Protein AF-0000000074489137 (afdb_homodimer)

pLDDT: mean 85.24, std 19.57, range [18.55, 98.75]

InterPro domains:
  IPR004045 Glutathione S-transferase, N-terminal [PF13417] (23-96)
  IPR004046 Glutathione S-transferase, C-terminal [PF00043] (186-251)
  IPR036249 Thioredoxin-like superfamily [SSF52833] (22-124)
  IPR036282 Glutathione S-transferase, C-terminal domain superfamily [SSF47616] (106-252)

Organism: Spizellomyces punctatus (strain DAOM BR117) (NCBI:txid645134)

Secondary structure (DSSP, 8-state):
-------S----S--STT--EEEE--TT-HHHHHHHHHHHHHT--EEEE---HHHIIIIIHHHHSS--S-EEE-TTS--EEESHHHHHHHHHHH--SS-SS--TTSHHHHHHHHHHHHIIIIIHHHHHHHHHHS-GGGHHHHHHHHHHTTT--S-HHHHHHHHHHHHHHHHTTTGGGT--TTTHHHHHHHHHHHHHHHHHHHTT-SBTTBSS--HHHHHHHIIIIIIIISSHHHHHHHHHH-HHHHHHHHHHHT-S--TTSSS---EEEP-SSTTSPPEEE------SBPSTT---GGGHHHHHHIIIIIHHHHHHHHHHHHHHHHH-TT-SS--SEEEEEEEEEEETTTEEEEEEEEEEHHHHHHHHHHHHHHHHS-HHHHHHHHHHHHHHHH---SS----HHHHHHHHHHHHHTS--TTTT---S-----S-----/-------S----S--STT--EEEE--TT-HHHHHHHHHHHHHT--EEEE---HHHIIIIIHHHHSS--S-EEE-TTS--EEESHHHHHHHHHHH--SS-SS--TTSHHHHHHHHHHHHIIIIIHHHHHHHHHHS-GGGHHHHHHHHHHTTT--S-HHHHHHHHHHHHHHHHTTTGGGT--TTTHHHHHHHHHHHHHHHHHHHTT-SBTTBSS--HHHHHHHIIIIIIIISSHHHHHHHHHH-HHHHHHHHHHHT-S--TTSSS--EEEEP-SSTTSPPEEEE-----SBPSTT---GGGHHHHHHIIIIIHHHHHHHHHHHHHHHHH-TT-SS--SEEEEEEEEEEETTTEEEEEEEEEEHHHHHHHHHHHHHHHHS-HHHHHHHHHHHHHHHH---SSPPP-HHHHHHHHHHHHHHS--SSS----S-----SS----

Solvent-accessible surface area (backbone atoms only — not comparable to full-atom values): 45784 Å² total; per-residue (Å²): 133,75,72,74,73,68,75,76,82,61,73,47,66,61,81,52,92,86,52,35,32,35,39,31,32,45,72,64,32,36,55,21,29,16,45,50,9,41,35,54,76,55,66,52,62,62,47,61,23,46,60,16,71,63,36,39,66,68,45,38,30,73,35,28,70,42,91,64,71,30,33,41,29,41,57,78,18,68,45,47,41,33,47,65,67,56,44,50,52,51,44,62,74,41,32,79,77,69,73,42,63,57,51,81,92,25,39,41,46,28,49,52,29,45,48,41,30,42,40,28,70,62,51,42,42,44,54,24,50,45,61,57,62,73,40,76,75,40,43,60,29,52,16,34,48,46,15,53,35,50,68,67,83,50,39,58,66,58,33,24,53,50,2,45,65,70,42,50,70,59,63,68,40,40,52,49,57,32,48,40,88,84,40,42,66,43,47,54,52,49,48,52,48,50,53,52,40,47,39,61,28,50,31,76,24,75,30,84,52,22,34,31,77,35,46,32,36,12,29,40,11,6,34,47,29,26,31,25,48,68,33,52,66,51,18,34,52,37,31,41,74,36,37,61,40,44,51,40,36,34,45,36,37,53,62,42,79,37,55,67,49,77,61,22,52,32,39,70,48,89,67,96,49,95,78,52,54,56,41,69,34,56,42,78,72,62,56,39,59,46,69,91,46,46,76,60,72,60,46,43,77,66,50,52,51,40,52,60,32,49,47,55,36,47,33,51,35,20,46,42,46,34,53,50,45,70,74,36,78,82,59,70,57,63,61,70,50,67,51,74,40,72,38,54,42,77,26,97,86,76,40,76,42,79,42,49,23,54,27,44,44,63,54,40,51,45,48,41,51,42,46,49,56,54,65,71,39,55,73,68,40,43,49,49,37,50,49,50,28,51,52,53,35,67,60,59,78,92,58,82,80,46,61,38,49,60,48,50,53,50,36,45,54,32,41,66,65,34,73,59,76,76,33,67,45,80,57,53,57,43,45,65,63,85,75,82,75,84,127,133,75,74,75,76,68,75,78,82,62,73,46,66,62,80,51,93,85,52,35,32,36,38,31,32,45,74,66,32,35,55,23,30,17,46,50,10,42,35,56,77,56,66,52,63,62,45,63,24,48,59,16,71,64,34,39,66,68,44,39,31,72,33,24,70,42,92,65,72,30,32,40,30,40,57,79,18,68,45,46,40,28,47,65,67,56,45,50,51,51,44,62,74,43,30,79,77,67,75,43,62,58,52,78,91,25,39,42,48,27,52,52,29,44,47,42,32,41,40,28,69,63,51,42,43,45,54,23,51,44,62,57,62,72,40,76,75,40,43,58,28,52,16,34,48,47,14,53,34,51,69,68,82,50,41,61,71,58,32,25,52,50,3,45,65,70,42,50,68,59,62,68,41,40,54,49,57,33,48,38,87,83,39,42,64,44,46,54,52,50,48,53,49,50,52,51,41,48,37,60,26,51,30,77,24,72,30,87,51,22,29,29,76,35,46,34,38,12,29,42,12,7,34,47,29,26,32,25,49,68,32,50,65,50,17,35,51,38,31,41,74,36,36,61,40,44,50,40,36,35,34,36,39,50,68,39,80,19,65,57,40,80,69,19,51,30,39,67,48,90,68,95,50,95,77,52,56,55,42,67,35,58,44,78,74,63,58,40,59,45,69,89,46,46,76,60,73,59,46,43,77,66,50,53,51,40,53,61,33,49,46,54,36,47,34,50,36,19,46,43,45,35,51,51,46,69,76,38,77,79,58,70,58,64,59,70,51,66,52,75,40,72,39,56,42,75,26,97,88,76,39,76,43,79,41,49,23,53,28,46,44,65,53,39,51,46,50,41,53,42,46,48,54,55,66,70,39,54,73,68,39,42,49,50,38,50,49,51,29,49,52,53,34,67,62,60,79,94,57,81,82,46,60,38,48,61,49,49,53,49,35,44,53,31,42,65,63,33,72,59,77,74,32,67,45,79,58,48,57,44,43,64,66,85,74,84,77,82,129

Nearest PDB structures (foldseek):
  3lxt-assembly1_A  TM=5.930E-01  e=1.008E-03  Pseudomonas protegens Pf-5
  6mhb-assembly2_F  TM=6.044E-01  e=5.166E-03  Homo sapiens
  3q19-assembly1_A  TM=6.061E-01  e=4.490E-03  Homo sapiens
  3lfl-assembly1_A-2  TM=5.666E-01  e=3.091E-03  Homo sapiens
  3lfl-assembly2_C  TM=5.982E-01  e=3.725E-03  Homo sapiens

Sequence (878 aa):
MQAAPLPPHISPVPSTPGAHYTLVGSHVSLFTAKLRSYLIHKGLPFQEVLPTAKVYAQVILPRTGIAMIPVLVSPDGRHVWGDTKCITDLLEENCGGMWMRPPVDQPKQRFVTDMLELWADEWAVMCAMHYRWSFPEQRKFIEWEFGRTSGLRGTEEEICDVGRKLSGRFSGLLPILGVTPTTIPTIERQFQRLVRNLKAHIGKHDYLLGGRATLADCALAGPLYAHLLRDPIPGTIIKTTAPSVADYIERAAGFLPSRGHPARPLDVIEHSERHEPIQFKNAPAKHIVLPNDAIPTSLFPLLLPIFRDTIPYVITAANALHEWIARHPDAKEVPRSVGTVEFKLWDEELGWVVGRRQSFTHTVWMAKRLVNTFNSLNQEGKNDVREFLRDLEQFTSGGEKVKALDCFEHLREAVERCDITAKGALVIMKGVSGGTPRLMQAAPLPPHISPVPSTPGAHYTLVGSHVSLFTAKLRSYLIHKGLPFQEVLPTAKVYAQVILPRTGIAMIPVLVSPDGRHVWGDTKCITDLLEENCGGMWMRPPVDQPKQRFVTDMLELWADEWAVMCAMHYRWSFPEQRKFIEWEFGRTSGLRGTEEEICDVGRKLSGRFSGLLPILGVTPTTIPTIERQFQRLVRNLKAHIGKHDYLLGGRATLADCALAGPLYAHLLRDPIPGTIIKTTAPSVADYIERAAGFLPSRGHPARPLDVIEHSERHEPIQFKNAPAKHIVLPNDAIPTSLFPLLLPIFRDTIPYVITAANALHEWIARHPDAKEVPRSVGTVEFKLWDEELGWVVGRRQSFTHTVWMAKRLVNTFNSLNQEGKNDVREFLRDLEQFTSGGEKVKALDCFEHLREAVERCDITAKGALVIMKGVSGGTPRL

Foldseek 3Di:
DDDPPPPPQPQQQPPDDPQAKEKEDFLLFLLSLLLLLVCLQQVGHHHYDFCAPVCQVPPVCVQLVDSDDTWIAGSVRPFIFDDSVVVLVVNQVRPDDDAQADDLVLLQSNLVLLLLLLCLVQPLVLLLLCQQQVDPVQLLVQLLRQLVSNVDDDDSVVSSVSSCVRCVVSNVCNQQSFNDPQCPVLSVQVVVLLLVLLLQCCVPALEQQHQAHHSSLSSNLSSCPSRACVGDPNVVVSCVVRVSVVLSSCVSSPNPVDQPPQQHPFDWDDDPDPPDDIDTDRDPCSVDGDPPSDGDPSCLSVVQVCLVFPLVVLLVLLLLLLVVCVVPVPDLEDDQFRAKDKGWGQHPVPGIGITIHTRGVVSLVSLVVSLVSLVVHDPVSVVVNLVVQVVSQVPDDPDDRGNRNVSNVSSNVSSVSNVNVRRPHPPSRPSPPPDDDPD/DDDPPDPPQPQQQPPDPPQAKEKEDFLLFLLSLLLLLVCLQQVGHHHYDFCAPCCQVPPQCVQLVDSDDTWIAGSVRPFIFDDSVVVLVVNQVRPDDDAQADDLVLLQSNLVLLLLLLCLVQPLVLLLLCQQQVDPVQLLVQLLRQLVSNVDDDDSVVSSVSSCVRCVVSNVCNQQSFNDPQCPVLSVVVVVLLLVLLLQCCVPALEQQHQAHHSSLSSNLSSCPSRACVGDPNVVVSCVVRVSVVLSSCVSSPNPVRCLPQQHDFDWDDDPDPPDDIDTDRDPCSHDGDPPSDGDPSCLSVVLVCLVFPLVVLLVLLLLLLVVCVVPVPDLEDDQFRAKDKGWGQHPVPGIGITIHTRGVVSLVSLVVSLVSLVVHDPVSVVVNLVVQVVSQVSDDPDDRRNRNVSNVSSNVSSVSNPNVRRPHPPSRPSPPPDDPPD

Radius of gyration: 29.2 Å; Cα contacts (8 Å, |Δi|>4): 1530; chains: 2; bounding box: 60×89×69 Å

Structure (mmCIF, N/CA/C/O backbone):
data_AF-0000000074489137-model_v1
#
loop_
_entity.id
_entity.type
_entity.pdbx_description
1 polymer 'Glutathione S-transferase'
#
loop_
_atom_site.group_PDB
_atom_site.id
_atom_site.type_symbol
_atom_site.label_atom_id
_atom_site.label_alt_id
_atom_site.label_comp_id
_atom_site.label_asym_id
_atom_site.label_entity_id
_atom_site.label_seq_id
_atom_site.pdbx_PDB_ins_code
_atom_site.Cartn_x
_atom_site.Cartn_y
_atom_site.Cartn_z
_atom_site.occupancy
_atom_site.B_iso_or_equiv
_atom_site.auth_seq_id
_atom_site.auth_comp_id
_atom_site.auth_asym_id
_atom_site.auth_atom_id
_atom_site.pdbx_PDB_model_num
ATOM 1 N N . MET A 1 1 ? 10.562 -46.5 -1.086 1 18.56 1 MET A N 1
ATOM 2 C CA . MET A 1 1 ? 11.656 -45.656 -0.656 1 18.56 1 MET A CA 1
ATOM 3 C C . MET A 1 1 ? 11.125 -44.438 0.125 1 18.56 1 MET A C 1
ATOM 5 O O . MET A 1 1 ? 10.352 -43.656 -0.402 1 18.56 1 MET A O 1
ATOM 9 N N . GLN A 1 2 ? 11.016 -44.562 1.364 1 19.64 2 GLN A N 1
ATOM 10 C CA . GLN A 1 2 ? 10.336 -43.781 2.381 1 19.64 2 GLN A CA 1
ATOM 11 C C . GLN A 1 2 ? 10.852 -42.344 2.387 1 19.64 2 GLN A C 1
ATOM 13 O O . GLN A 1 2 ? 12.055 -42.094 2.32 1 19.64 2 GLN A O 1
ATOM 18 N N . ALA A 1 3 ? 10.055 -41.375 1.885 1 27.53 3 ALA A N 1
ATOM 19 C CA . ALA A 1 3 ? 10.344 -39.969 2.047 1 27.53 3 ALA A CA 1
ATOM 20 C C . ALA A 1 3 ? 11.164 -39.688 3.307 1 27.53 3 ALA A C 1
ATOM 22 O O . ALA A 1 3 ? 10.914 -40.312 4.352 1 27.53 3 ALA A O 1
ATOM 23 N N . ALA A 1 4 ? 12.398 -39.375 3.113 1 31.09 4 ALA A N 1
ATOM 24 C CA . ALA A 1 4 ? 13.203 -39.125 4.305 1 31.09 4 ALA A CA 1
ATOM 25 C C . ALA A 1 4 ? 12.383 -38.406 5.371 1 31.09 4 ALA A C 1
ATOM 27 O O . ALA A 1 4 ? 11.594 -37.5 5.055 1 31.09 4 ALA A O 1
ATOM 28 N N . PRO A 1 5 ? 12.203 -38.969 6.555 1 28.05 5 PRO A N 1
ATOM 29 C CA . PRO A 1 5 ? 11.375 -38.375 7.605 1 28.05 5 PRO A CA 1
ATOM 30 C C . PRO A 1 5 ? 11.695 -36.906 7.84 1 28.05 5 PRO A C 1
ATOM 32 O O . PRO A 1 5 ? 12.852 -36.5 7.742 1 28.05 5 PRO A O 1
ATOM 35 N N . LEU A 1 6 ? 10.82 -35.969 7.43 1 31.7 6 LEU A N 1
ATOM 36 C CA . LEU A 1 6 ? 10.945 -34.562 7.809 1 31.7 6 LEU A CA 1
ATOM 37 C C . LEU A 1 6 ? 11.586 -34.438 9.188 1 31.7 6 LEU A C 1
ATOM 39 O O . LEU A 1 6 ? 11.406 -35.312 10.047 1 31.7 6 LEU A O 1
ATOM 43 N N . PRO A 1 7 ? 12.75 -33.844 9.25 1 31.17 7 PRO A N 1
ATOM 44 C CA . PRO A 1 7 ? 13.227 -33.781 10.641 1 31.17 7 PRO A CA 1
ATOM 45 C C . PRO A 1 7 ? 12.094 -33.656 11.648 1 31.17 7 PRO A C 1
ATOM 47 O O . PRO A 1 7 ? 11.008 -33.156 11.312 1 31.17 7 PRO A O 1
ATOM 50 N N . PRO A 1 8 ? 12.219 -34.312 12.859 1 28.95 8 PRO A N 1
ATOM 51 C CA . PRO A 1 8 ? 11.164 -34.281 13.883 1 28.95 8 PRO A CA 1
ATOM 52 C C . PRO A 1 8 ? 10.406 -32.969 13.922 1 28.95 8 PRO A C 1
ATOM 54 O O . PRO A 1 8 ? 10.805 -32 13.266 1 28.95 8 PRO A O 1
ATOM 57 N N . HIS A 1 9 ? 9.844 -32.562 15.195 1 29.61 9 HIS A N 1
ATOM 58 C CA . HIS A 1 9 ? 8.812 -31.672 15.68 1 29.61 9 HIS A CA 1
ATOM 59 C C . HIS A 1 9 ? 9.18 -30.219 15.391 1 29.61 9 HIS A C 1
ATOM 61 O O . HIS A 1 9 ? 10.039 -29.641 16.062 1 29.61 9 HIS A O 1
ATOM 67 N N . ILE A 1 10 ? 9.375 -29.891 14.227 1 35.38 10 ILE A N 1
ATOM 68 C CA . ILE A 1 10 ? 9.422 -28.438 14.062 1 35.38 10 ILE A CA 1
ATOM 69 C C . ILE A 1 10 ? 8.344 -27.781 14.938 1 35.38 10 ILE A C 1
ATOM 71 O O . ILE A 1 10 ? 7.148 -28.016 14.734 1 35.38 10 ILE A O 1
ATOM 75 N N . SER A 1 11 ? 8.625 -27.688 16.188 1 34.53 11 SER A N 1
ATOM 76 C CA . SER A 1 11 ? 7.637 -26.969 17 1 34.53 11 SER A CA 1
ATOM 77 C C . SER A 1 11 ? 7.109 -25.734 16.25 1 34.53 11 SER A C 1
ATOM 79 O O . SER A 1 11 ? 7.875 -24.844 15.898 1 34.53 11 SER A O 1
ATOM 81 N N . PRO A 1 12 ? 6.082 -25.969 15.5 1 40.94 12 PRO A N 1
ATOM 82 C CA . PRO A 1 12 ? 5.52 -24.891 14.672 1 40.94 12 PRO A CA 1
ATOM 83 C C . PRO A 1 12 ? 5.586 -23.531 15.352 1 40.94 12 PRO A C 1
ATOM 85 O O . PRO A 1 12 ? 6.074 -22.562 14.766 1 40.94 12 PRO A O 1
ATOM 88 N N . VAL A 1 13 ? 4.43 -23.344 16.172 1 41.84 13 VAL A N 1
ATOM 89 C CA . VAL A 1 13 ? 4.043 -22.047 16.734 1 41.84 13 VAL A CA 1
ATOM 90 C C . VAL A 1 13 ? 5.086 -21.609 17.766 1 41.84 13 VAL A C 1
ATOM 92 O O . VAL A 1 13 ? 5.371 -22.328 18.719 1 41.84 13 VAL A O 1
ATOM 95 N N . PRO A 1 14 ? 5.887 -20.766 17.359 1 43.38 14 PRO A N 1
ATOM 96 C CA . PRO A 1 14 ? 6.852 -20.359 18.375 1 43.38 14 PRO A CA 1
ATOM 97 C C . PRO A 1 14 ? 6.207 -20.156 19.75 1 43.38 14 PRO A C 1
ATOM 99 O O . PRO A 1 14 ? 5.18 -19.469 19.859 1 43.38 14 PRO A O 1
ATOM 102 N N . SER A 1 15 ? 6.156 -21.125 20.516 1 41.53 15 SER A N 1
ATOM 103 C CA . SER A 1 15 ? 5.688 -21.047 21.891 1 41.53 15 SER A CA 1
ATOM 104 C C . SER A 1 15 ? 6.316 -19.875 22.625 1 41.53 15 SER A C 1
ATOM 106 O O . SER A 1 15 ? 5.891 -19.516 23.719 1 41.53 15 SER A O 1
ATOM 108 N N . THR A 1 16 ? 7.551 -19.469 22.172 1 44.12 16 THR A N 1
ATOM 109 C CA . THR A 1 16 ? 8.172 -18.484 23.047 1 44.12 16 THR A CA 1
ATOM 110 C C . THR A 1 16 ? 7.777 -17.062 22.625 1 44.12 16 THR A C 1
ATOM 112 O O . THR A 1 16 ? 7.82 -16.719 21.453 1 44.12 16 THR A O 1
ATOM 115 N N . PRO A 1 17 ? 7.242 -16.359 23.469 1 47.28 17 PRO A N 1
ATOM 116 C CA . PRO A 1 17 ? 6.992 -14.922 23.297 1 47.28 17 PRO A CA 1
ATOM 117 C C . PRO A 1 17 ? 8.148 -14.211 22.594 1 47.28 17 PRO A C 1
ATOM 119 O O . PRO A 1 17 ? 9.312 -14.391 22.984 1 47.28 17 PRO A O 1
ATOM 122 N N . GLY A 1 18 ? 8.008 -13.703 21.297 1 55.88 18 GLY A N 1
ATOM 123 C CA . GLY A 1 18 ? 9.031 -12.992 20.562 1 55.88 18 GLY A CA 1
ATOM 124 C C . GLY A 1 18 ? 9.547 -13.766 19.359 1 55.88 18 GLY A C 1
ATOM 125 O O . GLY A 1 18 ? 10.328 -13.242 18.562 1 55.88 18 GLY A O 1
ATOM 126 N N . ALA A 1 19 ? 9.117 -14.922 19.234 1 72.69 19 ALA A N 1
ATOM 127 C CA . ALA A 1 19 ? 9.664 -15.742 18.141 1 72.69 19 ALA A CA 1
ATOM 128 C C . ALA A 1 19 ? 9.016 -15.391 16.812 1 72.69 19 ALA A C 1
ATOM 130 O O . ALA A 1 19 ? 7.789 -15.406 16.688 1 72.69 19 ALA A O 1
ATOM 131 N N . HIS A 1 20 ? 9.75 -14.859 15.859 1 85.69 20 HIS A N 1
ATOM 132 C CA . HIS A 1 20 ? 9.305 -14.445 14.531 1 85.69 20 HIS A CA 1
ATOM 133 C C . HIS A 1 20 ? 10.07 -15.18 13.438 1 85.69 20 HIS A C 1
ATOM 135 O O . HIS A 1 20 ? 11.258 -15.469 13.594 1 85.69 20 HIS A O 1
ATOM 141 N N . TYR A 1 21 ? 9.312 -15.648 12.359 1 89.31 21 TYR A N 1
ATOM 142 C CA . TYR A 1 21 ? 10 -16.047 11.133 1 89.31 21 TYR A CA 1
ATOM 143 C C . TYR A 1 21 ? 10.695 -14.844 10.492 1 89.31 21 TYR A C 1
ATOM 145 O O . TYR A 1 21 ? 10.398 -13.695 10.828 1 89.31 21 TYR A O 1
ATOM 153 N N . THR A 1 22 ? 11.664 -15.133 9.758 1 89.38 22 THR A N 1
ATOM 154 C CA . THR A 1 22 ? 12.281 -14.07 8.961 1 89.38 22 THR A CA 1
ATOM 155 C C . THR A 1 22 ? 12.078 -14.328 7.473 1 89.38 22 THR A C 1
ATOM 157 O O . THR A 1 22 ? 12.547 -15.336 6.938 1 89.38 22 THR A O 1
ATOM 160 N N . LEU A 1 23 ? 11.32 -13.469 6.91 1 92 23 LEU A N 1
ATOM 161 C CA . LEU A 1 23 ? 11.133 -13.492 5.465 1 92 23 LEU A CA 1
ATOM 162 C C . LEU A 1 23 ? 12.219 -12.688 4.762 1 92 23 LEU A C 1
ATOM 164 O O . LEU A 1 23 ? 12.289 -11.461 4.926 1 92 23 LEU A O 1
ATOM 168 N N . VAL A 1 24 ? 13.094 -13.344 4.066 1 91.94 24 VAL A N 1
ATOM 169 C CA . VAL A 1 24 ? 14.094 -12.648 3.256 1 91.94 24 VAL A CA 1
ATOM 170 C C . VAL A 1 24 ? 13.555 -12.438 1.843 1 91.94 24 VAL A C 1
ATOM 172 O O . VAL A 1 24 ? 13.305 -13.398 1.115 1 91.94 24 VAL A O 1
ATOM 175 N N . GLY A 1 25 ? 13.297 -11.227 1.515 1 92.31 25 GLY A N 1
ATOM 176 C CA . GLY A 1 25 ? 12.711 -10.938 0.216 1 92.31 25 GLY A CA 1
ATOM 177 C C . GLY A 1 25 ? 12.602 -9.445 -0.067 1 92.31 25 GLY A C 1
ATOM 178 O O . GLY A 1 25 ? 13.289 -8.641 0.56 1 92.31 25 GLY A O 1
ATOM 179 N N . SER A 1 26 ? 11.898 -9.109 -1.137 1 89.5 26 SER A N 1
ATOM 180 C CA . SER A 1 26 ? 11.727 -7.73 -1.583 1 89.5 26 SER A CA 1
ATOM 181 C C . SER A 1 26 ? 10.336 -7.52 -2.182 1 89.5 26 SER A C 1
ATOM 183 O O . SER A 1 26 ? 9.711 -8.469 -2.654 1 89.5 26 SER A O 1
ATOM 185 N N . HIS A 1 27 ? 9.898 -6.266 -2.215 1 86.75 27 HIS A N 1
ATOM 186 C CA . HIS A 1 27 ? 8.57 -5.934 -2.719 1 86.75 27 HIS A CA 1
ATOM 187 C C . HIS A 1 27 ? 8.5 -6.082 -4.234 1 86.75 27 HIS A C 1
ATOM 189 O O . HIS A 1 27 ? 7.418 -6.242 -4.801 1 86.75 27 HIS A O 1
ATOM 195 N N . VAL A 1 28 ? 9.656 -6.051 -4.848 1 90.19 28 VAL A N 1
ATOM 196 C CA . VAL A 1 28 ? 9.695 -6.141 -6.301 1 90.19 28 VAL A CA 1
ATOM 197 C C . VAL A 1 28 ? 9.539 -7.598 -6.734 1 90.19 28 VAL A C 1
ATOM 199 O O . VAL A 1 28 ? 9.227 -7.875 -7.895 1 90.19 28 VAL A O 1
ATOM 202 N N . SER A 1 29 ? 9.633 -8.477 -5.832 1 93.81 29 SER A N 1
ATOM 203 C CA . SER A 1 29 ? 9.633 -9.914 -6.113 1 93.81 29 SER A CA 1
ATOM 204 C C . SER A 1 29 ? 8.227 -10.484 -6.078 1 93.81 29 SER A C 1
ATOM 206 O O . SER A 1 29 ? 7.539 -10.398 -5.059 1 93.81 29 SER A O 1
ATOM 208 N N . LEU A 1 30 ? 7.859 -11.148 -7.18 1 96.69 30 LEU A N 1
ATOM 209 C CA . LEU A 1 30 ? 6.562 -11.797 -7.324 1 96.69 30 LEU A CA 1
ATOM 210 C C . LEU A 1 30 ? 6.359 -12.844 -6.234 1 96.69 30 LEU A C 1
ATOM 212 O O . LEU A 1 30 ? 5.328 -12.852 -5.559 1 96.69 30 LEU A O 1
ATOM 216 N N . PHE A 1 31 ? 7.324 -13.609 -5.973 1 97.69 31 PHE A N 1
ATOM 217 C CA . PHE A 1 31 ? 7.176 -14.742 -5.074 1 97.69 31 PHE A CA 1
ATOM 218 C C . PHE A 1 31 ? 7.312 -14.305 -3.619 1 97.69 31 PHE A C 1
ATOM 220 O O . PHE A 1 31 ? 6.77 -14.945 -2.719 1 97.69 31 PHE A O 1
ATOM 227 N N . THR A 1 32 ? 8.07 -13.219 -3.361 1 95.56 32 THR A N 1
ATOM 228 C CA . THR A 1 32 ? 8.047 -12.648 -2.02 1 95.56 32 THR A CA 1
ATOM 229 C C . THR A 1 32 ? 6.648 -12.172 -1.655 1 95.56 32 THR A C 1
ATOM 231 O O . THR A 1 32 ? 6.184 -12.383 -0.532 1 95.56 32 THR A O 1
ATOM 234 N N . ALA A 1 33 ? 5.988 -11.531 -2.629 1 95 33 ALA A N 1
ATOM 235 C CA . ALA A 1 33 ? 4.625 -11.062 -2.391 1 95 33 ALA A CA 1
ATOM 236 C C . ALA A 1 33 ? 3.703 -12.227 -2.037 1 95 33 ALA A C 1
ATOM 238 O O . ALA A 1 33 ? 2.871 -12.117 -1.135 1 95 33 ALA A O 1
ATOM 239 N N . LYS A 1 34 ? 3.83 -13.289 -2.762 1 97.38 34 LYS A N 1
ATOM 240 C CA . LYS A 1 34 ? 3.029 -14.477 -2.496 1 97.38 34 LYS A CA 1
ATOM 241 C C . LYS A 1 34 ? 3.254 -14.984 -1.074 1 97.38 34 LYS A C 1
ATOM 243 O O . LYS A 1 34 ? 2.297 -15.211 -0.33 1 97.38 34 LYS A O 1
ATOM 248 N N . LEU A 1 35 ? 4.484 -15.18 -0.694 1 96.62 35 LEU A N 1
ATOM 249 C CA . LEU A 1 35 ? 4.805 -15.742 0.614 1 96.62 35 LEU A CA 1
ATOM 250 C C . LEU A 1 35 ? 4.418 -14.773 1.729 1 96.62 35 LEU A C 1
ATOM 252 O O . LEU A 1 35 ? 3.941 -15.195 2.785 1 96.62 35 LEU A O 1
ATOM 256 N N . ARG A 1 36 ? 4.664 -13.5 1.516 1 92.88 36 ARG A N 1
ATOM 257 C CA . ARG A 1 36 ? 4.246 -12.492 2.48 1 92.88 36 ARG A CA 1
ATOM 258 C C . ARG A 1 36 ? 2.74 -12.555 2.721 1 92.88 36 ARG A C 1
ATOM 260 O O . ARG A 1 36 ? 2.289 -12.555 3.869 1 92.88 36 ARG A O 1
ATOM 267 N N . SER A 1 37 ? 2.023 -12.555 1.636 1 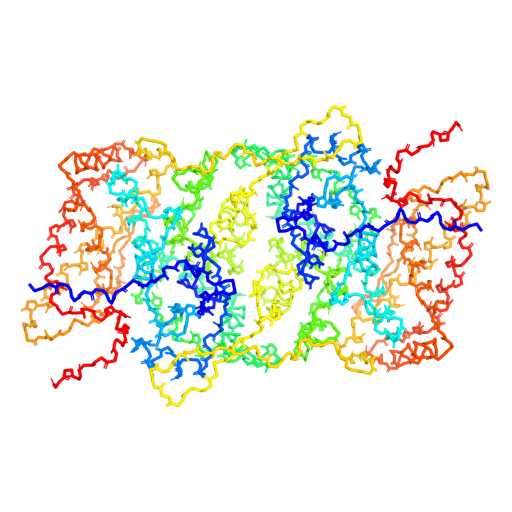93.31 37 SER A N 1
ATOM 268 C CA . SER A 1 37 ? 0.572 -12.68 1.727 1 93.31 37 SER A CA 1
ATOM 269 C C . SER A 1 37 ? 0.174 -13.906 2.545 1 93.31 37 SER A C 1
ATOM 271 O O . SER A 1 37 ? -0.666 -13.812 3.443 1 93.31 37 SER A O 1
ATOM 273 N N . TYR A 1 38 ? 0.786 -15.016 2.275 1 94.81 38 TYR A N 1
ATOM 274 C CA . TYR A 1 38 ? 0.498 -16.25 2.986 1 94.81 38 TYR A CA 1
ATOM 275 C C . TYR A 1 38 ? 0.755 -16.094 4.48 1 94.81 38 TYR A C 1
ATOM 277 O O . TYR A 1 38 ? -0.083 -16.484 5.305 1 94.81 38 TYR A O 1
ATOM 285 N N . LEU A 1 39 ? 1.915 -15.57 4.844 1 91.81 39 LEU A N 1
ATOM 286 C CA . LEU A 1 39 ? 2.279 -15.422 6.25 1 91.81 39 LEU A CA 1
ATOM 287 C C . LEU A 1 39 ? 1.292 -14.516 6.977 1 91.81 39 LEU A C 1
ATOM 289 O O . LEU A 1 39 ? 0.907 -14.797 8.117 1 91.81 39 LEU A O 1
ATOM 293 N N . ILE A 1 40 ? 0.886 -13.453 6.32 1 87.19 40 ILE A N 1
ATOM 294 C CA . ILE A 1 40 ? -0.058 -12.508 6.906 1 87.19 40 ILE A CA 1
ATOM 295 C C . ILE A 1 40 ? -1.401 -13.195 7.137 1 87.19 40 ILE A C 1
ATOM 297 O O . ILE A 1 40 ? -1.936 -13.172 8.25 1 87.19 40 ILE A O 1
ATOM 301 N N . HIS A 1 41 ? -1.953 -13.859 6.133 1 87.75 41 HIS A N 1
ATOM 302 C CA . HIS A 1 41 ? -3.285 -14.445 6.23 1 87.75 41 HIS A CA 1
ATOM 303 C C . HIS A 1 41 ? -3.277 -15.688 7.113 1 87.75 41 HIS A C 1
ATOM 305 O O . HIS A 1 41 ? -4.281 -16 7.758 1 87.75 41 HIS A O 1
ATOM 311 N N . LYS A 1 42 ? -2.125 -16.359 7.152 1 90.12 42 LYS A N 1
ATOM 312 C CA . LYS A 1 42 ? -1.976 -17.516 8.039 1 90.12 42 LYS A CA 1
ATOM 313 C C . LYS A 1 42 ? -1.845 -17.078 9.492 1 90.12 42 LYS A C 1
ATOM 315 O O . LYS A 1 42 ? -2.035 -17.875 10.406 1 90.12 42 LYS A O 1
ATOM 320 N N . GLY A 1 43 ? -1.487 -15.828 9.695 1 83.38 43 GLY A N 1
ATOM 321 C CA . GLY A 1 43 ? -1.362 -15.281 11.031 1 83.38 43 GLY A CA 1
ATOM 322 C C . GLY A 1 43 ? -0.05 -15.641 11.703 1 83.38 43 GLY A C 1
ATOM 323 O O . GLY A 1 43 ? -0.004 -15.852 12.914 1 83.38 43 GLY A O 1
ATOM 324 N N . LEU A 1 44 ? 0.962 -15.797 10.945 1 85.25 44 LEU A N 1
ATOM 325 C CA . LEU A 1 44 ? 2.279 -16.109 11.484 1 85.25 44 LEU A CA 1
ATOM 326 C C . LEU A 1 44 ? 3.121 -14.844 11.617 1 85.25 44 LEU A C 1
ATOM 328 O O . LEU A 1 44 ? 3.303 -14.109 10.641 1 85.25 44 LEU A O 1
ATOM 332 N N . PRO A 1 45 ? 3.59 -14.562 12.797 1 82.94 45 PRO A N 1
ATOM 333 C CA . PRO A 1 45 ? 4.445 -13.391 12.961 1 82.94 45 PRO A CA 1
ATOM 334 C C . PRO A 1 45 ? 5.77 -13.516 12.211 1 82.94 45 PRO A C 1
ATOM 336 O O . PRO A 1 45 ? 6.391 -14.586 12.219 1 82.94 45 PRO A O 1
ATOM 339 N N . PHE A 1 46 ? 6.152 -12.469 11.562 1 85.44 46 PHE A N 1
ATOM 340 C CA . PHE A 1 46 ? 7.414 -12.5 10.828 1 85.44 46 PHE A CA 1
ATOM 341 C C . PHE A 1 46 ? 8.023 -11.109 10.734 1 85.44 46 PHE A C 1
ATOM 343 O O . PHE A 1 46 ? 7.332 -10.109 10.93 1 85.44 46 PHE A O 1
ATOM 350 N N . GLN A 1 47 ? 9.297 -11.102 10.523 1 83.75 47 GLN A N 1
ATOM 351 C CA . GLN A 1 47 ? 10.031 -9.898 10.148 1 83.75 47 GLN A CA 1
ATOM 352 C C . GLN A 1 47 ? 10.617 -10.031 8.75 1 83.75 47 GLN A C 1
ATOM 354 O O . GLN A 1 47 ? 10.719 -11.141 8.211 1 83.75 47 GLN A O 1
ATOM 359 N N . GLU A 1 48 ? 10.922 -8.969 8.156 1 85.31 48 GLU A N 1
ATOM 360 C CA . GLU A 1 48 ? 11.43 -9.008 6.785 1 85.31 48 GLU A CA 1
ATOM 361 C C . GLU A 1 48 ? 12.867 -8.5 6.719 1 85.31 48 GLU A C 1
ATOM 363 O O . GLU A 1 48 ? 13.234 -7.547 7.418 1 85.31 48 GLU A O 1
ATOM 368 N N . VAL A 1 49 ? 13.648 -9.125 5.918 1 86.19 49 VAL A N 1
ATOM 369 C CA . VAL A 1 49 ? 15.039 -8.766 5.668 1 86.19 49 VAL A CA 1
ATOM 370 C C . VAL A 1 49 ? 15.289 -8.695 4.164 1 86.19 49 VAL A C 1
ATOM 372 O O . VAL A 1 49 ? 14.812 -9.547 3.41 1 86.19 49 VAL A O 1
ATOM 375 N N . LEU A 1 50 ? 16.031 -7.66 3.746 1 87.75 50 LEU A N 1
ATOM 376 C CA . LEU A 1 50 ? 16.391 -7.523 2.336 1 87.75 50 LEU A CA 1
ATOM 377 C C . LEU A 1 50 ? 17.438 -8.547 1.935 1 87.75 50 LEU A C 1
ATOM 379 O O . LEU A 1 50 ? 18.344 -8.859 2.719 1 87.75 50 LEU A O 1
ATOM 383 N N . PRO A 1 51 ? 17.312 -9.023 0.773 1 89.88 51 PRO A N 1
ATOM 384 C CA . PRO A 1 51 ? 18.312 -9.961 0.26 1 89.88 51 PRO A CA 1
ATOM 385 C C . PRO A 1 51 ? 19.562 -9.266 -0.278 1 89.88 51 PRO A C 1
ATOM 387 O O . PRO A 1 51 ? 19.859 -9.352 -1.472 1 89.88 51 PRO A O 1
ATOM 390 N N . THR A 1 52 ? 20.266 -8.594 0.585 1 88.12 52 THR A N 1
ATOM 391 C CA . THR A 1 52 ? 21.5 -7.906 0.197 1 88.12 52 THR A CA 1
ATOM 392 C C . THR A 1 52 ? 22.547 -8.906 -0.279 1 88.12 52 THR A C 1
ATOM 394 O O . THR A 1 52 ? 22.375 -10.117 -0.118 1 88.12 52 THR A O 1
ATOM 397 N N . ALA A 1 53 ? 23.625 -8.352 -0.872 1 87.88 53 ALA A N 1
ATOM 398 C CA . ALA A 1 53 ? 24.719 -9.211 -1.316 1 87.88 53 ALA A CA 1
ATOM 399 C C . ALA A 1 53 ? 25.25 -10.062 -0.166 1 87.88 53 ALA A C 1
ATOM 401 O O . ALA A 1 53 ? 25.547 -11.242 -0.345 1 87.88 53 ALA A O 1
ATOM 402 N N . LYS A 1 54 ? 25.312 -9.461 0.973 1 87.5 54 LYS A N 1
ATOM 403 C CA . LYS A 1 54 ? 25.797 -10.164 2.158 1 87.5 54 LYS A CA 1
ATOM 404 C C . LYS A 1 54 ? 24.844 -11.281 2.559 1 87.5 54 LYS A C 1
ATOM 406 O O . LYS A 1 54 ? 25.281 -12.383 2.898 1 87.5 54 LYS A O 1
ATOM 411 N N . VAL A 1 55 ? 23.594 -11.016 2.547 1 89.06 55 VAL A N 1
ATOM 412 C CA . VAL A 1 55 ? 22.594 -12 2.924 1 89.06 55 VAL A CA 1
ATOM 413 C C . VAL A 1 55 ? 22.594 -13.156 1.924 1 89.06 55 VAL A C 1
ATOM 415 O O . VAL A 1 55 ? 22.469 -14.32 2.309 1 89.06 55 VAL A O 1
ATOM 418 N N . TYR A 1 56 ? 22.719 -12.852 0.627 1 90.56 56 TYR A N 1
ATOM 419 C CA . TYR A 1 56 ? 22.828 -13.898 -0.38 1 90.56 56 TYR A CA 1
ATOM 420 C C . TYR A 1 56 ? 24.047 -14.789 -0.1 1 90.56 56 TYR A C 1
ATOM 422 O O . TYR A 1 56 ? 23.938 -16.016 -0.146 1 90.56 56 TYR A O 1
ATOM 430 N N . ALA A 1 57 ? 25.156 -14.195 0.265 1 89.5 57 ALA A N 1
ATOM 431 C CA . ALA A 1 57 ? 26.422 -14.906 0.42 1 89.5 57 ALA A CA 1
A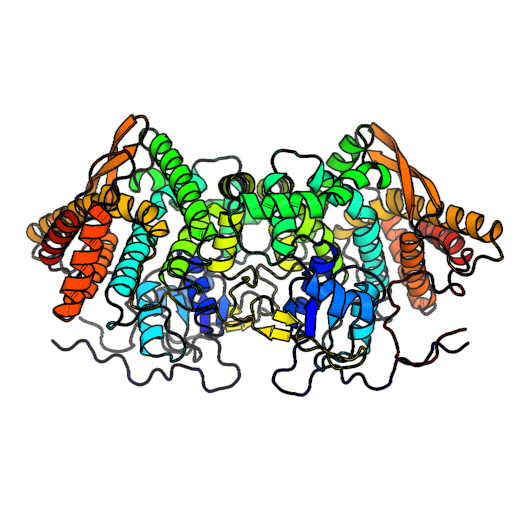TOM 432 C C . ALA A 1 57 ? 26.453 -15.703 1.719 1 89.5 57 ALA A C 1
ATOM 434 O O . ALA A 1 57 ? 27.047 -16.781 1.776 1 89.5 57 ALA A O 1
ATOM 435 N N . GLN A 1 58 ? 25.719 -15.188 2.713 1 87.69 58 GLN A N 1
ATOM 436 C CA . GLN A 1 58 ? 25.922 -15.773 4.031 1 87.69 58 GLN A CA 1
ATOM 437 C C . GLN A 1 58 ? 24.719 -16.625 4.441 1 87.69 58 GLN A C 1
ATOM 439 O O . GLN A 1 58 ? 24.828 -17.484 5.32 1 87.69 58 GLN A O 1
ATOM 444 N N . VAL A 1 59 ? 23.609 -16.375 3.861 1 88.88 59 VAL A N 1
ATOM 445 C CA . VAL A 1 59 ? 22.391 -17.047 4.332 1 88.88 59 VAL A CA 1
ATOM 446 C C . VAL A 1 59 ? 21.781 -17.859 3.197 1 88.88 59 VAL A C 1
ATOM 448 O O . VAL A 1 59 ? 21.75 -19.094 3.256 1 88.88 59 VAL A O 1
ATOM 451 N N . ILE A 1 60 ? 21.453 -17.25 2.109 1 91.06 60 ILE A N 1
ATOM 452 C CA . ILE A 1 60 ? 20.625 -17.859 1.09 1 91.06 60 ILE A CA 1
ATOM 453 C C . ILE A 1 60 ? 21.406 -18.969 0.38 1 91.06 60 ILE A C 1
ATOM 455 O O . ILE A 1 60 ? 21.031 -20.141 0.44 1 91.06 60 ILE A O 1
ATOM 459 N N . LEU A 1 61 ? 22.531 -18.625 -0.204 1 90 61 LEU A N 1
ATOM 460 C CA . LEU A 1 61 ? 23.266 -19.562 -1.022 1 90 61 LEU A CA 1
ATOM 461 C C . LEU A 1 61 ? 23.797 -20.734 -0.177 1 90 61 LEU A C 1
ATOM 463 O O . LEU A 1 61 ? 23.594 -21.891 -0.522 1 90 61 LEU A O 1
ATOM 467 N N . PRO A 1 62 ? 24.375 -20.438 0.979 1 87.69 62 PRO A N 1
ATOM 468 C CA . PRO A 1 62 ? 24.938 -21.547 1.755 1 87.69 62 PRO A CA 1
ATOM 469 C C . PRO A 1 62 ? 23.859 -22.469 2.324 1 87.69 62 PRO A C 1
ATOM 471 O O . PRO A 1 62 ? 24.094 -23.656 2.502 1 87.69 62 PRO A O 1
ATOM 474 N N . ARG A 1 63 ? 22.688 -21.906 2.547 1 87.31 63 ARG A N 1
ATOM 475 C CA . ARG A 1 63 ? 21.703 -22.703 3.281 1 87.31 63 ARG A CA 1
ATOM 476 C C . ARG A 1 63 ? 20.719 -23.359 2.33 1 87.31 63 ARG A C 1
ATOM 478 O O . ARG A 1 63 ? 20.141 -24.406 2.648 1 87.31 63 ARG A O 1
ATOM 485 N N . THR A 1 64 ? 20.484 -22.781 1.203 1 87.25 64 THR A N 1
ATOM 486 C CA . THR A 1 64 ? 19.469 -23.328 0.306 1 87.25 64 THR A CA 1
ATOM 487 C C . THR A 1 64 ? 20.125 -23.922 -0.944 1 87.25 64 THR A C 1
ATOM 489 O O . THR A 1 64 ? 19.5 -24.703 -1.66 1 87.25 64 THR A O 1
ATOM 492 N N . GLY A 1 65 ? 21.359 -23.391 -1.293 1 86.56 65 GLY A N 1
ATOM 493 C CA . GLY A 1 65 ? 22.078 -23.875 -2.459 1 86.56 65 GLY A CA 1
ATOM 494 C C . GLY A 1 65 ? 21.688 -23.172 -3.74 1 86.56 65 GLY A C 1
ATOM 495 O O . GLY A 1 65 ? 22.266 -23.422 -4.797 1 86.56 65 GLY A O 1
ATOM 496 N N . ILE A 1 66 ? 20.734 -22.344 -3.674 1 87.44 66 ILE A N 1
ATOM 497 C CA . ILE A 1 66 ? 20.266 -21.641 -4.863 1 87.44 66 ILE A CA 1
ATOM 498 C C . ILE A 1 66 ? 20.094 -20.156 -4.547 1 87.44 66 ILE A C 1
ATOM 500 O O . ILE A 1 66 ? 19.594 -19.797 -3.48 1 87.44 66 ILE A O 1
ATOM 504 N N . ALA A 1 67 ? 20.516 -19.312 -5.398 1 89 67 ALA A N 1
ATOM 505 C CA . ALA A 1 67 ? 20.438 -17.859 -5.211 1 89 67 ALA A CA 1
ATOM 506 C C . ALA A 1 67 ? 19.062 -17.328 -5.625 1 89 67 ALA A C 1
ATOM 508 O O . ALA A 1 67 ? 18.953 -16.625 -6.625 1 89 67 ALA A O 1
ATOM 509 N N . MET A 1 68 ? 18.062 -17.656 -4.84 1 91.75 68 MET A N 1
ATOM 510 C CA . MET A 1 68 ? 16.703 -17.234 -5.152 1 91.75 68 MET A CA 1
ATOM 511 C C . MET A 1 68 ? 15.977 -16.75 -3.9 1 91.75 68 MET A C 1
ATOM 513 O O . MET A 1 68 ? 16.203 -17.266 -2.807 1 91.75 68 MET A O 1
ATOM 517 N N . ILE A 1 69 ? 15.188 -15.742 -4.062 1 93.06 69 ILE A N 1
ATOM 518 C CA . ILE A 1 69 ? 14.281 -15.297 -3.016 1 93.06 69 ILE A CA 1
ATOM 519 C C . ILE A 1 69 ? 12.836 -15.578 -3.422 1 93.06 69 ILE A C 1
ATOM 521 O O . ILE A 1 69 ? 12.531 -15.703 -4.613 1 93.06 69 ILE A O 1
ATOM 525 N N . PRO A 1 70 ? 11.875 -15.672 -2.516 1 96.38 70 PRO A N 1
ATOM 526 C CA . PRO A 1 70 ? 12.086 -15.5 -1.075 1 96.38 70 PRO A CA 1
ATOM 527 C C . PRO A 1 70 ? 12.609 -16.766 -0.403 1 96.38 70 PRO A C 1
ATOM 529 O O . PRO A 1 70 ? 12.508 -17.859 -0.965 1 96.38 70 PRO A O 1
ATOM 532 N N . VAL A 1 71 ? 13.25 -16.609 0.732 1 95.06 71 VAL A N 1
ATOM 533 C CA . VAL A 1 71 ? 13.484 -17.719 1.66 1 95.06 71 VAL A CA 1
ATOM 534 C C . VAL A 1 71 ? 12.906 -17.375 3.031 1 95.06 71 VAL A C 1
ATOM 536 O O . VAL A 1 71 ? 12.688 -16.203 3.338 1 95.06 71 VAL A O 1
ATOM 539 N N . LEU A 1 72 ? 12.57 -18.344 3.758 1 94 72 LEU A N 1
ATOM 540 C CA . LEU A 1 72 ? 12.039 -18.172 5.105 1 94 72 LEU A CA 1
ATOM 541 C C . LEU A 1 72 ? 12.961 -18.812 6.137 1 94 72 LEU A C 1
ATOM 543 O O . LEU A 1 72 ? 13.367 -19.969 5.988 1 94 72 LEU A O 1
ATOM 547 N N . VAL A 1 73 ? 13.375 -18.031 7.094 1 90.88 73 VAL A N 1
ATOM 548 C CA . VAL A 1 73 ? 14.219 -18.516 8.18 1 90.88 73 VAL A CA 1
ATOM 549 C C . VAL A 1 73 ? 13.359 -18.844 9.398 1 90.88 73 VAL A C 1
ATOM 551 O O . VAL A 1 73 ? 12.484 -18.047 9.773 1 90.88 73 VAL A O 1
ATOM 554 N N . SER A 1 74 ? 13.602 -19.953 10.016 1 90.62 74 SER A N 1
ATOM 555 C CA . SER A 1 74 ? 12.844 -20.375 11.188 1 90.62 74 SER A CA 1
ATOM 556 C C . SER A 1 74 ? 13.086 -19.438 12.367 1 90.62 74 SER A C 1
ATOM 558 O O . SER A 1 74 ? 14.109 -18.75 12.422 1 90.62 74 SER A O 1
ATOM 560 N N . PRO A 1 75 ? 12.188 -19.469 13.297 1 86.69 75 PRO A N 1
ATOM 561 C CA . PRO A 1 75 ? 12.32 -18.578 14.453 1 86.69 75 PRO A CA 1
ATOM 562 C C . PRO A 1 75 ? 13.617 -18.812 15.227 1 86.69 75 PRO A C 1
ATOM 564 O O . PRO A 1 75 ? 14.188 -17.859 15.773 1 86.69 75 PRO A O 1
ATOM 567 N N . ASP A 1 76 ? 14.062 -20.031 15.258 1 83.56 76 ASP A N 1
ATOM 568 C CA . ASP A 1 76 ? 15.281 -20.328 16.016 1 83.56 76 ASP A CA 1
ATOM 569 C C . ASP A 1 76 ? 16.531 -20.109 15.156 1 83.56 76 ASP A C 1
ATOM 571 O O . ASP A 1 76 ? 17.641 -20.328 15.617 1 83.56 76 ASP A O 1
ATOM 575 N N . GLY A 1 77 ? 16.312 -19.734 13.914 1 86 77 GLY A N 1
ATOM 576 C CA . GLY A 1 77 ? 17.422 -19.391 13.031 1 86 77 GLY A CA 1
ATOM 577 C C . GLY A 1 77 ? 18.156 -20.609 12.5 1 86 77 GLY A C 1
ATOM 578 O O . GLY A 1 77 ? 19.172 -20.469 11.82 1 86 77 GLY A O 1
ATOM 579 N N . ARG A 1 78 ? 17.656 -21.766 12.633 1 86.06 78 ARG A N 1
ATOM 580 C CA . ARG A 1 78 ? 18.406 -22.984 12.305 1 86.06 78 ARG A CA 1
ATOM 581 C C . ARG A 1 78 ? 18.047 -23.5 10.922 1 86.06 78 ARG A C 1
ATOM 583 O O . ARG A 1 78 ? 18.828 -24.219 10.297 1 86.06 78 ARG A O 1
ATOM 590 N N . HIS A 1 79 ? 16.906 -23.156 10.516 1 88 79 HIS A N 1
ATOM 591 C CA . HIS A 1 79 ? 16.453 -23.656 9.227 1 88 79 HIS A CA 1
ATOM 592 C C . HIS A 1 79 ? 16.156 -22.516 8.266 1 88 79 HIS A C 1
ATOM 594 O O . HIS A 1 79 ? 15.625 -21.469 8.664 1 88 79 HIS A O 1
ATOM 600 N N . VAL A 1 80 ? 16.562 -22.688 7.047 1 90.38 80 VAL A N 1
ATOM 601 C CA . VAL A 1 80 ? 16.25 -21.781 5.941 1 90.38 80 VAL A CA 1
ATOM 602 C C . VAL A 1 80 ? 15.57 -22.562 4.82 1 90.38 80 VAL A C 1
ATOM 604 O O . VAL A 1 80 ? 16.125 -23.547 4.312 1 90.38 80 VAL A O 1
ATOM 607 N N . TRP A 1 81 ? 14.375 -22.156 4.492 1 92.56 81 TRP A N 1
ATOM 608 C CA . TRP A 1 81 ? 13.594 -22.859 3.486 1 92.56 81 TRP A CA 1
ATOM 609 C C . TRP A 1 81 ? 13.391 -21.984 2.248 1 92.56 81 TRP A C 1
ATOM 611 O O . TRP A 1 81 ? 13.156 -20.781 2.357 1 92.56 81 TRP A O 1
ATOM 621 N N . GLY A 1 82 ? 13.516 -22.609 1.114 1 92.75 82 GLY A N 1
ATOM 622 C CA . GLY A 1 82 ? 13.25 -21.953 -0.155 1 92.75 82 GLY A CA 1
ATOM 623 C C . GLY A 1 82 ? 12.047 -22.531 -0.881 1 92.75 82 GLY A C 1
ATOM 624 O O . GLY A 1 82 ? 11.477 -23.531 -0.444 1 92.75 82 GLY A O 1
ATOM 625 N N . ASP A 1 83 ? 11.609 -21.828 -1.928 1 93 83 ASP A N 1
ATOM 626 C CA . ASP A 1 83 ? 10.469 -22.203 -2.76 1 93 83 ASP A CA 1
ATOM 627 C C . ASP A 1 83 ? 9.156 -22.016 -2.01 1 93 83 ASP A C 1
ATOM 629 O O . ASP A 1 83 ? 8.891 -22.688 -1.018 1 93 83 ASP A O 1
ATOM 633 N N . THR A 1 84 ? 8.312 -21.188 -2.496 1 96.5 84 THR A N 1
ATOM 634 C CA . THR A 1 84 ? 7.109 -20.781 -1.774 1 96.5 84 THR A CA 1
ATOM 635 C C . THR A 1 84 ? 6.18 -21.984 -1.577 1 96.5 84 THR A C 1
ATOM 637 O O . THR A 1 84 ? 5.496 -22.078 -0.554 1 96.5 84 THR A O 1
ATOM 640 N N . LYS A 1 85 ? 6.137 -22.969 -2.518 1 94.75 85 LYS A N 1
ATOM 641 C CA . LYS A 1 85 ? 5.285 -24.141 -2.373 1 94.75 85 LYS A CA 1
ATOM 642 C C . LYS A 1 85 ? 5.758 -25.031 -1.223 1 94.75 85 LYS A C 1
ATOM 644 O O . LYS A 1 85 ? 4.949 -25.469 -0.404 1 94.75 85 LYS A O 1
ATOM 649 N N . CYS A 1 86 ? 7.035 -25.219 -1.196 1 92.44 86 CYS A N 1
ATOM 650 C CA . CYS A 1 86 ? 7.609 -26.047 -0.143 1 92.44 86 CYS A CA 1
ATOM 651 C C . CYS A 1 86 ? 7.426 -25.406 1.225 1 92.44 86 CYS A C 1
ATOM 653 O O . CYS A 1 86 ? 7.086 -26.078 2.197 1 92.44 86 CYS A O 1
ATOM 655 N N . ILE A 1 87 ? 7.625 -24.125 1.271 1 94.94 87 ILE A N 1
ATOM 656 C CA . ILE A 1 87 ? 7.496 -23.391 2.523 1 94.94 87 ILE A CA 1
ATOM 657 C C . ILE A 1 87 ? 6.059 -23.484 3.025 1 94.94 87 ILE A C 1
ATOM 659 O O . ILE A 1 87 ? 5.816 -23.781 4.195 1 94.94 87 ILE A O 1
ATOM 663 N N . THR A 1 88 ? 5.09 -23.234 2.131 1 96.25 88 THR A N 1
ATOM 664 C CA . THR A 1 88 ? 3.691 -23.234 2.553 1 96.25 88 THR A CA 1
ATOM 665 C C . THR A 1 88 ? 3.238 -24.641 2.941 1 96.25 88 THR A C 1
ATOM 667 O O . THR A 1 88 ? 2.471 -24.812 3.891 1 96.25 88 THR A O 1
ATOM 670 N N . ASP A 1 89 ? 3.711 -25.672 2.217 1 93.56 89 ASP A N 1
ATOM 671 C CA . ASP A 1 89 ? 3.402 -27.047 2.598 1 93.56 89 ASP A CA 1
ATOM 672 C C . ASP A 1 89 ? 3.93 -27.359 3.996 1 93.56 89 ASP A C 1
ATOM 674 O O . ASP A 1 89 ? 3.215 -27.938 4.82 1 93.56 89 ASP A O 1
ATOM 678 N N . LEU A 1 90 ? 5.172 -26.969 4.172 1 92.25 90 LEU A N 1
ATOM 679 C CA . LEU A 1 90 ? 5.82 -27.203 5.457 1 92.25 90 LEU A CA 1
ATOM 680 C C . LEU A 1 90 ? 5.039 -26.547 6.586 1 92.25 90 LEU A C 1
ATOM 682 O O . LEU A 1 90 ? 4.793 -27.172 7.625 1 92.25 90 LEU A O 1
ATOM 686 N N . LEU A 1 91 ? 4.645 -25.344 6.387 1 93.88 91 LEU A N 1
ATOM 687 C CA . LEU A 1 91 ? 3.961 -24.594 7.434 1 93.88 91 LEU A CA 1
ATOM 688 C C . LEU A 1 91 ? 2.547 -25.125 7.648 1 93.88 91 LEU A C 1
ATOM 690 O O . LEU A 1 91 ? 2.059 -25.141 8.781 1 93.88 91 LEU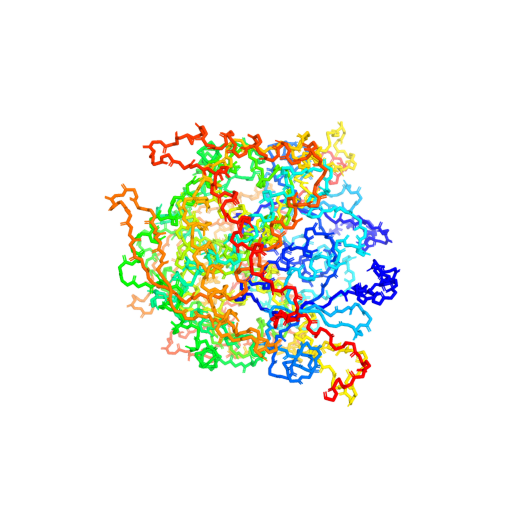 A O 1
ATOM 694 N N . GLU A 1 92 ? 1.878 -25.531 6.586 1 93.56 92 GLU A N 1
ATOM 695 C CA . GLU A 1 92 ? 0.55 -26.125 6.723 1 93.56 92 GLU A CA 1
ATOM 696 C C . GLU A 1 92 ? 0.599 -27.406 7.539 1 93.56 92 GLU A C 1
ATOM 698 O O . GLU A 1 92 ? -0.321 -27.703 8.305 1 93.56 92 GLU A O 1
ATOM 703 N N . GLU A 1 93 ? 1.616 -28.094 7.402 1 90 93 GLU A N 1
ATOM 704 C CA . GLU A 1 93 ? 1.75 -29.391 8.07 1 90 93 GLU A CA 1
ATOM 705 C C . GLU A 1 93 ? 2.176 -29.219 9.523 1 90 93 GLU A C 1
ATOM 707 O O . GLU A 1 93 ? 1.825 -30.047 10.375 1 90 93 GLU A O 1
ATOM 712 N N . ASN A 1 94 ? 2.84 -28.172 9.758 1 87.81 94 ASN A N 1
ATOM 713 C CA . ASN A 1 94 ? 3.523 -28.125 11.047 1 87.81 94 ASN A CA 1
ATOM 714 C C . ASN A 1 94 ? 2.99 -27 11.93 1 87.81 94 ASN A C 1
ATOM 716 O O . ASN A 1 94 ? 3.299 -26.938 13.117 1 87.81 94 ASN A O 1
ATOM 720 N N . CYS A 1 95 ? 2.301 -26.172 11.242 1 85.88 95 CYS A N 1
ATOM 721 C CA . CYS A 1 95 ? 1.77 -25.047 12.023 1 85.88 95 CYS A CA 1
ATOM 722 C C . CYS A 1 95 ? 0.26 -25.188 12.195 1 85.88 95 CYS A C 1
ATOM 724 O O . CYS A 1 95 ? -0.439 -25.625 11.289 1 85.88 95 CYS A O 1
ATOM 726 N N . GLY A 1 96 ? -0.317 -25.156 13.328 1 82.94 96 GLY A N 1
ATOM 727 C CA . GLY A 1 96 ? -1.747 -25.172 13.594 1 82.94 96 GLY A CA 1
ATOM 728 C C . GLY A 1 96 ? -2.459 -23.922 13.094 1 82.94 96 GLY A C 1
ATOM 729 O O . GLY A 1 96 ? -1.966 -23.234 12.203 1 82.94 96 GLY A O 1
ATOM 730 N N . GLY A 1 97 ? -3.629 -23.734 13.406 1 81.69 97 GLY A N 1
ATOM 731 C CA . GLY A 1 97 ? -4.422 -22.578 13.031 1 81.69 97 GLY A CA 1
ATOM 732 C C . GLY A 1 97 ? -5.277 -22.828 11.797 1 81.69 97 GLY A C 1
ATOM 733 O O . GLY A 1 97 ? -5.52 -23.969 11.422 1 81.69 97 GLY A O 1
ATOM 734 N N . MET A 1 98 ? -5.633 -21.734 11.32 1 84.88 98 MET A N 1
ATOM 735 C CA . MET A 1 98 ? -6.504 -21.797 10.156 1 84.88 98 MET A CA 1
ATOM 736 C C . MET A 1 98 ? -5.738 -22.281 8.93 1 84.88 98 MET A C 1
ATOM 738 O O . MET A 1 98 ? -4.605 -21.859 8.688 1 84.88 98 MET A O 1
ATOM 742 N N . TRP A 1 99 ? -6.32 -23.219 8.195 1 92.88 99 TRP A N 1
ATOM 743 C CA . TRP A 1 99 ? -5.66 -23.688 6.98 1 92.88 99 TRP A CA 1
ATOM 744 C C . TRP A 1 99 ? -5.77 -22.656 5.867 1 92.88 99 TRP A C 1
ATOM 746 O O . TRP A 1 99 ? -6.781 -21.953 5.754 1 92.88 99 TRP A O 1
ATOM 756 N N . MET A 1 100 ? -4.734 -22.562 5.113 1 95.69 100 MET A N 1
ATOM 757 C CA . MET A 1 100 ? -4.73 -21.719 3.918 1 95.69 100 MET A CA 1
ATOM 758 C C . MET A 1 100 ? -4.949 -22.562 2.662 1 95.69 100 MET A C 1
ATOM 760 O O . MET A 1 100 ? -5.465 -22.062 1.66 1 95.69 100 MET A O 1
ATOM 764 N N . ARG A 1 101 ? -4.535 -23.781 2.709 1 97.31 101 ARG A N 1
ATOM 765 C CA . ARG A 1 101 ? -4.816 -24.766 1.668 1 97.31 101 ARG A CA 1
ATOM 766 C C . ARG A 1 101 ? -5.957 -25.688 2.082 1 97.31 101 ARG A C 1
ATOM 768 O O . ARG A 1 101 ? -5.863 -26.391 3.096 1 97.31 101 ARG A O 1
ATOM 775 N N . PRO A 1 102 ? -7.031 -25.688 1.275 1 97.06 102 PRO A N 1
ATOM 776 C CA . PRO A 1 102 ? -8.164 -26.531 1.67 1 97.06 102 PRO A CA 1
ATOM 777 C C . PRO A 1 102 ? -7.762 -27.969 1.944 1 97.06 102 PRO A C 1
ATOM 779 O O . PRO A 1 102 ? -6.918 -28.531 1.234 1 97.06 102 PRO A O 1
ATOM 782 N N . PRO A 1 103 ? -8.352 -28.547 2.975 1 94.81 103 PRO A N 1
ATOM 783 C CA . PRO A 1 103 ? -8.016 -29.922 3.32 1 94.81 103 PRO A CA 1
ATOM 784 C C . PRO A 1 103 ? -8.547 -30.938 2.303 1 94.81 103 PRO A C 1
ATOM 786 O O . PRO A 1 103 ? -9.281 -30.562 1.387 1 94.81 103 PRO A O 1
ATOM 789 N N . VAL A 1 104 ? -8.172 -32.188 2.523 1 93.44 104 VAL A N 1
ATOM 790 C CA . VAL A 1 104 ? -8.445 -33.25 1.554 1 93.44 104 VAL A CA 1
ATOM 791 C C . VAL A 1 104 ? -9.938 -33.531 1.523 1 93.44 104 VAL A C 1
ATOM 793 O O . VAL A 1 104 ? -10.461 -34.062 0.527 1 93.44 104 VAL A O 1
ATOM 796 N N . ASP A 1 105 ? -10.641 -33.188 2.613 1 94.88 105 ASP A N 1
ATOM 797 C CA . ASP A 1 105 ? -12.078 -33.469 2.662 1 94.88 105 ASP A CA 1
ATOM 798 C C . ASP A 1 105 ? -12.859 -32.344 1.951 1 94.88 105 ASP A C 1
ATOM 800 O O . ASP A 1 105 ? -14.094 -32.375 1.934 1 94.88 105 ASP A O 1
ATOM 804 N N . GLN A 1 106 ? -12.172 -31.375 1.423 1 97 106 GLN A N 1
ATOM 805 C CA . GLN A 1 106 ? -12.703 -30.391 0.488 1 97 106 GLN A CA 1
ATOM 806 C C . GLN A 1 106 ? -12.031 -30.516 -0.877 1 97 106 GLN A C 1
ATOM 808 O O . GLN A 1 106 ? -11.32 -29.609 -1.302 1 97 106 GLN A O 1
ATOM 813 N N . PRO A 1 107 ? -12.336 -31.531 -1.603 1 98.19 107 PRO A N 1
ATOM 814 C CA . PRO A 1 107 ? -11.57 -31.938 -2.783 1 98.19 107 PRO A CA 1
ATOM 815 C C . PRO A 1 107 ? -11.633 -30.906 -3.906 1 98.19 107 PRO A C 1
ATOM 817 O O . PRO A 1 107 ? -10.625 -30.625 -4.562 1 98.19 107 PRO A O 1
ATOM 820 N N . LYS A 1 108 ? -12.812 -30.328 -4.168 1 98.56 108 LYS A N 1
ATOM 821 C CA . LYS A 1 108 ? -12.938 -29.359 -5.254 1 98.56 108 LYS A CA 1
ATOM 822 C C . LYS A 1 108 ? -12.148 -28.094 -4.945 1 98.56 108 LYS A C 1
ATOM 824 O O . LYS A 1 108 ? -11.391 -27.609 -5.785 1 98.56 108 LYS A O 1
ATOM 829 N N . GLN A 1 109 ? -12.32 -27.594 -3.742 1 98.5 109 GLN A N 1
ATOM 830 C CA . GLN A 1 109 ? -11.656 -26.359 -3.35 1 98.5 109 GLN A CA 1
ATOM 831 C C . GLN A 1 109 ? -10.141 -26.547 -3.297 1 98.5 109 GLN A C 1
ATOM 833 O O . GLN A 1 109 ? -9.383 -25.641 -3.656 1 98.5 109 GLN A O 1
ATOM 838 N N . ARG A 1 110 ? -9.695 -27.703 -2.859 1 98.25 110 ARG A N 1
ATOM 839 C CA . ARG A 1 110 ? -8.266 -28.016 -2.844 1 98.25 110 ARG A CA 1
ATOM 840 C C . ARG A 1 110 ? -7.703 -28.062 -4.262 1 98.25 110 ARG A C 1
ATOM 842 O O . ARG A 1 110 ? -6.656 -27.484 -4.539 1 98.25 110 ARG A O 1
ATOM 849 N N . PHE A 1 111 ? -8.43 -28.734 -5.113 1 98.69 111 PHE A N 1
ATOM 850 C CA . PHE A 1 111 ? -8.023 -28.875 -6.508 1 98.69 111 PHE A CA 1
ATOM 851 C C . PHE A 1 111 ? -7.934 -27.516 -7.184 1 98.69 111 PHE A C 1
ATOM 853 O O . PHE A 1 111 ? -6.938 -27.203 -7.84 1 98.69 111 PHE A O 1
ATOM 860 N N . VAL A 1 112 ? -8.938 -26.688 -7.008 1 98.75 112 VAL A N 1
ATOM 861 C CA . VAL A 1 112 ? -9 -25.359 -7.633 1 98.75 112 VAL A CA 1
ATOM 862 C C . VAL A 1 112 ? -7.887 -24.469 -7.082 1 98.75 112 VAL A C 1
ATOM 864 O O . VAL A 1 112 ? -7.27 -23.703 -7.828 1 98.75 112 VAL A O 1
ATOM 867 N N . THR A 1 113 ? -7.617 -24.578 -5.828 1 98.62 113 THR A N 1
ATOM 868 C CA . THR A 1 113 ? -6.543 -23.812 -5.207 1 98.62 113 THR A CA 1
ATOM 869 C C . THR A 1 113 ? -5.195 -24.156 -5.828 1 98.62 113 THR A C 1
ATOM 871 O O . THR A 1 113 ? -4.426 -23.281 -6.203 1 98.62 113 THR A O 1
ATOM 874 N N . ASP A 1 114 ? -4.945 -25.422 -5.957 1 98.38 114 ASP A N 1
ATOM 875 C CA . ASP A 1 114 ? -3.674 -25.875 -6.527 1 98.38 114 ASP A CA 1
ATOM 876 C C . ASP A 1 114 ? -3.578 -25.484 -8.008 1 98.38 114 ASP A C 1
ATOM 878 O O . ASP A 1 114 ? -2.496 -25.156 -8.5 1 98.38 114 ASP A O 1
ATOM 882 N N . MET A 1 115 ? -4.66 -25.594 -8.68 1 98.56 115 MET A N 1
ATOM 883 C CA . MET A 1 115 ? -4.699 -25.203 -10.086 1 98.56 115 MET A CA 1
ATOM 884 C C . MET A 1 115 ? -4.406 -23.719 -10.242 1 98.56 115 MET A C 1
ATOM 886 O O . MET A 1 115 ? -3.646 -23.312 -11.133 1 98.56 115 MET A O 1
ATOM 890 N N . LEU A 1 116 ? -4.988 -22.875 -9.406 1 98.75 116 LEU A N 1
ATOM 891 C CA . LEU A 1 116 ? -4.773 -21.438 -9.461 1 98.75 116 LEU A CA 1
ATOM 892 C C . LEU A 1 116 ? -3.34 -21.078 -9.07 1 98.75 116 LEU A C 1
ATOM 894 O O . LEU A 1 116 ? -2.766 -20.125 -9.594 1 98.75 116 LEU A O 1
ATOM 898 N N . GLU A 1 117 ? -2.799 -21.828 -8.18 1 98.56 117 GLU A N 1
ATOM 899 C CA . GLU A 1 117 ? -1.392 -21.625 -7.848 1 98.56 117 GLU A CA 1
ATOM 900 C C . GLU A 1 117 ? -0.496 -21.922 -9.047 1 98.56 117 GLU A C 1
ATOM 902 O O . GLU A 1 117 ? 0.423 -21.156 -9.344 1 98.56 117 GLU A O 1
ATOM 907 N N . LEU A 1 118 ? -0.764 -23.016 -9.711 1 98.12 118 LEU A N 1
ATOM 908 C CA . LEU A 1 118 ? -0.039 -23.328 -10.938 1 98.12 118 LEU A CA 1
ATOM 909 C C . LEU A 1 118 ? -0.158 -22.203 -11.953 1 98.12 118 LEU A C 1
ATOM 911 O O . LEU A 1 118 ? 0.843 -21.781 -12.531 1 98.12 118 LEU A O 1
ATOM 915 N N . TRP A 1 119 ? -1.333 -21.781 -12.133 1 98.56 119 TRP A N 1
ATOM 916 C CA . TRP A 1 119 ? -1.591 -20.719 -13.102 1 98.56 119 TRP A CA 1
ATOM 917 C C . TRP A 1 119 ? -0.852 -19.438 -12.719 1 98.56 119 TRP A C 1
ATOM 919 O O . TRP A 1 119 ? -0.193 -18.828 -13.555 1 98.56 119 TRP A O 1
ATOM 929 N N . ALA A 1 120 ? -0.953 -19 -11.469 1 98.56 120 ALA A N 1
ATOM 930 C CA . ALA A 1 120 ? -0.363 -17.766 -10.984 1 98.56 120 ALA A CA 1
ATOM 931 C C . ALA A 1 120 ? 1.159 -17.797 -11.094 1 98.56 120 ALA A C 1
ATOM 933 O O . ALA A 1 120 ? 1.781 -16.828 -11.523 1 98.56 120 ALA A O 1
ATOM 934 N N . ASP A 1 121 ? 1.722 -18.906 -10.773 1 97.5 121 ASP A N 1
ATOM 935 C CA . ASP A 1 121 ? 3.172 -19.031 -10.664 1 97.5 121 ASP A CA 1
ATOM 936 C C . ASP A 1 121 ? 3.811 -19.25 -12.039 1 97.5 121 ASP A C 1
ATOM 938 O O . ASP A 1 121 ? 4.953 -18.844 -12.266 1 97.5 121 ASP A O 1
ATOM 942 N N . GLU A 1 122 ? 3.041 -19.906 -12.953 1 96.25 122 GLU A N 1
ATOM 943 C CA . GLU A 1 122 ? 3.719 -20.375 -14.164 1 96.25 122 GLU A CA 1
ATOM 944 C C . GLU A 1 122 ? 3.168 -19.688 -15.406 1 96.25 122 GLU A C 1
ATOM 946 O O . GLU A 1 122 ? 3.846 -19.625 -16.438 1 96.25 122 GLU A O 1
ATOM 951 N N . TRP A 1 123 ? 1.973 -19.234 -15.344 1 97.81 123 TRP A N 1
ATOM 952 C CA . TRP A 1 123 ? 1.349 -18.703 -16.547 1 97.81 123 TRP A CA 1
ATOM 953 C C . TRP A 1 123 ? 1.187 -17.188 -16.438 1 97.81 123 TRP A C 1
ATOM 955 O O . TRP A 1 123 ? 1.533 -16.453 -17.375 1 97.81 123 TRP A O 1
ATOM 965 N N . ALA A 1 124 ? 0.682 -16.703 -15.281 1 97.88 124 ALA A N 1
ATOM 966 C CA . ALA A 1 124 ? 0.444 -15.281 -15.086 1 97.88 124 ALA A CA 1
ATOM 967 C C . ALA A 1 124 ? 1.75 -14.492 -15.148 1 97.88 124 ALA A C 1
ATOM 969 O O . ALA A 1 124 ? 1.739 -13.273 -15.336 1 97.88 124 ALA A O 1
ATOM 970 N N . VAL A 1 125 ? 2.869 -15.156 -15.039 1 96.06 125 VAL A N 1
ATOM 971 C CA . VAL A 1 125 ? 4.188 -14.531 -15.086 1 96.06 125 VAL A CA 1
ATOM 972 C C . VAL A 1 125 ? 4.398 -13.867 -16.438 1 96.06 125 VAL A C 1
ATOM 974 O O . VAL A 1 125 ? 5.055 -12.828 -16.547 1 96.06 125 VAL A O 1
ATOM 977 N N . MET A 1 126 ? 3.818 -14.453 -17.5 1 97.06 126 MET A N 1
ATOM 978 C CA . MET A 1 126 ? 3.938 -13.883 -18.844 1 97.06 126 MET A CA 1
ATOM 979 C C . MET A 1 126 ? 3.377 -12.469 -18.891 1 97.06 126 MET A C 1
ATOM 981 O O . MET A 1 126 ? 4.059 -11.539 -19.328 1 97.06 126 MET A O 1
ATOM 985 N N . CYS A 1 127 ? 2.195 -12.312 -18.391 1 97.94 127 CYS A N 1
ATOM 986 C CA . CYS A 1 127 ? 1.548 -11.008 -18.312 1 97.94 127 CYS A CA 1
ATOM 987 C C . CYS A 1 127 ? 2.283 -10.094 -17.359 1 97.94 127 CYS A C 1
ATOM 989 O O . CYS A 1 127 ? 2.518 -8.922 -17.656 1 97.94 127 CYS A O 1
ATOM 991 N N . ALA A 1 128 ? 2.648 -10.625 -16.219 1 97.88 128 ALA A N 1
ATOM 992 C CA . ALA A 1 128 ? 3.35 -9.867 -15.18 1 97.88 128 ALA A CA 1
ATOM 993 C C . ALA A 1 128 ? 4.656 -9.297 -15.711 1 97.88 128 ALA A C 1
ATOM 995 O O . ALA A 1 128 ? 4.934 -8.102 -15.539 1 97.88 128 ALA A O 1
ATOM 996 N N . MET A 1 129 ? 5.414 -10.07 -16.422 1 97.25 129 MET A N 1
ATOM 997 C CA . MET A 1 129 ? 6.719 -9.656 -16.938 1 97.25 129 MET A CA 1
ATOM 998 C C . MET A 1 129 ? 6.559 -8.68 -18.094 1 97.25 129 MET A C 1
ATOM 1000 O O . MET A 1 129 ? 7.336 -7.738 -18.234 1 97.25 129 MET A O 1
ATOM 1004 N N . HIS A 1 130 ? 5.602 -8.891 -18.922 1 97.94 130 HIS A N 1
ATOM 1005 C CA . HIS A 1 130 ? 5.332 -7.945 -20.016 1 97.94 130 HIS A CA 1
ATOM 1006 C C . HIS A 1 130 ? 5.082 -6.543 -19.469 1 97.94 130 HIS A C 1
ATOM 1008 O O . HIS A 1 130 ? 5.754 -5.586 -19.859 1 97.94 130 HIS A O 1
ATOM 1014 N N . TYR A 1 131 ? 4.188 -6.453 -18.516 1 98 131 TYR A N 1
ATOM 1015 C CA . TYR A 1 131 ? 3.773 -5.137 -18.047 1 98 131 TYR A CA 1
ATOM 1016 C C . TYR A 1 131 ? 4.883 -4.473 -17.234 1 98 131 TYR A C 1
ATOM 1018 O O . TYR A 1 131 ? 4.965 -3.244 -17.172 1 98 131 TYR A O 1
ATOM 1026 N N . ARG A 1 132 ? 5.75 -5.254 -16.656 1 96.88 132 ARG A N 1
ATOM 1027 C CA . ARG A 1 132 ? 6.859 -4.676 -15.914 1 96.88 132 ARG A CA 1
ATOM 1028 C C . ARG A 1 132 ? 7.922 -4.117 -16.859 1 96.88 132 ARG A C 1
ATOM 1030 O O . ARG A 1 132 ? 8.484 -3.049 -16.594 1 96.88 132 ARG A O 1
ATOM 1037 N N . TRP A 1 133 ? 8.133 -4.754 -17.984 1 96.31 133 TRP A N 1
ATOM 1038 C CA . TRP A 1 133 ? 9.375 -4.469 -18.688 1 96.31 133 TRP A CA 1
ATOM 1039 C C . TRP A 1 133 ? 9.086 -3.844 -20.047 1 96.31 133 TRP A C 1
ATOM 1041 O O . TRP A 1 133 ? 9.992 -3.318 -20.703 1 96.31 133 TRP A O 1
ATOM 1051 N N . SER A 1 134 ? 7.848 -3.854 -20.516 1 95.81 134 SER A N 1
ATOM 1052 C CA . SER A 1 134 ? 7.555 -3.422 -21.891 1 95.81 134 SER A CA 1
ATOM 1053 C C . SER A 1 134 ? 7.203 -1.938 -21.938 1 95.81 134 SER A C 1
ATOM 1055 O O . SER A 1 134 ? 6.945 -1.391 -23 1 95.81 134 SER A O 1
ATOM 1057 N N . PHE A 1 135 ? 7.215 -1.229 -20.812 1 96.12 135 PHE A N 1
ATOM 1058 C CA . PHE A 1 135 ? 6.816 0.172 -20.75 1 96.12 135 PHE A CA 1
ATOM 1059 C C . PHE A 1 135 ? 7.953 1.036 -20.219 1 96.12 135 PHE A C 1
ATOM 1061 O O . PHE A 1 135 ? 8.148 1.13 -19 1 96.12 135 PHE A O 1
ATOM 1068 N N . PRO A 1 136 ? 8.562 1.74 -21.109 1 95.06 136 PRO A N 1
ATOM 1069 C CA . PRO A 1 136 ? 9.734 2.527 -20.703 1 95.06 136 PRO A CA 1
ATOM 1070 C C . PRO A 1 136 ? 9.391 3.629 -19.703 1 95.06 136 PRO A C 1
ATOM 1072 O O . PRO A 1 136 ? 10.25 4.055 -18.938 1 95.06 136 PRO A O 1
ATOM 1075 N N . GLU A 1 137 ? 8.133 4.039 -19.641 1 95.62 137 GLU A N 1
ATOM 1076 C CA . GLU A 1 137 ? 7.695 5.141 -18.781 1 95.62 137 GLU A CA 1
ATOM 1077 C C . GLU A 1 137 ? 7.879 4.801 -17.297 1 95.62 137 GLU A C 1
ATOM 1079 O O . GLU A 1 137 ? 7.969 5.695 -16.469 1 95.62 137 GLU A O 1
ATOM 1084 N N . GLN A 1 138 ? 7.902 3.514 -17 1 97 138 GLN A N 1
ATOM 1085 C CA . GLN A 1 138 ? 7.984 3.152 -15.586 1 97 138 GLN A CA 1
ATOM 1086 C C . GLN A 1 138 ? 9.352 2.557 -15.242 1 97 138 GLN A C 1
ATOM 1088 O O . GLN A 1 138 ? 9.539 1.997 -14.164 1 97 138 GLN A O 1
ATOM 1093 N N . ARG A 1 139 ? 10.344 2.637 -16.156 1 96.06 139 ARG A N 1
ATOM 1094 C CA . ARG A 1 139 ? 11.648 1.997 -16.016 1 96.06 139 ARG A CA 1
ATOM 1095 C C . ARG A 1 139 ? 12.367 2.5 -14.773 1 96.06 139 ARG A C 1
ATOM 1097 O O . ARG A 1 139 ? 12.969 1.714 -14.039 1 96.06 139 ARG A O 1
ATOM 1104 N N . LYS A 1 140 ? 12.305 3.781 -14.547 1 96.94 140 LYS A N 1
ATOM 1105 C CA . LYS A 1 140 ? 12.984 4.359 -13.391 1 96.94 140 LYS A CA 1
ATOM 1106 C C . LYS A 1 140 ? 12.461 3.766 -12.086 1 96.94 140 LYS A C 1
ATOM 1108 O O . LYS A 1 140 ? 13.234 3.492 -11.172 1 96.94 140 LYS A O 1
ATOM 1113 N N . PHE A 1 141 ? 11.211 3.615 -11.992 1 97.31 141 PHE A N 1
ATOM 1114 C CA . PHE A 1 141 ? 10.602 3.021 -10.805 1 97.31 141 PHE A CA 1
ATOM 1115 C C . PHE A 1 141 ? 11.102 1.599 -10.594 1 97.31 141 PHE A C 1
ATOM 1117 O O . PHE A 1 141 ? 11.43 1.213 -9.469 1 97.31 141 PHE A O 1
ATOM 1124 N N . ILE A 1 142 ? 11.133 0.832 -11.688 1 96.5 142 ILE A N 1
ATOM 1125 C CA . ILE A 1 142 ? 11.586 -0.553 -11.609 1 96.5 142 ILE A CA 1
ATOM 1126 C C . ILE A 1 142 ? 13.039 -0.597 -11.164 1 96.5 142 ILE A C 1
ATOM 1128 O O . ILE A 1 142 ? 13.406 -1.397 -10.297 1 96.5 142 ILE A O 1
ATOM 1132 N N . GLU A 1 143 ? 13.836 0.27 -11.719 1 96.19 143 GLU A N 1
ATOM 1133 C CA . GLU A 1 143 ? 15.242 0.344 -11.336 1 96.19 143 GLU A CA 1
ATOM 1134 C C . GLU A 1 143 ? 15.391 0.689 -9.859 1 96.19 143 GLU A C 1
ATOM 1136 O O . GLU A 1 143 ? 16.234 0.107 -9.164 1 96.19 143 GLU A O 1
ATOM 1141 N N . TRP A 1 144 ? 14.602 1.621 -9.406 1 95.12 144 TRP A N 1
ATOM 1142 C CA . TRP A 1 144 ? 14.633 1.976 -7.988 1 95.12 144 TRP A CA 1
ATOM 1143 C C . TRP A 1 144 ? 14.266 0.775 -7.121 1 95.12 144 TRP A C 1
ATOM 1145 O O . TRP A 1 144 ? 14.945 0.491 -6.129 1 95.12 144 TRP A O 1
ATOM 1155 N N . GLU A 1 145 ? 13.227 0.066 -7.488 1 92.88 145 GLU A N 1
ATOM 1156 C CA . GLU A 1 145 ? 12.75 -1.076 -6.711 1 92.88 145 GLU A CA 1
ATOM 1157 C C . GLU A 1 145 ? 13.82 -2.164 -6.625 1 92.88 145 GLU A C 1
ATOM 1159 O O . GLU A 1 145 ? 14.031 -2.748 -5.562 1 92.88 145 GLU A O 1
ATOM 1164 N N . PHE A 1 146 ? 14.453 -2.398 -7.723 1 92.94 146 PHE A N 1
ATOM 1165 C CA . PHE A 1 146 ? 15.531 -3.385 -7.719 1 92.94 146 PHE A CA 1
ATOM 1166 C C . PHE A 1 146 ? 16.719 -2.877 -6.926 1 92.94 146 PHE A C 1
ATOM 1168 O O . PHE A 1 146 ? 17.344 -3.637 -6.18 1 92.94 146 PHE A O 1
ATOM 1175 N N . GLY A 1 147 ? 17.047 -1.619 -7.113 1 92.56 147 GLY A N 1
ATOM 1176 C CA . GLY A 1 147 ? 18.172 -1.039 -6.402 1 92.56 147 GLY A CA 1
ATOM 1177 C C . GLY A 1 147 ? 18.016 -1.082 -4.895 1 92.56 147 GLY A C 1
ATOM 1178 O O . GLY A 1 147 ? 18.969 -1.364 -4.168 1 92.56 147 GLY A O 1
ATOM 1179 N N . ARG A 1 148 ? 16.859 -0.848 -4.473 1 87.38 148 ARG A N 1
ATOM 1180 C CA . ARG A 1 148 ? 16.594 -0.807 -3.039 1 87.38 148 ARG A CA 1
ATOM 1181 C C . ARG A 1 148 ? 16.797 -2.18 -2.406 1 87.38 148 ARG A C 1
ATOM 1183 O O . ARG A 1 148 ? 17.062 -2.285 -1.206 1 87.38 148 ARG A O 1
ATOM 1190 N N . THR A 1 149 ? 16.672 -3.209 -3.143 1 86.56 149 THR A N 1
ATOM 1191 C CA . THR A 1 149 ? 16.859 -4.566 -2.648 1 86.56 149 THR A CA 1
ATOM 1192 C C . THR A 1 149 ? 18.297 -4.77 -2.18 1 86.56 149 THR A C 1
ATOM 1194 O O . THR A 1 149 ? 18.578 -5.637 -1.348 1 86.56 149 THR A O 1
ATOM 1197 N N . SER A 1 150 ? 19.219 -3.951 -2.641 1 85.25 150 SER A N 1
ATOM 1198 C CA . SER A 1 150 ? 20.625 -4.062 -2.297 1 85.25 150 SER A CA 1
ATOM 1199 C C . SER A 1 150 ? 20.891 -3.578 -0.876 1 85.25 150 SER A C 1
ATOM 1201 O O . SER A 1 150 ? 21.953 -3.871 -0.299 1 85.25 150 SER A O 1
ATOM 1203 N N . GLY A 1 151 ? 19.984 -2.754 -0.352 1 81.94 151 GLY A N 1
ATOM 1204 C CA . GLY A 1 151 ? 20.188 -2.193 0.976 1 81.94 151 GLY A CA 1
ATOM 1205 C C . GLY A 1 151 ? 21.141 -1.017 0.993 1 81.94 151 GLY A C 1
ATOM 1206 O O . GLY A 1 151 ? 21.422 -0.455 2.053 1 81.94 151 GLY A O 1
ATOM 1207 N N . LEU A 1 152 ? 21.594 -0.668 -0.127 1 82.94 152 LEU A N 1
ATOM 1208 C CA . LEU A 1 152 ? 22.531 0.451 -0.207 1 82.94 152 LEU A CA 1
ATOM 1209 C C . LEU A 1 152 ? 21.797 1.777 0.004 1 82.94 152 LEU A C 1
ATOM 1211 O O . LEU A 1 152 ? 20.609 1.889 -0.28 1 82.94 152 LEU A O 1
ATOM 1215 N N . ARG A 1 153 ? 22.578 2.701 0.512 1 81.69 153 ARG A N 1
ATOM 1216 C CA . ARG A 1 153 ? 22.078 4.059 0.691 1 81.69 153 ARG A CA 1
ATOM 1217 C C . ARG A 1 153 ? 22.719 5.016 -0.309 1 81.69 153 ARG A C 1
ATOM 1219 O O . ARG A 1 153 ? 23.859 4.82 -0.72 1 81.69 153 ARG A O 1
ATOM 1226 N N . GLY A 1 154 ? 21.938 5.945 -0.665 1 85.88 154 GLY A N 1
ATOM 1227 C CA . GLY A 1 154 ? 22.438 6.938 -1.604 1 85.88 154 GLY A CA 1
ATOM 1228 C C . GLY A 1 154 ? 21.328 7.727 -2.279 1 85.88 154 GLY A C 1
ATOM 1229 O O . GLY A 1 154 ? 20.172 7.617 -1.896 1 85.88 154 GLY A O 1
ATOM 1230 N N . THR A 1 155 ? 21.781 8.562 -3.219 1 92.62 155 THR A N 1
ATOM 1231 C CA . THR A 1 155 ? 20.812 9.32 -4.008 1 92.62 155 THR A CA 1
ATOM 1232 C C . THR A 1 155 ? 19.969 8.398 -4.875 1 92.62 155 THR A C 1
ATOM 1234 O O . THR A 1 155 ? 20.328 7.238 -5.098 1 92.62 155 THR A O 1
ATOM 1237 N N . GLU A 1 156 ? 18.875 8.875 -5.301 1 94.75 156 GLU A N 1
ATOM 1238 C CA . GLU A 1 156 ? 18 8.109 -6.195 1 94.75 156 GLU A CA 1
ATOM 1239 C C . GLU A 1 156 ? 18.766 7.621 -7.418 1 94.75 156 GLU A C 1
ATOM 1241 O O . GLU A 1 156 ? 18.609 6.473 -7.836 1 94.75 156 GLU A O 1
ATOM 1246 N N . GLU A 1 157 ? 19.625 8.492 -8 1 95.69 157 GLU A N 1
ATOM 1247 C CA . GLU A 1 157 ? 20.375 8.148 -9.203 1 95.69 157 GLU A CA 1
ATOM 1248 C C . GLU A 1 157 ? 21.344 6.988 -8.93 1 95.69 157 GLU A C 1
ATOM 1250 O O . GLU A 1 157 ? 21.438 6.062 -9.742 1 95.69 157 GLU A O 1
ATOM 1255 N N . GLU A 1 158 ? 21.984 7.02 -7.801 1 95 158 GLU A N 1
ATOM 1256 C CA . GLU A 1 158 ? 22.938 5.977 -7.438 1 95 158 GLU A CA 1
ATOM 1257 C C . GLU A 1 158 ? 22.234 4.633 -7.246 1 95 158 GLU A C 1
ATOM 1259 O O . GLU A 1 158 ? 22.719 3.604 -7.73 1 95 158 GLU A O 1
ATOM 1264 N N . ILE A 1 159 ? 21.156 4.707 -6.613 1 93.81 159 ILE A N 1
ATOM 1265 C CA . ILE A 1 159 ? 20.422 3.479 -6.309 1 93.81 159 ILE A CA 1
ATOM 1266 C C . ILE A 1 159 ? 19.797 2.924 -7.578 1 93.81 159 ILE A C 1
ATOM 1268 O O . ILE A 1 159 ? 19.766 1.707 -7.785 1 93.81 159 ILE A O 1
ATOM 1272 N N . CYS A 1 160 ? 19.281 3.814 -8.43 1 96.19 160 CYS A N 1
ATOM 1273 C CA . CYS A 1 160 ? 18.734 3.377 -9.711 1 96.19 160 CYS A CA 1
ATOM 1274 C C . CYS A 1 160 ? 19.812 2.738 -10.578 1 96.19 160 CYS A C 1
ATOM 1276 O O . CYS A 1 160 ? 19.547 1.783 -11.305 1 96.19 160 CYS A O 1
ATOM 1278 N N . ASP A 1 161 ? 21.031 3.207 -10.477 1 96.38 161 ASP A N 1
ATOM 1279 C CA . ASP A 1 161 ? 22.141 2.609 -11.219 1 96.38 161 ASP A CA 1
ATOM 1280 C C . ASP A 1 161 ? 22.406 1.174 -10.758 1 96.38 161 ASP A C 1
ATOM 1282 O O . ASP A 1 161 ? 22.609 0.281 -11.586 1 96.38 161 ASP A O 1
ATOM 1286 N N . VAL A 1 162 ? 22.359 0.99 -9.492 1 94.38 162 VAL A N 1
ATOM 1287 C CA . VAL A 1 162 ? 22.484 -0.352 -8.93 1 94.38 162 VAL A CA 1
ATOM 1288 C C . VAL A 1 162 ? 21.344 -1.229 -9.414 1 94.38 162 VAL A C 1
ATOM 1290 O O . VAL A 1 162 ? 21.547 -2.379 -9.805 1 94.38 162 VAL A O 1
ATOM 1293 N N . GLY A 1 163 ? 20.141 -0.66 -9.398 1 94.94 163 GLY A N 1
ATOM 1294 C CA . GLY A 1 163 ? 18.969 -1.384 -9.844 1 94.94 163 GLY A CA 1
ATOM 1295 C C . GLY A 1 163 ? 19.031 -1.805 -11.297 1 94.94 163 GLY A C 1
ATOM 1296 O O . GLY A 1 163 ? 18.562 -2.889 -11.656 1 94.94 163 GLY A O 1
ATOM 1297 N N . ARG A 1 164 ? 19.578 -0.938 -12.086 1 95 164 ARG A N 1
ATOM 1298 C CA . ARG A 1 164 ? 19.734 -1.238 -13.508 1 95 164 ARG A CA 1
ATOM 1299 C C . ARG A 1 164 ? 20.625 -2.465 -13.711 1 95 164 ARG A C 1
ATOM 1301 O O . ARG A 1 164 ? 20.312 -3.326 -14.539 1 95 164 ARG A O 1
ATOM 1308 N N . LYS A 1 165 ? 21.625 -2.59 -12.953 1 92.69 165 LYS A N 1
ATOM 1309 C CA . LYS A 1 165 ? 22.516 -3.74 -13.031 1 92.69 165 LYS A CA 1
ATOM 1310 C C . LYS A 1 165 ? 21.828 -5.008 -12.531 1 92.69 165 LYS A C 1
ATOM 1312 O O . LYS A 1 165 ? 21.953 -6.066 -13.156 1 92.69 165 LYS A O 1
ATOM 1317 N N . LEU A 1 166 ? 21.094 -4.793 -11.484 1 90.31 166 LEU A N 1
ATOM 1318 C CA . LEU A 1 166 ? 20.453 -5.945 -10.859 1 90.31 166 LEU A CA 1
ATOM 1319 C C . LEU A 1 166 ? 19.281 -6.449 -11.703 1 90.31 166 LEU A C 1
ATOM 1321 O O . LEU A 1 166 ? 18.969 -7.641 -11.672 1 90.31 166 LEU A O 1
ATOM 1325 N N . SER A 1 167 ? 18.688 -5.562 -12.445 1 91.25 167 SER A N 1
ATOM 1326 C CA . SER A 1 167 ? 17.453 -5.93 -13.156 1 91.25 167 SER A CA 1
ATOM 1327 C C . SER A 1 167 ? 17.75 -6.324 -14.594 1 91.25 167 SER A C 1
ATOM 1329 O O . SER A 1 167 ? 16.875 -6.836 -15.297 1 91.25 167 SER A O 1
ATOM 1331 N N . GLY A 1 168 ? 18.922 -6.094 -15.078 1 85.75 168 GLY A N 1
ATOM 1332 C CA . GLY A 1 168 ? 19.266 -6.273 -16.484 1 85.75 168 GLY A CA 1
ATOM 1333 C C . GLY A 1 168 ? 18.922 -7.656 -17 1 85.75 168 GLY A C 1
ATOM 1334 O O . GLY A 1 168 ? 18.422 -7.797 -18.125 1 85.75 168 GLY A O 1
ATOM 1335 N N . ARG A 1 169 ? 19.125 -8.625 -16.219 1 80.88 169 ARG A N 1
ATOM 1336 C CA . ARG A 1 169 ? 18.906 -9.992 -16.672 1 80.88 169 ARG A CA 1
ATOM 1337 C C . ARG A 1 169 ? 17.406 -10.281 -16.812 1 80.88 169 ARG A C 1
ATOM 1339 O O . ARG A 1 169 ? 17.016 -11.141 -17.609 1 80.88 169 ARG A O 1
ATOM 1346 N N . PHE A 1 170 ? 16.578 -9.578 -16.172 1 82.94 170 PHE A N 1
ATOM 1347 C CA . PHE A 1 170 ? 15.156 -9.898 -16.141 1 82.94 170 PHE A CA 1
ATOM 1348 C C . PHE A 1 170 ? 14.453 -9.344 -17.375 1 82.94 170 PHE A C 1
ATOM 1350 O O . PHE A 1 170 ? 13.562 -9.992 -17.922 1 82.94 170 PHE A O 1
ATOM 1357 N N . SER A 1 171 ? 14.867 -8.203 -17.797 1 79.62 171 SER A N 1
ATOM 1358 C CA . SER A 1 171 ? 14.242 -7.621 -18.984 1 79.62 171 SER A CA 1
ATOM 1359 C C . SER A 1 171 ? 14.5 -8.477 -20.219 1 79.62 171 SER A C 1
ATOM 1361 O O . SER A 1 171 ? 13.664 -8.531 -21.125 1 79.62 171 SER A O 1
ATOM 1363 N N . GLY A 1 172 ? 15.539 -9.211 -20.219 1 83.88 172 GLY A N 1
ATOM 1364 C CA . GLY A 1 172 ? 15.891 -10.062 -21.344 1 83.88 172 GLY A CA 1
ATOM 1365 C C . GLY A 1 172 ? 15.125 -11.375 -21.375 1 83.88 172 GLY A C 1
ATOM 1366 O O . GLY A 1 172 ? 15.156 -12.102 -22.375 1 83.88 172 GLY A O 1
ATOM 1367 N N . LEU A 1 173 ? 14.305 -11.578 -20.406 1 89.88 173 LEU A N 1
ATOM 1368 C CA . LEU A 1 173 ? 13.609 -12.859 -20.266 1 89.88 173 LEU A CA 1
ATOM 1369 C C . LEU A 1 173 ? 12.297 -12.844 -21.047 1 89.88 173 LEU A C 1
ATOM 1371 O O . LEU A 1 173 ? 11.664 -13.891 -21.219 1 89.88 173 LEU A O 1
ATOM 1375 N N . LEU A 1 174 ? 11.828 -11.758 -21.609 1 94.06 174 LEU A N 1
ATOM 1376 C CA . LEU A 1 174 ? 10.492 -11.617 -22.172 1 94.06 174 LEU A CA 1
ATOM 1377 C C . LEU A 1 174 ? 10.273 -12.609 -23.312 1 94.06 174 LEU A C 1
ATOM 1379 O O . LEU A 1 174 ? 9.312 -13.383 -23.297 1 94.06 174 LEU A O 1
ATOM 1383 N N . PRO A 1 175 ? 11.25 -12.758 -24.266 1 93.19 175 PRO A N 1
ATOM 1384 C CA . PRO A 1 175 ? 11.023 -13.734 -25.328 1 93.19 175 PRO A CA 1
ATOM 1385 C C . PRO A 1 175 ? 11.039 -15.172 -24.828 1 93.19 175 PRO A C 1
ATOM 1387 O O . PRO A 1 175 ? 10.336 -16.031 -25.359 1 93.19 175 PRO A O 1
ATOM 1390 N N . ILE A 1 176 ? 11.797 -15.414 -23.844 1 94.31 176 ILE A N 1
ATOM 1391 C CA . ILE A 1 176 ? 11.914 -16.734 -23.234 1 94.31 176 ILE A CA 1
ATOM 1392 C C . ILE A 1 176 ? 10.57 -17.156 -22.641 1 94.31 176 ILE A C 1
ATOM 1394 O O . ILE A 1 176 ? 10.219 -18.344 -22.672 1 94.31 176 ILE A O 1
ATOM 1398 N N . LEU A 1 177 ? 9.805 -16.141 -22.297 1 95.25 177 LEU A N 1
ATOM 1399 C CA . LEU A 1 177 ? 8.516 -16.391 -21.656 1 95.25 177 LEU A CA 1
ATOM 1400 C C . LEU A 1 177 ? 7.383 -16.312 -22.672 1 95.25 177 LEU A C 1
ATOM 1402 O O . LEU A 1 177 ? 6.207 -16.438 -22.312 1 95.25 177 LEU A O 1
ATOM 1406 N N . GLY A 1 178 ? 7.715 -16.078 -23.906 1 96.75 178 GLY A N 1
ATOM 1407 C CA . GLY A 1 178 ? 6.711 -16.031 -24.969 1 96.75 178 GLY A CA 1
ATOM 1408 C C . GLY A 1 178 ? 6.141 -14.641 -25.188 1 96.75 178 GLY A C 1
ATOM 1409 O O . GLY A 1 178 ? 5.105 -14.484 -25.828 1 96.75 178 GLY A O 1
ATOM 1410 N N . VAL A 1 179 ? 6.742 -13.633 -24.625 1 97.81 179 VAL A N 1
ATOM 1411 C CA . VAL A 1 179 ? 6.324 -12.242 -24.812 1 97.81 179 VAL A CA 1
ATOM 1412 C C . VAL A 1 179 ? 7.047 -11.648 -26.016 1 97.81 179 VAL A C 1
ATOM 1414 O O . VAL A 1 179 ? 8.227 -11.305 -25.938 1 97.81 179 VAL A O 1
ATOM 1417 N N . THR A 1 180 ? 6.383 -11.5 -27.078 1 97.25 180 THR A N 1
ATOM 1418 C CA . THR A 1 180 ? 6.898 -11.008 -28.344 1 97.25 180 THR A CA 1
ATOM 1419 C C . THR A 1 180 ? 5.914 -10.023 -28.984 1 97.25 180 THR A C 1
ATOM 1421 O O . THR A 1 180 ? 4.758 -9.938 -28.562 1 97.25 180 THR A O 1
ATOM 1424 N N . PRO A 1 181 ? 6.379 -9.289 -29.922 1 96.69 181 PRO A N 1
ATOM 1425 C CA . PRO A 1 181 ? 5.453 -8.383 -30.609 1 96.69 181 PRO A CA 1
ATOM 1426 C C . PRO A 1 181 ? 4.199 -9.094 -31.125 1 96.69 181 PRO A C 1
ATOM 1428 O O . PRO A 1 181 ? 3.121 -8.492 -31.156 1 96.69 181 PRO A O 1
ATOM 1431 N N . THR A 1 182 ? 4.297 -10.367 -31.453 1 97 182 THR A N 1
ATOM 1432 C CA . THR A 1 182 ? 3.178 -11.148 -31.953 1 97 182 THR A CA 1
ATOM 1433 C C . THR A 1 182 ? 2.176 -11.445 -30.844 1 97 182 THR A C 1
ATOM 1435 O O . THR A 1 182 ? 0.964 -11.367 -31.062 1 97 182 THR A O 1
ATOM 1438 N N . THR A 1 183 ? 2.654 -11.75 -29.656 1 98.12 183 THR A N 1
ATOM 1439 C CA . THR A 1 183 ? 1.775 -12.219 -28.594 1 98.12 183 THR A CA 1
ATOM 1440 C C . THR A 1 183 ? 1.323 -11.062 -27.703 1 98.12 183 THR A C 1
ATOM 1442 O O . THR A 1 183 ? 0.339 -11.18 -26.969 1 98.12 183 THR A O 1
ATOM 1445 N N . ILE A 1 184 ? 1.985 -9.938 -27.75 1 98.06 184 ILE A N 1
ATOM 1446 C CA . ILE A 1 184 ? 1.798 -8.82 -26.828 1 98.06 184 ILE A CA 1
ATOM 1447 C C . ILE A 1 184 ? 0.358 -8.312 -26.922 1 98.06 184 ILE A C 1
ATOM 1449 O O . ILE A 1 184 ? -0.311 -8.156 -25.891 1 98.06 184 ILE A O 1
ATOM 1453 N N . PRO A 1 185 ? -0.201 -8.117 -28.109 1 98.12 185 PRO A N 1
ATOM 1454 C CA . PRO A 1 185 ? -1.584 -7.637 -28.141 1 98.12 185 PRO A CA 1
ATOM 1455 C C . PRO A 1 185 ? -2.562 -8.594 -27.469 1 98.12 185 PRO A C 1
ATOM 1457 O O . PRO A 1 185 ? -3.484 -8.156 -26.781 1 98.12 185 PRO A O 1
ATOM 1460 N N . THR A 1 186 ? -2.342 -9.875 -27.641 1 98.31 186 THR A N 1
ATOM 1461 C CA . THR A 1 186 ? -3.221 -10.875 -27.047 1 98.31 186 THR A CA 1
ATOM 1462 C C . THR A 1 186 ? -3.021 -10.938 -25.531 1 98.31 186 THR A C 1
ATOM 1464 O O . THR A 1 186 ? -3.988 -11.062 -24.781 1 98.31 186 THR A O 1
ATOM 1467 N N . ILE A 1 187 ? -1.761 -10.836 -25.094 1 98.31 187 ILE A N 1
ATOM 1468 C CA . ILE A 1 187 ? -1.455 -10.82 -23.656 1 98.31 187 ILE A CA 1
ATOM 1469 C C . ILE A 1 187 ? -2.182 -9.656 -23 1 98.31 187 ILE A C 1
ATOM 1471 O O . ILE A 1 187 ? -2.785 -9.82 -21.938 1 98.31 187 ILE A O 1
ATOM 1475 N N . GLU A 1 188 ? -2.191 -8.5 -23.609 1 98.25 188 GLU A N 1
ATOM 1476 C CA . GLU A 1 188 ? -2.842 -7.312 -23.078 1 98.25 188 GLU A CA 1
ATOM 1477 C C . GLU A 1 188 ? -4.359 -7.473 -23.047 1 98.25 188 GLU A C 1
ATOM 1479 O O . GLU A 1 188 ? -5.02 -7.062 -22.094 1 98.25 188 GLU A O 1
ATOM 1484 N N . ARG A 1 189 ? -4.949 -8.086 -24.062 1 97.81 189 ARG A N 1
ATOM 1485 C CA . ARG A 1 189 ? -6.391 -8.32 -24.094 1 97.81 189 ARG A CA 1
ATOM 1486 C C . ARG A 1 189 ? -6.793 -9.344 -23.031 1 97.81 189 ARG A C 1
ATOM 1488 O O . ARG A 1 189 ? -7.855 -9.219 -22.406 1 97.81 189 ARG A O 1
ATOM 1495 N N . GLN A 1 190 ? -5.969 -10.367 -22.859 1 97.44 190 GLN A N 1
ATOM 1496 C CA . GLN A 1 190 ? -6.25 -11.359 -21.828 1 97.44 190 GLN A CA 1
ATOM 1497 C C . GLN A 1 190 ? -6.16 -10.734 -20.438 1 97.44 190 GLN A C 1
ATOM 1499 O O . GLN A 1 190 ? -6.902 -11.117 -19.531 1 97.44 190 GLN A O 1
ATOM 1504 N N . PHE A 1 191 ? -5.207 -9.789 -20.328 1 97.88 191 PHE A N 1
ATOM 1505 C CA . PHE A 1 191 ? -5.113 -9.055 -19.062 1 97.88 191 PHE A CA 1
ATOM 1506 C C . PHE A 1 191 ? -6.398 -8.281 -18.797 1 97.88 191 PHE A C 1
ATOM 1508 O O . PHE A 1 191 ? -6.934 -8.328 -17.688 1 97.88 191 PHE A O 1
ATOM 1515 N N . GLN A 1 192 ? -6.895 -7.598 -19.75 1 97.5 192 GLN A N 1
ATOM 1516 C CA . GLN A 1 192 ? -8.141 -6.855 -19.609 1 97.5 192 GLN A CA 1
ATOM 1517 C C . GLN A 1 192 ? -9.297 -7.785 -19.25 1 97.5 192 GLN A C 1
ATOM 1519 O O . GLN A 1 192 ? -10.133 -7.445 -18.406 1 97.5 192 GLN A O 1
ATOM 1524 N N . ARG A 1 193 ? -9.336 -8.914 -19.844 1 96.31 193 ARG A N 1
ATOM 1525 C CA . ARG A 1 193 ? -10.375 -9.898 -19.562 1 96.31 193 ARG A CA 1
ATOM 1526 C C . ARG A 1 193 ? -10.25 -10.414 -18.125 1 96.31 193 ARG A C 1
ATOM 1528 O O . ARG A 1 193 ? -11.258 -10.602 -17.438 1 96.31 193 ARG A O 1
ATOM 1535 N N . LEU A 1 194 ? -9.031 -10.688 -17.734 1 97.44 194 LEU A N 1
ATOM 1536 C CA . LEU A 1 194 ? -8.781 -11.117 -16.359 1 97.44 194 LEU A CA 1
ATOM 1537 C C . LEU A 1 194 ? -9.336 -10.109 -15.375 1 97.44 194 LEU A C 1
ATOM 1539 O O . LEU A 1 194 ? -10.039 -10.477 -14.43 1 97.44 194 LEU A O 1
ATOM 1543 N N . VAL A 1 195 ? -9.055 -8.836 -15.578 1 98.12 195 VAL A N 1
ATOM 1544 C CA . VAL A 1 195 ? -9.492 -7.758 -14.695 1 98.12 195 VAL A CA 1
ATOM 1545 C C . VAL A 1 195 ? -11.016 -7.688 -14.688 1 98.12 195 VAL A C 1
ATOM 1547 O O . VAL A 1 195 ? -11.625 -7.578 -13.617 1 98.12 195 VAL A O 1
ATOM 1550 N N . ARG A 1 196 ? -11.625 -7.824 -15.844 1 97.12 196 ARG A N 1
ATOM 1551 C CA . ARG A 1 196 ? -13.078 -7.797 -15.953 1 97.12 196 ARG A CA 1
ATOM 1552 C C . ARG A 1 196 ? -13.703 -8.969 -15.203 1 97.12 196 ARG A C 1
ATOM 1554 O O . ARG A 1 196 ? -14.695 -8.797 -14.492 1 97.12 196 ARG A O 1
ATOM 1561 N N . ASN A 1 197 ? -13.172 -10.133 -15.414 1 96.94 197 ASN A N 1
ATOM 1562 C CA . ASN A 1 197 ? -13.703 -11.328 -14.766 1 96.94 197 ASN A CA 1
ATOM 1563 C C . ASN A 1 197 ? -13.523 -11.273 -13.25 1 96.94 197 ASN A C 1
ATOM 1565 O O . ASN A 1 197 ? -14.398 -11.695 -12.5 1 96.94 197 ASN A O 1
ATOM 1569 N N . LEU A 1 198 ? -12.352 -10.797 -12.789 1 97.94 198 LEU A N 1
ATOM 1570 C CA . LEU A 1 198 ? -12.133 -10.625 -11.359 1 97.94 198 LEU A CA 1
ATOM 1571 C C . LEU A 1 198 ? -13.117 -9.617 -10.773 1 97.94 198 LEU A C 1
ATOM 1573 O O . LEU A 1 198 ? -13.648 -9.836 -9.68 1 97.94 198 LEU A O 1
ATOM 1577 N N . LYS A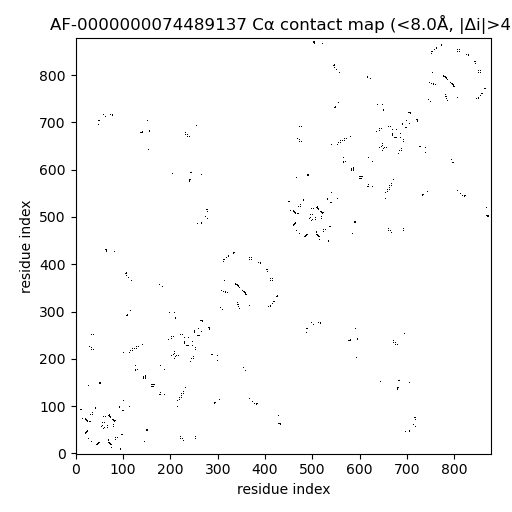 1 199 ? -13.312 -8.547 -11.508 1 97.19 199 LYS A N 1
ATOM 1578 C CA . LYS A 1 199 ? -14.273 -7.535 -11.078 1 97.19 199 LYS A CA 1
ATOM 1579 C C . LYS A 1 199 ? -15.648 -8.148 -10.852 1 97.19 199 LYS A C 1
ATOM 1581 O O . LYS A 1 199 ? -16.281 -7.91 -9.82 1 97.19 199 LYS A O 1
ATOM 1586 N N . ALA A 1 200 ? -16.109 -8.93 -11.773 1 96.38 200 ALA A N 1
ATOM 1587 C CA . ALA A 1 200 ? -17.406 -9.578 -11.68 1 96.38 200 ALA A CA 1
ATOM 1588 C C . ALA A 1 200 ? -17.469 -10.516 -10.477 1 96.38 200 ALA A C 1
ATOM 1590 O O . ALA A 1 200 ? -18.484 -10.562 -9.766 1 96.38 200 ALA A O 1
ATOM 1591 N N . HIS A 1 201 ? -16.438 -11.203 -10.227 1 96.56 201 HIS A N 1
ATOM 1592 C CA . HIS A 1 201 ? -16.391 -12.172 -9.133 1 96.56 201 HIS A CA 1
ATOM 1593 C C . HIS A 1 201 ? -16.375 -11.477 -7.777 1 96.56 201 HIS A C 1
ATOM 1595 O O . HIS A 1 201 ? -17.125 -11.859 -6.867 1 96.56 201 HIS A O 1
ATOM 1601 N N . ILE A 1 202 ? -15.57 -10.453 -7.621 1 92 202 ILE A N 1
ATOM 1602 C CA . ILE A 1 202 ? -15.352 -9.805 -6.336 1 92 202 ILE A CA 1
ATOM 1603 C C . ILE A 1 202 ? -16.578 -8.992 -5.945 1 92 202 ILE A C 1
ATOM 1605 O O . ILE A 1 202 ? -16.75 -8.617 -4.777 1 92 202 ILE A O 1
ATOM 1609 N N . GLY A 1 203 ? -17.406 -8.688 -6.914 1 89.56 203 GLY A N 1
ATOM 1610 C CA . GLY A 1 203 ? -18.688 -8.078 -6.598 1 89.56 203 GLY A CA 1
ATOM 1611 C C . GLY A 1 203 ? -19.609 -9 -5.809 1 89.56 203 GLY A C 1
ATOM 1612 O O . GLY A 1 203 ? -20.547 -8.531 -5.168 1 89.56 203 GLY A O 1
ATOM 1613 N N . LYS A 1 204 ? -19.266 -10.258 -5.793 1 91.75 204 LYS A N 1
ATOM 1614 C CA . LYS A 1 204 ? -20.109 -11.258 -5.148 1 91.75 204 LYS A CA 1
ATOM 1615 C C . LYS A 1 204 ? -19.422 -11.867 -3.938 1 91.75 204 LYS A C 1
ATOM 1617 O O . LYS A 1 204 ? -20.078 -12.25 -2.967 1 91.75 204 LYS A O 1
ATOM 1622 N N . HIS A 1 205 ? -18.109 -12.008 -4.027 1 91.19 205 HIS A N 1
ATOM 1623 C CA . HIS A 1 205 ? -17.328 -12.625 -2.963 1 91.19 205 HIS A CA 1
ATOM 1624 C C . HIS A 1 205 ? -16.109 -11.781 -2.631 1 91.19 205 HIS A C 1
ATOM 1626 O O . HIS A 1 205 ? -15.484 -11.203 -3.527 1 91.19 205 HIS A O 1
ATOM 1632 N N . ASP A 1 206 ? -15.656 -11.805 -1.415 1 87.5 206 ASP A N 1
ATOM 1633 C CA . ASP A 1 206 ? -14.523 -10.992 -0.983 1 87.5 206 ASP A CA 1
ATOM 1634 C C . ASP A 1 206 ? -13.211 -11.562 -1.506 1 87.5 206 ASP A C 1
ATOM 1636 O O . ASP A 1 206 ? -12.258 -10.82 -1.745 1 87.5 206 ASP A O 1
ATOM 1640 N N . TYR A 1 207 ? -13.234 -12.844 -1.596 1 93.5 207 TYR A N 1
ATOM 1641 C CA . TYR A 1 207 ? -12.062 -13.562 -2.086 1 93.5 207 TYR A CA 1
ATOM 1642 C C . TYR A 1 207 ? -12.461 -14.633 -3.094 1 93.5 207 TYR A C 1
ATOM 1644 O O . TYR A 1 207 ? -13.625 -14.719 -3.492 1 93.5 207 TYR A O 1
ATOM 1652 N N . LEU A 1 208 ? -11.539 -15.398 -3.578 1 97.25 208 LEU A N 1
ATOM 1653 C CA . LEU A 1 208 ? -11.789 -16.328 -4.672 1 97.25 208 LEU A CA 1
ATOM 1654 C C . LEU A 1 208 ? -12.75 -17.438 -4.242 1 97.25 208 LEU A C 1
ATOM 1656 O O . LEU A 1 208 ? -13.633 -17.828 -5.004 1 97.25 208 LEU A O 1
ATOM 1660 N N . LEU A 1 209 ? -12.602 -17.953 -2.998 1 97 209 LEU A N 1
ATOM 1661 C CA . LEU A 1 209 ? -13.414 -19.078 -2.566 1 97 209 LEU A CA 1
ATOM 1662 C C . LEU A 1 209 ? -14.359 -18.672 -1.442 1 97 209 LEU A C 1
ATOM 1664 O O . LEU A 1 209 ? -14.797 -19.516 -0.658 1 97 209 LEU A O 1
ATOM 1668 N N . GLY A 1 210 ? -14.562 -17.375 -1.327 1 92.19 210 GLY A N 1
ATOM 1669 C CA . GLY A 1 210 ? -15.539 -16.938 -0.336 1 92.19 210 GLY A CA 1
ATOM 1670 C C . GLY A 1 210 ? -15.086 -15.727 0.454 1 92.19 210 GLY A C 1
ATOM 1671 O O . GLY A 1 210 ? -14.617 -14.742 -0.123 1 92.19 210 GLY A O 1
ATOM 1672 N N . GLY A 1 211 ? -15.25 -15.836 1.748 1 86.31 211 GLY A N 1
ATOM 1673 C CA . GLY A 1 211 ? -15.133 -14.664 2.596 1 86.31 211 GLY A CA 1
ATOM 1674 C C . GLY A 1 211 ? -13.742 -14.492 3.186 1 86.31 211 GLY A C 1
ATOM 1675 O O . GLY A 1 211 ? -13.453 -13.477 3.818 1 86.31 211 GLY A O 1
ATOM 1676 N N . ARG A 1 212 ? -12.898 -15.406 2.947 1 88.5 212 ARG A N 1
ATOM 1677 C CA . ARG A 1 212 ? -11.539 -15.25 3.451 1 88.5 212 ARG A CA 1
ATOM 1678 C C . ARG A 1 212 ? -10.516 -15.711 2.412 1 88.5 212 ARG A C 1
ATOM 1680 O O . ARG A 1 212 ? -10.844 -16.484 1.508 1 88.5 212 ARG A O 1
ATOM 1687 N N . ALA A 1 213 ? -9.328 -15.266 2.643 1 92.06 213 ALA A N 1
ATOM 1688 C CA . ALA A 1 213 ? -8.25 -15.609 1.717 1 92.06 213 ALA A CA 1
ATOM 1689 C C . ALA A 1 213 ? -7.812 -17.062 1.896 1 92.06 213 ALA A C 1
ATOM 1691 O O . ALA A 1 213 ? -7.844 -17.594 3.008 1 92.06 213 ALA A O 1
ATOM 1692 N N . THR A 1 214 ? -7.508 -17.688 0.88 1 96.06 214 THR A N 1
ATOM 1693 C CA . THR A 1 214 ? -6.84 -18.984 0.852 1 96.06 214 THR A CA 1
ATOM 1694 C C . THR A 1 214 ? -5.508 -18.891 0.113 1 96.06 214 THR A C 1
ATOM 1696 O O . THR A 1 214 ? -5.109 -17.812 -0.325 1 96.06 214 THR A O 1
ATOM 1699 N N . LEU A 1 215 ? -4.852 -20.016 -0.011 1 98 215 LEU A N 1
ATOM 1700 C CA . LEU A 1 215 ? -3.584 -20.062 -0.736 1 98 215 LEU A CA 1
ATOM 1701 C C . LEU A 1 215 ? -3.771 -19.625 -2.186 1 98 215 LEU A C 1
ATOM 1703 O O . LEU A 1 215 ? -2.854 -19.062 -2.795 1 98 215 LEU A O 1
ATOM 1707 N N . ALA A 1 216 ? -4.945 -19.828 -2.703 1 98.5 216 ALA A N 1
ATOM 1708 C CA . ALA A 1 216 ? -5.234 -19.375 -4.062 1 98.5 216 ALA A CA 1
ATOM 1709 C C . ALA A 1 216 ? -5.098 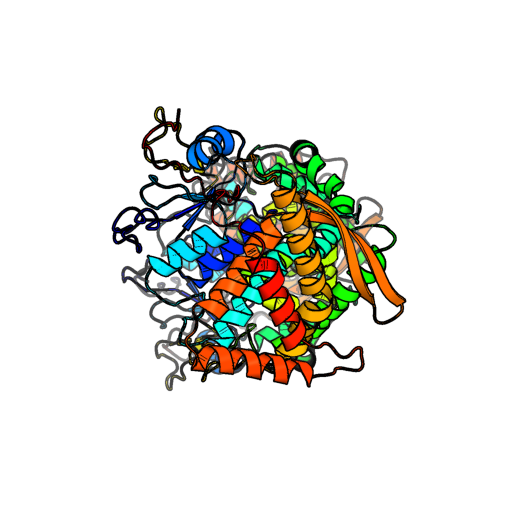-17.859 -4.172 1 98.5 216 ALA A C 1
ATOM 1711 O O . ALA A 1 216 ? -4.523 -17.344 -5.137 1 98.5 216 ALA A O 1
ATOM 1712 N N . ASP A 1 217 ? -5.641 -17.141 -3.205 1 97.12 217 ASP A N 1
ATOM 1713 C CA . ASP A 1 217 ? -5.543 -15.688 -3.186 1 97.12 217 ASP A CA 1
ATOM 1714 C C . ASP A 1 217 ? -4.094 -15.242 -3.004 1 97.12 217 ASP A C 1
ATOM 1716 O O . ASP A 1 217 ? -3.658 -14.266 -3.627 1 97.12 217 ASP A O 1
ATOM 1720 N N . CYS A 1 218 ? -3.367 -15.953 -2.148 1 97.31 218 CYS A N 1
ATOM 1721 C CA . CYS A 1 218 ? -1.962 -15.633 -1.927 1 97.31 218 CYS A CA 1
ATOM 1722 C C . CYS A 1 218 ? -1.15 -15.828 -3.203 1 97.31 218 CYS A C 1
ATOM 1724 O O . CYS A 1 218 ? -0.268 -15.023 -3.508 1 97.31 218 CYS A O 1
ATOM 1726 N N . ALA A 1 219 ? -1.438 -16.875 -3.902 1 98.5 219 ALA A N 1
ATOM 1727 C CA . ALA A 1 219 ? -0.754 -17.141 -5.168 1 98.5 219 ALA A CA 1
ATOM 1728 C C . ALA A 1 219 ? -1.006 -16.016 -6.168 1 98.5 219 ALA A C 1
ATOM 1730 O O . ALA A 1 219 ? -0.081 -15.555 -6.848 1 98.5 219 ALA A O 1
ATOM 1731 N N . LEU A 1 220 ? -2.223 -15.547 -6.211 1 98.25 220 LEU A N 1
ATOM 1732 C CA . LEU A 1 220 ? -2.562 -14.484 -7.145 1 98.25 220 LEU A CA 1
ATOM 1733 C C . LEU A 1 220 ? -1.927 -13.164 -6.719 1 98.25 220 LEU A C 1
ATOM 1735 O O . LEU A 1 220 ? -1.646 -12.305 -7.559 1 98.25 220 LEU A O 1
ATOM 1739 N N . ALA A 1 221 ? -1.714 -13.031 -5.414 1 95.69 221 ALA A N 1
ATOM 1740 C CA . ALA A 1 221 ? -1.071 -11.812 -4.922 1 95.69 221 ALA A CA 1
ATOM 1741 C C . ALA A 1 221 ? 0.324 -11.648 -5.516 1 95.69 221 ALA A C 1
ATOM 1743 O O . ALA A 1 221 ? 0.794 -10.523 -5.711 1 95.69 221 ALA A O 1
ATOM 1744 N N . GLY A 1 222 ? 0.946 -12.703 -5.809 1 97.06 222 GLY A N 1
ATOM 1745 C CA . GLY A 1 222 ? 2.258 -12.641 -6.43 1 97.06 222 GLY A CA 1
ATOM 1746 C C . GLY A 1 222 ? 2.287 -11.773 -7.672 1 97.06 222 GLY A C 1
ATOM 1747 O O . GLY A 1 222 ? 2.717 -10.617 -7.621 1 97.06 222 GLY A O 1
ATOM 1748 N N . PRO A 1 223 ? 1.695 -12.25 -8.727 1 98.06 223 PRO A N 1
ATOM 1749 C CA . PRO A 1 223 ? 1.735 -11.477 -9.969 1 98.06 223 PRO A CA 1
ATOM 1750 C C . PRO A 1 223 ? 0.869 -10.227 -9.906 1 98.06 223 PRO A C 1
ATOM 1752 O O . PRO A 1 223 ? 1.251 -9.18 -10.445 1 98.06 223 PRO A O 1
ATOM 1755 N N . LEU A 1 224 ? -0.269 -10.258 -9.234 1 97.88 224 LEU A N 1
ATOM 1756 C CA . LEU A 1 224 ? -1.23 -9.164 -9.289 1 97.88 224 LEU A CA 1
ATOM 1757 C C . LEU A 1 224 ? -0.75 -7.973 -8.461 1 97.88 224 LEU A C 1
ATOM 1759 O O . LEU A 1 224 ? -0.973 -6.82 -8.844 1 97.88 224 LEU A O 1
ATOM 1763 N N . TYR A 1 225 ? -0.109 -8.266 -7.359 1 95.5 225 TYR A N 1
ATOM 1764 C CA . TYR A 1 225 ? 0.353 -7.16 -6.531 1 95.5 225 TYR A CA 1
ATOM 1765 C C . TYR A 1 225 ? 1.754 -6.719 -6.941 1 95.5 225 TYR A C 1
ATOM 1767 O O . TYR A 1 225 ? 1.952 -5.582 -7.371 1 95.5 225 TYR A O 1
ATOM 1775 N N . ALA A 1 226 ? 2.738 -7.551 -6.961 1 94.56 226 ALA A N 1
ATOM 1776 C CA . ALA A 1 226 ? 4.152 -7.199 -7.066 1 94.56 226 ALA A CA 1
ATOM 1777 C C . ALA A 1 226 ? 4.488 -6.676 -8.461 1 94.56 226 ALA A C 1
ATOM 1779 O O . ALA A 1 226 ? 5.316 -5.773 -8.609 1 94.56 226 ALA A O 1
ATOM 1780 N N . HIS A 1 227 ? 3.842 -7.254 -9.508 1 96.19 227 HIS A N 1
ATOM 1781 C CA . HIS A 1 227 ? 4.215 -6.887 -10.867 1 96.19 227 HIS A CA 1
ATOM 1782 C C . HIS A 1 227 ? 3.16 -5.984 -11.5 1 96.19 227 HIS A C 1
ATOM 1784 O O . HIS A 1 227 ? 3.457 -5.246 -12.445 1 96.19 227 HIS A O 1
ATOM 1790 N N . LEU A 1 228 ? 1.931 -6.082 -11 1 97.69 228 LEU A N 1
ATOM 1791 C CA . LEU A 1 228 ? 0.896 -5.344 -11.719 1 97.69 228 LEU A CA 1
ATOM 1792 C C . LEU A 1 228 ? 0.43 -4.137 -10.914 1 97.69 228 LEU A C 1
ATOM 1794 O O . LEU A 1 228 ? 0.796 -3 -11.227 1 97.69 228 LEU A O 1
ATOM 1798 N N . LEU A 1 229 ? -0.125 -4.309 -9.75 1 96.31 229 LEU A N 1
ATOM 1799 C CA . LEU A 1 229 ? -0.717 -3.197 -9.016 1 96.31 229 LEU A CA 1
ATOM 1800 C C . LEU A 1 229 ? 0.361 -2.24 -8.516 1 96.31 229 LEU A C 1
ATOM 1802 O O . LEU A 1 229 ? 0.162 -1.023 -8.508 1 96.31 229 LEU A O 1
ATOM 1806 N N . ARG A 1 230 ? 1.455 -2.768 -8.078 1 94.25 230 ARG A N 1
ATOM 1807 C CA . ARG A 1 230 ? 2.516 -1.95 -7.5 1 94.25 230 ARG A CA 1
ATOM 1808 C C . ARG A 1 230 ? 3.201 -1.104 -8.57 1 94.25 230 ARG A C 1
ATOM 1810 O O . ARG A 1 230 ? 3.623 0.022 -8.297 1 94.25 230 ARG A O 1
ATOM 1817 N N . ASP A 1 231 ? 3.33 -1.676 -9.789 1 96.56 231 ASP A N 1
ATOM 1818 C CA . ASP A 1 231 ? 3.982 -0.955 -10.883 1 96.56 231 ASP A CA 1
ATOM 1819 C C . ASP A 1 231 ? 3.09 0.163 -11.414 1 96.56 231 ASP A C 1
ATOM 1821 O O . ASP A 1 231 ? 1.875 -0.01 -11.531 1 96.56 231 ASP A O 1
ATOM 1825 N N . PRO A 1 232 ? 3.676 1.285 -11.797 1 96.94 232 PRO A N 1
ATOM 1826 C CA . PRO A 1 232 ? 2.9 2.492 -12.094 1 96.94 232 PRO A CA 1
ATOM 1827 C C . PRO A 1 232 ? 1.914 2.293 -13.242 1 96.94 232 PRO A C 1
ATOM 1829 O O . PRO A 1 232 ? 0.742 2.66 -13.125 1 96.94 232 PRO A O 1
ATOM 1832 N N . ILE A 1 233 ? 2.291 1.715 -14.32 1 97.19 233 ILE A N 1
ATOM 1833 C CA . ILE A 1 233 ? 1.468 1.683 -15.523 1 97.19 233 ILE A CA 1
ATOM 1834 C C . ILE A 1 233 ? 0.32 0.693 -15.336 1 97.19 233 ILE A C 1
ATOM 1836 O O . ILE A 1 233 ? -0.852 1.074 -15.398 1 97.19 233 ILE A O 1
ATOM 1840 N N . PRO A 1 234 ? 0.64 -0.618 -15.055 1 98.06 234 PRO A N 1
ATOM 1841 C CA . PRO A 1 234 ? -0.499 -1.521 -14.875 1 98.06 234 PRO A CA 1
ATOM 1842 C C . PRO A 1 234 ? -1.321 -1.191 -13.633 1 98.06 234 PRO A C 1
ATOM 1844 O O . PRO A 1 234 ? -2.537 -1.4 -13.617 1 98.06 234 PRO A O 1
ATOM 1847 N N . GLY A 1 235 ? -0.665 -0.681 -12.594 1 97.25 235 GLY A N 1
ATOM 1848 C CA . GLY A 1 235 ? -1.408 -0.267 -11.414 1 97.25 235 GLY A CA 1
ATOM 1849 C C . GLY A 1 235 ? -2.449 0.797 -11.711 1 97.25 235 GLY A C 1
ATOM 1850 O O . GLY A 1 235 ? -3.568 0.736 -11.195 1 97.25 235 GLY A O 1
ATOM 1851 N N . THR A 1 236 ? -2.043 1.78 -12.492 1 97.31 236 THR A N 1
ATOM 1852 C CA . THR A 1 236 ? -2.961 2.846 -12.875 1 97.31 236 THR A CA 1
ATOM 1853 C C . THR A 1 236 ? -4.113 2.293 -13.711 1 97.31 236 THR A C 1
ATOM 1855 O O . THR A 1 236 ? -5.266 2.699 -13.531 1 97.31 236 THR A O 1
ATOM 1858 N N . ILE A 1 237 ? -3.82 1.351 -14.586 1 97.69 237 ILE A N 1
ATOM 1859 C CA . ILE A 1 237 ? -4.855 0.726 -15.398 1 97.69 237 ILE A CA 1
ATOM 1860 C C . ILE A 1 237 ? -5.875 0.031 -14.5 1 97.69 237 ILE A C 1
ATOM 1862 O O . ILE A 1 237 ? -7.082 0.248 -14.633 1 97.69 237 ILE A O 1
ATOM 1866 N N . ILE A 1 238 ? -5.434 -0.749 -13.547 1 98.19 238 ILE A N 1
ATOM 1867 C CA . ILE A 1 238 ? -6.32 -1.504 -12.672 1 98.19 238 ILE A CA 1
ATOM 1868 C C . ILE A 1 238 ? -7.156 -0.542 -11.828 1 98.19 238 ILE A C 1
ATOM 1870 O O . ILE A 1 238 ? -8.383 -0.665 -11.773 1 98.19 238 ILE A O 1
ATOM 1874 N N . LYS A 1 239 ? -6.52 0.448 -11.25 1 97.06 239 LYS A N 1
ATOM 1875 C CA . LYS A 1 239 ? -7.207 1.36 -10.336 1 97.06 239 LYS A CA 1
ATOM 1876 C C . LYS A 1 239 ? -8.266 2.176 -11.07 1 97.06 239 LYS A C 1
ATOM 1878 O O . LYS A 1 239 ? -9.336 2.445 -10.523 1 97.06 239 LYS A O 1
ATOM 1883 N N . THR A 1 240 ? -8 2.576 -12.281 1 97.56 240 THR A N 1
ATOM 1884 C CA . THR A 1 240 ? -8.906 3.486 -12.977 1 97.56 240 THR A CA 1
ATOM 1885 C C . THR A 1 240 ? -10 2.709 -13.695 1 97.56 240 THR A C 1
ATOM 1887 O O . THR A 1 240 ? -11.094 3.232 -13.922 1 97.56 240 THR A O 1
ATOM 1890 N N . THR A 1 241 ? -9.766 1.42 -14.047 1 97.56 241 THR A N 1
ATOM 1891 C CA . THR A 1 241 ? -10.766 0.678 -14.812 1 97.56 241 THR A CA 1
ATOM 1892 C C . THR A 1 241 ? -11.57 -0.242 -13.898 1 97.56 241 THR A C 1
ATOM 1894 O O . THR A 1 241 ? -12.742 -0.515 -14.164 1 97.56 241 THR A O 1
ATOM 1897 N N . ALA A 1 242 ? -10.922 -0.741 -12.898 1 97.94 242 ALA A N 1
ATOM 1898 C CA . ALA A 1 242 ? -11.57 -1.671 -11.977 1 97.94 242 ALA A CA 1
ATOM 1899 C C . ALA A 1 242 ? -11.055 -1.48 -10.547 1 97.94 242 ALA A C 1
ATOM 1901 O O . ALA A 1 242 ? -10.398 -2.365 -10 1 97.94 242 ALA A O 1
ATOM 1902 N N . PRO A 1 243 ? -11.445 -0.389 -9.922 1 96.5 243 PRO A N 1
ATOM 1903 C CA . PRO A 1 243 ? -10.938 -0.106 -8.578 1 96.5 243 PRO A CA 1
ATOM 1904 C C . PRO A 1 243 ? -11.297 -1.195 -7.566 1 96.5 243 PRO A C 1
ATOM 1906 O O . PRO A 1 243 ? -10.578 -1.401 -6.59 1 96.5 243 PRO A O 1
ATOM 1909 N N . SER A 1 244 ? -12.398 -1.922 -7.785 1 95.19 244 SER A N 1
ATOM 1910 C CA . SER A 1 244 ? -12.742 -3.029 -6.902 1 95.19 244 SER A CA 1
ATOM 1911 C C . SER A 1 244 ? -11.695 -4.137 -6.965 1 95.19 244 SER A C 1
ATOM 1913 O O . SER A 1 244 ? -11.422 -4.801 -5.961 1 95.19 244 SER A O 1
ATOM 1915 N N . VAL A 1 245 ? -11.125 -4.344 -8.133 1 96.69 245 VAL A N 1
ATOM 1916 C CA . VAL A 1 245 ? -10.07 -5.34 -8.297 1 96.69 245 VAL A CA 1
ATOM 1917 C C . VAL A 1 245 ? -8.805 -4.875 -7.578 1 96.69 245 VAL A C 1
ATOM 1919 O O . VAL A 1 245 ? -8.109 -5.68 -6.949 1 96.69 245 VAL A O 1
ATOM 1922 N N . ALA A 1 246 ? -8.5 -3.561 -7.715 1 94.94 246 ALA A N 1
ATOM 1923 C CA . ALA A 1 246 ? -7.375 -3.021 -6.949 1 94.94 246 ALA A CA 1
ATOM 1924 C C . ALA A 1 246 ? -7.551 -3.281 -5.457 1 94.94 246 ALA A C 1
ATOM 1926 O O . ALA A 1 246 ? -6.609 -3.682 -4.773 1 94.94 246 ALA A O 1
ATOM 1927 N N . ASP A 1 247 ? -8.742 -3.072 -4.992 1 91.44 247 ASP A N 1
ATOM 1928 C CA . ASP A 1 247 ? -9.078 -3.322 -3.594 1 91.44 247 ASP A CA 1
ATOM 1929 C C . ASP A 1 247 ? -8.852 -4.789 -3.23 1 91.44 247 ASP A C 1
ATOM 1931 O O . ASP A 1 247 ? -8.258 -5.094 -2.195 1 91.44 247 ASP A O 1
ATOM 1935 N N . TYR A 1 248 ? -9.305 -5.672 -4.051 1 92.69 248 TYR A N 1
ATOM 1936 C CA . TYR A 1 248 ? -9.109 -7.102 -3.832 1 92.69 248 TYR A CA 1
ATOM 1937 C C . TYR A 1 248 ? -7.629 -7.449 -3.754 1 92.69 248 TYR A C 1
ATOM 1939 O O . TYR A 1 248 ? -7.207 -8.203 -2.875 1 92.69 248 TYR A O 1
ATOM 1947 N N . ILE A 1 249 ? -6.852 -6.938 -4.719 1 94.81 249 ILE A N 1
ATOM 1948 C CA . ILE A 1 249 ? -5.426 -7.242 -4.777 1 94.81 249 ILE A CA 1
ATOM 1949 C C . ILE A 1 249 ? -4.746 -6.766 -3.494 1 94.81 249 ILE A C 1
ATOM 1951 O O . ILE A 1 249 ? -3.916 -7.48 -2.924 1 94.81 249 ILE A O 1
ATOM 1955 N N . GLU A 1 250 ? -5.074 -5.594 -3.039 1 90.38 250 GLU A N 1
ATOM 1956 C CA . GLU A 1 250 ? -4.5 -5.062 -1.805 1 90.38 250 GLU A CA 1
ATOM 1957 C C . GLU A 1 250 ? -4.863 -5.938 -0.607 1 90.38 250 GLU A C 1
ATOM 1959 O O . GLU A 1 250 ? -4.027 -6.184 0.265 1 90.38 250 GLU A O 1
ATOM 1964 N N . ARG A 1 251 ? -6.113 -6.438 -0.563 1 86.88 251 ARG A N 1
ATOM 1965 C CA . ARG A 1 251 ? -6.543 -7.332 0.508 1 86.88 251 ARG A CA 1
ATOM 1966 C C . ARG A 1 251 ? -5.809 -8.664 0.433 1 86.88 251 ARG A C 1
ATOM 1968 O O . ARG A 1 251 ? -5.309 -9.164 1.443 1 86.88 251 ARG A O 1
ATOM 1975 N N . ALA A 1 252 ? -5.777 -9.156 -0.763 1 91.88 252 ALA A N 1
ATOM 1976 C CA . ALA A 1 252 ? -5.133 -10.453 -0.958 1 91.88 252 ALA A CA 1
ATOM 1977 C C . ALA A 1 252 ? -3.648 -10.391 -0.601 1 91.88 252 ALA A C 1
ATOM 1979 O O . ALA A 1 252 ? -3.09 -11.352 -0.069 1 91.88 252 ALA A O 1
ATOM 1980 N N . ALA A 1 253 ? -2.982 -9.25 -0.884 1 90.19 253 ALA A N 1
ATOM 1981 C CA . ALA A 1 253 ? -1.56 -9.07 -0.604 1 90.19 253 ALA A CA 1
ATOM 1982 C C . ALA A 1 253 ? -1.323 -8.773 0.874 1 90.19 253 ALA A C 1
ATOM 1984 O O . ALA A 1 253 ? -0.186 -8.82 1.348 1 90.19 253 ALA A O 1
ATOM 1985 N N . GLY A 1 254 ? -2.244 -8.375 1.57 1 79.88 254 GLY A N 1
ATOM 1986 C CA . GLY A 1 254 ? -2.141 -8.156 3.004 1 79.88 254 GLY A CA 1
ATOM 1987 C C . GLY A 1 254 ? -1.943 -6.695 3.371 1 79.88 254 GLY A C 1
ATOM 1988 O O . GLY A 1 254 ? -1.583 -6.379 4.504 1 79.88 254 GLY A O 1
ATOM 1989 N N . PHE A 1 255 ? -1.714 -5.609 2.51 1 65.38 255 PHE A N 1
ATOM 1990 C CA . PHE A 1 255 ? -1.416 -4.207 2.766 1 65.38 255 PHE A CA 1
ATOM 1991 C C . PHE A 1 255 ? -2.627 -3.494 3.354 1 65.38 255 PHE A C 1
ATOM 1993 O O . PHE A 1 255 ? -2.482 -2.514 4.086 1 65.38 255 PHE A O 1
ATOM 2000 N N . LEU A 1 256 ? -3.564 -3.396 2.615 1 53.34 256 LEU A N 1
ATOM 2001 C CA . LEU A 1 256 ? -4.715 -2.656 3.125 1 53.34 256 LEU A CA 1
ATOM 2002 C C . LEU A 1 256 ? -5.25 -3.297 4.402 1 53.34 256 LEU A C 1
ATOM 2004 O O . LEU A 1 256 ? -5.598 -4.48 4.41 1 53.34 256 LEU A O 1
ATOM 2008 N N . PRO A 1 257 ? -4.41 -2.791 5.453 1 43.94 257 PRO A N 1
ATOM 2009 C CA . PRO A 1 257 ? -5.258 -3.359 6.508 1 43.94 257 PRO A CA 1
ATOM 2010 C C . PRO A 1 257 ? -6.719 -3.484 6.086 1 43.94 257 PRO A C 1
ATOM 2012 O O . PRO A 1 257 ? -7.5 -2.551 6.273 1 43.94 257 PRO A O 1
ATOM 2015 N N . SER A 1 258 ? -6.832 -3.48 4.812 1 35.78 258 SER A N 1
ATOM 2016 C CA . SER A 1 258 ? -8.219 -3.49 4.359 1 35.78 258 SER A CA 1
ATOM 2017 C C . SER A 1 258 ? -9.148 -4.023 5.445 1 35.78 258 SER A C 1
ATOM 2019 O O . SER A 1 258 ? -8.695 -4.641 6.41 1 35.78 258 SER A O 1
ATOM 2021 N N . ARG A 1 259 ? -10.43 -4.254 4.852 1 34.81 259 ARG A N 1
ATOM 2022 C CA . ARG A 1 259 ? -11.68 -4.879 5.285 1 34.81 259 ARG A CA 1
ATOM 2023 C C . ARG A 1 259 ? -11.406 -6.156 6.07 1 34.81 259 ARG A C 1
ATOM 2025 O O . ARG A 1 259 ? -12.008 -6.383 7.121 1 34.81 259 ARG A O 1
ATOM 2032 N N . GLY A 1 260 ? -10.945 -7.211 5.191 1 34.34 260 GLY A N 1
ATOM 2033 C CA . GLY A 1 260 ? -11.078 -8.57 5.691 1 34.34 260 GLY A CA 1
ATOM 2034 C C . GLY A 1 260 ? -10.07 -8.914 6.77 1 34.34 260 GLY A C 1
ATOM 2035 O O . GLY A 1 260 ? -9.656 -10.062 6.895 1 34.34 260 GLY A O 1
ATOM 2036 N N . HIS A 1 261 ? -8.953 -8.016 6.945 1 37.34 261 HIS A N 1
ATOM 2037 C CA . HIS A 1 261 ? -8.43 -8.703 8.125 1 37.34 261 HIS A CA 1
ATOM 2038 C C . HIS A 1 261 ? -9.555 -9.281 8.977 1 37.34 261 HIS A C 1
ATOM 2040 O O . HIS A 1 261 ? -10.656 -8.719 9.023 1 37.34 261 HIS A O 1
ATOM 2046 N N . PRO A 1 262 ? -9.484 -10.391 9.109 1 37.31 262 PRO A N 1
ATOM 2047 C CA . PRO A 1 262 ? -10.594 -10.891 9.93 1 37.31 262 PRO A CA 1
ATOM 2048 C C . PRO A 1 262 ? -11.219 -9.805 10.805 1 37.31 262 PRO A C 1
ATOM 2050 O O . PRO A 1 262 ? -12.258 -10.031 11.43 1 37.31 262 PRO A O 1
ATOM 2053 N N . ALA A 1 263 ? -10.508 -8.891 11.273 1 38.16 263 ALA A N 1
ATOM 2054 C CA . ALA A 1 263 ? -11.312 -7.945 12.039 1 38.16 263 ALA A CA 1
ATOM 2055 C C . ALA A 1 263 ? -12.133 -7.043 11.117 1 38.16 263 ALA A C 1
ATOM 2057 O O . ALA A 1 263 ? -11.617 -6.055 10.594 1 38.16 263 ALA A O 1
ATOM 2058 N N . ARG A 1 264 ? -12.672 -7.5 9.852 1 45.06 264 ARG A N 1
ATOM 2059 C CA . ARG A 1 264 ? -13.789 -6.836 9.18 1 45.06 264 ARG A CA 1
ATOM 2060 C C . ARG A 1 264 ? -14.469 -5.836 10.109 1 45.06 264 ARG A C 1
ATOM 2062 O O . ARG A 1 264 ? -14.375 -5.957 11.336 1 45.06 264 ARG A O 1
ATOM 2069 N N . PRO A 1 265 ? -15.219 -4.855 9.062 1 49 265 PRO A N 1
ATOM 2070 C CA . PRO A 1 265 ? -15.648 -3.668 9.805 1 49 265 PRO A CA 1
ATOM 2071 C C . PRO A 1 265 ? -16.359 -4.012 11.109 1 49 265 PRO A C 1
ATOM 2073 O O . PRO A 1 265 ? -17.281 -4.828 11.117 1 49 265 PRO A O 1
ATOM 2076 N N . LEU A 1 266 ? -15.57 -3.99 12.039 1 56.44 266 LEU A N 1
ATOM 2077 C CA . LEU A 1 266 ? -16.234 -3.936 13.336 1 56.44 266 LEU A CA 1
ATOM 2078 C C . LEU A 1 266 ? -17.406 -2.973 13.312 1 56.44 266 LEU A C 1
ATOM 2080 O O . LEU A 1 266 ? -17.375 -1.959 12.609 1 56.44 266 LEU A O 1
ATOM 2084 N N . ASP A 1 267 ? -18.484 -3.609 13.25 1 64.69 267 ASP A N 1
ATOM 2085 C CA . ASP A 1 267 ? -19.641 -2.746 13.422 1 64.69 267 ASP A CA 1
ATOM 2086 C C . ASP A 1 267 ? -19.859 -2.385 14.891 1 64.69 267 ASP A C 1
ATOM 2088 O O . ASP A 1 267 ? -19.438 -3.131 15.781 1 64.69 267 ASP A O 1
ATOM 2092 N N . VAL A 1 268 ? -20.219 -1.207 14.992 1 68.75 268 VAL A N 1
ATOM 2093 C CA . VAL A 1 268 ? -20.469 -0.75 16.359 1 68.75 268 VAL A CA 1
ATOM 2094 C C . VAL A 1 268 ? -21.641 -1.528 16.938 1 68.75 268 VAL A C 1
ATOM 2096 O O . VAL A 1 268 ? -22.641 -1.776 16.25 1 68.75 268 VAL A O 1
ATOM 2099 N N . ILE A 1 269 ? -21.344 -2.131 18.062 1 69.06 269 ILE A N 1
ATOM 2100 C CA . ILE A 1 269 ? -22.438 -2.76 18.812 1 69.06 269 ILE A CA 1
ATOM 2101 C C . ILE A 1 269 ? -23.328 -1.686 19.422 1 69.06 269 ILE A C 1
ATOM 2103 O O . ILE A 1 269 ? -22.844 -0.767 20.094 1 69.06 269 ILE A O 1
ATOM 2107 N N . GLU A 1 270 ? -24.547 -1.87 19.031 1 66.81 270 GLU A N 1
ATOM 2108 C CA . GLU A 1 270 ? -25.531 -0.882 19.469 1 66.81 270 GLU A CA 1
ATOM 2109 C C . GLU A 1 270 ? -25.531 -0.753 20.984 1 66.81 270 GLU A C 1
ATOM 2111 O O . GLU A 1 270 ? -25.406 -1.752 21.703 1 66.81 270 GLU A O 1
ATOM 2116 N N . HIS A 1 271 ? -25.203 0.45 21.406 1 64.88 271 HIS A N 1
ATOM 2117 C CA . HIS A 1 271 ? -25.297 0.693 22.828 1 64.88 271 HIS A CA 1
ATOM 2118 C C . HIS A 1 271 ? -26.438 1.666 23.156 1 64.88 271 HIS A C 1
ATOM 2120 O O . HIS A 1 271 ? -26.766 2.521 22.328 1 64.88 271 HIS A O 1
ATOM 2126 N N . SER A 1 272 ? -27.234 1.326 24.125 1 58.94 272 SER A N 1
ATOM 2127 C CA . SER A 1 272 ? -28.438 2.029 24.547 1 58.94 272 SER A CA 1
ATOM 2128 C C . SER A 1 272 ? -28.109 3.393 25.141 1 58.94 272 SER A C 1
ATOM 2130 O O . SER A 1 272 ? -28.875 4.352 24.969 1 58.94 272 SER A O 1
ATOM 2132 N N . GLU A 1 273 ? -26.906 3.498 25.859 1 61.69 273 GLU A N 1
ATOM 2133 C CA . GLU A 1 273 ? -26.656 4.738 26.578 1 61.69 273 GLU A CA 1
ATOM 2134 C C . GLU A 1 273 ? -25.391 5.43 26.078 1 61.69 273 GLU A C 1
ATOM 2136 O O . GLU A 1 273 ? -24.406 4.77 25.75 1 61.69 273 GLU A O 1
ATOM 2141 N N . ARG A 1 274 ? -25.484 6.73 26 1 62.34 274 ARG A N 1
ATOM 2142 C CA . ARG A 1 274 ? -24.469 7.609 25.438 1 62.34 274 ARG A CA 1
ATOM 2143 C C . ARG A 1 274 ? -23.125 7.414 26.156 1 62.34 274 ARG A C 1
ATOM 2145 O O . ARG A 1 274 ? -22.078 7.754 25.609 1 62.34 274 ARG A O 1
ATOM 2152 N N . HIS A 1 275 ? -23.125 6.887 27.359 1 69 275 HIS A N 1
ATOM 2153 C CA . HIS A 1 275 ? -21.859 6.875 28.094 1 69 275 HIS A CA 1
ATOM 2154 C C . HIS A 1 275 ? -21.328 5.457 28.25 1 69 275 HIS A C 1
ATOM 2156 O O . HIS A 1 275 ? -20.281 5.242 28.875 1 69 275 HIS A O 1
ATOM 2162 N N . GLU A 1 276 ? -22 4.57 27.562 1 75.94 276 GLU A N 1
ATOM 2163 C CA . GLU A 1 276 ? -21.547 3.188 27.656 1 75.94 276 GLU A CA 1
ATOM 2164 C C . GLU A 1 276 ? -20.297 2.965 26.797 1 75.94 276 GLU A C 1
ATOM 2166 O O . GLU A 1 276 ? -20.125 3.607 25.766 1 75.94 276 GLU A O 1
ATOM 2171 N N . PRO A 1 277 ? -19.484 2.135 27.344 1 80.44 277 PRO A N 1
ATOM 2172 C CA . PRO A 1 277 ? -18.297 1.808 26.547 1 80.44 277 PRO A CA 1
ATOM 2173 C C . PRO A 1 277 ? -18.656 1.303 25.141 1 80.44 277 PRO A C 1
ATOM 2175 O O . PRO A 1 277 ? -19.547 0.473 25 1 80.44 277 PRO A O 1
ATOM 2178 N N . ILE A 1 278 ? -18.062 1.9 24.203 1 81.38 278 ILE A N 1
ATOM 2179 C CA . ILE A 1 278 ? -18.281 1.502 22.812 1 81.38 278 ILE A CA 1
ATOM 2180 C C . ILE A 1 278 ? -17.625 0.142 22.562 1 81.38 278 ILE A C 1
ATOM 2182 O O . ILE A 1 278 ? -16.484 -0.095 22.969 1 81.38 278 ILE A O 1
ATOM 2186 N N . GLN A 1 279 ? -18.406 -0.666 21.969 1 77.88 279 GLN A N 1
ATOM 2187 C CA . GLN A 1 279 ? -17.906 -1.988 21.609 1 77.88 279 GLN A CA 1
ATOM 2188 C C . GLN A 1 279 ? -18.062 -2.252 20.125 1 77.88 279 GLN A C 1
ATOM 2190 O O . GLN A 1 279 ? -19.062 -1.853 19.516 1 77.88 279 GLN A O 1
ATOM 2195 N N . PHE A 1 280 ? -17 -2.748 19.656 1 74.19 280 PHE A N 1
ATOM 2196 C CA . PHE A 1 280 ? -17.047 -3.139 18.25 1 74.19 280 PHE A CA 1
ATOM 2197 C C . PHE A 1 280 ? -17.047 -4.656 18.109 1 74.19 280 PHE A C 1
ATOM 2199 O O . PHE A 1 280 ? -16.484 -5.363 18.953 1 74.19 280 PHE A O 1
ATOM 2206 N N . LYS A 1 281 ? -17.859 -5.176 17.297 1 65.5 281 LYS A N 1
ATOM 2207 C CA . LYS A 1 281 ? -17.875 -6.613 17.031 1 65.5 281 LYS A CA 1
ATOM 2208 C C . LYS A 1 281 ? -17.422 -6.922 15.609 1 65.5 281 LYS A C 1
ATOM 2210 O O . LYS A 1 281 ? -17.594 -6.102 14.703 1 65.5 281 LYS A O 1
ATOM 2215 N N . ASN A 1 282 ? -16.594 -7.984 15.695 1 58.16 282 ASN A N 1
ATOM 2216 C CA . ASN A 1 282 ? -16.25 -8.477 14.367 1 58.16 282 ASN A CA 1
ATOM 2217 C C . ASN A 1 282 ? -17.5 -8.789 13.547 1 58.16 282 ASN A C 1
ATOM 2219 O O . ASN A 1 282 ? -18.484 -9.312 14.086 1 58.16 282 ASN A O 1
ATOM 2223 N N . ALA A 1 283 ? -17.734 -8.047 12.555 1 50.88 283 ALA A N 1
ATOM 2224 C CA . ALA A 1 283 ? -18.844 -8.516 11.719 1 50.88 283 ALA A CA 1
ATOM 2225 C C . ALA A 1 283 ? -18.828 -10.031 11.602 1 50.88 283 ALA A C 1
ATOM 2227 O O . ALA A 1 283 ? -17.781 -10.664 11.656 1 50.88 283 ALA A O 1
ATOM 2228 N N . PRO A 1 284 ? -20 -10.688 12.031 1 45.12 284 PRO A N 1
ATOM 2229 C CA . PRO A 1 284 ? -20 -12.141 11.836 1 45.12 284 PRO A CA 1
ATOM 2230 C C . PRO A 1 284 ? -19.062 -12.586 10.727 1 45.12 284 PRO A C 1
ATOM 2232 O O . PRO A 1 284 ? -18.938 -11.914 9.703 1 45.12 284 PRO A O 1
ATOM 2235 N N . ALA A 1 285 ? -18.094 -13.219 11.117 1 47.16 285 ALA A N 1
ATOM 2236 C CA . ALA A 1 285 ? -17.047 -13.805 10.289 1 47.16 285 ALA A CA 1
ATOM 2237 C C . ALA A 1 285 ? -17.625 -14.344 8.984 1 47.16 285 ALA A C 1
ATOM 2239 O O . ALA A 1 285 ? -18.219 -15.422 8.953 1 47.16 285 ALA A O 1
ATOM 2240 N N . LYS A 1 286 ? -18.469 -13.664 8.305 1 54.06 286 LYS A N 1
ATOM 2241 C CA . LYS A 1 286 ? -18.594 -14.156 6.941 1 54.06 286 LYS A CA 1
ATOM 2242 C C . LYS A 1 286 ? -17.234 -14.422 6.32 1 54.06 286 LYS A C 1
ATOM 2244 O O . LYS A 1 286 ? -17.125 -14.641 5.113 1 54.06 286 LYS A O 1
ATOM 2249 N N . HIS A 1 287 ? -16.203 -14.539 7.102 1 61.56 287 HIS A N 1
ATOM 2250 C CA . HIS A 1 287 ? -14.812 -14.719 6.723 1 61.56 287 HIS A CA 1
ATOM 2251 C C . HIS A 1 287 ? -14.453 -16.203 6.648 1 61.56 287 HIS A C 1
ATOM 2253 O O . HIS A 1 287 ? -13.477 -16.641 7.27 1 61.56 287 HIS A O 1
ATOM 2259 N N . ILE A 1 288 ? -15.508 -16.875 5.953 1 78.62 288 ILE A N 1
ATOM 2260 C CA . ILE A 1 288 ? -15.281 -18.297 5.77 1 78.62 288 ILE A CA 1
ATOM 2261 C C . ILE A 1 288 ? -15.266 -18.641 4.281 1 78.62 288 ILE A C 1
ATOM 2263 O O . ILE A 1 288 ? -15.805 -17.891 3.465 1 78.62 288 ILE A O 1
ATOM 2267 N N . VAL A 1 289 ? -14.609 -19.719 4.035 1 91.44 289 VAL A N 1
ATOM 2268 C CA . VAL A 1 289 ? -14.68 -20.297 2.695 1 91.44 289 VAL A CA 1
ATOM 2269 C C . VAL A 1 289 ? -16.078 -20.844 2.439 1 91.44 289 VAL A C 1
ATOM 2271 O O . VAL A 1 289 ? -16.781 -21.234 3.375 1 91.44 289 VAL A O 1
ATOM 2274 N N . LEU A 1 290 ? -16.516 -20.859 1.203 1 94.69 290 LEU A N 1
ATOM 2275 C CA . LEU A 1 290 ? -17.859 -21.328 0.864 1 94.69 290 LEU A CA 1
ATOM 2276 C C . LEU A 1 290 ? -18.094 -22.734 1.406 1 94.69 290 LEU A C 1
ATOM 2278 O O . LEU A 1 290 ? -17.203 -23.578 1.337 1 94.69 290 LEU A O 1
ATOM 2282 N N . PRO A 1 291 ? -19.281 -22.953 1.979 1 94.19 291 PRO A N 1
ATOM 2283 C CA . PRO A 1 291 ? -19.594 -24.266 2.549 1 94.19 291 PRO A CA 1
ATOM 2284 C C . PRO A 1 291 ? -19.797 -25.344 1.483 1 94.19 291 PRO A C 1
ATOM 2286 O O . PRO A 1 291 ? -19.891 -25.031 0.295 1 94.19 291 PRO A O 1
ATOM 2289 N N . ASN A 1 292 ? -19.719 -26.609 1.909 1 95.19 292 ASN A N 1
ATOM 2290 C CA . ASN A 1 292 ? -20.047 -27.781 1.1 1 95.19 292 ASN A CA 1
ATOM 2291 C C . ASN A 1 292 ? -19.078 -27.922 -0.077 1 95.19 292 ASN A C 1
ATOM 2293 O O . ASN A 1 292 ? -19.484 -28.344 -1.163 1 95.19 292 ASN A O 1
ATOM 2297 N N . ASP A 1 293 ? -17.859 -27.438 0.096 1 97.12 293 ASP A N 1
ATOM 2298 C CA . ASP A 1 293 ? -16.828 -27.562 -0.919 1 97.12 293 ASP A CA 1
ATOM 2299 C C . ASP A 1 293 ? -17.266 -26.938 -2.24 1 97.12 293 ASP A C 1
ATOM 2301 O O . ASP A 1 293 ? -16.938 -27.453 -3.314 1 97.12 293 ASP A O 1
ATOM 2305 N N . ALA A 1 294 ? -18.047 -25.844 -2.158 1 97.12 294 ALA A N 1
ATOM 2306 C CA . ALA A 1 294 ? -18.609 -25.234 -3.352 1 97.12 294 ALA A CA 1
ATOM 2307 C C . ALA A 1 294 ? -17.594 -24.359 -4.07 1 97.12 294 ALA A C 1
ATOM 2309 O O . ALA A 1 294 ? -16.797 -23.672 -3.428 1 97.12 294 ALA A O 1
ATOM 2310 N N . ILE A 1 295 ? -17.641 -24.406 -5.355 1 97.75 295 ILE A N 1
ATOM 2311 C CA . ILE A 1 295 ? -16.938 -23.438 -6.199 1 97.75 295 ILE A CA 1
ATOM 2312 C C . ILE A 1 295 ? -17.922 -22.438 -6.773 1 97.75 295 ILE A C 1
ATOM 2314 O O . ILE A 1 295 ? -18.859 -22.797 -7.488 1 97.75 295 ILE A O 1
ATOM 2318 N N . PRO A 1 296 ? -17.734 -21.156 -6.457 1 96.25 296 PRO A N 1
ATOM 2319 C CA . PRO A 1 296 ? -18.703 -20.188 -6.969 1 96.25 296 PRO A CA 1
ATOM 2320 C C . PRO A 1 296 ? -18.672 -20.062 -8.492 1 96.25 296 PRO A C 1
ATOM 2322 O O . PRO A 1 296 ? -17.594 -19.938 -9.086 1 96.25 296 PRO A O 1
ATOM 2325 N N . THR A 1 29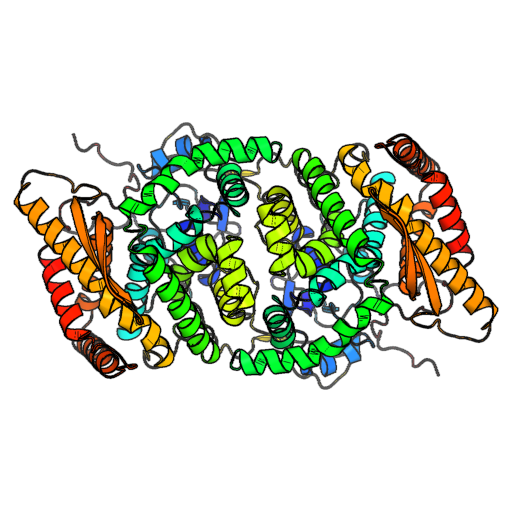7 ? -19.797 -19.984 -9.125 1 95.19 297 THR A N 1
ATOM 2326 C CA . THR A 1 297 ? -19.906 -19.953 -10.578 1 95.19 297 THR A CA 1
ATOM 2327 C C . THR A 1 297 ? -19.297 -18.672 -11.141 1 95.19 297 THR A C 1
ATOM 2329 O O . THR A 1 297 ? -18.859 -18.625 -12.297 1 95.19 297 THR A O 1
ATOM 2332 N N . SER A 1 298 ? -19.266 -17.625 -10.336 1 95.56 298 SER A N 1
ATOM 2333 C CA . SER A 1 298 ? -18.656 -16.359 -10.766 1 95.56 298 SER A CA 1
ATOM 2334 C C . SER A 1 298 ? -17.156 -16.516 -11.008 1 95.56 298 SER A C 1
ATOM 2336 O O . SER A 1 298 ? -16.531 -15.641 -11.609 1 95.56 298 SER A O 1
ATOM 2338 N N . LEU A 1 299 ? -16.594 -17.641 -10.547 1 96.88 299 LEU A N 1
ATOM 2339 C CA . LEU A 1 299 ? -15.164 -17.891 -10.703 1 96.88 299 LEU A CA 1
ATOM 2340 C C . LEU A 1 299 ? -14.875 -18.609 -12.016 1 96.88 299 LEU A C 1
ATOM 2342 O O . LEU A 1 299 ? -13.727 -18.656 -12.453 1 96.88 299 LEU A O 1
ATOM 2346 N N . PHE A 1 300 ? -15.859 -19.156 -12.656 1 96 300 PHE A N 1
ATOM 2347 C CA . PHE A 1 300 ? -15.711 -20.031 -13.812 1 96 300 PHE A CA 1
ATOM 2348 C C . PHE A 1 300 ? -15.039 -19.281 -14.969 1 96 300 PHE A C 1
ATOM 2350 O O . PHE A 1 300 ? -14.164 -19.828 -15.641 1 96 300 PHE A O 1
ATOM 2357 N N . PRO A 1 301 ? -15.383 -18.016 -15.219 1 94.62 301 PRO A N 1
ATOM 2358 C CA . PRO A 1 301 ? -14.727 -17.297 -16.312 1 94.62 301 PRO A CA 1
ATOM 2359 C C . PRO A 1 301 ? -13.219 -17.156 -16.109 1 94.62 301 PRO A C 1
ATOM 2361 O O . PRO A 1 301 ? -12.477 -16.984 -17.078 1 94.62 301 PRO A O 1
ATOM 2364 N N . LEU A 1 302 ? -12.781 -17.234 -14.883 1 95.69 302 LEU A N 1
ATOM 2365 C CA . LEU A 1 302 ? -11.359 -17.156 -14.57 1 95.69 302 LEU A CA 1
ATOM 2366 C C . LEU A 1 302 ? -10.695 -18.531 -14.734 1 95.69 302 LEU A C 1
ATOM 2368 O O . LEU A 1 302 ? -9.516 -18.609 -15.07 1 95.69 302 LEU A O 1
ATOM 2372 N N . LEU A 1 303 ? -11.469 -19.578 -14.531 1 97 303 LEU A N 1
ATOM 2373 C CA . LEU A 1 303 ? -10.914 -20.922 -14.5 1 97 303 LEU A CA 1
ATOM 2374 C C . LEU A 1 303 ? -10.883 -21.531 -15.906 1 97 303 LEU A C 1
ATOM 2376 O O . LEU A 1 303 ? -9.953 -22.266 -16.25 1 97 303 LEU A O 1
ATOM 2380 N N . LEU A 1 304 ? -11.82 -21.203 -16.703 1 94.69 304 LEU A N 1
ATOM 2381 C CA . LEU A 1 304 ? -11.992 -21.828 -18.016 1 94.69 304 LEU A CA 1
ATOM 2382 C C . LEU A 1 304 ? -10.773 -21.578 -18.891 1 94.69 304 LEU A C 1
ATOM 2384 O O . LEU A 1 304 ? -10.281 -22.5 -19.547 1 94.69 304 LEU A O 1
ATOM 2388 N N . PRO A 1 305 ? -10.242 -20.344 -18.891 1 94.5 305 PRO A N 1
ATOM 2389 C CA . PRO A 1 305 ? -9.07 -20.094 -19.734 1 94.5 305 PRO A CA 1
ATOM 2390 C C . PRO A 1 305 ? -7.859 -20.938 -19.328 1 94.5 305 PRO A C 1
ATOM 2392 O O . PRO A 1 305 ? -6.965 -21.172 -20.156 1 94.5 305 PRO A O 1
ATOM 2395 N N . ILE A 1 306 ? -7.824 -21.391 -18.125 1 97.12 306 ILE A N 1
ATOM 2396 C CA . ILE A 1 306 ? -6.715 -22.219 -17.672 1 97.12 306 ILE A CA 1
ATOM 2397 C C . ILE A 1 306 ? -6.699 -23.531 -18.453 1 97.12 306 ILE A C 1
ATOM 2399 O O . ILE A 1 306 ? -5.641 -23.984 -18.891 1 97.12 306 ILE A O 1
ATOM 2403 N N . PHE A 1 307 ? -7.859 -24.047 -18.688 1 96.31 307 PHE A N 1
ATOM 2404 C CA . PHE A 1 307 ? -7.957 -25.297 -19.453 1 96.31 307 PHE A CA 1
ATOM 2405 C C . PHE A 1 307 ? -7.871 -25.031 -20.938 1 96.31 307 PHE A C 1
ATOM 2407 O O . PHE A 1 307 ? -7.598 -25.953 -21.734 1 96.31 307 PHE A O 1
ATOM 2414 N N . ARG A 1 308 ? -8.062 -23.828 -21.312 1 93.62 308 ARG A N 1
ATOM 2415 C CA . ARG A 1 308 ? -8.016 -23.484 -22.719 1 93.62 308 ARG A CA 1
ATOM 2416 C C . ARG A 1 308 ? -6.582 -23.203 -23.172 1 93.62 308 ARG A C 1
ATOM 2418 O O . ARG A 1 308 ? -6.141 -23.688 -24.203 1 93.62 308 ARG A O 1
ATOM 2425 N N . ASP A 1 309 ? -5.891 -22.391 -22.344 1 94.5 309 ASP A N 1
ATOM 2426 C CA . ASP A 1 309 ? -4.602 -21.844 -22.766 1 94.5 309 ASP A CA 1
ATOM 2427 C C . ASP A 1 309 ? -3.461 -22.469 -21.953 1 94.5 309 ASP A C 1
ATOM 2429 O O . ASP A 1 309 ? -2.473 -22.938 -22.531 1 94.5 309 ASP A O 1
ATOM 2433 N N . THR A 1 310 ? -3.637 -22.594 -20.672 1 97.06 310 THR A N 1
ATOM 2434 C CA . THR A 1 310 ? -2.539 -22.906 -19.766 1 97.06 310 THR A CA 1
ATOM 2435 C C . THR A 1 310 ? -2.227 -24.406 -19.781 1 97.06 310 THR A C 1
ATOM 2437 O O . THR A 1 310 ? -1.082 -24.797 -20.016 1 97.06 310 THR A O 1
ATOM 2440 N N . ILE A 1 311 ? -3.254 -25.219 -19.562 1 97.94 311 ILE A N 1
ATOM 2441 C CA . ILE A 1 311 ? -3.041 -26.656 -19.391 1 97.94 311 ILE A CA 1
ATOM 2442 C C . ILE A 1 311 ? -2.531 -27.266 -20.688 1 97.94 311 ILE A C 1
ATOM 2444 O O . ILE A 1 311 ? -1.636 -28.109 -20.688 1 97.94 311 ILE A O 1
ATOM 2448 N N . PRO A 1 312 ? -3.029 -26.828 -21.875 1 97.12 312 PRO A N 1
ATOM 2449 C CA . PRO A 1 312 ? -2.449 -27.344 -23.109 1 97.12 312 PRO A CA 1
ATOM 2450 C C . PRO A 1 312 ? -0.953 -27.062 -23.234 1 97.12 312 PRO A C 1
ATOM 2452 O O . PRO A 1 312 ? -0.194 -27.938 -23.688 1 97.12 312 PRO A O 1
ATOM 2455 N N . TYR A 1 313 ? -0.54 -25.906 -22.844 1 97.44 313 TYR A N 1
ATOM 2456 C CA . TYR A 1 313 ? 0.888 -25.609 -22.828 1 97.44 313 TYR A CA 1
ATOM 2457 C C . TYR A 1 313 ? 1.618 -26.547 -21.859 1 97.44 313 TYR A C 1
ATOM 2459 O O . TYR A 1 313 ? 2.705 -27.031 -22.156 1 97.44 313 TYR A O 1
ATOM 2467 N N . VAL A 1 314 ? 1.06 -26.781 -20.688 1 97.94 314 VAL A N 1
ATOM 2468 C CA . VAL A 1 314 ? 1.69 -27.609 -19.672 1 97.94 314 VAL A CA 1
ATOM 2469 C C . VAL A 1 314 ? 1.842 -29.031 -20.188 1 97.94 314 VAL A C 1
ATOM 2471 O O . VAL A 1 314 ? 2.848 -29.703 -19.922 1 97.94 314 VAL A O 1
ATOM 2474 N N . ILE A 1 315 ? 0.829 -29.516 -20.922 1 97.88 315 ILE A N 1
ATOM 2475 C CA . ILE A 1 315 ? 0.887 -30.844 -21.547 1 97.88 315 ILE A CA 1
ATOM 2476 C C . ILE A 1 315 ? 2.053 -30.891 -22.531 1 97.88 315 ILE A C 1
ATOM 2478 O O . ILE A 1 315 ? 2.828 -31.859 -22.516 1 97.88 315 ILE A O 1
ATOM 2482 N N . THR A 1 316 ? 2.158 -29.844 -23.344 1 97.75 316 THR A N 1
ATOM 2483 C CA . THR A 1 316 ? 3.258 -29.766 -24.297 1 97.75 316 THR A CA 1
ATOM 2484 C C . THR A 1 316 ? 4.602 -29.781 -23.578 1 97.75 316 THR A C 1
ATOM 2486 O O . THR A 1 316 ? 5.531 -30.469 -24 1 97.75 316 THR A O 1
ATOM 2489 N N . ALA A 1 317 ? 4.715 -29.078 -22.484 1 96.38 317 ALA A N 1
ATOM 2490 C CA . ALA A 1 317 ? 5.941 -29.031 -21.688 1 96.38 317 ALA A CA 1
ATOM 2491 C C . ALA A 1 317 ? 6.258 -30.391 -21.078 1 96.38 317 ALA A C 1
ATOM 2493 O O . ALA A 1 317 ? 7.414 -30.812 -21.062 1 96.38 317 ALA A O 1
ATOM 2494 N N . ALA A 1 318 ? 5.242 -31.031 -20.578 1 95.94 318 ALA A N 1
ATOM 2495 C CA . ALA A 1 318 ? 5.422 -32.375 -19.984 1 95.94 318 ALA A CA 1
ATOM 2496 C C . ALA A 1 318 ? 5.91 -33.375 -21.031 1 95.94 318 ALA A C 1
ATOM 2498 O O . ALA A 1 318 ? 6.797 -34.188 -20.75 1 95.94 318 ALA A O 1
ATOM 2499 N N . ASN A 1 319 ? 5.32 -33.312 -22.188 1 96.38 319 ASN A N 1
ATOM 2500 C CA . ASN A 1 319 ? 5.746 -34.188 -23.266 1 96.38 319 ASN A CA 1
ATOM 2501 C C . ASN A 1 319 ? 7.195 -33.906 -23.672 1 96.38 319 ASN A C 1
ATOM 2503 O O . ASN A 1 319 ? 7.953 -34.844 -23.922 1 96.38 319 ASN A O 1
ATOM 2507 N N . ALA A 1 320 ? 7.555 -32.656 -23.75 1 95.81 320 ALA A N 1
ATOM 2508 C CA . ALA A 1 320 ? 8.93 -32.281 -24.062 1 95.81 320 ALA A CA 1
ATOM 2509 C C . ALA A 1 320 ? 9.898 -32.812 -23.016 1 95.81 320 ALA A C 1
ATOM 2511 O O . ALA A 1 320 ? 10.984 -33.312 -23.359 1 95.81 320 ALA A O 1
ATOM 2512 N N . LEU A 1 321 ? 9.508 -32.688 -21.812 1 94.25 321 LEU A N 1
ATOM 2513 C CA . LEU A 1 321 ? 10.344 -33.219 -20.734 1 94.25 321 LEU A CA 1
ATOM 2514 C C . LEU A 1 321 ? 10.469 -34.719 -20.812 1 94.25 321 LEU A C 1
ATOM 2516 O O . LEU A 1 321 ? 11.547 -35.281 -20.609 1 94.25 321 LEU A O 1
ATOM 2520 N N . HIS A 1 322 ? 9.367 -35.406 -21.094 1 93.56 322 HIS A N 1
ATOM 2521 C CA . HIS A 1 322 ? 9.383 -36.844 -21.266 1 93.56 322 HIS A CA 1
ATOM 2522 C C . HIS A 1 322 ? 10.367 -37.25 -22.359 1 93.56 322 HIS A C 1
ATOM 2524 O O . HIS A 1 322 ? 11.133 -38.219 -22.172 1 93.56 322 HIS A O 1
ATOM 2530 N N . GLU A 1 323 ? 10.32 -36.594 -23.438 1 93.94 323 GLU A N 1
ATOM 2531 C CA . GLU A 1 323 ? 11.219 -36.875 -24.547 1 93.94 323 GLU A CA 1
ATOM 2532 C C . GLU A 1 323 ? 12.68 -36.625 -24.141 1 93.94 323 GLU A C 1
ATOM 2534 O O . GLU A 1 323 ? 13.555 -37.406 -24.5 1 93.94 323 GLU A O 1
ATOM 2539 N N . TRP A 1 324 ? 12.891 -35.562 -23.453 1 93.12 324 TRP A N 1
ATOM 2540 C CA . TRP A 1 324 ? 14.25 -35.25 -23 1 93.12 324 TRP A CA 1
ATOM 2541 C C . TRP A 1 324 ? 14.766 -36.375 -22.094 1 93.12 324 TRP A C 1
ATOM 2543 O O . TRP A 1 324 ? 15.914 -36.812 -22.234 1 93.12 324 TRP A O 1
ATOM 2553 N N . ILE A 1 325 ? 13.992 -36.812 -21.203 1 90.5 325 ILE A N 1
ATOM 2554 C CA . ILE A 1 325 ? 14.391 -37.844 -20.266 1 90.5 325 ILE A CA 1
ATOM 2555 C C . ILE A 1 325 ? 14.695 -39.156 -21.031 1 90.5 325 ILE A C 1
ATOM 2557 O O . ILE A 1 325 ? 15.68 -39.812 -20.734 1 90.5 325 ILE A O 1
ATOM 2561 N N . ALA A 1 326 ? 13.836 -39.469 -21.984 1 91.5 326 ALA A N 1
ATOM 2562 C CA . ALA A 1 326 ? 14.023 -40.656 -22.797 1 91.5 326 ALA A CA 1
ATOM 2563 C C . ALA A 1 326 ? 15.352 -40.594 -23.547 1 91.5 326 ALA A C 1
ATOM 2565 O O . ALA A 1 326 ? 16 -41.625 -23.734 1 91.5 326 ALA A O 1
ATOM 2566 N N . ARG A 1 327 ? 15.781 -39.438 -23.906 1 93.62 327 ARG A N 1
ATOM 2567 C CA . ARG A 1 327 ? 17 -39.281 -24.703 1 93.62 327 ARG A CA 1
ATOM 2568 C C . ARG A 1 327 ? 18.219 -39.156 -23.797 1 93.62 327 ARG A C 1
ATOM 2570 O O . ARG A 1 327 ? 19.359 -39.25 -24.266 1 93.62 327 ARG A O 1
ATOM 2577 N N . HIS A 1 328 ? 17.953 -39 -22.516 1 90.56 328 HIS A N 1
ATOM 2578 C CA . HIS A 1 328 ? 19.047 -38.844 -21.578 1 90.56 328 HIS A CA 1
ATOM 2579 C C . HIS A 1 328 ? 18.875 -39.781 -20.375 1 90.56 328 HIS A C 1
ATOM 2581 O O . HIS A 1 328 ? 18.812 -39.312 -19.234 1 90.56 328 HIS A O 1
ATOM 2587 N N . PRO A 1 329 ? 18.938 -41.031 -20.547 1 85.62 329 PRO A N 1
ATOM 2588 C CA . PRO A 1 329 ? 18.672 -42 -19.469 1 85.62 329 PRO A CA 1
ATOM 2589 C C . PRO A 1 329 ? 19.703 -41.969 -18.359 1 85.62 329 PRO A C 1
ATOM 2591 O O . PRO A 1 329 ? 19.422 -42.344 -17.219 1 85.62 329 PRO A O 1
ATOM 2594 N N . ASP A 1 330 ? 20.875 -41.375 -18.641 1 85.44 330 ASP A N 1
ATOM 2595 C CA . ASP A 1 330 ? 21.969 -41.375 -17.656 1 85.44 330 ASP A CA 1
ATOM 2596 C C . ASP A 1 330 ? 22 -40.062 -16.875 1 85.44 330 ASP A C 1
ATOM 2598 O O . ASP A 1 330 ? 22.781 -39.938 -15.93 1 85.44 330 ASP A O 1
ATOM 2602 N N . ALA A 1 331 ? 21.156 -39.188 -17.312 1 84.56 331 ALA A N 1
ATOM 2603 C CA . ALA A 1 331 ? 21.156 -37.875 -16.625 1 84.56 331 ALA A CA 1
ATOM 2604 C C . ALA A 1 331 ? 20.656 -38.031 -15.203 1 84.56 331 ALA A C 1
ATOM 2606 O O . ALA A 1 331 ? 19.625 -38.688 -14.961 1 84.56 331 ALA A O 1
ATOM 2607 N N . LYS A 1 332 ? 21.359 -37.438 -14.203 1 78.62 332 LYS A N 1
ATOM 2608 C CA . LYS A 1 332 ? 20.984 -37.531 -12.789 1 78.62 332 LYS A CA 1
ATOM 2609 C C . LYS A 1 332 ? 20 -36.438 -12.422 1 78.62 332 LYS A C 1
ATOM 2611 O O . LYS A 1 332 ? 19.219 -36.562 -11.477 1 78.62 332 LYS A O 1
ATOM 2616 N N . GLU A 1 333 ? 20.047 -35.312 -13.156 1 82.75 333 GLU A N 1
ATOM 2617 C CA . GLU A 1 333 ? 19.156 -34.188 -12.914 1 82.75 333 GLU A CA 1
ATOM 2618 C C . GLU A 1 333 ? 18.594 -33.656 -14.219 1 82.75 333 GLU A C 1
ATOM 2620 O O . GLU A 1 333 ? 19.25 -33.719 -15.266 1 82.75 333 GLU A O 1
ATOM 2625 N N . VAL A 1 334 ? 17.406 -33.219 -14.109 1 86.38 334 VAL A N 1
ATOM 2626 C CA . VAL A 1 334 ? 16.812 -32.562 -15.273 1 86.38 334 VAL A CA 1
ATOM 2627 C C . VAL A 1 334 ? 17.25 -31.094 -15.32 1 86.38 334 VAL A C 1
ATOM 2629 O O . VAL A 1 334 ? 17.453 -30.484 -14.273 1 86.38 334 VAL A O 1
ATOM 2632 N N . PRO A 1 335 ? 17.438 -30.594 -16.5 1 87.94 335 PRO A N 1
ATOM 2633 C CA . PRO A 1 335 ? 17.797 -29.188 -16.594 1 87.94 335 PRO A CA 1
ATOM 2634 C C . PRO A 1 335 ? 16.641 -28.25 -16.25 1 87.94 335 PRO A C 1
ATOM 2636 O O . PRO A 1 335 ? 15.492 -28.703 -16.109 1 87.94 335 PRO A O 1
ATOM 2639 N N . ARG A 1 336 ? 16.906 -27.016 -16.094 1 86.94 336 ARG A N 1
ATOM 2640 C CA . ARG A 1 336 ? 15.891 -26.016 -15.766 1 86.94 336 ARG A CA 1
ATOM 2641 C C . ARG A 1 336 ? 14.867 -25.891 -16.891 1 86.94 336 ARG A C 1
ATOM 2643 O O . ARG A 1 336 ? 13.703 -25.594 -16.641 1 86.94 336 ARG A O 1
ATOM 2650 N N . SER A 1 337 ? 15.367 -26.094 -18.125 1 91.5 337 SER A N 1
ATOM 2651 C CA . SER A 1 337 ? 14.484 -26.031 -19.281 1 91.5 337 SER A CA 1
ATOM 2652 C C . SER A 1 337 ? 14.883 -27.078 -20.328 1 91.5 337 SER A C 1
ATOM 2654 O O . SER A 1 337 ? 16.031 -27.516 -20.375 1 91.5 337 SER A O 1
ATOM 2656 N N . VAL A 1 338 ? 13.906 -27.562 -21.094 1 92.06 338 VAL A N 1
ATOM 2657 C CA . VAL A 1 338 ? 14.18 -28.578 -22.094 1 92.06 338 VAL A CA 1
ATOM 2658 C C . VAL A 1 338 ? 13.812 -28.047 -23.484 1 92.06 338 VAL A C 1
ATOM 2660 O O . VAL A 1 338 ? 13.055 -28.688 -24.219 1 92.06 338 VAL A O 1
ATOM 2663 N N . GLY A 1 339 ? 14.312 -26.828 -23.812 1 91.88 339 GLY A N 1
ATOM 2664 C CA . GLY A 1 339 ? 14.164 -26.25 -25.141 1 91.88 339 GLY A CA 1
ATOM 2665 C C . GLY A 1 339 ? 12.984 -25.297 -25.25 1 91.88 339 GLY A C 1
ATOM 2666 O O . GLY A 1 339 ? 12.484 -24.812 -24.234 1 91.88 339 GLY A O 1
ATOM 2667 N N . THR A 1 340 ? 12.664 -24.969 -26.516 1 96.06 340 THR A N 1
ATOM 2668 C CA . THR A 1 340 ? 11.57 -24.047 -26.828 1 96.06 340 THR A CA 1
ATOM 2669 C C . THR A 1 340 ? 10.391 -24.812 -27.422 1 96.06 340 THR A C 1
ATOM 2671 O O . THR A 1 340 ? 10.578 -25.719 -28.234 1 96.06 340 THR A O 1
ATOM 2674 N N . VAL A 1 341 ? 9.203 -24.484 -26.969 1 97.38 341 VAL A N 1
ATOM 2675 C CA . VAL A 1 341 ? 8.008 -25.156 -27.453 1 97.38 341 VAL A CA 1
ATOM 2676 C C . VAL A 1 341 ? 6.973 -24.125 -27.891 1 97.38 341 VAL A C 1
ATOM 2678 O O . VAL A 1 341 ? 7.055 -22.953 -27.516 1 97.38 341 VAL A O 1
ATOM 2681 N N . GLU A 1 342 ? 6.074 -24.625 -28.688 1 96.94 342 GLU A N 1
ATOM 2682 C CA . GLU A 1 342 ? 4.961 -23.797 -29.125 1 96.94 342 GLU A CA 1
ATOM 2683 C C . GLU A 1 342 ? 3.863 -23.734 -28.062 1 96.94 342 GLU A C 1
ATOM 2685 O O . GLU A 1 342 ? 3.652 -24.703 -27.328 1 96.94 342 GLU A O 1
ATOM 2690 N N . PHE A 1 343 ? 3.223 -22.641 -27.938 1 97.19 343 PHE A N 1
ATOM 2691 C CA . PHE A 1 343 ? 2.012 -22.484 -27.141 1 97.19 343 PHE A CA 1
ATOM 2692 C C . PHE A 1 343 ? 1.016 -21.578 -27.844 1 97.19 343 PHE A C 1
ATOM 2694 O O . PHE A 1 343 ? 1.361 -20.906 -28.812 1 97.19 343 PHE A O 1
ATOM 2701 N N . LYS A 1 344 ? -0.189 -21.656 -27.422 1 96.56 344 LYS A N 1
ATOM 2702 C CA . LYS A 1 344 ? -1.24 -20.859 -28.062 1 96.56 344 LYS A CA 1
ATOM 2703 C C . LYS A 1 344 ? -1.996 -20.031 -27.031 1 96.56 344 LYS A C 1
ATOM 2705 O O . LYS A 1 344 ? -2.148 -20.438 -25.891 1 96.56 344 LYS A O 1
ATOM 2710 N N . LEU A 1 345 ? -2.393 -18.875 -27.469 1 96.69 345 LEU A N 1
ATOM 2711 C CA . LEU A 1 345 ? -3.246 -17.969 -26.719 1 96.69 345 LEU A CA 1
ATOM 2712 C C . LEU A 1 345 ? -4.547 -17.703 -27.453 1 96.69 345 LEU A C 1
ATOM 2714 O O . LEU A 1 345 ? -4.531 -17.453 -28.672 1 96.69 345 LEU A O 1
ATOM 2718 N N . TRP A 1 346 ? -5.586 -17.719 -26.75 1 93.81 346 TRP A N 1
ATOM 2719 C CA . TRP A 1 346 ? -6.855 -17.375 -27.375 1 93.81 346 TRP A CA 1
ATOM 2720 C C . TRP A 1 346 ? -7.098 -15.867 -27.312 1 93.81 346 TRP A C 1
ATOM 2722 O O . TRP A 1 346 ? -6.934 -15.258 -26.25 1 93.81 346 TRP A O 1
ATOM 2732 N N . ASP A 1 347 ? -7.449 -15.297 -28.391 1 93.38 347 ASP A N 1
ATOM 2733 C CA . ASP A 1 347 ? -7.793 -13.883 -28.531 1 93.38 347 ASP A CA 1
ATOM 2734 C C . ASP A 1 347 ? -9.195 -13.719 -29.109 1 93.38 347 ASP A C 1
ATOM 2736 O O . ASP A 1 347 ? -9.5 -14.242 -30.188 1 93.38 347 ASP A O 1
ATOM 2740 N N . GLU A 1 348 ? -10.023 -13.016 -28.422 1 88.31 348 GLU A N 1
ATOM 2741 C CA . GLU A 1 348 ? -11.414 -12.859 -28.844 1 88.31 348 GLU A CA 1
ATOM 2742 C C . GLU A 1 348 ? -11.516 -12.164 -30.188 1 88.31 348 GLU A C 1
ATOM 2744 O O . GLU A 1 348 ? -12.477 -12.383 -30.938 1 88.31 348 GLU A O 1
ATOM 2749 N N . GLU A 1 349 ? -10.602 -11.359 -30.594 1 91 349 GLU A N 1
ATOM 2750 C CA . GLU A 1 349 ? -10.617 -10.602 -31.844 1 91 349 GLU A CA 1
ATOM 2751 C C . GLU A 1 349 ? -9.82 -11.312 -32.938 1 91 349 GLU A C 1
ATOM 2753 O O . GLU A 1 349 ? -10.219 -11.328 -34.094 1 91 349 GLU A O 1
ATOM 2758 N N . LEU A 1 350 ? -8.719 -12 -32.562 1 92.75 350 LEU A N 1
ATOM 2759 C CA . LEU A 1 350 ? -7.773 -12.531 -33.531 1 92.75 350 LEU A CA 1
ATOM 2760 C C . LEU A 1 350 ? -7.895 -14.047 -33.625 1 92.75 350 LEU A C 1
ATOM 2762 O O . LEU A 1 350 ? -7.352 -14.664 -34.531 1 92.75 350 LEU A O 1
ATOM 2766 N N . GLY A 1 351 ? -8.617 -14.625 -32.75 1 92.25 351 GLY A N 1
ATOM 2767 C CA . GLY A 1 351 ? -8.594 -16.078 -32.656 1 92.25 351 GLY A CA 1
ATOM 2768 C C . GLY A 1 351 ? -7.344 -16.609 -31.969 1 92.25 351 GLY A C 1
ATOM 2769 O O . GLY A 1 351 ? -6.844 -16 -31.016 1 92.25 351 GLY A O 1
ATOM 2770 N N . TRP A 1 352 ? -6.902 -17.781 -32.375 1 94.94 352 TRP A N 1
ATOM 2771 C CA . TRP A 1 352 ? -5.719 -18.375 -31.766 1 94.94 352 TRP A CA 1
ATOM 2772 C C . TRP A 1 352 ? -4.449 -17.672 -32.25 1 94.94 352 TRP A C 1
ATOM 2774 O O . TRP A 1 352 ? -4.242 -17.5 -33.438 1 94.94 352 TRP A O 1
ATOM 2784 N N . VAL A 1 353 ? -3.637 -17.281 -31.328 1 97.5 353 VAL A N 1
ATOM 2785 C CA . VAL A 1 353 ? -2.318 -16.719 -31.594 1 97.5 353 VAL A CA 1
ATOM 2786 C C . VAL A 1 353 ? -1.234 -17.688 -31.125 1 97.5 353 VAL A C 1
ATOM 2788 O O . VAL A 1 353 ? -1.253 -18.125 -29.969 1 97.5 353 VAL A O 1
ATOM 2791 N N . VAL A 1 354 ? -0.322 -17.969 -32 1 97.38 354 VAL A N 1
ATOM 2792 C CA . VAL A 1 354 ? 0.71 -18.953 -31.703 1 97.38 354 VAL A CA 1
ATOM 2793 C C . VAL A 1 354 ? 2.008 -18.25 -31.312 1 97.38 354 VAL A C 1
ATOM 2795 O O . VAL A 1 354 ? 2.398 -17.266 -31.953 1 97.38 354 VAL A O 1
ATOM 2798 N N . GLY A 1 355 ? 2.549 -18.688 -30.219 1 97.19 355 GLY A N 1
ATOM 2799 C CA . GLY A 1 355 ? 3.863 -18.219 -29.781 1 97.19 355 GLY A CA 1
ATOM 2800 C C . GLY A 1 355 ? 4.809 -19.359 -29.438 1 97.19 355 GLY A C 1
ATOM 2801 O O . GLY A 1 355 ? 4.461 -20.531 -29.609 1 97.19 355 GLY A O 1
ATOM 2802 N N . ARG A 1 356 ? 6.027 -18.969 -29.172 1 97.25 356 ARG A N 1
ATOM 2803 C CA . ARG A 1 356 ? 7.031 -19.922 -28.688 1 97.25 356 ARG A CA 1
ATOM 2804 C C . ARG A 1 356 ? 7.637 -19.453 -27.375 1 97.25 356 ARG A C 1
ATOM 2806 O O . ARG A 1 356 ? 7.809 -18.25 -27.156 1 97.25 356 ARG A O 1
ATOM 2813 N N . ARG A 1 357 ? 7.887 -20.422 -26.516 1 96.44 357 ARG A N 1
ATOM 2814 C CA . ARG A 1 357 ? 8.508 -20.094 -25.234 1 96.44 357 ARG A CA 1
ATOM 2815 C C . ARG A 1 357 ? 9.336 -21.25 -24.719 1 96.44 357 ARG A C 1
ATOM 2817 O O . ARG A 1 357 ? 9.203 -22.391 -25.188 1 96.44 357 ARG A O 1
ATOM 2824 N N . GLN A 1 358 ? 10.203 -20.922 -23.828 1 95.25 358 GLN A N 1
ATOM 2825 C CA . GLN A 1 358 ? 11.016 -21.953 -23.203 1 95.25 358 GLN A CA 1
ATOM 2826 C C . GLN A 1 358 ? 10.148 -22.875 -22.344 1 95.25 358 GLN A C 1
ATOM 2828 O O . GLN A 1 358 ? 9.219 -22.438 -21.688 1 95.25 358 GLN A O 1
ATOM 2833 N N . SER A 1 359 ? 10.43 -24.188 -22.422 1 95.25 359 SER A N 1
ATOM 2834 C CA . SER A 1 359 ? 9.727 -25.203 -21.641 1 95.25 359 SER A CA 1
ATOM 2835 C C . SER A 1 359 ? 10.43 -25.438 -20.312 1 95.25 359 SER A C 1
ATOM 2837 O O . SER A 1 359 ? 11.391 -26.203 -20.234 1 95.25 359 SER A O 1
ATOM 2839 N N . PHE A 1 360 ? 9.875 -24.953 -19.281 1 92.5 360 PHE A N 1
ATOM 2840 C CA . PHE A 1 360 ? 10.508 -25.031 -17.969 1 92.5 360 PHE A CA 1
ATOM 2841 C C . PHE A 1 360 ? 10.078 -26.312 -17.25 1 92.5 360 PHE A C 1
ATOM 2843 O O . PHE A 1 360 ? 8.898 -26.672 -17.25 1 92.5 360 PHE A O 1
ATOM 2850 N N . THR A 1 361 ? 11.016 -26.922 -16.594 1 92.69 361 THR A N 1
ATOM 2851 C CA . THR A 1 361 ? 10.75 -28.188 -15.898 1 92.69 361 THR A CA 1
ATOM 2852 C C . THR A 1 361 ? 9.961 -27.922 -14.617 1 92.69 361 THR A C 1
ATOM 2854 O O . THR A 1 361 ? 9.195 -28.781 -14.18 1 92.69 361 THR A O 1
ATOM 2857 N N . HIS A 1 362 ? 10.148 -26.766 -14.039 1 91.81 362 HIS A N 1
ATOM 2858 C CA . HIS A 1 362 ? 9.406 -26.406 -12.844 1 91.81 362 HIS A CA 1
ATOM 2859 C C . HIS A 1 362 ? 7.902 -26.375 -13.117 1 91.81 362 HIS A C 1
ATOM 2861 O O . HIS A 1 362 ? 7.102 -26.75 -12.25 1 91.81 362 HIS A O 1
ATOM 2867 N N . THR A 1 363 ? 7.504 -25.984 -14.289 1 94.94 363 THR A N 1
ATOM 2868 C CA . THR A 1 363 ? 6.094 -25.984 -14.672 1 94.94 363 THR A CA 1
ATOM 2869 C C . THR A 1 363 ? 5.52 -27.406 -14.609 1 94.94 363 THR A C 1
ATOM 2871 O O . THR A 1 363 ? 4.398 -27.594 -14.133 1 94.94 363 THR A O 1
ATOM 2874 N N . VAL A 1 364 ? 6.289 -28.312 -15.102 1 94.56 364 VAL A N 1
ATOM 2875 C CA . VAL A 1 364 ? 5.852 -29.703 -15.094 1 94.56 364 VAL A CA 1
ATOM 2876 C C . VAL A 1 364 ? 5.777 -30.219 -13.656 1 94.56 364 VAL A C 1
ATOM 2878 O O . VAL A 1 364 ? 4.859 -30.969 -13.305 1 94.56 364 VAL A O 1
ATOM 2881 N N . TRP A 1 365 ? 6.719 -29.812 -12.883 1 92.69 365 TRP A N 1
ATOM 2882 C CA . TRP A 1 365 ? 6.691 -30.172 -11.469 1 92.69 365 TRP A CA 1
ATOM 2883 C C . TRP A 1 365 ? 5.438 -29.641 -10.789 1 92.69 365 TRP A C 1
ATOM 2885 O O . TRP A 1 365 ? 4.797 -30.344 -10.008 1 92.69 365 TRP A O 1
ATOM 2895 N N . MET A 1 366 ? 5.082 -28.469 -11.047 1 94.75 366 MET A N 1
ATOM 2896 C CA . MET A 1 366 ? 3.873 -27.875 -10.484 1 94.75 366 MET A CA 1
ATOM 2897 C C . MET A 1 366 ? 2.631 -28.609 -10.953 1 94.75 366 MET A C 1
ATOM 2899 O O . MET A 1 366 ? 1.68 -28.797 -10.195 1 94.75 366 MET A O 1
ATOM 2903 N N . ALA A 1 367 ? 2.648 -29 -12.195 1 96.38 367 ALA A N 1
ATOM 2904 C CA . ALA A 1 367 ? 1.534 -29.781 -12.719 1 96.38 367 ALA A CA 1
ATOM 2905 C C . ALA A 1 367 ? 1.435 -31.125 -12.016 1 96.38 367 ALA A C 1
ATOM 2907 O O . ALA A 1 367 ? 0.334 -31.625 -11.766 1 96.38 367 ALA A O 1
ATOM 2908 N N . LYS A 1 368 ? 2.559 -31.688 -11.758 1 94.25 368 LYS A N 1
ATOM 2909 C CA . LYS A 1 368 ? 2.576 -32.969 -11.023 1 94.25 368 LYS A CA 1
ATOM 2910 C C . LYS A 1 368 ? 1.96 -32.781 -9.633 1 94.25 368 LYS A C 1
ATOM 2912 O O . LYS A 1 368 ? 1.258 -33.688 -9.156 1 94.25 368 LYS A O 1
ATOM 2917 N N . ARG A 1 369 ? 2.244 -31.719 -9.008 1 93.75 369 ARG A N 1
ATOM 2918 C CA . ARG A 1 369 ? 1.636 -31.422 -7.715 1 93.75 369 ARG A CA 1
ATOM 2919 C C . ARG A 1 369 ? 0.114 -31.422 -7.816 1 93.75 369 ARG A C 1
ATOM 2921 O O . ARG A 1 369 ? -0.574 -31.969 -6.961 1 93.75 369 ARG A O 1
ATOM 2928 N N . LEU A 1 370 ? -0.417 -30.781 -8.852 1 97.19 370 LEU A N 1
ATOM 2929 C CA . LEU A 1 370 ? -1.858 -30.734 -9.07 1 97.19 370 LEU A CA 1
ATOM 2930 C C . LEU A 1 370 ? -2.418 -32.125 -9.297 1 97.19 370 LEU A C 1
ATOM 2932 O O . LEU A 1 370 ? -3.438 -32.5 -8.711 1 97.19 370 LEU A O 1
ATOM 2936 N N . VAL A 1 371 ? -1.74 -32.875 -10.125 1 96.94 371 VAL A N 1
ATOM 2937 C CA . VAL A 1 371 ? -2.168 -34.25 -10.422 1 96.94 371 VAL A CA 1
ATOM 2938 C C . VAL A 1 371 ? -2.121 -35.094 -9.156 1 96.94 371 VAL A C 1
ATOM 2940 O O . VAL A 1 371 ? -3.021 -35.906 -8.898 1 96.94 371 VAL A O 1
ATOM 2943 N N . ASN A 1 372 ? -1.062 -34.906 -8.359 1 95 372 ASN A N 1
ATOM 2944 C CA . ASN A 1 372 ? -0.945 -35.625 -7.098 1 95 372 ASN A CA 1
ATOM 2945 C C . ASN A 1 372 ? -2.084 -35.25 -6.145 1 95 372 ASN A C 1
ATOM 2947 O O . ASN A 1 372 ? -2.533 -36.125 -5.367 1 95 372 ASN A O 1
ATOM 2951 N N . THR A 1 373 ? -2.516 -34.062 -6.164 1 96.75 373 THR A N 1
ATOM 2952 C CA . THR A 1 373 ? -3.674 -33.656 -5.375 1 96.75 373 THR A CA 1
ATOM 2953 C C . THR A 1 373 ? -4.902 -34.469 -5.754 1 96.75 373 THR A C 1
ATOM 2955 O O . THR A 1 373 ? -5.578 -35.031 -4.887 1 96.75 373 THR A O 1
ATOM 2958 N N . PHE A 1 374 ? -5.168 -34.594 -7.016 1 98 374 PHE A N 1
ATOM 2959 C CA . PHE A 1 374 ? -6.293 -35.375 -7.5 1 98 374 PHE A CA 1
ATOM 2960 C C . PHE A 1 374 ? -6.121 -36.844 -7.137 1 98 374 PHE A C 1
ATOM 2962 O O . PHE A 1 374 ? -7.055 -37.5 -6.648 1 98 374 PHE A O 1
ATOM 2969 N N . ASN A 1 375 ? -4.898 -37.344 -7.297 1 96.25 375 ASN A N 1
ATOM 2970 C CA . ASN A 1 375 ? -4.621 -38.75 -7.078 1 96.25 375 ASN A CA 1
ATOM 2971 C C . ASN A 1 375 ? -4.746 -39.125 -5.602 1 96.25 375 ASN A C 1
ATOM 2973 O O . ASN A 1 375 ? -5.027 -40.281 -5.27 1 96.25 375 ASN A O 1
ATOM 2977 N N . SER A 1 376 ? -4.508 -38.219 -4.758 1 95.56 376 SER A N 1
ATOM 2978 C CA . SER A 1 376 ? -4.531 -38.5 -3.322 1 95.56 376 SER A CA 1
ATOM 2979 C C . SER A 1 376 ? -5.961 -38.531 -2.789 1 95.56 376 SER A C 1
ATOM 2981 O O . SER A 1 376 ? -6.199 -38.969 -1.659 1 95.56 376 SER A O 1
ATOM 2983 N N . LEU A 1 377 ? -6.934 -38.125 -3.594 1 97.25 377 LEU A N 1
ATOM 2984 C CA . LEU A 1 377 ? -8.328 -38.094 -3.174 1 97.25 377 LEU A CA 1
ATOM 2985 C C . LEU A 1 377 ? -8.922 -39.5 -3.164 1 97.25 377 LEU A C 1
ATOM 2987 O O . LEU A 1 377 ? -8.469 -40.375 -3.912 1 97.25 377 LEU A O 1
ATOM 2991 N N . ASN A 1 378 ? -9.914 -39.719 -2.266 1 96.81 378 ASN A N 1
ATOM 2992 C CA . ASN A 1 378 ? -10.68 -40.969 -2.359 1 96.81 378 ASN A CA 1
ATOM 2993 C C . ASN A 1 378 ? -11.602 -40.969 -3.578 1 96.81 378 ASN A C 1
ATOM 2995 O O . ASN A 1 378 ? -11.672 -39.969 -4.305 1 96.81 378 ASN A O 1
ATOM 2999 N N . GLN A 1 379 ? -12.266 -42.031 -3.787 1 97.56 379 GLN A N 1
ATOM 3000 C CA . GLN A 1 379 ? -13.055 -42.156 -5.004 1 97.56 379 GLN A CA 1
ATOM 3001 C C . GLN A 1 379 ? -14.18 -41.125 -5.051 1 97.56 379 GLN A C 1
ATOM 3003 O O . GLN A 1 379 ? -14.461 -40.562 -6.109 1 97.56 379 GLN A O 1
ATOM 3008 N N . GLU A 1 380 ? -14.789 -40.875 -3.977 1 97.44 380 GLU A N 1
ATOM 3009 C CA . GLU A 1 380 ? -15.844 -39.875 -3.914 1 97.44 380 GLU A CA 1
ATOM 3010 C C . GLU A 1 380 ? -15.297 -38.469 -4.258 1 97.44 380 GLU A C 1
ATOM 3012 O O . GLU A 1 380 ? -15.93 -37.719 -5.004 1 97.44 380 GLU A O 1
ATOM 3017 N N . GLY A 1 381 ? -14.172 -38.156 -3.68 1 97.88 381 GLY A N 1
ATOM 3018 C CA . GLY A 1 381 ? -13.531 -36.875 -3.971 1 97.88 381 GLY A CA 1
ATOM 3019 C C . GLY A 1 381 ? -13.156 -36.719 -5.434 1 97.88 381 GLY A C 1
ATOM 3020 O O . GLY A 1 381 ? -13.328 -35.656 -6.008 1 97.88 381 GLY A O 1
ATOM 3021 N N . LYS A 1 382 ? -12.633 -37.781 -6.031 1 98.19 382 LYS A N 1
ATOM 3022 C CA . LYS A 1 382 ? -12.305 -37.781 -7.453 1 98.19 382 LYS A CA 1
ATOM 3023 C C . LYS A 1 382 ? -13.539 -37.531 -8.305 1 98.19 382 LYS A C 1
ATOM 3025 O O . LYS A 1 382 ? -13.492 -36.781 -9.281 1 98.19 382 LYS A O 1
ATOM 3030 N N . ASN A 1 383 ? -14.578 -38.125 -7.93 1 98.12 383 ASN A N 1
ATOM 3031 C CA . ASN A 1 383 ? -15.836 -37.938 -8.648 1 98.12 383 ASN A CA 1
ATOM 3032 C C . ASN A 1 383 ? -16.328 -36.5 -8.539 1 98.12 383 ASN A C 1
ATOM 3034 O O . ASN A 1 383 ? -16.828 -35.938 -9.508 1 98.12 383 ASN A O 1
ATOM 3038 N N . ASP A 1 384 ? -16.188 -35.906 -7.363 1 98.06 384 ASP A N 1
ATOM 3039 C CA . ASP A 1 384 ? -16.594 -34.531 -7.145 1 98.06 384 ASP A CA 1
ATOM 3040 C C . ASP A 1 384 ? -15.805 -33.594 -8.062 1 98.06 384 ASP A C 1
ATOM 3042 O O . ASP A 1 384 ? -16.375 -32.688 -8.656 1 98.06 384 ASP A O 1
ATOM 3046 N N . VAL A 1 385 ? -14.523 -33.812 -8.172 1 98.56 385 VAL A N 1
ATOM 3047 C CA . VAL A 1 385 ? -13.672 -32.969 -9.008 1 98.56 385 VAL A CA 1
ATOM 3048 C C . VAL A 1 385 ? -14.047 -33.156 -10.477 1 98.56 385 VAL A C 1
ATOM 3050 O O . VAL A 1 385 ? -14.133 -32.156 -11.219 1 98.56 385 VAL A O 1
ATOM 3053 N N . ARG A 1 386 ? -14.312 -34.406 -10.891 1 98.19 386 ARG A N 1
ATOM 3054 C CA . ARG A 1 386 ? -14.719 -34.656 -12.266 1 98.19 386 ARG A CA 1
ATOM 3055 C C . ARG A 1 386 ? -16.047 -33.969 -12.578 1 98.19 386 ARG A C 1
ATOM 3057 O O . ARG A 1 386 ? -16.234 -33.438 -13.664 1 98.19 386 ARG A O 1
ATOM 3064 N N . GLU A 1 387 ? -16.922 -34.031 -11.648 1 97.06 387 GLU A N 1
ATOM 3065 C CA . GLU A 1 387 ? -18.219 -33.375 -11.812 1 97.06 387 GLU A CA 1
ATOM 3066 C C . GLU A 1 387 ? -18.062 -31.859 -11.938 1 97.06 387 GLU A C 1
ATOM 3068 O O . GLU A 1 387 ? -18.703 -31.219 -12.773 1 97.06 387 GLU A O 1
ATOM 3073 N N . PHE A 1 388 ? -17.297 -31.328 -11.117 1 97.38 388 PHE A N 1
ATOM 3074 C CA . PHE A 1 388 ? -17 -29.906 -11.188 1 97.38 388 PHE A CA 1
ATOM 3075 C C . PHE A 1 388 ? -16.453 -29.531 -12.562 1 97.38 388 PHE A C 1
ATOM 3077 O O . PHE A 1 388 ? -16.859 -28.531 -13.156 1 97.38 388 PHE A O 1
ATOM 3084 N N . LEU A 1 389 ? -15.461 -30.312 -13.07 1 97.12 389 LEU A N 1
ATOM 3085 C CA . LEU A 1 389 ? -14.859 -30.047 -14.375 1 97.12 389 LEU A CA 1
ATOM 3086 C C . LEU A 1 389 ? -15.906 -30.156 -15.484 1 97.12 389 LEU A C 1
ATOM 3088 O O . LEU A 1 389 ? -15.852 -29.406 -16.469 1 97.12 389 LEU A O 1
ATOM 3092 N N . ARG A 1 390 ? -16.875 -31.031 -15.336 1 95.19 390 ARG A N 1
ATOM 3093 C CA . ARG A 1 390 ? -17.969 -31.141 -16.281 1 95.19 390 ARG A CA 1
ATOM 3094 C C . ARG A 1 390 ? -18.859 -29.906 -16.234 1 95.19 390 ARG A C 1
ATOM 3096 O O . ARG A 1 390 ? -19.328 -29.438 -17.266 1 95.19 390 ARG A O 1
ATOM 3103 N N . ASP A 1 391 ? -19.078 -29.453 -15.047 1 93.69 391 ASP A N 1
ATOM 3104 C CA . ASP A 1 391 ? -19.859 -28.234 -14.883 1 93.69 391 ASP A CA 1
ATOM 3105 C C . ASP A 1 391 ? -19.172 -27.047 -15.555 1 93.69 391 ASP A C 1
ATOM 3107 O O . ASP A 1 391 ? -19.828 -26.203 -16.156 1 93.69 391 ASP A O 1
ATOM 3111 N N . LEU A 1 392 ? -17.891 -27.016 -15.375 1 93.19 392 LEU A N 1
ATOM 3112 C CA . LEU A 1 392 ? -17.094 -25.953 -15.961 1 93.19 392 LEU A CA 1
ATOM 3113 C C . LEU A 1 392 ? -17.203 -25.969 -17.484 1 93.19 392 LEU A C 1
ATOM 3115 O O . LEU A 1 392 ? -17.266 -24.922 -18.125 1 93.19 392 LEU A O 1
ATOM 3119 N N . GLU A 1 393 ? -17.297 -27.109 -18.031 1 89.81 393 GLU A N 1
ATOM 3120 C CA . GLU A 1 393 ? -17.438 -27.297 -19.469 1 89.81 393 GLU A CA 1
ATOM 3121 C C . GLU A 1 393 ? -18.75 -26.719 -19.984 1 89.81 393 GLU A C 1
ATOM 3123 O O . GLU A 1 393 ? -18.844 -26.266 -21.125 1 89.81 393 GLU A O 1
ATOM 3128 N N . GLN A 1 394 ? -19.688 -26.781 -19.203 1 85.94 394 GLN A N 1
ATOM 3129 C CA . GLN A 1 394 ? -21.016 -26.344 -19.594 1 85.94 394 GLN A CA 1
ATOM 3130 C C . GLN A 1 394 ? -21.141 -24.828 -19.531 1 85.94 394 GLN A C 1
ATOM 3132 O O . GLN A 1 394 ? -22.047 -24.25 -20.125 1 85.94 394 GLN A O 1
ATOM 3137 N N . PHE A 1 395 ? -20.234 -24.234 -18.766 1 82.62 395 PHE A N 1
ATOM 3138 C CA . PHE A 1 395 ? -20.266 -22.781 -18.641 1 82.62 395 PHE A CA 1
ATOM 3139 C C . PHE A 1 395 ? -19.75 -22.109 -19.922 1 82.62 395 PHE A C 1
ATOM 3141 O O . PHE A 1 395 ? -18.656 -22.422 -20.375 1 82.62 395 PHE A O 1
ATOM 3148 N N . THR A 1 396 ? -20.25 -22.344 -21.141 1 63.72 396 THR A N 1
ATOM 3149 C CA . THR A 1 396 ? -19.734 -21.812 -22.406 1 63.72 396 THR A CA 1
ATOM 3150 C C . THR A 1 396 ? -20.062 -20.328 -22.547 1 63.72 396 THR A C 1
ATOM 3152 O O . THR A 1 396 ? -21.219 -19.938 -22.391 1 63.72 396 THR A O 1
ATOM 3155 N N . SER A 1 397 ? -19.188 -19.438 -22.078 1 55.44 397 SER A N 1
ATOM 3156 C CA . SER A 1 397 ? -19.344 -18.016 -22.359 1 55.44 397 SER A CA 1
ATOM 3157 C C . SER A 1 397 ? -18.953 -17.688 -23.797 1 55.44 397 SER A C 1
ATOM 3159 O O . SER A 1 397 ? -17.766 -17.516 -24.094 1 55.44 397 SER A O 1
ATOM 3161 N N . GLY A 1 398 ? -19.844 -17.625 -24.703 1 54.72 398 GLY A N 1
ATOM 3162 C CA . GLY A 1 398 ? -19.859 -17.109 -26.062 1 54.72 398 GLY A CA 1
ATOM 3163 C C . GLY A 1 398 ? -18.844 -17.781 -26.969 1 54.72 398 GLY A C 1
ATOM 3164 O O . GLY A 1 398 ? -18.875 -17.594 -28.188 1 54.72 398 GLY A O 1
ATOM 3165 N N . GLY A 1 399 ? -17.797 -18.453 -26.469 1 56.69 399 GLY A N 1
ATOM 3166 C CA . GLY A 1 399 ? -16.734 -18.844 -27.375 1 56.69 399 GLY A CA 1
ATOM 3167 C C . GLY A 1 399 ? -16.516 -20.344 -27.438 1 56.69 399 GLY A C 1
ATOM 3168 O O . GLY A 1 399 ? -17.453 -21.109 -27.281 1 56.69 399 GLY A O 1
ATOM 3169 N N . GLU A 1 400 ? -15.211 -20.75 -27.703 1 62.81 400 GLU A N 1
ATOM 3170 C CA . GLU A 1 400 ? -14.703 -22.094 -27.953 1 62.81 400 GLU A CA 1
ATOM 3171 C C . GLU A 1 400 ? -15 -23.031 -26.781 1 62.81 400 GLU A C 1
ATOM 3173 O O . GLU A 1 400 ? -14.82 -22.656 -25.625 1 62.81 400 GLU A O 1
ATOM 3178 N N . LYS A 1 401 ? -15.711 -23.984 -27.141 1 76 401 LYS A N 1
ATOM 3179 C CA . LYS A 1 401 ? -15.992 -25.031 -26.172 1 76 401 LYS A CA 1
ATOM 3180 C C . LYS A 1 401 ? -14.695 -25.641 -25.625 1 76 401 LYS A C 1
ATOM 3182 O O . LYS A 1 401 ? -13.789 -25.984 -26.391 1 76 401 LYS A O 1
ATOM 3187 N N . VAL A 1 402 ? -14.492 -25.547 -24.328 1 87 402 VAL A N 1
ATOM 3188 C CA . VAL A 1 402 ? -13.32 -26.109 -23.672 1 87 402 VAL A CA 1
ATOM 3189 C C . VAL A 1 402 ? -13.703 -27.391 -22.938 1 87 402 VAL A C 1
ATOM 3191 O O . VAL A 1 402 ? -14.633 -27.391 -22.125 1 87 402 VAL A O 1
ATOM 3194 N N . LYS A 1 403 ? -13.117 -28.469 -23.312 1 91.94 403 LYS A N 1
ATOM 3195 C CA . LYS A 1 403 ? -13.328 -29.75 -22.641 1 91.94 403 LYS A CA 1
ATOM 3196 C C . LYS A 1 403 ? -12.398 -29.906 -21.438 1 91.94 403 LYS A C 1
ATOM 3198 O O . LYS A 1 403 ? -11.391 -30.609 -21.516 1 91.94 403 LYS A O 1
ATOM 3203 N N . ALA A 1 404 ? -12.805 -29.344 -20.359 1 95.56 404 ALA A N 1
ATOM 3204 C CA . ALA A 1 404 ? -11.953 -29.219 -19.188 1 95.56 404 ALA A CA 1
ATOM 3205 C C . ALA A 1 404 ? -11.586 -30.594 -18.625 1 95.56 404 ALA A C 1
ATOM 3207 O O . ALA A 1 404 ? -10.43 -30.844 -18.281 1 95.56 404 ALA A O 1
ATOM 3208 N N . LEU A 1 405 ? -12.578 -31.5 -18.562 1 96.19 405 LEU A N 1
ATOM 3209 C CA . LEU A 1 405 ? -12.32 -32.812 -18 1 96.19 405 LEU A CA 1
ATOM 3210 C C . LEU A 1 405 ? -11.336 -33.594 -18.875 1 96.19 405 LEU A C 1
ATOM 3212 O O . LEU A 1 405 ? -10.375 -34.188 -18.375 1 96.19 405 LEU A O 1
ATOM 3216 N N . ASP A 1 406 ? -11.562 -33.594 -20.141 1 95.94 406 ASP A N 1
ATOM 3217 C CA . ASP A 1 406 ? -10.656 -34.281 -21.062 1 95.94 406 ASP A CA 1
ATOM 3218 C C . ASP A 1 406 ? -9.25 -33.688 -21 1 95.94 406 ASP A C 1
ATOM 3220 O O . ASP A 1 406 ? -8.266 -34.406 -21.016 1 95.94 406 ASP A O 1
ATOM 3224 N N . CYS A 1 407 ? -9.234 -32.406 -20.984 1 96.62 407 CYS A N 1
ATOM 3225 C CA . CYS A 1 407 ? -7.953 -31.719 -20.906 1 96.62 407 CYS A CA 1
ATOM 3226 C C . CYS A 1 407 ? -7.188 -32.125 -19.656 1 96.62 407 CYS A C 1
ATOM 3228 O O . CYS A 1 407 ? -5.98 -32.344 -19.703 1 96.62 407 CYS A O 1
ATOM 3230 N N . PHE A 1 408 ? -7.883 -32.188 -18.547 1 98 408 PHE A N 1
ATOM 3231 C CA . PHE A 1 408 ? -7.234 -32.562 -17.297 1 98 408 PHE A CA 1
ATOM 3232 C C . PHE A 1 408 ? -6.75 -34.031 -17.344 1 98 408 PHE A C 1
ATOM 3234 O O . PHE A 1 408 ? -5.664 -34.344 -16.859 1 98 408 PHE A O 1
ATOM 3241 N N . GLU A 1 409 ? -7.543 -34.906 -17.922 1 97.56 409 GLU A N 1
ATOM 3242 C CA . GLU A 1 409 ? -7.129 -36.312 -18.047 1 97.56 409 GLU A CA 1
ATOM 3243 C C . GLU A 1 409 ? -5.887 -36.438 -18.922 1 97.56 409 GLU A C 1
ATOM 3245 O O . GLU A 1 409 ? -5.004 -37.25 -18.641 1 97.56 409 GLU A O 1
ATOM 3250 N N . HIS A 1 410 ? -5.836 -35.656 -19.922 1 97.75 410 HIS A N 1
ATOM 3251 C CA . HIS A 1 410 ? -4.641 -35.625 -20.766 1 97.75 410 HIS A CA 1
ATOM 3252 C C . HIS A 1 410 ? -3.432 -35.125 -20 1 97.75 410 HIS A C 1
ATOM 3254 O O . HIS A 1 410 ? -2.316 -35.625 -20.172 1 97.75 410 HIS A O 1
ATOM 3260 N N . LEU A 1 411 ? -3.684 -34.094 -19.188 1 98.19 411 LEU A N 1
ATOM 3261 C CA . LEU A 1 411 ? -2.607 -33.594 -18.344 1 98.19 411 LEU A CA 1
ATOM 3262 C C . LEU A 1 411 ? -2.088 -34.688 -17.406 1 98.19 411 LEU A C 1
ATOM 3264 O O . LEU A 1 411 ? -0.875 -34.844 -17.25 1 98.19 411 LEU A O 1
ATOM 3268 N N . ARG A 1 412 ? -2.99 -35.375 -16.781 1 97.31 412 ARG A N 1
ATOM 3269 C CA . ARG A 1 412 ? -2.627 -36.438 -15.867 1 97.31 412 ARG A CA 1
ATOM 3270 C C . ARG A 1 412 ? -1.759 -37.469 -16.562 1 97.31 412 ARG A C 1
ATOM 3272 O O . ARG A 1 412 ? -0.722 -37.875 -16.031 1 97.31 412 ARG A O 1
ATOM 3279 N N . GLU A 1 413 ? -2.139 -37.812 -17.734 1 96.69 413 GLU A N 1
ATOM 3280 C CA . GLU A 1 413 ? -1.392 -38.812 -18.5 1 96.69 413 GLU A CA 1
ATOM 3281 C C . GLU A 1 413 ? 0.005 -38.312 -18.844 1 96.69 413 GLU A C 1
ATOM 3283 O O . GLU A 1 413 ? 0.989 -39.031 -18.703 1 96.69 413 GLU A O 1
ATOM 3288 N N . ALA A 1 414 ? 0.05 -37.125 -19.312 1 96.56 414 ALA A N 1
ATOM 3289 C CA . ALA A 1 414 ? 1.32 -36.531 -19.734 1 96.56 414 ALA A CA 1
ATOM 3290 C C . ALA A 1 414 ? 2.293 -36.438 -18.562 1 96.56 414 ALA A C 1
ATOM 3292 O O . ALA A 1 414 ? 3.477 -36.75 -18.703 1 96.56 414 ALA A O 1
ATOM 3293 N N . VAL A 1 415 ? 1.795 -35.969 -17.453 1 94.69 415 VAL A N 1
ATOM 3294 C CA . VAL A 1 415 ? 2.629 -35.75 -16.281 1 94.69 415 VAL A CA 1
ATOM 3295 C C . VAL A 1 415 ? 3.072 -37.062 -15.672 1 94.69 415 VAL A C 1
ATOM 3297 O O . VAL A 1 415 ? 4.195 -37.188 -15.18 1 94.69 415 VAL A O 1
ATOM 3300 N N . GLU A 1 416 ? 2.26 -38.031 -15.664 1 92.06 416 GLU A N 1
ATOM 3301 C CA . GLU A 1 416 ? 2.566 -39.344 -15.086 1 92.06 416 GLU A CA 1
ATOM 3302 C C . GLU A 1 416 ? 3.645 -40.062 -15.891 1 92.06 416 GLU A C 1
ATOM 3304 O O . GLU A 1 416 ? 4.387 -40.875 -15.344 1 92.06 416 GLU A O 1
ATOM 3309 N N . ARG A 1 417 ? 3.725 -39.75 -17.094 1 90.19 417 ARG A N 1
ATOM 3310 C CA . ARG A 1 417 ? 4.758 -40.344 -17.922 1 90.19 417 ARG A CA 1
ATOM 3311 C C . ARG A 1 417 ? 6.129 -39.75 -17.594 1 90.19 417 ARG A C 1
ATOM 3313 O O . ARG A 1 417 ? 7.156 -40.375 -17.922 1 90.19 417 ARG A O 1
ATOM 3320 N N . CYS A 1 418 ? 6.055 -38.594 -17.062 1 85.75 418 CYS A N 1
ATOM 3321 C CA . CYS A 1 418 ? 7.309 -37.938 -16.688 1 85.75 418 CYS A CA 1
ATOM 3322 C C . CYS A 1 418 ? 7.801 -38.438 -15.336 1 85.75 418 CYS A C 1
ATOM 3324 O O . CYS A 1 418 ? 7.078 -38.344 -14.344 1 85.75 418 CYS A O 1
ATOM 3326 N N . ASP A 1 419 ? 8.609 -39.438 -15.273 1 69.81 419 ASP A N 1
ATOM 3327 C CA . ASP A 1 419 ? 9.156 -39.938 -14.016 1 69.81 419 ASP A CA 1
ATOM 3328 C C . ASP A 1 419 ? 10.031 -38.906 -13.336 1 69.81 419 ASP A C 1
ATOM 3330 O O . ASP A 1 419 ? 11.258 -38.938 -13.453 1 69.81 419 ASP A O 1
ATOM 3334 N N . ILE A 1 420 ? 9.461 -37.875 -13.031 1 63.41 420 ILE A N 1
ATOM 3335 C CA . ILE A 1 420 ? 10.266 -36.812 -12.438 1 63.41 420 ILE A CA 1
ATOM 3336 C C . ILE A 1 420 ? 10.578 -37.156 -10.984 1 63.41 420 ILE A C 1
ATOM 3338 O O . ILE A 1 420 ? 11.219 -36.375 -10.273 1 63.41 420 ILE A O 1
ATOM 3342 N N . THR A 1 421 ? 9.891 -38.312 -10.336 1 51.62 421 THR A N 1
ATOM 3343 C CA . THR A 1 421 ? 10.156 -38.594 -8.93 1 51.62 421 THR A CA 1
ATOM 3344 C C . THR A 1 421 ? 11.656 -38.75 -8.68 1 51.62 421 THR A C 1
ATOM 3346 O O . THR A 1 421 ? 12.148 -38.375 -7.609 1 51.62 421 THR A O 1
ATOM 3349 N N . ALA A 1 422 ? 12.227 -39.688 -9.43 1 42.22 422 ALA A N 1
ATOM 3350 C CA . ALA A 1 422 ? 13.586 -40.062 -9.062 1 42.22 422 ALA A CA 1
ATOM 3351 C C . ALA A 1 422 ? 14.477 -38.812 -8.93 1 42.22 422 ALA A C 1
ATOM 3353 O O . ALA A 1 422 ? 15.375 -38.781 -8.086 1 42.22 422 ALA A O 1
ATOM 3354 N N . LYS A 1 423 ? 14.75 -38.156 -10.141 1 39.03 423 LYS A N 1
ATOM 3355 C CA . LYS A 1 423 ? 15.797 -37.156 -10.156 1 39.03 423 LYS A CA 1
ATOM 3356 C C . LYS A 1 423 ? 15.367 -35.906 -9.398 1 39.03 423 LYS A C 1
ATOM 3358 O O . LYS A 1 423 ? 14.227 -35.438 -9.531 1 39.03 423 LYS A O 1
ATOM 3363 N N . GLY A 1 424 ? 15.586 -35.844 -8.047 1 40.84 424 GLY A N 1
ATOM 3364 C CA . GLY A 1 424 ? 15.484 -34.594 -7.27 1 40.84 424 GLY A CA 1
ATOM 3365 C C . GLY A 1 424 ? 15.367 -33.375 -8.125 1 40.84 424 GLY A C 1
ATOM 3366 O O . GLY A 1 424 ? 16.375 -32.781 -8.547 1 40.84 424 GLY A O 1
ATOM 3367 N N . ALA A 1 425 ? 14.68 -33.469 -9.141 1 39.09 425 ALA A N 1
ATOM 3368 C CA . ALA A 1 425 ? 14.547 -32.188 -9.852 1 39.09 425 ALA A CA 1
ATOM 3369 C C . ALA A 1 425 ? 14.883 -31.031 -8.938 1 39.09 425 ALA A C 1
ATOM 3371 O O . ALA A 1 425 ? 14.695 -31.094 -7.727 1 39.09 425 ALA A O 1
ATOM 3372 N N . LEU A 1 426 ? 15.773 -30.125 -9.375 1 41.06 426 LEU A N 1
ATOM 3373 C CA . LEU A 1 426 ? 16.266 -28.891 -8.766 1 41.06 426 LEU A CA 1
ATOM 3374 C C . LEU A 1 426 ? 15.148 -28.188 -8 1 41.06 426 LEU A C 1
ATOM 3376 O O . LEU A 1 426 ? 14.547 -27.234 -8.508 1 41.06 426 LEU A O 1
ATOM 3380 N N . VAL A 1 427 ? 14.133 -28.859 -7.688 1 39.5 427 VAL A N 1
ATOM 3381 C CA . VAL A 1 427 ? 13.359 -28.078 -6.73 1 39.5 427 VAL A CA 1
ATOM 3382 C C . VAL A 1 427 ? 14.258 -27.609 -5.594 1 39.5 427 VAL A C 1
ATOM 3384 O O . VAL A 1 427 ? 15.078 -28.375 -5.086 1 39.5 427 VAL A O 1
ATOM 3387 N N . ILE A 1 428 ? 14.461 -26.359 -5.551 1 39.62 428 ILE A N 1
ATOM 3388 C CA . ILE A 1 428 ? 15.266 -25.531 -4.656 1 39.62 428 ILE A CA 1
ATOM 3389 C C . ILE A 1 428 ? 15.125 -26.047 -3.223 1 39.62 428 ILE A C 1
ATOM 3391 O O . ILE A 1 428 ? 14.57 -25.359 -2.365 1 39.62 428 ILE A O 1
ATOM 3395 N N . MET A 1 429 ? 14.539 -27.219 -3.068 1 35.16 429 MET A N 1
ATOM 3396 C CA . MET A 1 429 ? 14.438 -27.562 -1.654 1 35.16 429 MET A CA 1
ATOM 3397 C C . MET A 1 429 ? 15.797 -27.969 -1.095 1 35.16 429 MET A C 1
ATOM 3399 O O . MET A 1 429 ? 15.891 -28.922 -0.311 1 35.16 429 MET A O 1
ATOM 3403 N N . LYS A 1 430 ? 16.859 -27.906 -1.727 1 35.22 430 LYS A N 1
ATOM 3404 C CA . LYS A 1 430 ? 17.984 -28.406 -0.931 1 35.22 430 LYS A CA 1
ATOM 3405 C C . LYS A 1 430 ? 18.047 -27.703 0.422 1 35.22 430 LYS A C 1
ATOM 3407 O O . LYS A 1 430 ? 18.531 -26.562 0.516 1 35.22 430 LYS A O 1
ATOM 3412 N N . GLY A 1 431 ? 17.078 -27.547 1.152 1 30.92 431 GLY A N 1
ATOM 3413 C CA . GLY A 1 431 ? 17.609 -27.266 2.479 1 30.92 431 GLY A CA 1
ATOM 3414 C C . GLY A 1 431 ? 18.688 -28.234 2.916 1 30.92 431 GLY A C 1
ATOM 3415 O O . GLY A 1 431 ? 18.562 -29.453 2.695 1 30.92 431 GLY A O 1
ATOM 3416 N N . VAL A 1 432 ? 19.984 -27.828 2.934 1 28.5 432 VAL A N 1
ATOM 3417 C CA . VAL A 1 432 ? 21.125 -28.531 3.516 1 28.5 432 VAL A CA 1
ATOM 3418 C C . VAL A 1 432 ? 20.703 -29.234 4.801 1 28.5 432 VAL A C 1
ATOM 3420 O O . VAL A 1 432 ? 20.344 -28.578 5.785 1 28.5 432 VAL A O 1
ATOM 3423 N N . SER A 1 433 ? 20.047 -30.312 4.793 1 27.33 433 SER A N 1
ATOM 3424 C CA . SER A 1 433 ? 20.375 -31.078 5.992 1 27.33 433 SER A CA 1
ATOM 3425 C C . SER A 1 433 ? 21.875 -31.219 6.168 1 27.33 433 SER A C 1
ATOM 3427 O O . SER A 1 433 ? 22.625 -31.281 5.188 1 27.33 433 SER A O 1
ATOM 3429 N N . GLY A 1 434 ? 22.625 -30.859 7.152 1 27.31 434 GLY A N 1
ATOM 3430 C CA . GLY A 1 434 ? 24 -31.172 7.523 1 27.31 434 GLY A CA 1
ATOM 3431 C C . GLY A 1 434 ? 24.422 -32.562 7.125 1 27.31 434 GLY A C 1
ATOM 3432 O O . GLY A 1 434 ? 25.531 -33 7.449 1 27.31 434 GLY A O 1
ATOM 3433 N N . GLY A 1 435 ? 23.672 -33.688 6.934 1 25.67 435 GLY A N 1
ATOM 3434 C CA . GLY A 1 435 ? 24.516 -34.844 6.859 1 25.67 435 GLY A CA 1
ATOM 3435 C C . GLY A 1 435 ? 25.344 -34.906 5.586 1 25.67 435 GLY A C 1
ATOM 3436 O O . GLY A 1 435 ? 25.281 -34 4.758 1 25.67 435 GLY A O 1
ATOM 3437 N N . THR A 1 436 ? 25.719 -36.281 5.023 1 23.92 436 THR A N 1
ATOM 3438 C CA . THR A 1 436 ? 26.859 -36.844 4.297 1 23.92 436 THR A CA 1
ATOM 3439 C C . THR A 1 436 ? 26.875 -36.344 2.859 1 23.92 436 THR A C 1
ATOM 3441 O O . THR A 1 436 ? 25.844 -36.312 2.191 1 23.92 436 THR A O 1
ATOM 3444 N N . PRO A 1 437 ? 28.047 -35.75 2.336 1 22.84 437 PRO A N 1
ATOM 3445 C CA . PRO A 1 437 ? 28.547 -35.531 0.985 1 22.84 437 PRO A CA 1
ATOM 3446 C C . PRO A 1 437 ? 28.188 -36.625 0.012 1 22.84 437 PRO A C 1
ATOM 3448 O O . PRO A 1 437 ? 28.375 -37.812 0.314 1 22.84 437 PRO A O 1
ATOM 3451 N N . ARG A 1 438 ? 27.031 -36.781 -0.552 1 23.19 438 ARG A N 1
ATOM 3452 C CA . ARG A 1 438 ? 27.328 -37.875 -1.503 1 23.19 438 ARG A CA 1
ATOM 3453 C C . ARG A 1 438 ? 28.625 -37.594 -2.25 1 23.19 438 ARG A C 1
ATOM 3455 O O . ARG A 1 438 ? 28.844 -36.469 -2.742 1 23.19 438 ARG A O 1
ATOM 3462 N N . LEU A 1 439 ? 29.734 -38.469 -2.086 1 18.84 439 LEU A N 1
ATOM 3463 C CA . LEU A 1 439 ? 30.875 -38.75 -2.957 1 18.84 439 LEU A CA 1
ATOM 3464 C C . LEU A 1 439 ? 30.406 -38.938 -4.402 1 18.84 439 LEU A C 1
ATOM 3466 O O . LEU A 1 439 ? 29.406 -39.594 -4.668 1 18.84 439 LEU A O 1
ATOM 3470 N N . MET B 1 1 ? -8.266 30.938 35.219 1 18.55 1 MET B N 1
ATOM 3471 C CA . MET B 1 1 ? -9.297 29.922 34.969 1 18.55 1 MET B CA 1
ATOM 3472 C C . MET B 1 1 ? -8.68 28.609 34.531 1 18.55 1 MET B C 1
ATOM 3474 O O . MET B 1 1 ? -8.008 28.547 33.5 1 18.55 1 MET B O 1
ATOM 3478 N N . GLN B 1 2 ? -8.398 27.781 35.406 1 20.02 2 GLN B N 1
ATOM 3479 C CA . GLN B 1 2 ? -7.582 26.562 35.375 1 20.02 2 GLN B CA 1
ATOM 3480 C C . GLN B 1 2 ? -8.109 25.562 34.344 1 20.02 2 GLN B C 1
ATOM 3482 O O . GLN B 1 2 ? -9.32 25.344 34.25 1 20.02 2 GLN B O 1
ATOM 3487 N N . ALA B 1 3 ? -7.41 25.391 33.219 1 27.69 3 ALA B N 1
ATOM 3488 C CA . ALA B 1 3 ? -7.699 24.312 32.281 1 27.69 3 ALA B CA 1
ATOM 3489 C C . ALA B 1 3 ? -8.375 23.125 33 1 27.69 3 ALA B C 1
ATOM 3491 O O . ALA B 1 3 ? -7.996 22.766 34.094 1 27.69 3 ALA B O 1
ATOM 3492 N N . ALA B 1 4 ? -9.617 22.969 32.719 1 31.8 4 ALA B N 1
ATOM 3493 C CA . ALA B 1 4 ? -10.281 21.844 33.344 1 31.8 4 ALA B CA 1
ATOM 3494 C C . ALA B 1 4 ? -9.344 20.641 33.469 1 31.8 4 ALA B C 1
ATOM 3496 O O . ALA B 1 4 ? -8.617 20.328 32.5 1 31.8 4 ALA B O 1
ATOM 3497 N N . PRO B 1 5 ? -9.039 20.156 34.656 1 27.88 5 PRO B N 1
ATOM 3498 C CA . PRO B 1 5 ? -8.102 19.047 34.844 1 27.88 5 PRO B CA 1
ATOM 3499 C C . PRO B 1 5 ? -8.414 17.859 33.906 1 27.88 5 PRO B C 1
ATOM 3501 O O . PRO B 1 5 ? -9.586 17.578 33.656 1 27.88 5 PRO B O 1
ATOM 3504 N N . LEU B 1 6 ? -7.617 17.609 32.875 1 31.56 6 LEU B N 1
ATOM 3505 C CA . LEU B 1 6 ? -7.711 16.406 32.094 1 31.56 6 LEU B CA 1
ATOM 3506 C C . LEU B 1 6 ? -8.195 15.227 32.938 1 31.56 6 LEU B C 1
ATOM 3508 O O . LEU B 1 6 ? -7.902 15.148 34.125 1 31.56 6 LEU B O 1
ATOM 3512 N N . PRO B 1 7 ? -9.367 14.711 32.625 1 31.45 7 PRO B N 1
ATOM 3513 C CA . PRO B 1 7 ? -9.695 13.602 33.531 1 31.45 7 PRO B CA 1
ATOM 3514 C C . PRO B 1 7 ? -8.453 12.828 34 1 31.45 7 PRO B C 1
ATOM 3516 O O . PRO B 1 7 ? -7.43 12.844 33.312 1 31.45 7 PRO B O 1
ATOM 3519 N N . PRO B 1 8 ? -8.445 12.32 35.25 1 29.09 8 PRO B N 1
ATOM 3520 C CA . PRO B 1 8 ? -7.293 11.602 35.812 1 29.09 8 PRO B CA 1
ATOM 3521 C C . PRO B 1 8 ? -6.574 10.75 34.75 1 29.09 8 PRO B C 1
ATOM 3523 O O . PRO B 1 8 ? -7.082 10.578 33.625 1 29.09 8 PRO B O 1
ATOM 3526 N N . HIS B 1 9 ? -5.812 9.625 35.219 1 29.77 9 HIS B N 1
ATOM 3527 C CA . HIS B 1 9 ? -4.754 8.766 34.719 1 29.77 9 HIS B CA 1
ATOM 3528 C C . HIS B 1 9 ? -5.227 7.969 33.5 1 29.77 9 HIS B C 1
ATOM 3530 O O . HIS B 1 9 ? -6.016 7.031 33.656 1 29.77 9 HIS B O 1
ATOM 3536 N N . ILE B 1 10 ? -5.594 8.586 32.5 1 35.78 10 ILE B N 1
ATOM 3537 C CA . ILE B 1 10 ? -5.711 7.73 31.312 1 35.78 10 ILE B CA 1
ATOM 3538 C C . ILE B 1 10 ? -4.574 6.707 31.312 1 35.78 10 ILE B C 1
ATOM 3540 O O . ILE B 1 10 ? -3.402 7.074 31.219 1 35.78 10 ILE B O 1
ATOM 3544 N N . SER B 1 11 ? -4.738 5.684 32.062 1 34.75 11 SER B N 1
ATOM 3545 C CA . SER B 1 11 ? -3.697 4.668 31.969 1 34.75 11 SER B CA 1
ATOM 3546 C C . SER B 1 11 ? -3.297 4.422 30.516 1 34.75 11 SER B C 1
ATOM 3548 O O . SER B 1 11 ? -4.133 4.051 29.703 1 34.75 11 SER B O 1
ATOM 3550 N N . PRO B 1 12 ? -2.354 5.164 30.062 1 40.72 12 PRO B N 1
ATOM 3551 C CA . PRO B 1 12 ? -1.91 5.094 28.672 1 40.72 12 PRO B CA 1
ATOM 3552 C C . PRO B 1 12 ? -1.971 3.674 28.109 1 40.72 12 PRO B C 1
ATOM 3554 O O . PRO B 1 12 ? -2.564 3.453 27.047 1 40.72 12 PRO B O 1
ATOM 3557 N N . VAL B 1 13 ? -0.755 3.002 28.344 1 42.09 13 VAL B N 1
ATOM 3558 C CA . VAL B 1 13 ? -0.366 1.748 27.719 1 42.09 13 VAL B CA 1
ATOM 3559 C C . VAL B 1 13 ? -1.291 0.625 28.172 1 42.09 13 VAL B C 1
ATOM 3561 O O . VAL B 1 13 ? -1.401 0.359 29.375 1 42.09 13 VAL B O 1
ATOM 3564 N N . PRO B 1 14 ? -2.213 0.356 27.391 1 43.31 14 PRO B N 1
ATOM 3565 C CA . PRO B 1 14 ? -3.064 -0.723 27.906 1 43.31 14 PRO B CA 1
ATOM 3566 C C . PRO B 1 14 ? -2.264 -1.865 28.531 1 43.31 14 PRO B C 1
ATOM 3568 O O . PRO B 1 14 ? -1.288 -2.334 27.938 1 43.31 14 PRO B O 1
ATOM 3571 N N . SER B 1 15 ? -2.045 -1.818 29.75 1 41.31 15 SER B N 1
ATOM 3572 C CA . SER B 1 15 ? -1.412 -2.889 30.516 1 41.31 15 SER B CA 1
ATOM 3573 C C . SER B 1 15 ? -2.043 -4.242 30.188 1 41.31 15 SER B C 1
ATOM 3575 O O . SER B 1 15 ? -1.522 -5.285 30.594 1 41.31 15 SER B O 1
ATOM 3577 N N . THR B 1 16 ? -3.348 -4.223 29.734 1 44.09 16 THR B N 1
ATOM 3578 C CA . THR B 1 16 ? -3.936 -5.555 29.641 1 44.09 16 THR B CA 1
ATOM 3579 C C . THR B 1 16 ? -3.672 -6.168 28.281 1 44.09 16 THR B C 1
ATOM 3581 O O . THR B 1 16 ? -3.883 -5.52 27.25 1 44.09 16 THR B O 1
ATOM 3584 N N . PRO B 1 17 ? -3.098 -7.238 28.219 1 47.12 17 PRO B N 1
ATOM 3585 C CA . PRO B 1 17 ? -2.955 -8.039 27 1 47.12 17 PRO B CA 1
ATOM 3586 C C . PRO B 1 17 ? -4.223 -8.055 26.156 1 47.12 17 PRO B C 1
ATOM 3588 O O . PRO B 1 17 ? -5.32 -8.273 26.688 1 47.12 17 PRO B O 1
ATOM 3591 N N . GLY B 1 18 ? -4.25 -7.434 24.922 1 55.78 18 GLY B N 1
ATOM 3592 C CA . GLY B 1 18 ? -5.395 -7.402 24.031 1 55.78 18 GLY B CA 1
ATOM 3593 C C . GLY B 1 18 ? -6 -6.02 23.875 1 55.78 18 GLY B C 1
ATOM 3594 O O . GLY B 1 18 ? -6.887 -5.809 23.047 1 55.78 18 GLY B O 1
ATOM 3595 N N . ALA B 1 19 ? -5.531 -5.125 24.609 1 72.38 19 ALA B N 1
ATOM 3596 C CA . ALA B 1 19 ? -6.156 -3.805 24.578 1 72.38 19 ALA B CA 1
ATOM 3597 C C . ALA B 1 19 ? -5.684 -3.008 23.359 1 72.38 19 ALA B C 1
ATOM 3599 O O . ALA B 1 19 ? -4.48 -2.822 23.156 1 72.38 19 ALA B O 1
ATOM 3600 N N . HIS B 1 20 ? -6.543 -2.697 22.422 1 85.31 20 HIS B N 1
ATOM 3601 C CA . HIS B 1 20 ? -6.277 -1.967 21.188 1 85.31 20 HIS B CA 1
ATOM 3602 C C . HIS B 1 20 ? -7.125 -0.699 21.094 1 85.31 20 HIS B C 1
ATOM 3604 O O . HIS B 1 20 ? -8.273 -0.684 21.547 1 85.31 20 HIS B O 1
ATOM 3610 N N . TYR B 1 21 ? -6.473 0.452 20.656 1 89.31 21 TYR B N 1
ATOM 3611 C CA . TYR B 1 21 ? -7.277 1.59 20.219 1 89.31 21 TYR B CA 1
ATOM 3612 C C . TYR B 1 21 ? -8.094 1.235 18.984 1 89.31 21 TYR B C 1
ATOM 3614 O O . TYR B 1 21 ? -7.824 0.235 18.312 1 89.31 21 TYR B O 1
ATOM 3622 N N . THR B 1 22 ? -9.133 1.927 18.828 1 89.19 22 THR B N 1
ATOM 3623 C CA . THR B 1 22 ? -9.883 1.778 17.578 1 89.19 22 THR B CA 1
ATOM 3624 C C . THR B 1 22 ? -9.844 3.068 16.766 1 89.19 22 THR B C 1
ATOM 3626 O O . THR B 1 22 ? -10.32 4.109 17.219 1 89.19 22 THR B O 1
ATOM 3629 N N . LEU B 1 23 ? -9.188 2.969 15.68 1 91.94 23 LEU B N 1
ATOM 3630 C CA . LEU B 1 23 ? -9.172 4.07 14.719 1 91.94 23 LEU B CA 1
ATOM 3631 C C . LEU B 1 23 ? -10.367 3.996 13.781 1 91.94 23 LEU B C 1
ATOM 3633 O O . LEU B 1 23 ? -10.484 3.061 12.984 1 91.94 23 LEU B O 1
ATOM 3637 N N . VAL B 1 24 ? -11.289 4.906 13.914 1 91.69 24 VAL B N 1
ATOM 3638 C CA . VAL B 1 24 ? -12.406 5 12.984 1 91.69 24 VAL B CA 1
ATOM 3639 C C . VAL B 1 24 ? -12.039 5.938 11.836 1 91.69 24 VAL B C 1
ATOM 3641 O O . VAL B 1 24 ? -11.828 7.133 12.047 1 91.69 24 VAL B O 1
ATOM 3644 N N . GLY B 1 25 ? -11.891 5.391 10.68 1 92.12 25 GLY B N 1
ATOM 3645 C CA . GLY B 1 25 ? -11.469 6.191 9.547 1 92.12 25 GLY B CA 1
ATOM 3646 C C . GLY B 1 25 ? -11.477 5.418 8.242 1 92.12 25 GLY B C 1
ATOM 3647 O O . GLY B 1 25 ? -12.125 4.379 8.133 1 92.12 25 GLY B O 1
ATOM 3648 N N . SER B 1 26 ? -10.914 6.031 7.207 1 89.25 26 SER B N 1
ATOM 3649 C CA . SER B 1 26 ? -10.859 5.461 5.863 1 89.25 26 SER B CA 1
ATOM 3650 C C . SER B 1 26 ? -9.562 5.832 5.152 1 89.25 26 SER B C 1
ATOM 3652 O O . SER B 1 26 ? -8.945 6.844 5.477 1 89.25 26 SER B O 1
ATOM 3654 N N . HIS B 1 27 ? -9.203 5.039 4.141 1 86.56 27 HIS B N 1
ATOM 3655 C CA . HIS B 1 27 ? -7.957 5.258 3.412 1 86.56 27 HIS B CA 1
ATOM 3656 C C . HIS B 1 27 ? -8.055 6.488 2.518 1 86.56 27 HIS B C 1
ATOM 3658 O O . HIS B 1 27 ? -7.031 7.078 2.15 1 86.56 27 HIS B O 1
ATOM 3664 N N . VAL B 1 28 ? -9.266 6.867 2.232 1 90 28 VAL B N 1
ATOM 3665 C CA . VAL B 1 28 ? -9.461 8.008 1.347 1 90 28 VAL B CA 1
ATOM 3666 C C . VAL B 1 28 ? -9.281 9.305 2.129 1 90 28 VAL B C 1
ATOM 3668 O O . VAL B 1 28 ? -9.078 10.367 1.538 1 90 28 VAL B O 1
ATOM 3671 N N . SER B 1 29 ? -9.227 9.219 3.383 1 93.62 29 SER B N 1
ATOM 3672 C CA . SER B 1 29 ? -9.188 10.383 4.262 1 93.62 29 SER B CA 1
ATOM 3673 C C . SER B 1 29 ? -7.754 10.805 4.551 1 93.62 29 SER B C 1
ATOM 3675 O O . SER B 1 29 ? -6.961 10.023 5.078 1 93.62 29 SER B O 1
ATOM 3677 N N . LEU B 1 30 ? -7.484 12.086 4.281 1 96.62 30 LEU B N 1
ATOM 3678 C CA . LEU B 1 30 ? -6.18 12.688 4.523 1 96.62 30 LEU B CA 1
ATOM 3679 C C . LEU B 1 30 ? -5.801 12.594 6 1 96.62 30 LEU B C 1
ATOM 3681 O O . LEU B 1 30 ? -4.699 12.148 6.332 1 96.62 30 LEU B O 1
ATOM 3685 N N . PHE B 1 31 ? -6.688 12.844 6.848 1 97.56 31 PHE B N 1
ATOM 3686 C CA . PHE B 1 31 ? -6.383 12.938 8.273 1 97.56 31 PHE B CA 1
ATOM 3687 C C . PHE B 1 31 ? -6.375 11.562 8.914 1 97.56 31 PHE B C 1
ATOM 3689 O O . PHE B 1 31 ? -5.699 11.344 9.922 1 97.56 31 PHE B O 1
ATOM 3696 N N . THR B 1 32 ? -7.148 10.609 8.367 1 95.31 32 THR B N 1
ATOM 3697 C CA . THR B 1 32 ? -7.008 9.234 8.82 1 95.31 32 THR B CA 1
ATOM 3698 C C . THR B 1 32 ? -5.598 8.711 8.547 1 95.31 32 THR B C 1
ATOM 3700 O O . THR B 1 32 ? -5.004 8.039 9.391 1 95.31 32 THR B O 1
ATOM 3703 N N . ALA B 1 33 ? -5.09 9.039 7.355 1 94.81 33 ALA B N 1
ATOM 3704 C CA . ALA B 1 33 ? -3.732 8.617 7.012 1 94.81 33 ALA B CA 1
ATOM 3705 C C . ALA B 1 33 ? -2.719 9.18 8 1 94.81 33 ALA B C 1
ATOM 3707 O O . ALA B 1 33 ? -1.795 8.477 8.422 1 94.81 33 ALA B O 1
ATOM 3708 N N . LYS B 1 34 ? -2.867 10.43 8.328 1 97.31 34 LYS B N 1
ATOM 3709 C CA . LYS B 1 34 ? -1.982 11.062 9.305 1 97.31 34 LYS B CA 1
ATOM 3710 C C . LYS B 1 34 ? -2.02 10.328 10.641 1 97.31 34 LYS B C 1
ATOM 3712 O O . LYS B 1 34 ? -0.974 9.977 11.188 1 97.31 34 LYS B O 1
ATOM 3717 N N . LEU B 1 35 ? -3.189 10.109 11.172 1 96.5 35 LEU B N 1
ATOM 3718 C CA . LEU B 1 35 ? -3.328 9.5 12.484 1 96.5 35 LEU B CA 1
ATOM 3719 C C . LEU B 1 35 ? -2.873 8.047 12.461 1 96.5 35 LEU B C 1
ATOM 3721 O O . LEU B 1 35 ? -2.256 7.562 13.414 1 96.5 35 LEU B O 1
ATOM 3725 N N . ARG B 1 36 ? -3.207 7.344 11.406 1 92.69 36 ARG B N 1
ATOM 3726 C CA . ARG B 1 36 ? -2.73 5.977 11.242 1 92.69 36 ARG B CA 1
ATOM 3727 C C . ARG B 1 36 ? -1.208 5.918 11.273 1 92.69 36 ARG B C 1
ATOM 3729 O O . ARG B 1 36 ? -0.63 5.082 11.977 1 92.69 36 ARG B O 1
ATOM 3736 N N . SER B 1 37 ? -0.605 6.758 10.477 1 93.38 37 SER B N 1
ATOM 3737 C CA . SER B 1 37 ? 0.852 6.852 10.469 1 93.38 37 SER B CA 1
ATOM 3738 C C . SER B 1 37 ? 1.4 7.078 11.875 1 93.38 37 SER B C 1
ATOM 3740 O O . SER B 1 37 ? 2.332 6.391 12.297 1 93.38 37 SER B O 1
ATOM 3742 N N . TYR B 1 38 ? 0.803 7.973 12.594 1 94.94 38 TYR B N 1
ATOM 3743 C CA . TYR B 1 38 ? 1.233 8.289 13.945 1 94.94 38 TYR B CA 1
ATOM 3744 C C . TYR B 1 38 ? 1.142 7.059 14.844 1 94.94 38 TYR B C 1
ATOM 3746 O O . TYR B 1 38 ? 2.088 6.742 15.57 1 94.94 38 TYR B O 1
ATOM 3754 N N . LEU B 1 39 ? 0.011 6.375 14.812 1 91.75 39 LEU B N 1
ATOM 3755 C CA . LEU B 1 39 ? -0.197 5.215 15.672 1 91.75 39 LEU B CA 1
ATOM 3756 C C . LEU B 1 39 ? 0.822 4.121 15.367 1 91.75 39 LEU B C 1
ATOM 3758 O O . LEU B 1 39 ? 1.351 3.484 16.281 1 91.75 39 LEU B O 1
ATOM 3762 N N . ILE B 1 40 ? 1.096 3.928 14.086 1 87.25 40 ILE B N 1
ATOM 3763 C CA . ILE B 1 40 ? 2.053 2.912 13.664 1 87.25 40 ILE B CA 1
ATOM 3764 C C . ILE B 1 40 ? 3.445 3.27 14.172 1 87.25 40 ILE B C 1
ATOM 3766 O O . ILE B 1 40 ? 4.102 2.451 14.82 1 87.25 40 ILE B O 1
ATOM 3770 N N . HIS B 1 41 ? 3.9 4.488 13.945 1 87.88 41 HIS B N 1
ATOM 3771 C CA . HIS B 1 41 ? 5.266 4.875 14.289 1 87.88 41 HIS B CA 1
ATOM 3772 C C . HIS B 1 41 ? 5.422 5.043 15.797 1 87.88 41 HIS B C 1
ATOM 3774 O O . HIS B 1 41 ? 6.508 4.82 16.344 1 87.88 41 HIS B O 1
ATOM 3780 N N . LYS B 1 42 ? 4.32 5.398 16.469 1 90.19 42 LYS B N 1
ATOM 3781 C CA . LYS B 1 42 ? 4.332 5.5 17.922 1 90.19 42 LYS B CA 1
ATOM 3782 C C . LYS B 1 42 ? 4.352 4.113 18.562 1 90.19 42 LYS B C 1
ATOM 3784 O O . LYS B 1 42 ? 4.68 3.979 19.75 1 90.19 42 LYS B O 1
ATOM 3789 N N . GLY B 1 43 ? 3.949 3.119 17.812 1 83.31 43 GLY B N 1
ATOM 3790 C CA . GLY B 1 43 ? 3.953 1.749 18.297 1 83.31 43 GLY B CA 1
ATOM 3791 C C . GLY B 1 43 ? 2.746 1.417 19.156 1 83.31 43 GLY B C 1
ATOM 3792 O O . GLY B 1 43 ? 2.854 0.651 20.109 1 83.31 43 GLY B O 1
ATOM 3793 N N . LEU B 1 44 ? 1.676 2.037 18.875 1 85.31 44 LEU B N 1
ATOM 3794 C CA . LEU B 1 44 ? 0.447 1.765 19.625 1 85.31 44 LEU B CA 1
ATOM 3795 C C . LEU B 1 44 ? -0.437 0.783 18.859 1 85.31 44 LEU B C 1
ATOM 3797 O O . LEU B 1 44 ? -0.759 1.008 17.688 1 85.31 44 LEU B O 1
ATOM 3801 N N . PRO B 1 45 ? -0.793 -0.296 19.484 1 83 45 PRO B N 1
ATOM 3802 C CA . PRO B 1 45 ? -1.687 -1.245 18.812 1 83 45 PRO B CA 1
ATOM 3803 C C . PRO B 1 45 ? -3.078 -0.67 18.562 1 83 45 PRO B C 1
ATOM 3805 O O . PRO B 1 45 ? -3.637 0.005 19.422 1 83 45 PRO B O 1
ATOM 3808 N N . PHE B 1 46 ? -3.59 -0.898 17.406 1 85.5 46 PHE B N 1
ATOM 3809 C CA . PHE B 1 46 ? -4.922 -0.397 17.094 1 85.5 46 PHE B CA 1
ATOM 3810 C C . PHE B 1 46 ? -5.609 -1.283 16.062 1 85.5 46 PHE B C 1
ATOM 3812 O O . PHE B 1 46 ? -4.949 -2.055 15.367 1 85.5 46 PHE B O 1
ATOM 3819 N N . GLN B 1 47 ? -6.898 -1.204 16.062 1 83.69 47 GLN B N 1
ATOM 3820 C CA . GLN B 1 47 ? -7.73 -1.761 15.008 1 83.69 47 GLN B CA 1
ATOM 3821 C C . GLN B 1 47 ? -8.469 -0.659 14.25 1 83.69 47 GLN B C 1
ATOM 3823 O O . GLN B 1 47 ? -8.57 0.471 14.727 1 83.69 47 GLN B O 1
ATOM 3828 N N . GLU B 1 48 ? -8.898 -0.937 13.102 1 85.19 48 GLU B N 1
ATOM 3829 C CA . GLU B 1 48 ? -9.555 0.079 12.281 1 85.19 48 GLU B CA 1
ATOM 3830 C C . GLU B 1 48 ? -11.016 -0.283 12.023 1 85.19 48 GLU B C 1
ATOM 3832 O O . GLU B 1 48 ? -11.344 -1.453 11.82 1 85.19 48 GLU B O 1
ATOM 3837 N N . VAL B 1 49 ? -11.844 0.694 12.055 1 85.81 49 VAL B N 1
ATOM 3838 C CA . VAL B 1 49 ? -13.266 0.57 11.773 1 85.81 49 VAL B CA 1
ATOM 3839 C C . VAL B 1 49 ? -13.695 1.638 10.766 1 85.81 49 VAL B C 1
ATOM 3841 O O . VAL B 1 49 ? -13.258 2.789 10.852 1 85.81 49 VAL B O 1
ATOM 3844 N N . LEU B 1 50 ? -14.539 1.213 9.789 1 87.5 50 LEU B N 1
ATOM 3845 C CA . LEU B 1 50 ? -15.047 2.158 8.805 1 87.5 50 LEU B CA 1
ATOM 3846 C C . LEU B 1 50 ? -16.094 3.084 9.422 1 87.5 50 LEU B C 1
ATOM 3848 O O . LEU B 1 50 ? -16.875 2.658 10.266 1 87.5 50 LEU B O 1
ATOM 3852 N N . PRO B 1 51 ? -16.062 4.27 9.016 1 89.75 51 PRO B N 1
ATOM 3853 C CA . PRO B 1 51 ? -17.078 5.227 9.484 1 89.75 51 PRO B CA 1
ATOM 3854 C C . PRO B 1 51 ? -18.406 5.098 8.75 1 89.75 51 PRO B C 1
ATOM 3856 O O . PRO B 1 51 ? -18.828 6.035 8.062 1 89.75 51 PRO B O 1
ATOM 3859 N N . THR B 1 52 ? -19.047 3.977 8.898 1 87.88 52 THR B N 1
ATOM 3860 C CA . THR B 1 52 ? -20.344 3.748 8.266 1 87.88 52 THR B CA 1
ATOM 3861 C C . THR B 1 52 ? -21.391 4.711 8.812 1 87.88 52 THR B C 1
ATOM 3863 O O . THR B 1 52 ? -21.141 5.406 9.805 1 87.88 52 THR B O 1
ATOM 3866 N N . ALA B 1 53 ? -22.547 4.727 8.141 1 87.69 53 ALA B N 1
ATOM 3867 C CA . ALA B 1 53 ? -23.641 5.574 8.609 1 87.69 53 ALA B CA 1
ATOM 3868 C C . ALA B 1 53 ? -24 5.254 10.062 1 87.69 53 ALA B C 1
ATOM 3870 O O . ALA B 1 53 ? -24.25 6.16 10.859 1 87.69 53 ALA B O 1
ATOM 3871 N N . LYS B 1 54 ? -23.969 3.998 10.367 1 87.19 54 LYS B N 1
ATOM 3872 C CA . LYS B 1 54 ? -24.281 3.559 11.727 1 87.19 54 LYS B CA 1
ATOM 3873 C C . LYS B 1 54 ? -23.219 4.051 12.719 1 87.19 54 LYS B C 1
ATOM 3875 O O . LYS B 1 54 ? -23.562 4.508 13.812 1 87.19 54 LYS B O 1
ATOM 3880 N N . VAL B 1 55 ? -22 3.953 12.367 1 88.88 55 VAL B N 1
ATOM 3881 C CA . VAL B 1 55 ? -20.906 4.379 13.234 1 88.88 55 VAL B CA 1
ATOM 3882 C C . VAL B 1 55 ? -20.969 5.891 13.438 1 88.88 55 VAL B C 1
ATOM 3884 O O . VAL B 1 55 ? -20.734 6.387 14.539 1 88.88 55 VAL B O 1
ATOM 3887 N N . TYR B 1 56 ? -21.25 6.648 12.375 1 90.44 56 TYR B N 1
ATOM 3888 C CA . TYR B 1 56 ? -21.438 8.094 12.5 1 90.44 56 TYR B CA 1
ATOM 3889 C C . TYR B 1 56 ? -22.547 8.414 13.484 1 90.44 56 TYR B C 1
ATOM 3891 O O . TYR B 1 56 ? -22.391 9.273 14.359 1 90.44 56 TYR B O 1
ATOM 3899 N N . ALA B 1 57 ? -23.641 7.691 13.414 1 89.38 57 ALA B N 1
ATOM 3900 C CA . ALA B 1 57 ? -24.844 7.98 14.188 1 89.38 57 ALA B CA 1
ATOM 3901 C C . ALA B 1 57 ? -24.672 7.543 15.641 1 89.38 57 ALA B C 1
ATOM 3903 O O . ALA B 1 57 ? -25.203 8.188 16.547 1 89.38 57 ALA B O 1
ATOM 3904 N N . GLN B 1 58 ? -23.875 6.496 15.82 1 87.56 58 GLN B N 1
ATOM 3905 C CA . GLN B 1 58 ? -23.891 5.895 17.141 1 87.56 58 GLN B CA 1
ATOM 3906 C C . GLN B 1 58 ? -22.609 6.215 17.906 1 87.56 58 GLN B C 1
ATOM 3908 O O . GLN B 1 58 ? -22.578 6.129 19.141 1 87.56 58 GLN B O 1
ATOM 3913 N N . VAL B 1 59 ? -21.578 6.535 17.219 1 88.81 59 VAL B N 1
ATOM 3914 C CA . VAL B 1 59 ? -20.297 6.688 17.891 1 88.81 59 VAL B CA 1
ATOM 3915 C C . VAL B 1 59 ? -19.766 8.109 17.688 1 88.81 59 VAL B C 1
ATOM 3917 O O . VAL B 1 59 ? -19.672 8.883 18.641 1 88.81 59 VAL B O 1
ATOM 3920 N N . ILE B 1 60 ? -19.625 8.539 16.484 1 90.94 60 ILE B N 1
ATOM 3921 C CA . ILE B 1 60 ? -18.875 9.75 16.172 1 90.94 60 ILE B CA 1
ATOM 3922 C C . ILE B 1 60 ? -19.672 10.977 16.609 1 90.94 60 ILE B C 1
ATOM 3924 O O . ILE B 1 60 ? -19.234 11.727 17.484 1 90.94 60 ILE B O 1
ATOM 3928 N N . LEU B 1 61 ? -20.859 11.117 16.094 1 89.94 61 LEU B N 1
ATOM 3929 C CA . LEU B 1 61 ? -21.656 12.32 16.359 1 89.94 61 LEU B CA 1
ATOM 3930 C C . LEU B 1 61 ? -22.016 12.438 17.828 1 89.94 61 LEU B C 1
ATOM 3932 O O . LEU B 1 61 ? -21.797 13.484 18.453 1 89.94 61 LEU B O 1
ATOM 3936 N N . PRO B 1 62 ? -22.469 11.352 18.438 1 87.62 62 PRO B N 1
ATOM 3937 C CA . PRO B 1 62 ? -22.875 11.492 19.828 1 87.62 62 PRO B CA 1
ATOM 3938 C C . PRO B 1 62 ? -21.703 11.727 20.766 1 87.62 62 PRO B C 1
ATOM 3940 O O . PRO B 1 62 ? -21.844 12.383 21.812 1 87.62 62 PRO B O 1
ATOM 3943 N N . ARG B 1 63 ? -20.547 11.25 20.375 1 87.12 63 ARG B N 1
ATOM 3944 C CA . ARG B 1 63 ? -19.438 11.273 21.344 1 87.12 63 ARG B CA 1
ATOM 3945 C C . ARG B 1 63 ? -18.531 12.477 21.094 1 87.12 63 ARG B C 1
ATOM 3947 O O . ARG B 1 63 ? -17.891 12.969 22.016 1 87.12 63 ARG B O 1
ATOM 3954 N N . THR B 1 64 ? -18.469 12.938 19.891 1 87.12 64 THR B N 1
ATOM 3955 C CA . THR B 1 64 ? -17.531 14.023 19.594 1 87.12 64 THR B CA 1
ATOM 3956 C C . THR B 1 64 ? -18.297 15.312 19.281 1 87.12 64 THR B C 1
ATOM 3958 O O . THR B 1 64 ? -17.719 16.406 19.328 1 87.12 64 THR B O 1
ATOM 3961 N N . GLY B 1 65 ? -19.578 15.156 18.812 1 86.38 65 GLY B N 1
ATOM 3962 C CA . GLY B 1 65 ? -20.406 16.312 18.484 1 86.38 65 GLY B CA 1
ATOM 3963 C C . GLY B 1 65 ? -20.203 16.812 17.062 1 86.38 65 GLY B C 1
ATOM 3964 O O . GLY B 1 65 ? -20.875 17.734 16.625 1 86.38 65 GLY B O 1
ATOM 3965 N N . ILE B 1 66 ? -19.297 16.266 16.391 1 87.38 66 ILE B N 1
ATOM 3966 C CA . ILE B 1 66 ? -19.016 16.703 15.023 1 87.38 66 ILE B CA 1
ATOM 3967 C C . ILE B 1 66 ? -18.875 15.484 14.109 1 87.38 66 ILE B C 1
ATOM 3969 O O . ILE B 1 66 ? -18.266 14.477 14.484 1 87.38 66 ILE B O 1
ATOM 3973 N N . ALA B 1 67 ? -19.422 15.539 12.961 1 88.81 67 ALA B N 1
ATOM 3974 C CA . ALA B 1 67 ? -19.391 14.445 12 1 88.81 67 ALA B CA 1
ATOM 3975 C C . ALA B 1 67 ? -18.109 14.469 11.18 1 88.81 67 ALA B C 1
ATOM 3977 O O . ALA B 1 67 ? -18.141 14.75 9.977 1 88.81 67 ALA B O 1
ATOM 3978 N N . MET B 1 68 ? -17.016 14.148 11.82 1 91.62 68 MET B N 1
ATOM 3979 C CA . MET B 1 68 ? -15.719 14.172 11.141 1 91.62 68 MET B CA 1
ATOM 3980 C C . MET B 1 68 ? -14.875 12.961 11.531 1 91.62 68 MET B C 1
ATOM 3982 O O . MET B 1 68 ? -14.945 12.484 12.664 1 91.62 68 MET B O 1
ATOM 3986 N N . ILE B 1 69 ? -14.164 12.453 10.586 1 92.88 69 ILE B N 1
ATOM 3987 C CA . ILE B 1 69 ? -13.172 11.422 10.836 1 92.88 69 ILE B CA 1
ATOM 3988 C C . ILE B 1 69 ? -11.766 11.992 10.625 1 92.88 69 ILE B C 1
ATOM 3990 O O . ILE B 1 69 ? -11.594 12.969 9.898 1 92.88 69 ILE B O 1
ATOM 3994 N N . PRO B 1 70 ? -10.711 11.414 11.18 1 96.25 70 PRO B N 1
ATOM 3995 C CA . PRO B 1 70 ? -10.758 10.219 12.023 1 96.25 70 PRO B CA 1
ATOM 3996 C C . PRO B 1 70 ? -11.141 10.531 13.469 1 96.25 70 PRO B C 1
ATOM 3998 O O . PRO B 1 70 ? -11.047 11.68 13.898 1 96.25 70 PRO B O 1
ATOM 4001 N N . VAL B 1 71 ? -11.648 9.555 14.172 1 95 71 VAL B N 1
ATOM 4002 C CA . VAL B 1 71 ? -11.719 9.586 15.625 1 95 71 VAL B CA 1
ATOM 4003 C C . VAL B 1 71 ? -11.008 8.359 16.203 1 95 71 VAL B C 1
ATOM 4005 O O . VAL B 1 71 ? -10.812 7.363 15.508 1 95 71 VAL B O 1
ATOM 4008 N N . LEU B 1 72 ? -10.555 8.477 17.375 1 93.94 72 LEU B N 1
ATOM 4009 C CA . LEU B 1 72 ? -9.883 7.391 18.078 1 93.94 72 LEU B CA 1
ATOM 4010 C C . LEU B 1 72 ? -10.656 6.996 19.328 1 93.94 72 LEU B C 1
ATOM 4012 O O . LEU B 1 72 ? -11.016 7.855 20.141 1 93.94 72 LEU B O 1
ATOM 4016 N N . VAL B 1 73 ? -10.977 5.758 19.422 1 90.75 73 VAL B N 1
ATOM 4017 C CA . VAL B 1 73 ? -11.672 5.227 20.594 1 90.75 73 VAL B CA 1
ATOM 4018 C C . VAL B 1 73 ? -10.664 4.574 21.547 1 90.75 73 VAL B C 1
ATOM 4020 O O . VAL B 1 73 ? -9.797 3.814 21.109 1 90.75 73 VAL B O 1
ATOM 4023 N N . SER B 1 74 ? -10.781 4.84 22.797 1 90.5 74 SER B N 1
ATOM 4024 C CA . SER B 1 74 ? -9.875 4.285 23.797 1 90.5 74 SER B CA 1
ATOM 4025 C C . SER B 1 74 ? -10.031 2.773 23.922 1 90.5 74 SER B C 1
ATOM 4027 O O . SER B 1 74 ? -11.078 2.225 23.547 1 90.5 74 SER B O 1
ATOM 4029 N N . PRO B 1 75 ? -9.031 2.145 24.438 1 86.5 75 PRO B N 1
ATOM 4030 C CA . PRO B 1 75 ? -9.078 0.686 24.547 1 86.5 75 PRO B CA 1
ATOM 4031 C C . PRO B 1 75 ? -10.266 0.198 25.375 1 86.5 75 PRO B C 1
ATOM 4033 O O . PRO B 1 75 ? -10.82 -0.868 25.109 1 86.5 75 PRO B O 1
ATOM 4036 N N . ASP B 1 76 ? -10.633 0.969 26.359 1 83.5 76 ASP B N 1
ATOM 4037 C CA . ASP B 1 76 ? -11.734 0.547 27.219 1 83.5 76 ASP B CA 1
ATOM 4038 C C . ASP B 1 76 ? -13.078 0.972 26.641 1 83.5 76 ASP B C 1
ATOM 4040 O O . ASP B 1 76 ? -14.133 0.714 27.219 1 83.5 76 ASP B O 1
ATOM 4044 N N . GLY B 1 77 ? -13.047 1.643 25.5 1 85.88 77 GLY B N 1
ATOM 4045 C CA . GLY B 1 77 ? -14.258 2.021 24.797 1 85.88 77 GLY B CA 1
ATOM 4046 C C . GLY B 1 77 ? -14.984 3.189 25.438 1 85.88 77 GLY B C 1
ATOM 4047 O O . GLY B 1 77 ? -16.078 3.557 25 1 85.88 77 GLY B O 1
ATOM 4048 N N . ARG B 1 78 ? -14.414 3.896 26.328 1 86.06 78 ARG B N 1
ATOM 4049 C CA . ARG B 1 78 ? -15.133 4.902 27.109 1 86.06 78 ARG B CA 1
ATOM 4050 C C . ARG B 1 78 ? -14.906 6.297 26.547 1 86.06 78 ARG B C 1
ATOM 4052 O O . ARG B 1 78 ? -15.711 7.203 26.766 1 86.06 78 ARG B O 1
ATOM 4059 N N . HIS B 1 79 ? -13.844 6.434 25.891 1 87.81 79 HIS B N 1
ATOM 4060 C CA . HIS B 1 79 ? -13.508 7.754 25.359 1 87.81 79 HIS B CA 1
ATOM 4061 C C . HIS B 1 79 ? -13.383 7.723 23.844 1 87.81 79 HIS B C 1
ATOM 4063 O O . HIS B 1 79 ? -12.867 6.758 23.266 1 87.81 79 HIS B O 1
ATOM 4069 N N . VAL B 1 80 ? -13.922 8.719 23.219 1 90.25 80 VAL B N 1
ATOM 4070 C CA . VAL B 1 80 ? -13.781 8.961 21.781 1 90.25 80 VAL B CA 1
ATOM 4071 C C . VAL B 1 80 ? -13.195 10.352 21.547 1 90.25 80 VAL B C 1
ATOM 4073 O O . VAL B 1 80 ? -13.742 11.352 22.016 1 90.25 80 VAL B O 1
ATOM 4076 N N . TRP B 1 81 ? -12.062 10.383 20.891 1 92.5 81 TRP B N 1
ATOM 4077 C CA . TRP B 1 81 ? -11.367 11.648 20.656 1 92.5 81 TRP B CA 1
ATOM 4078 C C . TRP B 1 81 ? -11.344 12 19.172 1 92.5 81 TRP B C 1
ATOM 4080 O O . TRP B 1 81 ? -11.156 11.125 18.328 1 92.5 81 TRP B O 1
ATOM 4090 N N . GLY B 1 82 ? -11.578 13.242 18.906 1 92.69 82 GLY B N 1
ATOM 4091 C CA . GLY B 1 82 ? -11.477 13.766 17.547 1 92.69 82 GLY B CA 1
ATOM 4092 C C . GLY B 1 82 ? -10.336 14.75 17.375 1 92.69 82 GLY B C 1
ATOM 4093 O O . GLY B 1 82 ? -9.664 15.109 18.344 1 92.69 82 GLY B O 1
ATOM 4094 N N . ASP B 1 83 ? -10.062 15.086 16.109 1 92.94 83 ASP B N 1
ATOM 4095 C CA . ASP B 1 83 ? -9.008 16.016 15.719 1 92.94 83 ASP B CA 1
ATOM 4096 C C . ASP B 1 83 ? -7.629 15.391 15.914 1 92.94 83 ASP B C 1
ATOM 4098 O O . ASP B 1 83 ? -7.219 15.117 17.047 1 92.94 83 ASP B O 1
ATOM 4102 N N . THR B 1 84 ? -6.887 15.25 14.891 1 96.38 84 THR B N 1
ATOM 4103 C CA . THR B 1 84 ? -5.629 14.508 14.93 1 96.38 84 THR B CA 1
ATOM 4104 C C . THR B 1 84 ? -4.625 15.211 15.844 1 96.38 84 THR B C 1
ATOM 4106 O O . THR B 1 84 ? -3.824 14.547 16.516 1 96.38 84 THR B O 1
ATOM 4109 N N . LYS B 1 85 ? -4.645 16.562 15.953 1 94.75 85 LYS B N 1
ATOM 4110 C CA . LYS B 1 85 ? -3.723 17.281 16.828 1 94.75 85 LYS B CA 1
ATOM 4111 C C . LYS B 1 85 ? -4.016 17 18.297 1 94.75 85 LYS B C 1
ATOM 4113 O O . LYS B 1 85 ? -3.1 16.734 19.078 1 94.75 85 LYS B O 1
ATOM 4118 N N . CYS B 1 86 ? -5.266 17.031 18.594 1 92.44 86 CYS B N 1
ATOM 4119 C CA . CYS B 1 86 ? -5.672 16.766 19.969 1 92.44 86 CYS B CA 1
ATOM 4120 C C . CYS B 1 86 ? -5.363 15.328 20.375 1 92.44 86 CYS B C 1
ATOM 4122 O O . CYS B 1 86 ? -4.887 15.078 21.484 1 92.44 86 CYS B O 1
ATOM 4124 N N . ILE B 1 87 ? -5.625 14.445 19.484 1 94.75 87 ILE B N 1
ATOM 4125 C CA . ILE B 1 87 ? -5.391 13.031 19.75 1 94.75 87 ILE B CA 1
ATOM 4126 C C . ILE B 1 87 ? -3.898 12.789 19.969 1 94.75 87 ILE B C 1
ATOM 4128 O O . ILE B 1 87 ? -3.512 12.133 20.938 1 94.75 87 ILE B O 1
ATOM 4132 N N . THR B 1 88 ? -3.051 13.352 19.094 1 96.19 88 THR B N 1
ATOM 4133 C CA . THR B 1 88 ? -1.618 13.102 19.203 1 96.19 88 THR B CA 1
ATOM 4134 C C . THR B 1 88 ? -1.054 13.773 20.469 1 96.19 88 THR B C 1
ATOM 4136 O O . THR B 1 88 ? -0.175 13.211 21.125 1 96.19 88 THR B O 1
ATOM 4139 N N . ASP B 1 89 ? -1.562 14.969 20.812 1 93.5 89 ASP B N 1
ATOM 4140 C CA . ASP B 1 89 ? -1.145 15.617 22.062 1 93.5 89 ASP B CA 1
ATOM 4141 C C . ASP B 1 89 ? -1.491 14.758 23.266 1 93.5 89 ASP B C 1
ATOM 4143 O O . ASP B 1 89 ? -0.662 14.562 24.156 1 93.5 89 ASP B O 1
ATOM 4147 N N . LEU B 1 90 ? -2.721 14.305 23.234 1 92.06 90 LEU B N 1
ATOM 4148 C CA . LEU B 1 90 ? -3.205 13.469 24.328 1 92.06 90 LEU B CA 1
ATOM 4149 C C . LEU B 1 90 ? -2.334 12.227 24.484 1 92.06 90 LEU B C 1
ATOM 4151 O O . LEU B 1 90 ? -1.944 11.883 25.609 1 92.06 90 LEU B O 1
ATOM 4155 N N . LEU B 1 91 ? -2.02 11.602 23.438 1 93.75 91 LEU B N 1
ATOM 4156 C CA . LEU B 1 91 ? -1.26 10.359 23.469 1 93.75 91 LEU B CA 1
ATOM 4157 C C . LEU B 1 91 ? 0.194 10.625 23.859 1 93.75 91 LEU B C 1
ATOM 4159 O O . LEU B 1 91 ? 0.812 9.82 24.562 1 93.75 91 LEU B O 1
ATOM 4163 N N . GLU B 1 92 ? 0.754 11.727 23.391 1 93.5 92 GLU B N 1
ATOM 4164 C CA . GLU B 1 92 ? 2.117 12.094 23.766 1 93.5 92 GLU B CA 1
ATOM 4165 C C . GLU B 1 92 ? 2.225 12.336 25.266 1 93.5 92 GLU B C 1
ATOM 4167 O O . GLU B 1 92 ? 3.24 12.008 25.891 1 93.5 92 GLU B O 1
ATOM 4172 N N . GLU B 1 93 ? 1.23 12.844 25.797 1 89.69 93 GLU B N 1
ATOM 4173 C CA . GLU B 1 93 ? 1.238 13.195 27.219 1 89.69 93 GLU B CA 1
ATOM 4174 C C . GLU B 1 93 ? 0.976 11.977 28.094 1 89.69 93 GLU B C 1
ATOM 4176 O O . GLU B 1 93 ? 1.466 11.906 29.219 1 89.69 93 GLU B O 1
ATOM 4181 N N . ASN B 1 94 ? 0.294 11.062 27.547 1 87.56 94 ASN B N 1
ATOM 4182 C CA . ASN B 1 94 ? -0.238 10.039 28.438 1 87.56 94 ASN B CA 1
ATOM 4183 C C . ASN B 1 94 ? 0.341 8.664 28.125 1 87.56 94 ASN B C 1
ATOM 4185 O O . ASN B 1 94 ? 0.177 7.723 28.906 1 87.56 94 ASN B O 1
ATOM 4189 N N . CYS B 1 95 ? 0.903 8.648 26.969 1 85.75 95 CYS B N 1
ATOM 4190 C CA . CYS B 1 95 ? 1.465 7.355 26.594 1 85.75 95 CYS B CA 1
ATOM 4191 C C . CYS B 1 95 ? 2.988 7.391 26.625 1 85.75 95 CYS B C 1
ATOM 4193 O O . CYS B 1 95 ? 3.596 8.406 26.266 1 85.75 95 CYS B O 1
ATOM 4195 N N . GLY B 1 96 ? 3.689 6.582 27.281 1 82.69 96 GLY B N 1
ATOM 4196 C CA . GLY B 1 96 ? 5.141 6.477 27.297 1 82.69 96 GLY B CA 1
ATOM 4197 C C . GLY B 1 96 ? 5.723 6.051 25.969 1 82.69 96 GLY B C 1
ATOM 4198 O O . GLY B 1 96 ? 5.09 6.223 24.922 1 82.69 96 GLY B O 1
ATOM 4199 N N . GLY B 1 97 ? 6.918 5.754 25.891 1 81.5 97 GLY B N 1
ATOM 4200 C CA . GLY B 1 97 ? 7.602 5.309 24.688 1 81.5 97 GLY B CA 1
ATOM 4201 C C . GLY B 1 97 ? 8.32 6.43 23.969 1 81.5 97 GLY B C 1
ATOM 4202 O O . GLY B 1 97 ? 8.578 7.488 24.547 1 81.5 97 GLY B O 1
ATOM 4203 N N . MET B 1 98 ? 8.562 6.07 22.797 1 84.81 98 MET B N 1
ATOM 4204 C CA . MET B 1 98 ? 9.289 7.027 21.969 1 84.81 98 MET B CA 1
ATOM 4205 C C . MET B 1 98 ? 8.414 8.227 21.625 1 84.81 98 MET B C 1
ATOM 4207 O O . MET B 1 98 ? 7.242 8.055 21.281 1 84.81 98 MET B O 1
ATOM 4211 N N . TRP B 1 99 ? 8.945 9.422 21.781 1 92.88 99 TRP B N 1
ATOM 4212 C CA . TRP B 1 99 ? 8.18 10.602 21.406 1 92.88 99 TRP B CA 1
ATOM 4213 C C . TRP B 1 99 ? 8.102 10.742 19.891 1 92.88 99 TRP B C 1
ATOM 4215 O O . TRP B 1 99 ? 9.062 10.422 19.172 1 92.88 99 TRP B O 1
ATOM 4225 N N . MET B 1 100 ? 6.977 11.18 19.438 1 95.69 100 MET B N 1
ATOM 4226 C CA . MET B 1 100 ? 6.793 11.508 18.031 1 95.69 100 MET B CA 1
ATOM 4227 C C . MET B 1 100 ? 6.91 13.016 17.797 1 95.69 100 MET B C 1
ATOM 4229 O O . MET B 1 100 ? 7.277 13.453 16.703 1 95.69 100 MET B O 1
ATOM 4233 N N . ARG B 1 101 ? 6.57 13.781 18.797 1 97.31 101 ARG B N 1
ATOM 4234 C CA . ARG B 1 101 ? 6.777 15.219 18.812 1 97.31 101 ARG B CA 1
ATOM 4235 C C . ARG B 1 101 ? 8.008 15.594 19.641 1 97.31 101 ARG B C 1
ATOM 4237 O O . ARG B 1 101 ? 8.07 15.289 20.828 1 97.31 101 ARG B O 1
ATOM 4244 N N . PRO B 1 102 ? 8.984 16.25 18.984 1 97.12 102 PRO B N 1
ATOM 4245 C CA . PRO B 1 102 ? 10.195 16.578 19.734 1 97.12 102 PRO B CA 1
ATOM 4246 C C . PRO B 1 102 ? 9.898 17.312 21.047 1 97.12 102 PRO B C 1
ATOM 4248 O O . PRO B 1 102 ? 9 18.172 21.078 1 97.12 102 PRO B O 1
ATOM 4251 N N . PRO B 1 103 ? 10.625 16.953 22.078 1 94.75 103 PRO B N 1
ATOM 4252 C CA . PRO B 1 103 ? 10.398 17.609 23.375 1 94.75 103 PRO B CA 1
ATOM 4253 C C . PRO B 1 103 ? 10.859 19.062 23.391 1 94.75 103 PRO B C 1
ATOM 4255 O O . PRO B 1 103 ? 11.461 19.531 22.422 1 94.75 103 PRO B O 1
ATOM 4258 N N . VAL B 1 104 ? 10.578 19.703 24.516 1 93.31 104 VAL B N 1
ATOM 4259 C CA . VAL B 1 104 ? 10.789 21.141 24.625 1 93.31 104 VAL B CA 1
ATOM 4260 C C . VAL B 1 104 ? 12.289 21.438 24.656 1 93.31 104 VAL B C 1
ATOM 4262 O O . VAL B 1 104 ? 12.719 22.547 24.328 1 93.31 104 VAL B O 1
ATOM 4265 N N . ASP B 1 105 ? 13.086 20.453 25.047 1 94.81 105 ASP B N 1
ATOM 4266 C CA . ASP B 1 105 ? 14.531 20.656 25.109 1 94.81 105 ASP B CA 1
ATOM 4267 C C . ASP B 1 105 ? 15.164 20.5 23.734 1 94.81 105 ASP B C 1
ATOM 4269 O O . ASP B 1 105 ? 16.391 20.578 23.594 1 94.81 105 ASP B O 1
ATOM 4273 N N . GLN B 1 106 ? 14.383 20.203 22.734 1 96.94 106 GLN B N 1
ATOM 4274 C CA . GLN B 1 106 ? 14.758 20.266 21.312 1 96.94 106 GLN B CA 1
ATOM 4275 C C . GLN B 1 106 ? 13.938 21.328 20.578 1 96.94 106 GLN B C 1
ATOM 4277 O O . GLN B 1 106 ? 13.141 21 19.703 1 96.94 106 GLN B O 1
ATOM 4282 N N . PRO B 1 107 ? 14.211 22.562 20.844 1 98.19 107 PRO B N 1
ATOM 4283 C CA . PRO B 1 107 ? 13.336 23.672 20.453 1 98.19 107 PRO B CA 1
ATOM 4284 C C . PRO B 1 107 ? 13.219 23.812 18.938 1 98.19 107 PRO B C 1
ATOM 4286 O O . PRO B 1 107 ? 12.133 24.062 18.406 1 98.19 107 PRO B O 1
ATOM 4289 N N . LYS B 1 108 ? 14.328 23.688 18.188 1 98.56 108 LYS B N 1
ATOM 4290 C CA . LYS B 1 108 ? 14.273 23.859 16.75 1 98.56 108 LYS B CA 1
ATOM 4291 C C . LYS B 1 108 ? 13.461 22.734 16.094 1 98.56 108 LYS B C 1
ATOM 4293 O O . LYS B 1 108 ? 12.586 23 15.266 1 98.56 108 LYS B O 1
ATOM 4298 N N . GLN B 1 109 ? 13.75 21.516 16.484 1 98.5 109 GLN B N 1
ATOM 4299 C CA . GLN B 1 109 ? 13.07 20.375 15.906 1 98.5 109 GLN B CA 1
ATOM 4300 C C . GLN B 1 109 ? 11.586 20.375 16.25 1 98.5 109 GLN B C 1
ATOM 4302 O O . GLN B 1 109 ? 10.75 20 15.422 1 98.5 109 GLN B O 1
ATOM 4307 N N . ARG B 1 110 ? 11.25 20.812 17.453 1 98.25 110 ARG B N 1
ATOM 4308 C CA . ARG B 1 110 ? 9.852 20.922 17.844 1 98.25 110 ARG B CA 1
ATOM 4309 C C . ARG B 1 110 ? 9.141 21.984 17.016 1 98.25 110 ARG B C 1
ATOM 4311 O O . ARG B 1 110 ? 8.039 21.75 16.516 1 98.25 110 ARG B O 1
ATOM 4318 N N . PHE B 1 111 ? 9.789 23.109 16.891 1 98.69 111 PHE B N 1
ATOM 4319 C CA . PHE B 1 111 ? 9.242 24.219 16.109 1 98.69 111 PHE B CA 1
ATOM 4320 C C . PHE B 1 111 ? 9.008 23.812 14.672 1 98.69 111 PHE B C 1
ATOM 4322 O O . PHE B 1 111 ? 7.926 24.031 14.117 1 98.69 111 PHE B O 1
ATOM 4329 N N . VAL B 1 112 ? 9.977 23.172 14.047 1 98.69 112 VAL B N 1
ATOM 4330 C CA . VAL B 1 112 ? 9.898 22.766 12.648 1 98.69 112 VAL B CA 1
ATOM 4331 C C . VAL B 1 112 ? 8.812 21.703 12.477 1 98.69 112 VAL B C 1
ATOM 4333 O O . VAL B 1 112 ? 8.078 21.719 11.484 1 98.69 112 VAL B O 1
ATOM 4336 N N . THR B 1 113 ? 8.695 20.828 13.406 1 98.62 113 THR B N 1
ATOM 4337 C CA . THR B 1 113 ? 7.66 19.797 13.367 1 98.62 113 THR B CA 1
ATOM 4338 C C . THR B 1 113 ? 6.27 20.422 13.375 1 98.62 113 THR B C 1
ATOM 4340 O O . THR B 1 113 ? 5.422 20.062 12.555 1 98.62 113 THR B O 1
ATOM 4343 N N . ASP B 1 114 ? 6.07 21.344 14.266 1 98.38 114 ASP B N 1
ATOM 4344 C CA . ASP B 1 114 ? 4.77 22 14.359 1 98.38 114 ASP B CA 1
ATOM 4345 C C . ASP B 1 114 ? 4.484 22.844 13.109 1 98.38 114 ASP B C 1
ATOM 4347 O O . ASP B 1 114 ? 3.34 22.922 12.664 1 98.38 114 ASP B O 1
ATOM 4351 N N . MET B 1 115 ? 5.488 23.469 12.625 1 98.56 115 MET B N 1
ATOM 4352 C CA . MET B 1 115 ? 5.348 24.25 11.406 1 98.56 115 MET B CA 1
ATOM 4353 C C . MET B 1 115 ? 4.965 23.359 10.227 1 98.56 115 MET B C 1
ATOM 4355 O O . MET B 1 115 ? 4.09 23.719 9.43 1 98.56 115 MET B O 1
ATOM 4359 N N . LEU B 1 116 ? 5.594 22.203 10.086 1 98.75 116 LEU B N 1
ATOM 4360 C CA . LEU B 1 116 ? 5.301 21.266 9 1 98.75 116 LEU B CA 1
ATOM 4361 C C . LEU B 1 116 ? 3.906 20.672 9.156 1 98.75 116 LEU B C 1
ATOM 4363 O O . LEU B 1 116 ? 3.23 20.406 8.164 1 98.75 116 LEU B O 1
ATOM 4367 N N . GLU B 1 117 ? 3.514 20.484 10.367 1 98.56 117 GLU B N 1
ATOM 4368 C CA . GLU B 1 117 ? 2.143 20.031 10.586 1 98.56 117 GLU B CA 1
ATOM 4369 C C . GLU B 1 117 ? 1.134 21.078 10.109 1 98.56 117 GLU B C 1
ATOM 4371 O O . GLU B 1 117 ? 0.15 20.734 9.453 1 98.56 117 GLU B O 1
ATOM 4376 N N . LEU B 1 118 ? 1.374 22.312 10.461 1 98.06 118 LEU B N 1
ATOM 4377 C CA . LEU B 1 118 ? 0.533 23.406 9.977 1 98.06 118 LEU B CA 1
ATOM 4378 C C . LEU B 1 118 ? 0.48 23.406 8.453 1 98.06 118 LEU B C 1
ATOM 4380 O O . LEU B 1 118 ? -0.599 23.5 7.867 1 98.06 118 LEU B O 1
ATOM 4384 N N . TRP B 1 119 ? 1.602 23.312 7.887 1 98.56 119 TRP B N 1
ATOM 4385 C CA . TRP B 1 119 ? 1.695 23.344 6.43 1 98.56 119 TRP B CA 1
ATOM 4386 C C . TRP B 1 119 ? 0.945 22.172 5.812 1 98.56 119 TRP B C 1
ATOM 4388 O O . TRP B 1 119 ? 0.167 22.344 4.875 1 98.56 119 TRP B O 1
ATOM 4398 N N . ALA B 1 120 ? 1.166 20.953 6.301 1 98.56 120 ALA B N 1
ATOM 4399 C CA . ALA B 1 120 ? 0.575 19.734 5.758 1 98.56 120 ALA B CA 1
ATOM 4400 C C . ALA B 1 120 ? -0.946 19.75 5.883 1 98.56 120 ALA B C 1
ATOM 4402 O O . ALA B 1 120 ? -1.658 19.391 4.945 1 98.56 120 ALA B O 1
ATOM 4403 N N . ASP B 1 121 ? -1.411 20.25 6.984 1 97.5 121 ASP B N 1
ATOM 4404 C CA . ASP B 1 121 ? -2.834 20.172 7.301 1 97.5 121 ASP B CA 1
ATOM 4405 C C . ASP B 1 121 ? -3.609 21.297 6.633 1 97.5 121 ASP B C 1
ATOM 4407 O O . ASP B 1 121 ? -4.789 21.141 6.305 1 97.5 121 ASP B O 1
ATOM 4411 N N . GLU B 1 122 ? -2.922 22.453 6.434 1 96.19 122 GLU B N 1
ATOM 4412 C CA . GLU B 1 122 ? -3.707 23.625 6.07 1 96.19 122 GLU B CA 1
ATOM 4413 C C . GLU B 1 122 ? -3.336 24.125 4.676 1 96.19 122 GLU B C 1
ATOM 4415 O O . GLU B 1 122 ? -4.125 24.812 4.027 1 96.19 122 GLU B O 1
ATOM 4420 N N . TRP B 1 123 ? -2.162 23.844 4.258 1 97.75 123 TRP B N 1
ATOM 4421 C CA . TRP B 1 123 ? -1.704 24.406 2.994 1 97.75 123 TRP B CA 1
ATOM 4422 C C . TRP B 1 123 ? -1.608 23.344 1.916 1 97.75 123 TRP B C 1
ATOM 4424 O O . TRP B 1 123 ? -2.092 23.531 0.797 1 97.75 123 TRP B O 1
ATOM 4434 N N . ALA B 1 124 ? -1.001 22.172 2.268 1 97.81 124 ALA B N 1
ATOM 4435 C CA . ALA B 1 124 ? -0.815 21.094 1.303 1 97.81 124 ALA B CA 1
ATOM 4436 C C . ALA B 1 124 ? -2.158 20.547 0.825 1 97.81 124 ALA B C 1
ATOM 4438 O O . ALA B 1 124 ? -2.232 19.875 -0.206 1 97.81 124 ALA B O 1
ATOM 4439 N N . VAL B 1 125 ? -3.219 20.859 1.513 1 95.94 125 VAL B N 1
ATOM 4440 C CA . VAL B 1 125 ? -4.559 20.406 1.164 1 95.94 125 VAL B CA 1
ATOM 4441 C C . VAL B 1 125 ? -4.957 20.969 -0.202 1 95.94 125 VAL B C 1
ATOM 4443 O O . VAL B 1 125 ? -5.676 20.312 -0.96 1 95.94 125 VAL B O 1
ATOM 4446 N N . MET B 1 126 ? -4.473 22.172 -0.524 1 97 126 MET B N 1
ATOM 4447 C CA . MET B 1 126 ? -4.77 22.781 -1.817 1 97 126 MET B CA 1
ATOM 4448 C C . MET B 1 126 ? -4.289 21.906 -2.959 1 97 126 MET B C 1
ATOM 4450 O O . MET B 1 126 ? -5.059 21.578 -3.863 1 97 126 MET B O 1
ATOM 4454 N N . CYS B 1 127 ? -3.068 21.484 -2.885 1 97.94 127 CYS B N 1
ATOM 4455 C CA . CYS B 1 127 ? -2.484 20.594 -3.879 1 97.94 127 CYS B CA 1
ATOM 4456 C C . CYS B 1 127 ? -3.154 19.234 -3.84 1 97.94 127 CYS B C 1
ATOM 4458 O O . CYS B 1 127 ? -3.48 18.656 -4.887 1 97.94 127 CYS B O 1
ATOM 4460 N N . ALA B 1 128 ? -3.352 18.719 -2.656 1 97.81 128 ALA B N 1
ATOM 4461 C CA . ALA B 1 128 ? -3.971 17.406 -2.459 1 97.81 128 ALA B CA 1
ATOM 4462 C C . ALA B 1 128 ? -5.359 17.344 -3.094 1 97.81 128 ALA B C 1
ATOM 4464 O O . ALA B 1 128 ? -5.672 16.422 -3.836 1 97.81 128 ALA B O 1
ATOM 4465 N N . MET B 1 129 ? -6.152 18.359 -2.889 1 97.19 129 MET B N 1
ATOM 4466 C CA . MET B 1 129 ? -7.523 18.406 -3.391 1 97.19 129 MET B CA 1
ATOM 4467 C C . MET B 1 129 ? -7.543 18.625 -4.898 1 97.19 129 MET B C 1
ATOM 4469 O O . MET B 1 129 ? -8.383 18.047 -5.602 1 97.19 129 MET B O 1
ATOM 4473 N N . HIS B 1 130 ? -6.684 19.438 -5.402 1 97.88 130 HIS B N 1
ATOM 4474 C CA . HIS B 1 130 ? -6.586 19.625 -6.844 1 97.88 130 HIS B CA 1
ATOM 4475 C C . HIS B 1 130 ? -6.344 18.297 -7.559 1 97.88 130 HIS B C 1
ATOM 4477 O O . HIS B 1 130 ? -7.105 17.922 -8.453 1 97.88 130 HIS B O 1
ATOM 4483 N N . TYR B 1 131 ? -5.352 17.578 -7.105 1 98 131 TYR B N 1
ATOM 4484 C CA . TYR B 1 131 ? -4.953 16.375 -7.816 1 98 131 TYR B CA 1
ATOM 4485 C C . TYR B 1 131 ? -5.996 15.273 -7.652 1 98 131 TYR B C 1
ATOM 4487 O O . TYR B 1 131 ? -6.129 14.398 -8.508 1 98 131 TYR B O 1
ATOM 4495 N N . ARG B 1 132 ? -6.746 15.312 -6.59 1 96.81 132 ARG B N 1
ATOM 4496 C CA . ARG B 1 132 ? -7.793 14.312 -6.402 1 96.81 132 ARG B CA 1
ATOM 4497 C C . ARG B 1 132 ? -8.984 14.586 -7.32 1 96.81 132 ARG B C 1
ATOM 4499 O O . ARG B 1 132 ? -9.562 13.656 -7.883 1 96.81 132 ARG B O 1
ATOM 4506 N N . TRP B 1 133 ? -9.297 15.844 -7.559 1 96.25 133 TRP B N 1
ATOM 4507 C CA . TRP B 1 133 ? -10.617 16.125 -8.102 1 96.25 133 TRP B CA 1
ATOM 4508 C C . TRP B 1 133 ? -10.523 16.734 -9.492 1 96.25 133 TRP B C 1
ATOM 4510 O O . TRP B 1 133 ? -11.523 16.812 -10.211 1 96.25 133 TRP B O 1
ATOM 4520 N N . SER B 1 134 ? -9.344 17.141 -9.938 1 95.75 134 SER B N 1
ATOM 4521 C CA . SER B 1 134 ? -9.227 17.875 -11.195 1 95.75 134 SER B CA 1
ATOM 4522 C C . SER B 1 134 ? -8.969 16.938 -12.367 1 95.75 134 SER B C 1
ATOM 4524 O O . SER B 1 134 ? -8.859 17.391 -13.508 1 95.75 134 SER B O 1
ATOM 4526 N N . PHE B 1 135 ? -8.891 15.633 -12.156 1 96.06 135 PHE B N 1
ATOM 4527 C CA . PHE B 1 135 ? -8.562 14.68 -13.211 1 96.06 135 PHE B CA 1
ATOM 4528 C C . PHE B 1 135 ? -9.672 13.648 -13.375 1 96.06 135 PHE B C 1
ATOM 4530 O O . PHE B 1 135 ? -9.742 12.672 -12.617 1 96.06 135 PHE B O 1
ATOM 4537 N N . PRO B 1 136 ? -10.414 13.82 -14.414 1 95.06 136 PRO B N 1
ATOM 4538 C CA . PRO B 1 136 ? -11.57 12.938 -14.609 1 95.06 136 PRO B CA 1
ATOM 4539 C C . PRO B 1 136 ? -11.172 11.477 -14.805 1 95.06 136 PRO B C 1
ATOM 4541 O O . PRO B 1 136 ? -11.961 10.57 -14.508 1 95.06 136 PRO B O 1
ATOM 4544 N N . GLU B 1 137 ? -9.938 11.211 -15.195 1 95.56 137 GLU B N 1
ATOM 4545 C CA . GLU B 1 137 ? -9.469 9.859 -15.508 1 95.56 137 GLU B CA 1
ATOM 4546 C C . GLU B 1 137 ? -9.461 8.977 -14.258 1 95.56 137 GLU B C 1
ATOM 4548 O O . GLU B 1 137 ? -9.5 7.754 -14.359 1 95.56 137 GLU B O 1
ATOM 4553 N N . GLN B 1 138 ? -9.383 9.609 -13.094 1 97 138 GLN B N 1
ATOM 4554 C CA . GLN B 1 138 ? -9.281 8.789 -11.883 1 97 138 GLN B CA 1
ATOM 4555 C C . GLN B 1 138 ? -10.562 8.867 -11.062 1 97 138 GLN B C 1
ATOM 4557 O O . GLN B 1 138 ? -10.602 8.43 -9.914 1 97 138 GLN B O 1
ATOM 4562 N N . ARG B 1 139 ? -11.656 9.445 -11.609 1 96 139 ARG B N 1
ATOM 4563 C CA . ARG B 1 139 ? -12.898 9.695 -10.891 1 96 139 ARG B CA 1
ATOM 4564 C C . ARG B 1 139 ? -13.5 8.398 -10.359 1 96 139 ARG B C 1
ATOM 4566 O O . ARG B 1 139 ? -13.984 8.344 -9.227 1 96 139 ARG B O 1
ATOM 4573 N N . LYS B 1 140 ? -13.484 7.383 -11.172 1 96.94 140 LYS B N 1
ATOM 4574 C CA . LYS B 1 140 ? -14.062 6.105 -10.766 1 96.94 140 LYS B CA 1
ATOM 4575 C C . LYS B 1 140 ? -13.367 5.555 -9.523 1 96.94 140 LYS B C 1
ATOM 4577 O O . LYS B 1 140 ? -14.016 5.016 -8.633 1 96.94 140 LYS B O 1
ATOM 4582 N N . PHE B 1 141 ? -12.102 5.648 -9.492 1 97.12 141 PHE B N 1
ATOM 4583 C CA . PHE B 1 141 ? -11.328 5.195 -8.344 1 97.12 141 PHE B CA 1
ATOM 4584 C C . PHE B 1 141 ? -11.727 5.957 -7.086 1 97.12 141 PHE B C 1
ATOM 4586 O O . PHE B 1 141 ? -11.906 5.363 -6.02 1 97.12 141 PHE B O 1
ATOM 4593 N N . ILE B 1 142 ? -11.844 7.285 -7.23 1 96.38 142 ILE B N 1
ATOM 4594 C CA . ILE B 1 142 ? -12.211 8.133 -6.102 1 96.38 142 ILE B CA 1
ATOM 4595 C C . ILE B 1 142 ? -13.609 7.75 -5.609 1 96.38 142 ILE B C 1
ATOM 4597 O O . ILE B 1 142 ? -13.836 7.629 -4.402 1 96.38 142 ILE B O 1
ATOM 4601 N N . GLU B 1 143 ? -14.492 7.539 -6.531 1 96.06 143 GLU B N 1
ATOM 4602 C CA . GLU B 1 143 ? -15.852 7.137 -6.176 1 96.06 143 GLU B CA 1
ATOM 4603 C C . GLU B 1 143 ? -15.852 5.797 -5.441 1 96.06 143 GLU B C 1
ATOM 4605 O O . GLU B 1 143 ? -16.578 5.629 -4.457 1 96.06 143 GLU B O 1
ATOM 4610 N N . TRP B 1 144 ? -15.078 4.879 -5.918 1 95.06 144 TRP B N 1
ATOM 4611 C CA . TRP B 1 144 ? -14.953 3.59 -5.246 1 95.06 144 TRP B CA 1
ATOM 4612 C C . TRP B 1 144 ? -14.438 3.766 -3.822 1 95.06 144 TRP B C 1
ATOM 4614 O O . TRP B 1 144 ? -14.984 3.186 -2.881 1 95.06 144 TRP B O 1
ATOM 4624 N N . GLU B 1 145 ? -13.406 4.562 -3.66 1 92.75 145 GLU B N 1
ATOM 4625 C CA . GLU B 1 145 ? -12.789 4.773 -2.354 1 92.75 145 GLU B CA 1
ATOM 4626 C C . GLU B 1 145 ? -13.781 5.383 -1.368 1 92.75 145 GLU B C 1
ATOM 4628 O O . GLU B 1 145 ? -13.844 4.969 -0.208 1 92.75 145 GLU B O 1
ATOM 4633 N N . PHE B 1 146 ? -14.531 6.324 -1.841 1 92.69 146 PHE B N 1
ATOM 4634 C CA . PHE B 1 146 ? -15.547 6.922 -0.985 1 92.69 146 PHE B CA 1
ATOM 4635 C C . PHE B 1 146 ? -16.672 5.934 -0.702 1 92.69 146 PHE B C 1
ATOM 4637 O O . PHE B 1 146 ? -17.172 5.855 0.423 1 92.69 146 PHE B O 1
ATOM 4644 N N . GLY B 1 147 ? -17.078 5.211 -1.725 1 92.38 147 GLY B N 1
ATOM 4645 C CA . GLY B 1 147 ? -18.141 4.238 -1.559 1 92.38 147 GLY B CA 1
ATOM 4646 C C . GLY B 1 147 ? -17.812 3.154 -0.55 1 92.38 147 GLY B C 1
ATOM 4647 O O . GLY B 1 147 ? -18.656 2.758 0.247 1 92.38 147 GLY B O 1
ATOM 4648 N N . ARG B 1 148 ? -16.625 2.734 -0.591 1 87.25 148 ARG B N 1
ATOM 4649 C CA . ARG B 1 148 ? -16.219 1.651 0.294 1 87.25 148 ARG B CA 1
ATOM 4650 C C . ARG B 1 148 ? -16.266 2.088 1.755 1 87.25 148 ARG B C 1
ATOM 4652 O O . ARG B 1 148 ? -16.375 1.253 2.654 1 87.25 148 ARG B O 1
ATOM 4659 N N . THR B 1 149 ? -16.172 3.332 2.02 1 86.19 149 THR B N 1
ATOM 4660 C CA . THR B 1 149 ? -16.234 3.865 3.377 1 86.19 149 THR B CA 1
ATOM 4661 C C . THR B 1 149 ? -17.609 3.578 4 1 86.19 149 THR B C 1
ATOM 4663 O O . THR B 1 149 ? -17.734 3.516 5.223 1 86.19 149 THR B O 1
ATOM 4666 N N . SER B 1 150 ? -18.594 3.34 3.195 1 85 150 SER B N 1
ATOM 4667 C CA . SER B 1 150 ? -19.953 3.092 3.668 1 85 150 SER B CA 1
ATOM 4668 C C . SER B 1 150 ? -20.078 1.696 4.27 1 85 150 SER B C 1
ATOM 4670 O O . SER B 1 150 ? -21.047 1.41 4.988 1 85 150 SER B O 1
ATOM 4672 N N . GLY B 1 151 ? -19.172 0.8 3.891 1 81.62 151 GLY B N 1
ATOM 4673 C CA . GLY B 1 151 ? -19.25 -0.57 4.371 1 81.62 151 GLY B CA 1
ATOM 4674 C C . GLY B 1 151 ? -20.25 -1.416 3.621 1 81.62 151 GLY B C 1
ATOM 4675 O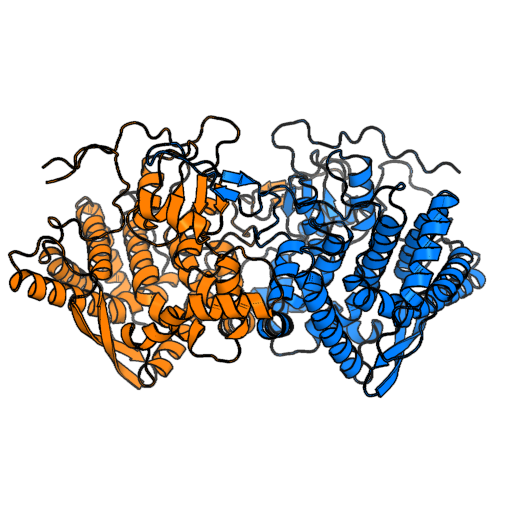 O . GLY B 1 151 ? -20.453 -2.592 3.938 1 81.62 151 GLY B O 1
ATOM 4676 N N . LEU B 1 152 ? -20.844 -0.842 2.678 1 82.81 152 LEU B N 1
ATOM 4677 C CA . LEU B 1 152 ? -21.828 -1.58 1.899 1 82.81 152 LEU B CA 1
ATOM 4678 C C . LEU B 1 152 ? -21.156 -2.584 0.972 1 82.81 152 LEU B C 1
ATOM 4680 O O . LEU B 1 152 ? -20.016 -2.381 0.561 1 82.81 152 LEU B O 1
ATOM 4684 N N . ARG B 1 153 ? -21.922 -3.625 0.711 1 81.38 153 ARG B N 1
ATOM 4685 C CA . ARG B 1 153 ? -21.469 -4.637 -0.239 1 81.38 153 ARG B CA 1
ATOM 4686 C C . ARG B 1 153 ? -22.266 -4.566 -1.536 1 81.38 153 ARG B C 1
ATOM 4688 O O . ARG B 1 153 ? -23.438 -4.184 -1.529 1 81.38 153 ARG B O 1
ATOM 4695 N N . GLY B 1 154 ? -21.578 -4.875 -2.539 1 85.94 154 GLY B N 1
ATOM 4696 C CA . GLY B 1 154 ? -22.234 -4.863 -3.842 1 85.94 154 GLY B CA 1
ATOM 4697 C C . GLY B 1 154 ? -21.25 -4.824 -4.996 1 85.94 154 GLY B C 1
ATOM 4698 O O . GLY B 1 154 ? -20.047 -4.984 -4.797 1 85.94 154 GLY B O 1
ATOM 4699 N N . THR B 1 155 ? -21.844 -4.703 -6.191 1 92.69 155 THR B N 1
ATOM 4700 C CA . THR B 1 155 ? -21.016 -4.578 -7.387 1 92.69 155 THR B CA 1
ATOM 4701 C C . THR B 1 155 ? -20.234 -3.271 -7.367 1 92.69 155 THR B C 1
ATOM 4703 O O . THR B 1 155 ? -20.562 -2.355 -6.609 1 92.69 155 THR B O 1
ATOM 4706 N N . GLU B 1 156 ? -19.219 -3.223 -8.133 1 94.75 156 GLU B N 1
ATOM 4707 C CA . GLU B 1 156 ? -18.422 -2.006 -8.25 1 94.75 156 GLU B CA 1
ATOM 4708 C C . GLU B 1 156 ? -19.297 -0.806 -8.602 1 94.75 156 GLU B C 1
ATOM 4710 O O . GLU B 1 156 ? -19.125 0.278 -8.047 1 94.75 156 GLU B O 1
ATOM 4715 N N . GLU B 1 157 ? -20.234 -0.994 -9.539 1 95.69 157 GLU B N 1
ATOM 4716 C CA . GLU B 1 157 ? -21.109 0.088 -9.992 1 95.69 157 GLU B CA 1
ATOM 4717 C C . GLU B 1 157 ? -21.969 0.611 -8.844 1 95.69 157 GLU B C 1
ATOM 4719 O O . GLU B 1 157 ? -22.125 1.823 -8.672 1 95.69 157 GLU B O 1
ATOM 4724 N N . GLU B 1 158 ? -22.484 -0.284 -8.047 1 95 158 GLU B N 1
ATOM 4725 C CA . GLU B 1 158 ? -23.344 0.093 -6.918 1 95 158 GLU B CA 1
ATOM 4726 C C . GLU B 1 158 ? -22.562 0.884 -5.875 1 95 158 GLU B C 1
ATOM 4728 O O . GLU B 1 158 ? -23.031 1.904 -5.375 1 95 158 GLU B O 1
ATOM 4733 N N . ILE B 1 159 ? -21.422 0.412 -5.633 1 93.69 159 ILE B N 1
ATOM 4734 C CA . ILE B 1 159 ? -20.609 1.042 -4.602 1 93.69 159 ILE B CA 1
ATOM 4735 C C . ILE B 1 159 ? -20.094 2.391 -5.098 1 93.69 159 ILE B C 1
ATOM 4737 O O . ILE B 1 159 ? -20.016 3.357 -4.332 1 93.69 159 ILE B O 1
ATOM 4741 N N . CYS B 1 160 ? -19.719 2.463 -6.379 1 96.12 160 CYS B N 1
ATOM 4742 C CA . CYS B 1 160 ? -19.297 3.732 -6.957 1 96.12 160 CYS B CA 1
ATOM 4743 C C . CYS B 1 160 ? -20.438 4.746 -6.934 1 96.12 160 CYS B C 1
ATOM 4745 O O . CYS B 1 160 ? -20.203 5.941 -6.742 1 96.12 160 CYS B O 1
ATOM 4747 N N . ASP B 1 161 ? -21.656 4.301 -7.074 1 96.38 161 ASP B N 1
ATOM 4748 C CA . ASP B 1 161 ? -22.812 5.191 -6.992 1 96.38 161 ASP B CA 1
ATOM 4749 C C . ASP B 1 161 ? -22.938 5.797 -5.598 1 96.38 161 ASP B C 1
ATOM 4751 O O . ASP B 1 161 ? -23.203 6.996 -5.457 1 96.38 161 ASP B O 1
ATOM 4755 N N . VAL B 1 162 ? -22.75 4.98 -4.637 1 94.31 162 VAL B N 1
ATOM 4756 C CA . VAL B 1 162 ? -22.75 5.453 -3.258 1 94.31 162 VAL B CA 1
ATOM 4757 C C . VAL B 1 162 ? -21.609 6.453 -3.051 1 94.31 162 VAL B C 1
ATOM 4759 O O . VAL B 1 162 ? -21.812 7.504 -2.436 1 94.31 162 VAL B O 1
ATOM 4762 N N . GLY B 1 163 ? -20.453 6.117 -3.605 1 94.81 163 GLY B N 1
ATOM 4763 C CA . GLY B 1 163 ? -19.297 6.984 -3.486 1 94.81 163 GLY B CA 1
ATOM 4764 C C . GLY B 1 163 ? -19.5 8.344 -4.129 1 94.81 163 GLY B C 1
ATOM 4765 O O . GLY B 1 163 ? -19.031 9.359 -3.613 1 94.81 163 GLY B O 1
ATOM 4766 N N . ARG B 1 164 ? -20.188 8.328 -5.227 1 95 164 ARG B N 1
ATOM 4767 C CA . ARG B 1 164 ? -20.484 9.57 -5.926 1 95 164 ARG B CA 1
ATOM 4768 C C . ARG B 1 164 ? -21.328 10.5 -5.055 1 95 164 ARG B C 1
ATOM 4770 O O . ARG B 1 164 ? -21.062 11.703 -4.996 1 95 164 ARG B O 1
ATOM 4777 N N . LYS B 1 165 ? -22.219 9.969 -4.348 1 92.69 165 LYS B N 1
ATOM 4778 C CA . LYS B 1 165 ? -23.062 10.75 -3.445 1 92.69 165 LYS B CA 1
ATOM 4779 C C . LYS B 1 165 ? -22.266 11.266 -2.252 1 92.69 165 LYS B C 1
ATOM 4781 O O . LYS B 1 165 ? -22.391 12.43 -1.865 1 92.69 165 LYS B O 1
ATOM 4786 N N . LEU B 1 166 ? -21.422 10.375 -1.797 1 90.12 166 LEU B N 1
ATOM 4787 C CA . LEU B 1 166 ? -20.672 10.711 -0.596 1 90.12 166 LEU B CA 1
ATOM 4788 C C . LEU B 1 166 ? -19.578 11.734 -0.907 1 90.12 166 LEU B C 1
ATOM 4790 O O . LEU B 1 166 ? -19.203 12.523 -0.04 1 90.12 166 LEU B O 1
ATOM 4794 N N . SER B 1 167 ? -19.109 11.719 -2.129 1 91.25 167 SER B N 1
ATOM 4795 C CA . SER B 1 167 ? -17.953 12.555 -2.457 1 91.25 167 SER B CA 1
ATOM 4796 C C . SER B 1 167 ? -18.391 13.875 -3.082 1 91.25 167 SER B C 1
ATOM 4798 O O . SER B 1 167 ? -17.578 14.781 -3.26 1 91.25 167 SER B O 1
ATOM 4800 N N . GLY B 1 168 ? -19.625 14.016 -3.436 1 85.75 168 GLY B N 1
ATOM 4801 C CA . GLY B 1 168 ? -20.109 15.164 -4.184 1 85.75 168 GLY B CA 1
ATOM 4802 C C . GLY B 1 168 ? -19.766 16.484 -3.535 1 85.75 168 GLY B C 1
ATOM 4803 O O . GLY B 1 168 ? -19.391 17.438 -4.223 1 85.75 168 GLY B O 1
ATOM 4804 N N . ARG B 1 169 ? -19.812 16.531 -2.281 1 80.56 169 ARG B N 1
ATOM 4805 C CA . ARG B 1 169 ? -19.578 17.797 -1.584 1 80.56 169 ARG B CA 1
ATOM 4806 C C . ARG B 1 169 ? -18.109 18.172 -1.637 1 80.56 169 ARG B C 1
ATOM 4808 O O . ARG B 1 169 ? -17.766 19.359 -1.563 1 80.56 169 ARG B O 1
ATOM 4815 N N . PHE B 1 170 ? -17.25 17.266 -1.838 1 82.69 170 PHE B N 1
ATOM 4816 C CA . PHE B 1 170 ? -15.812 17.531 -1.736 1 82.69 170 PHE B CA 1
ATOM 4817 C C . PHE B 1 170 ? -15.281 18.125 -3.039 1 82.69 170 PHE B C 1
ATOM 4819 O O . PHE B 1 170 ? -14.422 19 -3.021 1 82.69 170 PHE B O 1
ATOM 4826 N N . SER B 1 171 ? -15.797 17.656 -4.125 1 79.25 171 SER B N 1
ATOM 4827 C CA . SER B 1 171 ? -15.336 18.188 -5.406 1 79.25 171 SER B CA 1
ATOM 4828 C C . SER B 1 171 ? -15.688 19.656 -5.555 1 79.25 171 SER B C 1
ATOM 4830 O O . SER B 1 171 ? -14.961 20.422 -6.199 1 79.25 171 SER B O 1
ATOM 4832 N N . GLY B 1 172 ? -16.688 20.094 -4.879 1 83.56 172 GLY B N 1
ATOM 4833 C CA . GLY B 1 172 ? -17.125 21.484 -4.941 1 83.56 172 GLY B CA 1
ATOM 4834 C C . GLY B 1 172 ? -16.297 22.422 -4.078 1 83.56 172 GLY B C 1
ATOM 4835 O O . GLY B 1 172 ? -16.406 23.641 -4.184 1 83.56 172 GLY B O 1
ATOM 4836 N N . LEU B 1 173 ? -15.352 21.875 -3.385 1 89.69 173 LEU B N 1
ATOM 4837 C CA . LEU B 1 173 ? -14.586 22.656 -2.428 1 89.69 173 LEU B CA 1
ATOM 4838 C C . LEU B 1 173 ? -13.375 23.297 -3.098 1 89.69 173 LEU B C 1
ATOM 4840 O O . LEU B 1 173 ? -12.711 24.141 -2.504 1 89.69 173 LEU B O 1
ATOM 4844 N N . LEU B 1 174 ? -13.031 23.016 -4.336 1 94 174 LEU B N 1
ATOM 4845 C CA . LEU B 1 174 ? -11.773 23.422 -4.961 1 94 174 LEU B CA 1
ATOM 4846 C C . LEU B 1 174 ? -11.633 24.938 -4.996 1 94 174 LEU B C 1
ATOM 4848 O O . LEU B 1 174 ? -10.641 25.484 -4.516 1 94 174 LEU B O 1
ATOM 4852 N N . PRO B 1 175 ? -12.703 25.688 -5.395 1 93 175 PRO B N 1
ATOM 4853 C CA . PRO B 1 175 ? -12.547 27.141 -5.398 1 93 175 PRO B CA 1
ATOM 4854 C C . PRO B 1 175 ? -12.438 27.719 -3.994 1 93 175 PRO B C 1
ATOM 4856 O O . PRO B 1 175 ? -11.758 28.734 -3.793 1 93 175 PRO B O 1
ATOM 4859 N N . ILE B 1 176 ? -13.062 27.109 -3.078 1 94.12 176 ILE B N 1
ATOM 4860 C CA . ILE B 1 176 ? -13.047 27.547 -1.685 1 94.12 176 ILE B CA 1
ATOM 4861 C C . ILE B 1 176 ? -11.625 27.438 -1.135 1 94.12 176 ILE B C 1
ATOM 4863 O O . ILE B 1 176 ? -11.211 28.266 -0.306 1 94.12 176 ILE B O 1
ATOM 4867 N N . LEU B 1 177 ? -10.875 26.547 -1.749 1 95.12 177 LEU B N 1
ATOM 4868 C CA . LEU B 1 177 ? -9.508 26.297 -1.291 1 95.12 177 LEU B CA 1
ATOM 4869 C C . LEU B 1 177 ? -8.508 27.062 -2.146 1 95.12 177 LEU B C 1
ATOM 4871 O O . LEU B 1 177 ? -7.293 26.938 -1.953 1 95.12 177 LEU B O 1
ATOM 4875 N N . GLY B 1 178 ? -8.992 27.812 -3.107 1 96.62 178 GLY B N 1
ATOM 4876 C CA . GLY B 1 178 ? -8.125 28.625 -3.949 1 96.62 178 GLY B CA 1
ATOM 4877 C C . GLY B 1 178 ? -7.648 27.891 -5.191 1 96.62 178 GLY B C 1
ATOM 4878 O O . GLY B 1 178 ? -6.703 28.328 -5.852 1 96.62 178 GLY B O 1
ATOM 4879 N N . VAL B 1 179 ? -8.227 26.766 -5.5 1 97.81 179 VAL B N 1
ATOM 4880 C CA . VAL B 1 179 ? -7.898 26 -6.703 1 97.81 179 VAL B CA 1
ATOM 4881 C C . VAL B 1 179 ? -8.781 26.469 -7.863 1 97.81 179 VAL B C 1
ATOM 4883 O O . VAL B 1 179 ? -9.961 26.109 -7.934 1 97.81 179 VAL B O 1
ATOM 4886 N N . THR B 1 180 ? -8.242 27.188 -8.742 1 97.19 180 THR B N 1
ATOM 4887 C CA . THR B 1 180 ? -8.922 27.766 -9.891 1 97.19 180 THR B CA 1
ATOM 4888 C C . THR B 1 180 ? -8.062 27.641 -11.148 1 97.19 180 THR B C 1
ATOM 4890 O O . THR B 1 180 ? -6.875 27.328 -11.07 1 97.19 180 THR B O 1
ATOM 4893 N N . PRO B 1 181 ? -8.672 27.812 -12.273 1 96.62 181 PRO B N 1
ATOM 4894 C CA . PRO B 1 181 ? -7.875 27.766 -13.508 1 96.62 181 PRO B CA 1
ATOM 4895 C C . PRO B 1 181 ? -6.656 28.672 -13.461 1 96.62 181 PRO B C 1
ATOM 4897 O O . PRO B 1 181 ? -5.621 28.359 -14.055 1 96.62 181 PRO B O 1
ATOM 4900 N N . THR B 1 182 ? -6.727 29.766 -12.711 1 96.94 182 THR B N 1
ATOM 4901 C CA . THR B 1 182 ? -5.633 30.719 -12.594 1 96.94 182 THR B CA 1
ATOM 4902 C C . THR B 1 182 ? -4.5 30.141 -11.75 1 96.94 182 THR B C 1
ATOM 4904 O O . THR B 1 182 ? -3.324 30.312 -12.078 1 96.94 182 THR B O 1
ATOM 4907 N N . THR B 1 183 ? -4.832 29.453 -10.68 1 98.12 183 THR B N 1
ATOM 4908 C CA . THR B 1 183 ? -3.818 29.016 -9.727 1 98.12 183 THR B CA 1
ATOM 4909 C C . THR B 1 183 ? -3.33 27.609 -10.055 1 98.12 183 THR B C 1
ATOM 4911 O O . THR B 1 183 ? -2.264 27.188 -9.594 1 98.12 183 THR B O 1
ATOM 4914 N N . ILE B 1 184 ? -4.051 26.859 -10.852 1 98 184 ILE B N 1
ATOM 4915 C CA . ILE B 1 184 ? -3.816 25.453 -11.094 1 98 184 ILE B CA 1
ATOM 4916 C C . ILE B 1 184 ? -2.422 25.25 -11.688 1 98 184 ILE B C 1
ATOM 4918 O O . ILE B 1 184 ? -1.651 24.406 -11.203 1 98 184 ILE B O 1
ATOM 4922 N N . PRO B 1 185 ? -2.004 26.016 -12.68 1 98.12 185 PRO B N 1
ATOM 4923 C CA . PRO B 1 185 ? -0.661 25.797 -13.219 1 98.12 185 PRO B CA 1
ATOM 4924 C C . PRO B 1 185 ? 0.433 25.984 -12.172 1 98.12 185 PRO B C 1
ATOM 4926 O O . PRO B 1 185 ? 1.404 25.219 -12.141 1 98.12 185 PRO B O 1
ATOM 4929 N N . THR B 1 186 ? 0.257 26.953 -11.312 1 98.25 186 THR B N 1
ATOM 4930 C CA . THR B 1 186 ? 1.244 27.234 -10.273 1 98.25 186 THR B CA 1
ATOM 4931 C C . THR B 1 186 ? 1.221 26.141 -9.203 1 98.25 186 THR B C 1
ATOM 4933 O O . THR B 1 186 ? 2.271 25.719 -8.727 1 98.25 186 THR B O 1
ATOM 4936 N N . ILE B 1 187 ? 0.017 25.672 -8.852 1 98.31 187 ILE B N 1
ATOM 4937 C CA . ILE B 1 187 ? -0.125 24.594 -7.891 1 98.31 187 ILE B CA 1
ATOM 4938 C C . ILE B 1 187 ? 0.613 23.344 -8.398 1 98.31 187 ILE B C 1
ATOM 4940 O O . ILE B 1 187 ? 1.341 22.703 -7.645 1 98.31 187 ILE B O 1
ATOM 4944 N N . GLU B 1 188 ? 0.498 23.047 -9.664 1 98.19 188 GLU B N 1
ATOM 4945 C CA . GLU B 1 188 ? 1.144 21.891 -10.266 1 98.19 188 GLU B CA 1
ATOM 4946 C C . GLU B 1 188 ? 2.66 22.062 -10.297 1 98.19 188 GLU B C 1
ATOM 4948 O O . GLU B 1 188 ? 3.402 21.109 -10.047 1 98.19 188 GLU B O 1
ATOM 4953 N N . ARG B 1 189 ? 3.16 23.25 -10.578 1 97.81 189 ARG B N 1
ATOM 4954 C CA . ARG B 1 189 ? 4.598 23.484 -10.578 1 97.81 189 ARG B CA 1
ATOM 4955 C C . ARG B 1 189 ? 5.168 23.406 -9.172 1 97.81 189 ARG B C 1
ATOM 4957 O O . ARG B 1 189 ? 6.285 22.922 -8.977 1 97.81 189 ARG B O 1
ATOM 4964 N N . GLN B 1 190 ? 4.422 23.922 -8.203 1 97.44 190 GLN B N 1
ATOM 4965 C CA . GLN B 1 190 ? 4.867 23.828 -6.816 1 97.44 190 GLN B CA 1
ATOM 4966 C C . GLN B 1 190 ? 4.902 22.359 -6.352 1 97.44 190 GLN B C 1
ATOM 4968 O O . GLN B 1 190 ? 5.758 21.984 -5.551 1 97.44 190 GLN B O 1
ATOM 4973 N N . PHE B 1 191 ? 3.922 21.609 -6.879 1 97.81 191 PHE B N 1
ATOM 4974 C CA . PHE B 1 191 ? 3.936 20.188 -6.586 1 97.81 191 PHE B CA 1
ATOM 4975 C C . PHE B 1 191 ? 5.203 19.531 -7.129 1 97.81 191 PHE B C 1
ATOM 4977 O O . PHE B 1 191 ? 5.859 18.766 -6.426 1 97.81 191 PHE B O 1
ATOM 4984 N N . GLN B 1 192 ? 5.551 19.812 -8.312 1 97.5 192 GLN B N 1
ATOM 4985 C CA . GLN B 1 192 ? 6.766 19.281 -8.922 1 97.5 192 GLN B CA 1
ATOM 4986 C C . GLN B 1 192 ? 8 19.688 -8.125 1 97.5 192 GLN B C 1
ATOM 4988 O O . GLN B 1 192 ? 8.906 18.875 -7.914 1 97.5 192 GLN B O 1
ATOM 4993 N N . ARG B 1 193 ? 8.023 20.891 -7.68 1 96.31 193 ARG B N 1
ATOM 4994 C CA . ARG B 1 193 ? 9.141 21.375 -6.871 1 96.31 193 ARG B CA 1
ATOM 4995 C C . ARG B 1 193 ? 9.203 20.656 -5.531 1 96.31 193 ARG B C 1
ATOM 4997 O O . ARG B 1 193 ? 10.289 20.312 -5.055 1 96.31 193 ARG B O 1
ATOM 5004 N N . LEU B 1 194 ? 8.047 20.484 -4.938 1 97.38 194 LEU B N 1
ATOM 5005 C CA . LEU B 1 194 ? 7.977 19.734 -3.686 1 97.38 194 LEU B CA 1
ATOM 5006 C C . LEU B 1 194 ? 8.586 18.344 -3.846 1 97.38 194 LEU B C 1
ATOM 5008 O O . LEU B 1 194 ? 9.414 17.922 -3.027 1 97.38 194 LEU B O 1
ATOM 5012 N N . VAL B 1 195 ? 8.227 17.656 -4.891 1 98.06 195 VAL B N 1
ATOM 5013 C CA . VAL B 1 195 ? 8.703 16.297 -5.156 1 98.06 195 VAL B CA 1
ATOM 5014 C C . VAL B 1 195 ? 10.211 16.312 -5.375 1 98.06 195 VAL B C 1
ATOM 5016 O O . VAL B 1 195 ? 10.938 15.484 -4.824 1 98.06 195 VAL B O 1
ATOM 5019 N N . ARG B 1 196 ? 10.695 17.297 -6.113 1 97.06 196 ARG B N 1
ATOM 5020 C CA . ARG B 1 196 ? 12.125 17.422 -6.363 1 97.06 196 ARG B CA 1
ATOM 5021 C C . ARG B 1 196 ? 12.891 17.688 -5.07 1 97.06 196 ARG B C 1
ATOM 5023 O O . ARG B 1 196 ? 13.953 17.094 -4.844 1 97.06 196 ARG B O 1
ATOM 5030 N N . ASN B 1 197 ? 12.391 18.594 -4.277 1 96.94 197 ASN B N 1
ATOM 5031 C CA . ASN B 1 197 ? 13.062 18.938 -3.023 1 96.94 197 ASN B CA 1
ATOM 5032 C C . ASN B 1 197 ? 13.047 17.766 -2.045 1 96.94 197 ASN B C 1
ATOM 5034 O O . ASN B 1 197 ? 14.031 17.531 -1.339 1 96.94 197 ASN B O 1
ATOM 5038 N N . LEU B 1 198 ? 11.914 17.031 -1.972 1 97.94 198 LEU B N 1
ATOM 5039 C CA . LEU B 1 198 ? 11.844 15.852 -1.13 1 97.94 198 LEU B CA 1
ATOM 5040 C C . LEU B 1 198 ? 12.844 14.797 -1.599 1 97.94 198 LEU B C 1
ATOM 5042 O O . LEU B 1 198 ? 13.508 14.156 -0.78 1 97.94 198 LEU B O 1
ATOM 5046 N N . LYS B 1 199 ? 12.898 14.648 -2.896 1 97.25 199 LYS B N 1
ATOM 5047 C CA . LYS B 1 199 ? 13.852 13.703 -3.473 1 97.25 199 LYS B CA 1
ATOM 5048 C C . LYS B 1 199 ? 15.273 14.016 -3.023 1 97.25 199 LYS B C 1
ATOM 5050 O O . LYS B 1 199 ? 16 13.125 -2.594 1 97.25 199 LYS B O 1
ATOM 5055 N N . ALA B 1 200 ? 15.656 15.242 -3.104 1 96.38 200 ALA B N 1
ATOM 5056 C CA . ALA B 1 200 ? 17 15.672 -2.705 1 96.38 200 ALA B CA 1
ATOM 5057 C C . ALA B 1 200 ? 17.234 15.398 -1.223 1 96.38 200 ALA B C 1
ATOM 5059 O O . ALA B 1 200 ? 18.328 14.953 -0.836 1 96.38 200 ALA B O 1
ATOM 5060 N N . HIS B 1 201 ? 16.281 15.617 -0.427 1 96.56 201 HIS B N 1
ATOM 5061 C CA . HIS B 1 201 ? 16.406 15.453 1.017 1 96.56 201 HIS B CA 1
ATOM 5062 C C . HIS B 1 201 ? 16.516 13.977 1.394 1 96.56 201 HIS B C 1
ATOM 5064 O O . HIS B 1 201 ? 17.359 13.594 2.201 1 96.56 201 HIS B O 1
ATOM 5070 N N . ILE B 1 202 ? 15.688 13.141 0.824 1 91.88 202 ILE B N 1
ATOM 5071 C CA . ILE B 1 202 ? 15.578 11.734 1.215 1 91.88 202 ILE B CA 1
ATOM 5072 C C . ILE B 1 202 ? 16.812 10.969 0.729 1 91.88 202 ILE B C 1
ATOM 5074 O O . ILE B 1 202 ? 17.094 9.867 1.208 1 91.88 202 ILE B O 1
ATOM 5078 N N . GLY B 1 203 ? 17.5 11.539 -0.222 1 89.69 203 GLY B N 1
ATOM 5079 C CA . GLY B 1 203 ? 18.781 10.961 -0.609 1 89.69 203 GLY B CA 1
ATOM 5080 C C . GLY B 1 203 ? 19.828 11.031 0.49 1 89.69 203 GLY B C 1
ATOM 5081 O O . GLY B 1 203 ? 20.812 10.297 0.461 1 89.69 203 GLY B O 1
ATOM 5082 N N . LYS B 1 204 ? 19.547 11.852 1.475 1 91.81 204 LYS B N 1
ATOM 5083 C CA . LYS B 1 204 ? 20.516 12.078 2.545 1 91.81 204 LYS B CA 1
ATOM 5084 C C . LYS B 1 204 ? 19.984 11.555 3.879 1 91.81 204 LYS B C 1
ATOM 5086 O O . LYS B 1 204 ? 20.766 11.125 4.734 1 91.81 204 LYS B O 1
ATOM 5091 N N . HIS B 1 205 ? 18.688 11.648 4.07 1 91.31 205 HIS B N 1
ATOM 5092 C CA . HIS B 1 205 ? 18.062 11.227 5.312 1 91.31 205 HIS B CA 1
ATOM 5093 C C . HIS B 1 205 ? 16.844 10.352 5.043 1 91.31 205 HIS B C 1
ATOM 5095 O O . HIS B 1 205 ? 16.094 10.602 4.09 1 91.31 205 HIS B O 1
ATOM 5101 N N . ASP B 1 206 ? 16.547 9.438 5.914 1 87.62 206 ASP B N 1
ATOM 5102 C CA . ASP B 1 206 ? 15.43 8.516 5.727 1 87.62 206 ASP B CA 1
ATOM 5103 C C . ASP B 1 206 ? 14.086 9.219 5.953 1 87.62 206 ASP B C 1
ATOM 5105 O O . ASP B 1 206 ? 13.078 8.852 5.348 1 87.62 206 ASP B O 1
ATOM 5109 N N . TYR B 1 207 ? 14.172 10.141 6.848 1 93.62 207 TYR B N 1
ATOM 5110 C CA . TYR B 1 207 ? 12.984 10.922 7.188 1 93.62 207 TYR B CA 1
ATOM 5111 C C . TYR B 1 207 ? 13.32 12.406 7.277 1 93.62 207 TYR B C 1
ATOM 5113 O O . TYR B 1 207 ? 14.438 12.82 6.945 1 93.62 207 TYR B O 1
ATOM 5121 N N . LEU B 1 208 ? 12.391 13.234 7.629 1 97.38 208 LEU B N 1
ATOM 5122 C CA . LEU B 1 208 ? 12.555 14.68 7.574 1 97.38 208 LEU B CA 1
ATOM 5123 C C . LEU B 1 208 ? 13.617 15.141 8.57 1 97.38 208 LEU B C 1
ATOM 5125 O O . LEU B 1 208 ? 14.43 16.016 8.25 1 97.38 208 LEU B O 1
ATOM 5129 N N . LEU B 1 209 ? 13.641 14.555 9.789 1 97 209 LEU B N 1
ATOM 5130 C CA . LEU B 1 209 ? 14.547 15.031 10.82 1 97 209 LEU B CA 1
ATOM 5131 C C . LEU B 1 209 ? 15.594 13.977 11.148 1 97 209 LEU B C 1
ATOM 5133 O O . LEU B 1 209 ? 16.172 13.977 12.242 1 97 209 LEU B O 1
ATOM 5137 N N . GLY B 1 210 ? 15.742 13.023 10.234 1 92.31 210 GLY B N 1
ATOM 5138 C CA . GLY B 1 210 ? 16.797 12.047 10.453 1 92.31 210 GLY B CA 1
ATOM 5139 C C . GLY B 1 210 ? 16.391 10.625 10.125 1 92.31 210 GLY B C 1
ATOM 5140 O O . GLY B 1 210 ? 15.812 10.375 9.062 1 92.31 210 GLY B O 1
ATOM 5141 N N . GLY B 1 211 ? 16.703 9.75 11.047 1 86.69 211 GLY B N 1
ATOM 5142 C CA . GLY B 1 211 ? 16.625 8.328 10.742 1 86.69 211 GLY B CA 1
ATOM 5143 C C . GLY B 1 211 ? 15.305 7.703 11.172 1 86.69 211 GLY B C 1
ATOM 5144 O O . GLY B 1 211 ? 15.039 6.539 10.867 1 86.69 211 GLY B O 1
ATOM 5145 N N . ARG B 1 212 ? 14.477 8.461 11.773 1 88.62 212 ARG B N 1
ATOM 5146 C CA . ARG B 1 212 ? 13.172 7.914 12.148 1 88.62 212 ARG B CA 1
ATOM 5147 C C . ARG B 1 212 ? 12.07 8.938 11.922 1 88.62 212 ARG B C 1
ATOM 5149 O O . ARG B 1 212 ? 12.328 10.141 11.859 1 88.62 212 ARG B O 1
ATOM 5156 N N . ALA B 1 213 ? 10.891 8.406 11.883 1 92.19 213 ALA B N 1
ATOM 5157 C CA . ALA B 1 213 ? 9.742 9.266 11.648 1 92.19 213 ALA B CA 1
ATOM 5158 C C . ALA B 1 213 ? 9.391 10.078 12.898 1 92.19 213 ALA B C 1
ATOM 5160 O O . ALA B 1 213 ? 9.578 9.609 14.023 1 92.19 213 ALA B O 1
ATOM 5161 N N . THR B 1 214 ? 9.016 11.242 12.734 1 96.25 214 THR B N 1
ATOM 5162 C CA . THR B 1 214 ? 8.406 12.094 13.75 1 96.25 214 THR B CA 1
ATOM 5163 C C . THR B 1 214 ? 6.996 12.508 13.344 1 96.25 214 THR B C 1
ATOM 5165 O O . THR B 1 214 ? 6.5 12.086 12.297 1 96.25 214 THR B O 1
ATOM 5168 N N . LEU B 1 215 ? 6.383 13.305 14.164 1 98.06 215 LEU B N 1
ATOM 5169 C CA . LEU B 1 215 ? 5.047 13.812 13.859 1 98.06 215 LEU B CA 1
ATOM 5170 C C . LEU B 1 215 ? 5.047 14.609 12.562 1 98.06 215 LEU B C 1
ATOM 5172 O O . LEU B 1 215 ? 4.043 14.641 11.852 1 98.06 215 LEU B O 1
ATOM 5176 N N . ALA B 1 216 ? 6.168 15.188 12.242 1 98.5 216 ALA B N 1
ATOM 5177 C CA . ALA B 1 216 ? 6.277 15.914 10.977 1 98.5 216 ALA B CA 1
ATOM 5178 C C . ALA B 1 216 ? 6.051 14.977 9.789 1 98.5 216 ALA B C 1
ATOM 5180 O O . ALA B 1 216 ? 5.348 15.328 8.844 1 98.5 216 ALA B O 1
ATOM 5181 N N . ASP B 1 217 ? 6.66 13.812 9.836 1 97.12 217 ASP B N 1
ATOM 5182 C CA . ASP B 1 217 ? 6.492 12.82 8.773 1 97.12 217 ASP B CA 1
ATOM 5183 C C . ASP B 1 217 ? 5.055 12.312 8.727 1 97.12 217 ASP B C 1
ATOM 5185 O O . ASP B 1 217 ? 4.504 12.102 7.641 1 97.12 217 ASP B O 1
ATOM 5189 N N . CYS B 1 218 ? 4.469 12.117 9.898 1 97.25 218 CYS B N 1
ATOM 5190 C CA . CYS B 1 218 ? 3.082 11.664 9.969 1 97.25 218 CYS B CA 1
ATOM 5191 C C . CYS B 1 218 ? 2.143 12.695 9.359 1 97.25 218 CYS B C 1
ATOM 5193 O O . CYS B 1 218 ? 1.194 12.336 8.656 1 97.25 218 CYS B O 1
ATOM 5195 N N . ALA B 1 219 ? 2.406 13.93 9.648 1 98.5 219 ALA B N 1
ATOM 5196 C CA . ALA B 1 219 ? 1.597 15.008 9.086 1 98.5 219 ALA B CA 1
ATOM 5197 C C . ALA B 1 219 ? 1.678 15.016 7.562 1 98.5 219 ALA B C 1
ATOM 5199 O O . ALA B 1 219 ? 0.661 15.172 6.879 1 98.5 219 ALA B O 1
ATOM 5200 N N . LEU B 1 220 ? 2.854 14.805 7.051 1 98.19 220 LEU B N 1
ATOM 5201 C CA . LEU B 1 220 ? 3.033 14.805 5.602 1 98.19 220 LEU B CA 1
ATOM 5202 C C . LEU B 1 220 ? 2.383 13.57 4.973 1 98.19 220 LEU B C 1
ATOM 5204 O O . LEU B 1 220 ? 1.968 13.609 3.814 1 98.19 220 LEU B O 1
ATOM 5208 N N . ALA B 1 221 ? 2.312 12.5 5.754 1 95.56 221 ALA B N 1
ATOM 5209 C CA . ALA B 1 221 ? 1.669 11.289 5.246 1 95.56 221 ALA B CA 1
ATOM 5210 C C . ALA B 1 221 ? 0.21 11.555 4.891 1 95.56 221 ALA B C 1
ATOM 5212 O O . ALA B 1 221 ? -0.334 10.93 3.975 1 95.56 221 ALA B O 1
ATOM 5213 N N . GLY B 1 222 ? -0.388 12.445 5.559 1 96.88 222 GLY B N 1
ATOM 5214 C CA . GLY B 1 222 ? -1.765 12.797 5.246 1 96.88 222 GLY B CA 1
ATOM 5215 C C . GLY B 1 222 ? -1.978 13.141 3.785 1 96.88 222 GLY B C 1
ATOM 5216 O O . GLY B 1 222 ? -2.453 12.312 3.01 1 96.88 222 GLY B O 1
ATOM 5217 N N . PRO B 1 223 ? -1.479 14.273 3.385 1 98.06 223 PRO B N 1
ATOM 5218 C CA . PRO B 1 223 ? -1.699 14.68 1.995 1 98.06 223 PRO B CA 1
ATOM 5219 C C . PRO B 1 223 ? -0.899 13.844 1.001 1 98.06 223 PRO B C 1
ATOM 5221 O O . PRO B 1 223 ? -1.394 13.531 -0.084 1 98.06 223 PRO B O 1
ATOM 5224 N N . LEU B 1 224 ? 0.312 13.43 1.347 1 97.81 224 LEU B N 1
ATOM 5225 C CA . LEU B 1 224 ? 1.203 12.789 0.383 1 97.81 224 LEU B CA 1
ATOM 5226 C C . LEU B 1 224 ? 0.76 11.359 0.096 1 97.81 224 LEU B C 1
ATOM 5228 O O . LEU B 1 224 ? 0.884 10.883 -1.034 1 97.81 224 LEU B O 1
ATOM 5232 N N . TYR B 1 225 ? 0.26 10.695 1.104 1 95.31 225 TYR B N 1
ATOM 5233 C CA . TYR B 1 225 ? -0.164 9.32 0.875 1 95.31 225 TYR B CA 1
ATOM 5234 C C . TYR B 1 225 ? -1.624 9.266 0.44 1 95.31 225 TYR B C 1
ATOM 5236 O O . TYR B 1 225 ? -1.931 8.82 -0.67 1 95.31 225 TYR B O 1
ATOM 5244 N N . ALA B 1 226 ? -2.561 9.789 1.164 1 94.44 226 ALA B N 1
ATOM 5245 C CA . ALA B 1 226 ? -3.992 9.555 0.998 1 94.44 226 ALA B CA 1
ATOM 5246 C C . ALA B 1 226 ? -4.512 10.219 -0.274 1 94.44 226 ALA B C 1
ATOM 5248 O O . ALA B 1 226 ? -5.391 9.688 -0.949 1 94.44 226 ALA B O 1
ATOM 5249 N N . HIS B 1 227 ? -3.955 11.43 -0.603 1 96.12 227 HIS B N 1
ATOM 5250 C CA . HIS B 1 227 ? -4.496 12.18 -1.731 1 96.12 227 HIS B CA 1
ATOM 5251 C C . HIS B 1 227 ? -3.572 12.102 -2.941 1 96.12 227 HIS B C 1
ATOM 5253 O O . HIS B 1 227 ? -4.012 12.297 -4.078 1 96.12 227 HIS B O 1
ATOM 5259 N N . LEU B 1 228 ? -2.287 11.844 -2.678 1 97.62 228 LEU B N 1
ATOM 5260 C CA . LEU B 1 228 ? -1.378 11.938 -3.814 1 97.62 228 LEU B CA 1
ATOM 5261 C C . LEU B 1 228 ? -0.884 10.562 -4.234 1 97.62 228 LEU B C 1
ATOM 5263 O O . LEU B 1 228 ? -1.335 10.016 -5.246 1 97.62 228 LEU B O 1
ATOM 5267 N N . LEU B 1 229 ? -0.189 9.836 -3.398 1 96.25 229 LEU B N 1
ATOM 5268 C CA . LEU B 1 229 ? 0.424 8.578 -3.809 1 96.25 229 LEU B CA 1
ATOM 5269 C C . LEU B 1 229 ? -0.638 7.512 -4.066 1 96.25 229 LEU B C 1
ATOM 5271 O O . LEU B 1 229 ? -0.503 6.707 -4.988 1 96.25 229 LEU B O 1
ATOM 5275 N N . ARG B 1 230 ? -1.646 7.484 -3.266 1 94.06 230 ARG B N 1
ATOM 5276 C CA . ARG B 1 230 ? -2.676 6.457 -3.373 1 94.06 230 ARG B CA 1
ATOM 5277 C C . ARG B 1 230 ? -3.52 6.656 -4.629 1 94.06 230 ARG B C 1
ATOM 5279 O O . ARG B 1 230 ? -3.969 5.688 -5.242 1 94.06 230 ARG B O 1
ATOM 5286 N N . ASP B 1 231 ? -3.762 7.945 -4.992 1 96.5 231 ASP B N 1
ATOM 5287 C CA . ASP B 1 231 ? -4.566 8.242 -6.176 1 96.5 231 ASP B CA 1
ATOM 5288 C C . ASP B 1 231 ? -3.795 7.934 -7.457 1 96.5 231 ASP B C 1
ATOM 5290 O O . ASP B 1 231 ? -2.592 8.195 -7.543 1 96.5 231 ASP B O 1
ATOM 5294 N N . PRO B 1 232 ? -4.477 7.438 -8.477 1 96.88 232 PRO B N 1
ATOM 5295 C CA . PRO B 1 232 ? -3.799 6.895 -9.656 1 96.88 232 PRO B CA 1
ATOM 5296 C C . PRO B 1 232 ? -2.943 7.93 -10.375 1 96.88 232 PRO B C 1
ATOM 5298 O O . PRO B 1 232 ? -1.783 7.66 -10.703 1 96.88 232 PRO B O 1
ATOM 5301 N N . ILE B 1 233 ? -3.41 9.094 -10.617 1 97.12 233 ILE B N 1
ATOM 5302 C CA . ILE B 1 233 ? -2.734 10.055 -11.484 1 97.12 233 ILE B CA 1
ATOM 5303 C C . ILE B 1 233 ? -1.524 10.641 -10.758 1 97.12 233 ILE B C 1
ATOM 5305 O O . ILE B 1 233 ? -0.388 10.492 -11.211 1 97.12 233 ILE B O 1
ATOM 5309 N N . PRO B 1 234 ? -1.745 11.289 -9.562 1 98 234 PRO B N 1
ATOM 5310 C CA . PRO B 1 234 ? -0.549 11.82 -8.906 1 98 234 PRO B CA 1
ATOM 5311 C C . PRO B 1 234 ? 0.395 10.719 -8.422 1 98 234 PRO B C 1
ATOM 5313 O O . PRO B 1 234 ? 1.613 10.906 -8.398 1 98 234 PRO B O 1
ATOM 5316 N N . GLY B 1 235 ? -0.161 9.562 -8.039 1 97.25 235 GLY B N 1
ATOM 5317 C CA . GLY B 1 235 ? 0.69 8.445 -7.652 1 97.25 235 GLY B CA 1
ATOM 5318 C C . GLY B 1 235 ? 1.633 8.008 -8.758 1 97.25 235 GLY B C 1
ATOM 5319 O O . GLY B 1 235 ? 2.807 7.723 -8.5 1 97.25 235 GLY B O 1
ATOM 5320 N N . THR B 1 236 ? 1.096 7.918 -9.961 1 97.38 236 THR B N 1
ATOM 5321 C CA . THR B 1 236 ? 1.909 7.535 -11.109 1 97.38 236 THR B CA 1
ATOM 5322 C C . THR B 1 236 ? 2.984 8.586 -11.375 1 97.38 236 THR B C 1
ATOM 5324 O O . THR B 1 236 ? 4.125 8.242 -11.695 1 97.38 236 THR B O 1
ATOM 5327 N N . ILE B 1 237 ? 2.645 9.844 -11.219 1 97.69 237 ILE B N 1
ATOM 5328 C CA . ILE B 1 237 ? 3.607 10.922 -11.414 1 97.69 237 ILE B CA 1
ATOM 5329 C C . ILE B 1 237 ? 4.758 10.773 -10.414 1 97.69 237 ILE B C 1
ATOM 5331 O O . ILE B 1 237 ? 5.926 10.789 -10.805 1 97.69 237 ILE B O 1
ATOM 5335 N N . ILE B 1 238 ? 4.461 10.562 -9.156 1 98.19 238 ILE B N 1
ATOM 5336 C CA . ILE B 1 238 ? 5.48 10.461 -8.117 1 98.19 238 ILE B CA 1
ATOM 5337 C C . ILE B 1 238 ? 6.355 9.234 -8.375 1 98.19 238 ILE B C 1
ATOM 5339 O O . ILE B 1 238 ? 7.586 9.336 -8.383 1 98.19 238 ILE B O 1
ATOM 5343 N N . LYS B 1 239 ? 5.738 8.102 -8.656 1 97.12 239 LYS B N 1
ATOM 5344 C CA . LYS B 1 239 ? 6.477 6.855 -8.812 1 97.12 239 LYS B CA 1
ATOM 5345 C C . LYS B 1 239 ? 7.402 6.91 -10.023 1 97.12 239 LYS B C 1
ATOM 5347 O O . LYS B 1 239 ? 8.516 6.375 -9.984 1 97.12 239 LYS B O 1
ATOM 5352 N N . THR B 1 240 ? 6.98 7.527 -11.086 1 97.56 240 THR B N 1
ATOM 5353 C CA . THR B 1 240 ? 7.754 7.484 -12.328 1 97.56 240 THR B CA 1
ATOM 5354 C C . THR B 1 240 ? 8.805 8.594 -12.344 1 97.56 240 THR B C 1
ATOM 5356 O O . THR B 1 240 ? 9.836 8.461 -13 1 97.56 240 THR B O 1
ATOM 5359 N N . THR B 1 241 ? 8.594 9.703 -11.594 1 97.5 241 THR B N 1
ATOM 5360 C CA . THR B 1 241 ? 9.539 10.82 -11.656 1 97.5 241 THR B CA 1
ATOM 5361 C C . THR B 1 241 ? 10.484 10.789 -10.461 1 97.5 241 THR B C 1
ATOM 5363 O O . THR B 1 241 ? 11.641 11.227 -10.57 1 97.5 241 THR B O 1
ATOM 5366 N N . ALA B 1 242 ? 9.977 10.352 -9.352 1 97.94 242 ALA B N 1
ATOM 5367 C CA . ALA B 1 242 ? 10.773 10.32 -8.125 1 97.94 242 ALA B CA 1
ATOM 5368 C C . ALA B 1 242 ? 10.414 9.109 -7.273 1 97.94 242 ALA B C 1
ATOM 5370 O O . ALA B 1 242 ? 9.875 9.25 -6.172 1 97.94 242 ALA B O 1
ATOM 5371 N N . PRO B 1 243 ? 10.812 7.922 -7.715 1 96.56 243 PRO B N 1
ATOM 5372 C CA . PRO B 1 243 ? 10.445 6.707 -6.98 1 96.56 243 PRO B CA 1
ATOM 5373 C C . PRO B 1 243 ? 10.977 6.703 -5.547 1 96.56 243 PRO B C 1
ATOM 5375 O O . PRO B 1 243 ? 10.383 6.074 -4.668 1 96.56 243 PRO B O 1
ATOM 5378 N N . SER B 1 244 ? 12.086 7.414 -5.273 1 95.38 244 SER B N 1
ATOM 5379 C CA . SER B 1 244 ? 12.578 7.512 -3.904 1 95.38 244 SER B CA 1
ATOM 5380 C C . SER B 1 244 ? 11.586 8.242 -3.006 1 95.38 244 SER B C 1
ATOM 5382 O O . SER B 1 244 ? 11.469 7.926 -1.821 1 95.38 244 SER B O 1
ATOM 5384 N N . VAL B 1 245 ? 10.906 9.219 -3.561 1 96.88 245 VAL B N 1
ATOM 5385 C CA . VAL B 1 245 ? 9.891 9.953 -2.809 1 96.88 245 VAL B CA 1
ATOM 5386 C C . VAL B 1 245 ? 8.688 9.047 -2.537 1 96.88 245 VAL B C 1
ATOM 5388 O O . VAL B 1 245 ? 8.117 9.078 -1.448 1 96.88 245 VAL B O 1
ATOM 5391 N N . ALA B 1 246 ? 8.305 8.258 -3.566 1 94.94 246 ALA B N 1
ATOM 5392 C CA . ALA B 1 246 ? 7.254 7.27 -3.34 1 94.94 246 ALA B CA 1
ATOM 5393 C C . ALA B 1 246 ? 7.613 6.34 -2.184 1 94.94 246 ALA B C 1
ATOM 5395 O O . ALA B 1 246 ? 6.77 6.051 -1.328 1 94.94 246 ALA B O 1
ATOM 5396 N N . ASP B 1 247 ? 8.828 5.914 -2.168 1 91.81 247 ASP B N 1
ATOM 5397 C CA . ASP B 1 247 ? 9.336 5.059 -1.098 1 91.81 247 ASP B CA 1
ATOM 5398 C C . ASP B 1 247 ? 9.227 5.754 0.258 1 91.81 247 ASP B C 1
ATOM 5400 O O . ASP B 1 247 ? 8.773 5.156 1.233 1 91.81 247 ASP B O 1
ATOM 5404 N N . TYR B 1 248 ? 9.625 6.977 0.324 1 92.94 248 TYR B N 1
ATOM 5405 C CA . TYR B 1 248 ? 9.531 7.758 1.554 1 92.94 248 TYR B CA 1
ATOM 5406 C C . TYR B 1 248 ? 8.086 7.852 2.029 1 92.94 248 TYR B C 1
ATOM 5408 O O . TYR B 1 248 ? 7.805 7.68 3.217 1 92.94 248 TYR B O 1
ATOM 5416 N N . ILE B 1 249 ? 7.18 8.195 1.104 1 94.88 249 ILE B N 1
ATOM 5417 C CA . ILE B 1 249 ? 5.773 8.367 1.453 1 94.88 249 ILE B CA 1
ATOM 5418 C C . ILE B 1 249 ? 5.219 7.062 2.023 1 94.88 249 ILE B C 1
ATOM 5420 O O . ILE B 1 249 ? 4.5 7.074 3.023 1 94.88 249 ILE B O 1
ATOM 5424 N N . GLU B 1 250 ? 5.543 5.953 1.414 1 90.31 250 GLU B N 1
ATOM 5425 C CA . GLU B 1 250 ? 5.09 4.652 1.902 1 90.31 250 GLU B CA 1
ATOM 5426 C C . GLU B 1 250 ? 5.629 4.371 3.301 1 90.31 250 GLU B C 1
ATOM 5428 O O . GLU B 1 250 ? 4.902 3.863 4.16 1 90.31 250 GLU B O 1
ATOM 5433 N N . ARG B 1 251 ? 6.898 4.727 3.557 1 87.19 251 ARG B N 1
ATOM 5434 C CA . ARG B 1 251 ? 7.488 4.551 4.879 1 87.19 251 ARG B CA 1
ATOM 5435 C C . ARG B 1 251 ? 6.82 5.457 5.906 1 87.19 251 ARG B C 1
ATOM 5437 O O . ARG B 1 251 ? 6.465 5.012 7 1 87.19 251 ARG B O 1
ATOM 5444 N N . ALA B 1 252 ? 6.68 6.676 5.496 1 92 252 ALA B N 1
ATOM 5445 C CA . ALA B 1 252 ? 6.082 7.648 6.406 1 92 252 ALA B CA 1
ATOM 5446 C C . ALA B 1 252 ? 4.648 7.266 6.758 1 92 252 ALA B C 1
ATOM 5448 O O . ALA B 1 252 ? 4.203 7.477 7.891 1 92 252 ALA B O 1
ATOM 5449 N N . ALA B 1 253 ? 3.91 6.684 5.801 1 90.06 253 ALA B N 1
ATOM 5450 C CA . ALA B 1 253 ? 2.521 6.289 6.012 1 90.06 253 ALA B CA 1
ATOM 5451 C C . ALA B 1 253 ? 2.436 4.984 6.801 1 90.06 253 ALA B C 1
ATOM 5453 O O . ALA B 1 253 ? 1.367 4.617 7.297 1 90.06 253 ALA B O 1
ATOM 5454 N N . GLY B 1 254 ? 3.436 4.219 6.855 1 80.06 254 GLY B N 1
ATOM 5455 C CA . GLY B 1 254 ? 3.48 3.008 7.656 1 80.06 254 GLY B CA 1
ATOM 5456 C C . GLY B 1 254 ? 3.256 1.747 6.84 1 80.06 254 GLY B C 1
ATOM 5457 O O . GLY B 1 254 ? 2.99 0.68 7.398 1 80.06 254 GLY B O 1
ATOM 5458 N N . PHE B 1 255 ? 2.959 1.627 5.527 1 66.62 255 PHE B N 1
ATOM 5459 C CA . PHE B 1 255 ? 2.643 0.472 4.695 1 66.62 255 PHE B CA 1
ATOM 5460 C C . PHE B 1 255 ? 3.891 -0.365 4.434 1 66.62 255 PHE B C 1
ATOM 5462 O O . PHE B 1 255 ? 3.799 -1.579 4.238 1 66.62 255 PHE B O 1
ATOM 5469 N N . LEU B 1 256 ? 4.742 0.178 3.922 1 54.78 256 LEU B N 1
ATOM 5470 C CA . LEU B 1 256 ? 5.957 -0.585 3.656 1 54.78 256 LEU B CA 1
ATOM 5471 C C . LEU B 1 256 ? 6.738 -0.827 4.945 1 54.78 256 LEU B C 1
ATOM 5473 O O . LEU B 1 256 ? 6.91 0.088 5.75 1 54.78 256 LEU B O 1
ATOM 5477 N N . PRO B 1 257 ? 6.332 -2.09 5.477 1 43.47 257 PRO B N 1
ATOM 5478 C CA . PRO B 1 257 ? 7.27 -2.199 6.598 1 43.47 257 PRO B CA 1
ATOM 5479 C C . PRO B 1 257 ? 8.547 -1.393 6.383 1 43.47 257 PRO B C 1
ATOM 5481 O O . PRO B 1 257 ? 9.242 -1.586 5.379 1 43.47 257 PRO B O 1
ATOM 5484 N N . SER B 1 258 ? 8.289 -0.137 6.383 1 36.03 258 SER B N 1
ATOM 5485 C CA . SER B 1 258 ? 9.375 0.819 6.191 1 36.03 258 SER B CA 1
ATOM 5486 C C . SER B 1 258 ? 10.727 0.185 6.492 1 36.03 258 SER B C 1
ATOM 5488 O O . SER B 1 258 ? 10.828 -0.717 7.328 1 36.03 258 SER B O 1
ATOM 5490 N N . ARG B 1 259 ? 11.68 0.314 5.555 1 37.12 259 ARG B N 1
ATOM 5491 C CA . ARG B 1 259 ? 13.07 0.27 5.988 1 37.12 259 ARG B CA 1
ATOM 5492 C C . ARG B 1 259 ? 13.195 0.624 7.465 1 37.12 259 ARG B C 1
ATOM 5494 O O . ARG B 1 259 ? 14.062 0.098 8.164 1 37.12 259 ARG B O 1
ATOM 5501 N N . GLY B 1 260 ? 12.539 1.727 7.855 1 34.78 260 GLY B N 1
ATOM 5502 C CA . GLY B 1 260 ? 12.68 2.354 9.156 1 34.78 260 GLY B CA 1
ATOM 5503 C C . GLY B 1 260 ? 11.875 1.661 10.242 1 34.78 260 GLY B C 1
ATOM 5504 O O . GLY B 1 260 ? 11.586 2.254 11.281 1 34.78 260 GLY B O 1
ATOM 5505 N N . HIS B 1 261 ? 10.711 0.897 9.82 1 39.16 261 HIS B N 1
ATOM 5506 C CA . HIS B 1 261 ? 10.297 0.322 11.094 1 39.16 261 HIS B CA 1
ATOM 5507 C C . HIS B 1 261 ? 11.5 -0.109 11.922 1 39.16 261 HIS B C 1
ATOM 5509 O O . HIS B 1 261 ? 12.516 -0.547 11.375 1 39.16 261 HIS B O 1
ATOM 5515 N N . PRO B 1 262 ? 11.594 0.41 12.945 1 37.97 262 PRO B N 1
ATOM 5516 C CA . PRO B 1 262 ? 12.766 -0.009 13.719 1 37.97 262 PRO B CA 1
ATOM 5517 C C . PRO B 1 262 ? 13.266 -1.394 13.32 1 37.97 262 PRO B C 1
ATOM 5519 O O . PRO B 1 262 ? 14.383 -1.772 13.68 1 37.97 262 PRO B O 1
ATOM 5522 N N . ALA B 1 263 ? 12.477 -2.27 13 1 39.59 263 ALA B N 1
ATOM 5523 C CA . ALA B 1 263 ? 13.062 -3.555 12.625 1 39.59 263 ALA B CA 1
ATOM 5524 C C . ALA B 1 263 ? 13.703 -3.484 11.234 1 39.59 263 ALA B C 1
ATOM 5526 O O . ALA B 1 263 ? 13.031 -3.732 10.227 1 39.59 263 ALA B O 1
ATOM 5527 N N . ARG B 1 264 ? 14.266 -2.309 10.727 1 45.31 264 ARG B N 1
ATOM 5528 C CA . ARG B 1 264 ? 15.164 -2.145 9.594 1 45.31 264 ARG B CA 1
ATOM 5529 C C . ARG B 1 264 ? 15.93 -3.434 9.305 1 45.31 264 ARG B C 1
ATOM 5531 O O . ARG B 1 264 ? 16.016 -4.316 10.164 1 45.31 264 ARG B O 1
ATOM 5538 N N . PRO B 1 265 ? 16.594 -3.07 7.812 1 50.56 265 PRO B N 1
ATOM 5539 C CA . PRO B 1 265 ? 17.125 -4.332 7.293 1 50.56 265 PRO B CA 1
ATOM 5540 C C . PRO B 1 265 ? 18.031 -5.043 8.289 1 50.56 265 PRO B C 1
ATOM 5542 O O . PRO B 1 265 ? 18.953 -4.43 8.836 1 50.56 265 PRO B O 1
ATOM 5545 N N . LEU B 1 266 ? 17.422 -5.848 8.922 1 57.91 266 LEU B N 1
ATOM 5546 C CA . LEU B 1 266 ? 18.234 -6.812 9.648 1 57.91 266 LEU B CA 1
ATOM 5547 C C . LEU B 1 266 ? 19.359 -7.352 8.773 1 57.91 266 LEU B C 1
ATOM 5549 O O . LEU B 1 266 ? 19.203 -7.484 7.562 1 57.91 266 LEU B O 1
ATOM 5553 N N . ASP B 1 267 ? 20.469 -6.855 9.156 1 65.69 267 ASP B N 1
ATOM 5554 C CA . ASP B 1 267 ? 21.594 -7.488 8.484 1 65.69 267 ASP B CA 1
ATOM 5555 C C . ASP B 1 267 ? 21.969 -8.805 9.148 1 65.69 267 ASP B C 1
ATOM 5557 O O . ASP B 1 267 ? 21.703 -9.008 10.336 1 65.69 267 ASP B O 1
ATOM 5561 N N . VAL B 1 268 ? 22.344 -9.625 8.328 1 69.94 268 VAL B N 1
ATOM 5562 C CA . VAL B 1 268 ? 22.734 -10.93 8.852 1 69.94 268 VAL B CA 1
ATOM 5563 C C . VAL B 1 268 ? 24.016 -10.789 9.68 1 69.94 268 VAL B C 1
ATOM 5565 O O . VAL B 1 268 ? 24.922 -10.055 9.297 1 69.94 268 VAL B O 1
ATOM 5568 N N . ILE B 1 269 ? 23.891 -11.242 10.883 1 69.62 269 ILE B N 1
ATOM 5569 C CA . ILE B 1 269 ? 25.094 -11.328 11.719 1 69.62 269 ILE B CA 1
ATOM 5570 C C . ILE B 1 269 ? 26 -12.445 11.211 1 69.62 269 ILE B C 1
ATOM 5572 O O . ILE B 1 269 ? 25.547 -13.578 11.016 1 69.62 269 ILE B O 1
ATOM 5576 N N . GLU B 1 270 ? 27.172 -11.977 10.961 1 67.56 270 GLU B N 1
ATOM 5577 C CA . GLU B 1 270 ? 28.141 -12.914 10.398 1 67.56 270 GLU B CA 1
ATOM 5578 C C . GLU B 1 270 ? 28.312 -14.133 11.305 1 67.56 270 GLU B C 1
ATOM 5580 O O . GLU B 1 270 ? 28.344 -14.008 12.531 1 67.56 270 GLU B O 1
ATOM 5585 N N . HIS B 1 271 ? 27.969 -15.25 10.703 1 65.25 271 HIS B N 1
ATOM 5586 C CA . HIS B 1 271 ? 28.219 -16.469 11.461 1 65.25 271 HIS B CA 1
ATOM 5587 C C . HIS B 1 271 ? 29.328 -17.297 10.828 1 65.25 271 HIS B C 1
ATOM 5589 O O . HIS B 1 271 ? 29.531 -17.234 9.609 1 65.25 271 HIS B O 1
ATOM 5595 N N . SER B 1 272 ? 30.25 -17.766 11.625 1 59.12 272 SER B N 1
ATOM 5596 C CA . SER B 1 272 ? 31.453 -18.484 11.242 1 59.12 272 SER B CA 1
ATOM 5597 C C . SER B 1 272 ? 31.125 -19.859 10.656 1 59.12 272 SER B C 1
ATOM 5599 O O . SER B 1 272 ? 31.812 -20.328 9.742 1 59.12 272 SER B O 1
ATOM 5601 N N . GLU B 1 273 ? 30 -20.516 11.18 1 61.81 273 GLU B N 1
ATOM 5602 C CA . GLU B 1 273 ? 29.766 -21.891 10.75 1 61.81 273 GLU B CA 1
ATOM 5603 C C . GLU B 1 273 ? 28.422 -22.047 10.055 1 61.81 273 GLU B C 1
ATOM 5605 O O . GLU B 1 273 ? 27.438 -21.391 10.43 1 61.81 273 GLU B O 1
ATOM 5610 N N . ARG B 1 274 ? 28.438 -22.859 9.023 1 62.25 274 ARG B N 1
ATOM 5611 C CA . ARG B 1 274 ? 27.312 -23.078 8.109 1 62.25 274 ARG B CA 1
ATOM 5612 C C . ARG B 1 274 ? 26.078 -23.531 8.875 1 62.25 274 ARG B C 1
ATOM 5614 O O . ARG B 1 274 ? 24.953 -23.406 8.383 1 62.25 274 ARG B O 1
ATOM 5621 N N . HIS B 1 275 ? 26.234 -24.094 10.055 1 69 275 HIS B N 1
ATOM 5622 C CA . HIS B 1 275 ? 25.078 -24.703 10.695 1 69 275 HIS B CA 1
ATOM 5623 C C . HIS B 1 275 ? 24.641 -23.906 11.922 1 69 275 HIS B C 1
ATOM 5625 O O . HIS B 1 275 ? 23.688 -24.281 12.609 1 69 275 HIS B O 1
ATOM 5631 N N . GLU B 1 276 ? 25.281 -22.766 12.062 1 76.56 276 GLU B N 1
ATOM 5632 C CA . GLU B 1 276 ? 24.906 -21.938 13.211 1 76.56 276 GLU B CA 1
ATOM 5633 C C . GLU B 1 276 ? 23.578 -21.219 12.961 1 76.56 276 GLU B C 1
ATOM 5635 O O . GLU B 1 276 ? 23.266 -20.875 11.82 1 76.56 276 GLU B O 1
ATOM 5640 N N . PRO B 1 277 ? 22.891 -21.109 14.023 1 81.12 277 PRO B N 1
ATOM 5641 C CA . PRO B 1 277 ? 21.641 -20.359 13.883 1 81.12 277 PRO B CA 1
ATOM 5642 C C . PRO B 1 277 ? 21.859 -18.953 13.297 1 81.12 277 PRO B C 1
ATOM 5644 O O . PRO B 1 277 ? 22.781 -18.25 13.711 1 81.12 277 PRO B O 1
ATOM 5647 N N . ILE B 1 278 ? 21.125 -18.672 12.289 1 82.06 278 ILE B N 1
ATOM 5648 C CA . ILE B 1 278 ? 21.203 -17.375 11.648 1 82.06 278 ILE B CA 1
ATOM 5649 C C . ILE B 1 278 ? 20.609 -16.312 12.57 1 82.06 278 ILE B C 1
ATOM 5651 O O . ILE B 1 278 ? 19.531 -16.5 13.141 1 82.06 278 ILE B O 1
ATOM 5655 N N . GLN B 1 279 ? 21.359 -15.305 12.695 1 78.31 279 GLN B N 1
ATOM 5656 C CA . GLN B 1 279 ? 20.891 -14.18 13.5 1 78.31 279 GLN B CA 1
ATOM 5657 C C . GLN B 1 279 ? 20.891 -12.883 12.695 1 78.31 279 GLN B C 1
ATOM 5659 O O . GLN B 1 279 ? 21.797 -12.648 11.891 1 78.31 279 GLN B O 1
ATOM 5664 N N . PHE B 1 280 ? 19.812 -12.266 12.883 1 75.12 280 PHE B N 1
ATOM 5665 C CA . PHE B 1 280 ? 19.703 -10.953 12.25 1 75.12 280 PHE B CA 1
ATOM 5666 C C . PHE B 1 280 ? 19.766 -9.844 13.289 1 75.12 280 PHE B C 1
ATOM 5668 O O . PHE B 1 280 ? 19.344 -10.031 14.43 1 75.12 280 PHE B O 1
ATOM 5675 N N . LYS B 1 281 ? 20.5 -8.867 13.055 1 66.44 281 LYS B N 1
ATOM 5676 C CA . LYS B 1 281 ? 20.562 -7.715 13.945 1 66.44 281 LYS B CA 1
ATOM 5677 C C . LYS B 1 281 ? 20 -6.465 13.273 1 66.44 281 LYS B C 1
ATOM 5679 O O . LYS B 1 281 ? 20.047 -6.34 12.055 1 66.44 281 LYS B O 1
ATOM 5684 N N . ASN B 1 282 ? 19.234 -5.832 14.203 1 58.59 282 ASN B N 1
ATOM 5685 C CA . ASN B 1 282 ? 18.812 -4.527 13.711 1 58.59 282 ASN B CA 1
ATOM 5686 C C . ASN B 1 282 ? 20 -3.682 13.258 1 58.59 282 ASN B C 1
ATOM 5688 O O . ASN B 1 282 ? 21.047 -3.686 13.891 1 58.59 282 ASN B O 1
ATOM 5692 N N . ALA B 1 283 ? 20.078 -3.449 12.023 1 51.34 283 ALA B N 1
ATOM 5693 C CA . ALA B 1 283 ? 21.125 -2.488 11.672 1 51.34 283 ALA B CA 1
ATOM 5694 C C . ALA B 1 283 ? 21.203 -1.372 12.711 1 51.34 283 ALA B C 1
ATOM 5696 O O . ALA B 1 283 ? 20.203 -1.015 13.336 1 51.34 283 ALA B O 1
ATOM 5697 N N . PRO B 1 284 ? 22.453 -1.185 13.344 1 46.12 284 PRO B N 1
ATOM 5698 C CA . PRO B 1 284 ? 22.531 -0.08 14.305 1 46.12 284 PRO B CA 1
ATOM 5699 C C . PRO B 1 284 ? 21.5 1.013 14.031 1 46.12 284 PRO B C 1
ATOM 5701 O O . PRO B 1 284 ? 21.266 1.371 12.867 1 46.12 284 PRO B O 1
ATOM 5704 N N . ALA B 1 285 ? 20.641 1.067 14.836 1 46.31 285 ALA B N 1
ATOM 5705 C CA . ALA B 1 285 ? 19.5 1.979 14.82 1 46.31 285 ALA B CA 1
ATOM 5706 C C . ALA B 1 285 ? 19.922 3.377 14.375 1 46.31 285 ALA B C 1
ATOM 5708 O O . ALA B 1 285 ? 20.578 4.109 15.133 1 46.31 285 ALA B O 1
ATOM 5709 N N . LYS B 1 286 ? 20.578 3.604 13.312 1 53.88 286 LYS B N 1
ATOM 5710 C CA . LYS B 1 286 ? 20.562 4.988 12.844 1 53.88 286 LYS B CA 1
ATOM 5711 C C . LYS B 1 286 ? 19.141 5.535 12.797 1 53.88 286 LYS B C 1
ATOM 5713 O O . LYS B 1 286 ? 18.906 6.598 12.219 1 53.88 286 LYS B O 1
ATOM 5718 N N . HIS B 1 287 ? 18.234 4.953 13.523 1 62.84 287 HIS B N 1
ATOM 5719 C CA . HIS B 1 287 ? 16.812 5.273 13.539 1 62.84 287 HIS B CA 1
ATOM 5720 C C . HIS B 1 287 ? 16.5 6.285 14.641 1 62.84 287 HIS B C 1
ATOM 5722 O O . HIS B 1 287 ? 15.625 6.043 15.477 1 62.84 287 HIS B O 1
ATOM 5728 N N . ILE B 1 288 ? 17.484 7.348 14.547 1 78.88 288 ILE B N 1
ATOM 5729 C CA . ILE B 1 288 ? 17.297 8.422 15.523 1 78.88 288 ILE B CA 1
ATOM 5730 C C . ILE B 1 288 ? 17.125 9.75 14.789 1 78.88 288 ILE B C 1
ATOM 5732 O O . ILE B 1 288 ? 17.547 9.891 13.641 1 78.88 288 ILE B O 1
ATOM 5736 N N . VAL B 1 289 ? 16.531 10.625 15.516 1 91.62 289 VAL B N 1
ATOM 5737 C CA . VAL B 1 289 ? 16.469 12.016 15.055 1 91.62 289 VAL B CA 1
ATOM 5738 C C . VAL B 1 289 ? 17.859 12.641 15.133 1 91.62 289 VAL B C 1
ATOM 5740 O O . VAL B 1 289 ? 18.688 12.242 15.969 1 91.62 289 VAL B O 1
ATOM 5743 N N . LEU B 1 290 ? 18.156 13.578 14.273 1 94.69 290 LEU B N 1
ATOM 5744 C CA . LEU B 1 290 ? 19.469 14.203 14.258 1 94.69 290 LEU B CA 1
ATOM 5745 C C . LEU B 1 290 ? 19.828 14.75 15.633 1 94.69 290 LEU B C 1
ATOM 5747 O O . LEU B 1 290 ? 18.984 15.328 16.312 1 94.69 290 LEU B O 1
ATOM 5751 N N . PRO B 1 291 ? 21.094 14.539 16.047 1 94.12 291 PRO B N 1
ATOM 5752 C CA . PRO B 1 291 ? 21.516 15.008 17.359 1 94.12 291 PRO B CA 1
ATOM 5753 C C . PRO B 1 291 ? 21.656 16.531 17.422 1 94.12 291 PRO B C 1
ATOM 5755 O O . PRO B 1 291 ? 21.609 17.203 16.391 1 94.12 291 PRO B O 1
ATOM 5758 N N . ASN B 1 292 ? 21.703 17.062 18.656 1 95.19 292 ASN B N 1
ATOM 5759 C CA . ASN B 1 292 ? 21.984 18.453 18.953 1 95.19 292 ASN B CA 1
ATOM 5760 C C . ASN B 1 292 ? 20.891 19.375 18.391 1 95.19 292 ASN B C 1
ATOM 5762 O O . ASN B 1 292 ? 21.188 20.484 17.953 1 95.19 292 ASN B O 1
ATOM 5766 N N . ASP B 1 293 ? 19.688 18.859 18.281 1 97.12 293 ASP B N 1
ATOM 5767 C CA . ASP B 1 293 ? 18.547 19.641 17.828 1 97.12 293 ASP B CA 1
ATOM 5768 C C . ASP B 1 293 ? 18.812 20.234 16.453 1 97.12 293 ASP B C 1
ATOM 5770 O O . ASP B 1 293 ? 18.375 21.344 16.156 1 97.12 293 ASP B O 1
ATOM 5774 N N . ALA B 1 294 ? 19.531 19.484 15.602 1 97.12 294 ALA B N 1
ATOM 5775 C CA . ALA B 1 294 ? 19.938 19.984 14.289 1 97.12 294 ALA B CA 1
ATOM 5776 C C . ALA B 1 294 ? 18.781 19.891 13.289 1 97.12 294 ALA B C 1
ATOM 5778 O O . ALA B 1 294 ? 18.031 18.906 13.289 1 97.12 294 ALA B O 1
ATOM 5779 N N . ILE B 1 295 ? 18.703 20.859 12.461 1 97.75 295 ILE B N 1
ATOM 5780 C CA . ILE B 1 295 ? 17.859 20.812 11.273 1 97.75 295 ILE B CA 1
ATOM 5781 C C . ILE B 1 295 ? 18.719 20.609 10.031 1 97.75 295 ILE B C 1
ATOM 5783 O O . ILE B 1 295 ? 19.578 21.438 9.727 1 97.75 295 ILE B O 1
ATOM 5787 N N . PRO B 1 296 ? 18.484 19.516 9.312 1 96.31 296 PRO B N 1
ATOM 5788 C CA . PRO B 1 296 ? 19.344 19.297 8.141 1 96.31 296 PRO B CA 1
ATOM 5789 C C . PRO B 1 296 ? 19.141 20.359 7.059 1 96.31 296 PRO B C 1
ATOM 5791 O O . PRO B 1 296 ? 18 20.656 6.691 1 96.31 296 PRO B O 1
ATOM 5794 N N . THR B 1 297 ? 20.188 20.828 6.449 1 95.12 297 THR B N 1
ATOM 5795 C CA . THR B 1 297 ? 20.125 21.906 5.461 1 95.12 297 THR B CA 1
ATOM 5796 C C . THR B 1 297 ? 19.391 21.438 4.203 1 95.12 297 THR B C 1
ATOM 5798 O O . THR B 1 297 ? 18.828 22.25 3.467 1 95.12 297 THR B O 1
ATOM 5801 N N . SER B 1 298 ? 19.391 20.125 3.959 1 95.56 298 SER B N 1
ATOM 5802 C CA . SER B 1 298 ? 18.688 19.578 2.803 1 95.56 298 SER B CA 1
ATOM 5803 C C . SER B 1 298 ? 17.188 19.781 2.924 1 95.56 298 SER B C 1
ATOM 5805 O O . SER B 1 298 ? 16.453 19.609 1.947 1 95.56 298 SER B O 1
ATOM 5807 N N . LEU B 1 299 ? 16.719 20.156 4.125 1 96.88 299 LEU B N 1
ATOM 5808 C CA . LEU B 1 299 ? 15.297 20.359 4.367 1 96.88 299 LEU B CA 1
ATOM 5809 C C . LEU B 1 299 ? 14.898 21.797 4.066 1 96.88 299 LEU B C 1
ATOM 5811 O O . LEU B 1 299 ? 13.711 22.109 3.949 1 96.88 299 LEU B O 1
ATOM 5815 N N . PHE B 1 300 ? 15.836 22.703 3.945 1 96 300 PHE B N 1
ATOM 5816 C CA . PHE B 1 300 ? 15.594 24.125 3.846 1 96 300 PHE B CA 1
ATOM 5817 C C . PHE B 1 300 ? 14.766 24.453 2.611 1 96 300 PHE B C 1
ATOM 5819 O O . PHE B 1 300 ? 13.844 25.281 2.672 1 96 300 PHE B O 1
ATOM 5826 N N . PRO B 1 301 ? 15.016 23.812 1.461 1 94.62 301 PRO B N 1
ATOM 5827 C CA . PRO B 1 301 ? 14.211 24.125 0.278 1 94.62 301 PRO B CA 1
ATOM 5828 C C . PRO B 1 301 ? 12.727 23.797 0.477 1 94.62 301 PRO B C 1
ATOM 5830 O O . PRO B 1 301 ? 11.875 24.375 -0.21 1 94.62 301 PRO B O 1
ATOM 5833 N N . LEU B 1 302 ? 12.438 22.922 1.396 1 95.75 302 LEU B N 1
ATOM 5834 C CA . LEU B 1 302 ? 11.055 22.562 1.705 1 95.75 302 LEU B CA 1
ATOM 5835 C C . LEU B 1 302 ? 10.445 23.562 2.686 1 95.75 302 LEU B C 1
ATOM 5837 O O . LEU B 1 302 ? 9.234 23.812 2.658 1 95.75 302 LEU B O 1
ATOM 5841 N N . LEU B 1 303 ? 11.281 24.141 3.512 1 97 303 LEU B N 1
ATOM 5842 C CA . LEU B 1 303 ? 10.805 25 4.594 1 97 303 LEU B CA 1
ATOM 5843 C C . LEU B 1 303 ? 10.648 26.438 4.125 1 97 303 LEU B C 1
ATOM 5845 O O . LEU B 1 303 ? 9.727 27.141 4.547 1 97 303 LEU B O 1
ATOM 5849 N N . LEU B 1 304 ? 11.469 26.875 3.25 1 94.69 304 LEU B N 1
ATOM 5850 C CA . LEU B 1 304 ? 11.523 28.266 2.828 1 94.69 304 LEU B CA 1
ATOM 5851 C C . LEU B 1 304 ? 10.203 28.688 2.205 1 94.69 304 LEU B C 1
ATOM 5853 O O . LEU B 1 304 ? 9.688 29.766 2.508 1 94.69 304 LEU B O 1
ATOM 5857 N N . PRO B 1 305 ? 9.609 27.844 1.354 1 94.44 305 PRO B N 1
ATOM 5858 C CA . PRO B 1 305 ? 8.336 28.234 0.743 1 94.44 305 PRO B CA 1
ATOM 5859 C C . PRO B 1 305 ? 7.227 28.438 1.771 1 94.44 305 PRO B C 1
ATOM 5861 O O . PRO B 1 305 ? 6.254 29.156 1.505 1 94.44 305 PRO B O 1
ATOM 5864 N N . ILE B 1 306 ? 7.352 27.828 2.904 1 97.06 306 ILE B N 1
ATOM 5865 C CA . ILE B 1 306 ? 6.34 28 3.945 1 97.06 306 ILE B CA 1
ATOM 5866 C C . ILE B 1 306 ? 6.301 29.453 4.406 1 97.06 306 ILE B C 1
ATOM 5868 O O . ILE B 1 306 ? 5.223 30.031 4.574 1 97.06 306 ILE B O 1
ATOM 5872 N N . PHE B 1 307 ? 7.449 30.047 4.512 1 96.31 307 PHE B N 1
ATOM 5873 C CA . PHE B 1 307 ? 7.523 31.438 4.93 1 96.31 307 PHE B CA 1
ATOM 5874 C C . PHE B 1 307 ? 7.25 32.375 3.754 1 96.31 307 PHE B C 1
ATOM 5876 O O . PHE B 1 307 ? 6.934 33.531 3.947 1 96.31 307 PHE B O 1
ATOM 5883 N N . ARG B 1 308 ? 7.34 31.844 2.596 1 93.56 308 ARG B N 1
ATOM 5884 C CA . ARG B 1 308 ? 7.113 32.656 1.407 1 93.56 308 ARG B CA 1
ATOM 5885 C C . ARG B 1 308 ? 5.629 32.719 1.064 1 93.56 308 ARG B C 1
ATOM 5887 O O . ARG B 1 308 ? 5.098 33.812 0.793 1 93.56 308 ARG B O 1
ATOM 5894 N N . ASP B 1 309 ? 4.996 31.547 1.09 1 94.5 309 ASP B N 1
ATOM 5895 C CA . ASP B 1 309 ? 3.643 31.422 0.559 1 94.5 309 ASP B CA 1
ATOM 5896 C C . ASP B 1 309 ? 2.633 31.172 1.677 1 94.5 309 ASP B C 1
ATOM 5898 O O . ASP B 1 309 ? 1.607 31.859 1.756 1 94.5 309 ASP B O 1
ATOM 5902 N N . THR B 1 310 ? 2.965 30.328 2.609 1 97 310 THR B N 1
ATOM 5903 C CA . THR B 1 310 ? 1.994 29.812 3.562 1 97 310 THR B CA 1
ATOM 5904 C C . THR B 1 310 ? 1.757 30.812 4.695 1 97 310 THR B C 1
ATOM 5906 O O . THR B 1 310 ? 0.615 31.188 4.969 1 97 310 THR B O 1
ATOM 5909 N N . ILE B 1 311 ? 2.848 31.234 5.336 1 97.94 311 ILE B N 1
ATOM 5910 C CA . ILE B 1 311 ? 2.73 32.062 6.535 1 97.94 311 ILE B CA 1
ATOM 5911 C C . ILE B 1 311 ? 2.105 33.406 6.176 1 97.94 311 ILE B C 1
ATOM 5913 O O . ILE B 1 311 ? 1.263 33.938 6.914 1 97.94 311 ILE B O 1
ATOM 5917 N N . PRO B 1 312 ? 2.434 34.031 5.023 1 97.12 312 PRO B N 1
ATOM 5918 C CA . PRO B 1 312 ? 1.744 35.25 4.656 1 97.12 312 PRO B CA 1
ATOM 5919 C C . PRO B 1 312 ? 0.232 35.094 4.543 1 97.12 312 PRO B C 1
ATOM 5921 O O . PRO B 1 312 ? -0.529 35.969 4.969 1 97.12 312 PRO B O 1
ATOM 5924 N N . TYR B 1 313 ? -0.188 34 3.984 1 97.44 313 TYR B N 1
ATOM 5925 C CA . TYR B 1 313 ? -1.618 33.719 3.941 1 97.44 313 TYR B CA 1
ATOM 5926 C C . TYR B 1 313 ? -2.188 33.562 5.348 1 97.44 313 TYR B C 1
ATOM 5928 O O . TYR B 1 313 ? -3.273 34.094 5.637 1 97.44 313 TYR B O 1
ATOM 5936 N N . VAL B 1 314 ? -1.488 32.906 6.219 1 97.94 314 VAL B N 1
ATOM 5937 C CA . VAL B 1 314 ? -1.958 32.656 7.578 1 97.94 314 VAL B CA 1
ATOM 5938 C C . VAL B 1 314 ? -2.096 34 8.312 1 97.94 314 VAL B C 1
ATOM 5940 O O . VAL B 1 314 ? -3.033 34.188 9.094 1 97.94 314 VAL B O 1
ATOM 5943 N N . ILE B 1 315 ? -1.146 34.906 8.078 1 97.88 315 ILE B N 1
ATOM 5944 C CA . ILE B 1 315 ? -1.208 36.25 8.656 1 97.88 315 ILE B CA 1
ATOM 5945 C C . ILE B 1 315 ? -2.473 36.969 8.18 1 97.88 315 ILE B C 1
ATOM 5947 O O . ILE B 1 315 ? -3.195 37.562 8.984 1 97.88 315 ILE B O 1
ATOM 5951 N N . THR B 1 316 ? -2.725 36.844 6.879 1 97.75 316 THR B N 1
ATOM 5952 C CA . THR B 1 316 ? -3.93 37.438 6.312 1 97.75 316 THR B CA 1
ATOM 5953 C C . THR B 1 316 ? -5.18 36.844 6.961 1 97.75 316 THR B C 1
ATOM 5955 O O . THR B 1 316 ? -6.117 37.594 7.289 1 97.75 316 THR B O 1
ATOM 5958 N N . ALA B 1 317 ? -5.203 35.562 7.164 1 96.38 317 ALA B N 1
ATOM 5959 C CA . ALA B 1 317 ? -6.332 34.875 7.785 1 96.38 317 ALA B CA 1
ATOM 5960 C C . ALA B 1 317 ? -6.512 35.312 9.234 1 96.38 317 ALA B C 1
ATOM 5962 O O . ALA B 1 317 ? -7.637 35.531 9.695 1 96.38 317 ALA B O 1
ATOM 5963 N N . ALA B 1 318 ? -5.414 35.438 9.938 1 95.94 318 ALA B N 1
ATOM 5964 C CA . ALA B 1 318 ? -5.461 35.875 11.328 1 95.94 318 ALA B CA 1
ATOM 5965 C C . ALA B 1 318 ? -6.012 37.281 11.438 1 95.94 318 ALA B C 1
ATOM 5967 O O . ALA B 1 318 ? -6.82 37.594 12.32 1 95.94 318 ALA B O 1
ATOM 5968 N N . ASN B 1 319 ? -5.566 38.156 10.57 1 96.44 319 ASN B N 1
ATOM 5969 C CA . ASN B 1 319 ? -6.07 39.5 10.555 1 96.44 319 ASN B CA 1
ATOM 5970 C C . ASN B 1 319 ? -7.566 39.562 10.258 1 96.44 319 ASN B C 1
ATOM 5972 O O . ASN B 1 319 ? -8.305 40.344 10.867 1 96.44 319 ASN B O 1
ATOM 5976 N N . ALA B 1 320 ? -7.992 38.75 9.297 1 95.81 320 ALA B N 1
ATOM 5977 C CA . ALA B 1 320 ? -9.414 38.656 8.977 1 95.81 320 ALA B CA 1
ATOM 5978 C C . ALA B 1 320 ? -10.227 38.188 10.18 1 95.81 320 ALA B C 1
ATOM 5980 O O . ALA B 1 320 ? -11.32 38.719 10.438 1 95.81 320 ALA B O 1
ATOM 5981 N N . LEU B 1 321 ? -9.703 37.25 10.844 1 94.25 321 LEU B N 1
ATOM 5982 C CA . LEU B 1 321 ? -10.391 36.75 12.031 1 94.25 321 LEU B CA 1
ATOM 5983 C C . LEU B 1 321 ? -10.445 37.812 13.117 1 94.25 321 LEU B C 1
ATOM 5985 O O . LEU B 1 321 ? -11.477 37.969 13.781 1 94.25 321 LEU B O 1
ATOM 5989 N N . HIS B 1 322 ? -9.359 38.531 13.297 1 93.56 322 HIS B N 1
ATOM 5990 C CA . HIS B 1 322 ? -9.32 39.594 14.266 1 93.56 322 HIS B CA 1
ATOM 5991 C C . HIS B 1 322 ? -10.391 40.656 13.961 1 93.56 322 HIS B C 1
ATOM 5993 O O . HIS B 1 322 ? -11.094 41.094 14.875 1 93.56 322 HIS B O 1
ATOM 5999 N N . GLU B 1 323 ? -10.508 41 12.75 1 93.94 323 GLU B N 1
ATOM 6000 C CA . GLU B 1 323 ? -11.516 41.969 12.336 1 93.94 323 GLU B CA 1
ATOM 6001 C C . GLU B 1 323 ? -12.93 41.438 12.586 1 93.94 323 GLU B C 1
ATOM 6003 O O . GLU B 1 323 ? -13.805 42.188 13.023 1 93.94 323 GLU B O 1
ATOM 6008 N N . TRP B 1 324 ? -13.109 40.188 12.258 1 93.19 324 TRP B N 1
ATOM 6009 C CA . TRP B 1 324 ? -14.422 39.594 12.492 1 93.19 324 TRP B CA 1
ATOM 6010 C C . TRP B 1 324 ? -14.781 39.625 13.977 1 93.19 324 TRP B C 1
ATOM 6012 O O . TRP B 1 324 ? -15.914 39.969 14.336 1 93.19 324 TRP B O 1
ATOM 6022 N N . ILE B 1 325 ? -13.883 39.312 14.797 1 90.44 325 ILE B N 1
ATOM 6023 C CA . ILE B 1 325 ? -14.117 39.281 16.234 1 90.44 325 ILE B CA 1
ATOM 6024 C C . ILE B 1 325 ? -14.445 40.688 16.719 1 90.44 325 ILE B C 1
ATOM 6026 O O . ILE B 1 325 ? -15.359 40.875 17.531 1 90.44 325 ILE B O 1
ATOM 6030 N N . ALA B 1 326 ? -13.68 41.656 16.234 1 91.44 326 ALA B N 1
ATOM 6031 C CA . ALA B 1 326 ? -13.898 43.062 16.609 1 91.44 326 ALA B CA 1
ATOM 6032 C C . ALA B 1 326 ? -15.305 43.5 16.219 1 91.44 326 ALA B C 1
ATOM 6034 O O . ALA B 1 326 ? -15.922 44.312 16.938 1 91.44 326 ALA B O 1
ATOM 6035 N N . ARG B 1 327 ? -15.828 42.969 15.18 1 93.69 327 ARG B N 1
ATOM 6036 C CA . ARG B 1 327 ? -17.141 43.375 14.664 1 93.69 327 ARG B CA 1
ATOM 6037 C C . ARG B 1 327 ? -18.25 42.562 15.32 1 93.69 327 ARG B C 1
ATOM 6039 O O . ARG B 1 327 ? -19.422 42.938 15.203 1 93.69 327 ARG B O 1
ATOM 6046 N N . HIS B 1 328 ? -17.859 41.531 16 1 90.69 328 HIS B N 1
ATOM 6047 C CA . HIS B 1 328 ? -18.844 40.656 16.641 1 90.69 328 HIS B CA 1
ATOM 6048 C C . HIS B 1 328 ? -18.5 40.406 18.094 1 90.69 328 HIS B C 1
ATOM 6050 O O . HIS B 1 328 ? -18.312 39.25 18.5 1 90.69 328 HIS B O 1
ATOM 6056 N N . PRO B 1 329 ? -18.5 41.375 18.938 1 85.62 329 PRO B N 1
ATOM 6057 C CA . PRO B 1 329 ? -18.062 41.219 20.328 1 85.62 329 PRO B CA 1
ATOM 6058 C C . PRO B 1 329 ? -18.969 40.312 21.156 1 85.62 329 PRO B C 1
ATOM 6060 O O . PRO B 1 329 ? -18.531 39.719 22.141 1 85.62 329 PRO B O 1
ATOM 6063 N N . ASP B 1 330 ? -20.188 40.094 20.672 1 85.44 330 ASP B N 1
ATOM 6064 C CA . ASP B 1 330 ? -21.156 39.312 21.438 1 85.44 330 ASP B CA 1
ATOM 6065 C C . ASP B 1 330 ? -21.172 37.844 20.984 1 85.44 330 ASP B C 1
ATOM 6067 O O . ASP B 1 330 ? -21.844 37 21.594 1 85.44 330 ASP B O 1
ATOM 6071 N N . ALA B 1 331 ? -20.406 37.625 19.922 1 84.44 331 ALA B N 1
ATOM 6072 C CA . ALA B 1 331 ? -20.406 36.25 19.422 1 84.44 331 ALA B CA 1
ATOM 6073 C C . ALA B 1 331 ? -19.734 35.312 20.422 1 84.44 331 ALA B C 1
ATOM 6075 O O . ALA B 1 331 ? -18.672 35.594 20.953 1 84.44 331 ALA B O 1
ATOM 6076 N N . LYS B 1 332 ? -20.359 34.125 20.719 1 78.56 332 LYS B N 1
ATOM 6077 C CA . LYS B 1 332 ? -19.828 33.156 21.656 1 78.56 332 LYS B CA 1
ATOM 6078 C C . LYS B 1 332 ? -18.859 32.188 20.984 1 78.56 332 LYS B C 1
ATOM 6080 O O . LYS B 1 332 ? -17.984 31.625 21.625 1 78.56 332 LYS B O 1
ATOM 6085 N N . GLU B 1 333 ? -19.062 32 19.672 1 82.69 333 GLU B N 1
ATOM 6086 C CA . GLU B 1 333 ? -18.203 31.125 18.891 1 82.69 333 GLU B CA 1
ATOM 6087 C C . GLU B 1 333 ? -17.812 31.766 17.562 1 82.69 333 GLU B C 1
ATOM 6089 O O . GLU B 1 333 ? -18.578 32.562 17 1 82.69 333 GLU B O 1
ATOM 6094 N N . VAL B 1 334 ? -16.641 31.453 17.172 1 86.25 334 VAL B N 1
ATOM 6095 C CA . VAL B 1 334 ? -16.219 31.922 15.859 1 86.25 334 VAL B CA 1
ATOM 6096 C C . VAL B 1 334 ? -16.719 30.953 14.789 1 86.25 334 VAL B C 1
ATOM 6098 O O . VAL B 1 334 ? -16.844 29.75 15.039 1 86.25 334 VAL B O 1
ATOM 6101 N N . PRO B 1 335 ? -17.062 31.469 13.672 1 87.88 335 PRO B N 1
ATOM 6102 C CA . PRO B 1 335 ? -17.516 30.578 12.594 1 87.88 335 PRO B CA 1
ATOM 6103 C C . PRO B 1 335 ? -16.359 29.766 11.992 1 87.88 335 PRO B C 1
ATOM 6105 O O . PRO B 1 335 ? -15.195 30.031 12.297 1 87.88 335 PRO B O 1
ATOM 6108 N N . ARG B 1 336 ? -16.672 28.812 11.219 1 86.88 336 ARG B N 1
ATOM 6109 C CA . ARG B 1 336 ? -15.68 27.953 10.57 1 86.88 336 ARG B CA 1
ATOM 6110 C C . ARG B 1 336 ? -14.797 28.766 9.625 1 86.88 336 ARG B C 1
ATOM 6112 O O . ARG B 1 336 ? -13.625 28.438 9.43 1 86.88 336 ARG B O 1
ATOM 6119 N N . SER B 1 337 ? -15.422 29.781 9.023 1 91.44 337 SER B N 1
ATOM 6120 C CA . SER B 1 337 ? -14.68 30.656 8.117 1 91.44 337 SER B CA 1
ATOM 6121 C C . SER B 1 337 ? -15.148 32.094 8.25 1 91.44 337 SER B C 1
ATOM 6123 O O . SER B 1 337 ? -16.281 32.375 8.672 1 91.44 337 SER B O 1
ATOM 6125 N N . VAL B 1 338 ? -14.242 33.062 8 1 91.94 338 VAL B N 1
ATOM 6126 C CA . VAL B 1 338 ? -14.586 34.469 8.125 1 91.94 338 VAL B CA 1
ATOM 6127 C C . VAL B 1 338 ? -14.398 35.156 6.773 1 91.94 338 VAL B C 1
ATOM 6129 O O . VAL B 1 338 ? -13.695 36.156 6.68 1 91.94 338 VAL B O 1
ATOM 6132 N N . GLY B 1 339 ? -14.992 34.562 5.703 1 91.69 339 GLY B N 1
ATOM 6133 C CA . GLY B 1 339 ? -15.016 35.188 4.387 1 91.69 339 GLY B CA 1
ATOM 6134 C C . GLY B 1 339 ? -13.914 34.688 3.475 1 91.69 339 GLY B C 1
ATOM 6135 O O . GLY B 1 339 ? -13.328 33.625 3.717 1 91.69 339 GLY B O 1
ATOM 6136 N N . THR B 1 340 ? -13.766 35.406 2.357 1 96 340 THR B N 1
ATOM 6137 C CA . THR B 1 340 ? -12.758 35.094 1.35 1 96 340 THR B CA 1
ATOM 6138 C C . THR B 1 340 ? -11.609 36.125 1.393 1 96 340 THR B C 1
ATOM 6140 O O . THR B 1 340 ? -11.844 37.312 1.548 1 96 340 THR B O 1
ATOM 6143 N N . VAL B 1 341 ? -10.398 35.625 1.305 1 97.31 341 VAL B N 1
ATOM 6144 C CA . VAL B 1 341 ? -9.234 36.5 1.349 1 97.31 341 VAL B CA 1
ATOM 6145 C C . VAL B 1 341 ? -8.305 36.188 0.173 1 97.31 341 VAL B C 1
ATOM 6147 O O . VAL B 1 341 ? -8.398 35.125 -0.436 1 97.31 341 VAL B O 1
ATOM 6150 N N . GLU B 1 342 ? -7.473 37.156 -0.07 1 96.81 342 GLU B N 1
ATOM 6151 C CA . GLU B 1 342 ? -6.465 36.969 -1.108 1 96.81 342 GLU B CA 1
ATOM 6152 C C . GLU B 1 342 ? -5.258 36.188 -0.575 1 96.81 342 GLU B C 1
ATOM 6154 O O . GLU B 1 342 ? -4.918 36.312 0.605 1 96.81 342 GLU B O 1
ATOM 6159 N N . PHE B 1 343 ? -4.66 35.406 -1.378 1 97.12 343 PHE B N 1
ATOM 6160 C CA . PHE B 1 343 ? -3.377 34.781 -1.104 1 97.12 343 PHE B CA 1
ATOM 6161 C C . PHE B 1 343 ? -2.512 34.719 -2.359 1 97.12 343 PHE B C 1
ATOM 6163 O O . PHE B 1 343 ? -2.998 35 -3.461 1 97.12 343 PHE B O 1
ATOM 6170 N N . LYS B 1 344 ? -1.269 34.531 -2.162 1 96.5 344 LYS B N 1
ATOM 6171 C CA . LYS B 1 344 ? -0.335 34.531 -3.285 1 96.5 344 LYS B CA 1
ATOM 6172 C C . LYS B 1 344 ? 0.487 33.25 -3.318 1 96.5 344 LYS B C 1
ATOM 6174 O O . LYS B 1 344 ? 0.784 32.688 -2.271 1 96.5 344 LYS B O 1
ATOM 6179 N N . LEU B 1 345 ? 0.771 32.844 -4.512 1 96.62 345 LEU B N 1
ATOM 6180 C CA . LEU B 1 345 ? 1.659 31.719 -4.781 1 96.62 345 LEU B CA 1
ATOM 6181 C C . LEU B 1 345 ? 2.852 32.156 -5.625 1 96.62 345 LEU B C 1
ATOM 6183 O O . LEU B 1 345 ? 2.689 32.875 -6.605 1 96.62 345 LEU B O 1
ATOM 6187 N N . TRP B 1 346 ? 3.969 31.719 -5.254 1 93.69 346 TRP B N 1
ATOM 6188 C CA . TRP B 1 346 ? 5.141 32 -6.07 1 93.69 346 TRP B CA 1
ATOM 6189 C C . TRP B 1 346 ? 5.312 30.953 -7.168 1 93.69 346 TRP B C 1
ATOM 6191 O O . TRP B 1 346 ? 5.234 29.75 -6.906 1 93.69 346 TRP B O 1
ATOM 6201 N N . ASP B 1 347 ? 5.512 31.406 -8.352 1 93.31 347 ASP B N 1
ATOM 6202 C CA . ASP B 1 347 ? 5.766 30.578 -9.531 1 93.31 347 ASP B CA 1
ATOM 6203 C C . ASP B 1 347 ? 7.082 30.969 -10.195 1 93.31 347 ASP B C 1
ATOM 6205 O O . ASP B 1 347 ? 7.277 32.125 -10.555 1 93.31 347 ASP B O 1
ATOM 6209 N N . GLU B 1 348 ? 7.945 30.031 -10.359 1 88.25 348 GLU B N 1
ATOM 6210 C CA . GLU B 1 348 ? 9.273 30.312 -10.898 1 88.25 348 GLU B CA 1
ATOM 6211 C C . GLU B 1 348 ? 9.18 30.859 -12.32 1 88.25 348 GLU B C 1
ATOM 6213 O O . GLU B 1 348 ? 10.055 31.609 -12.766 1 88.25 348 GLU B O 1
ATOM 6218 N N . GLU B 1 349 ? 8.188 30.562 -13.078 1 90.94 349 GLU B N 1
ATOM 6219 C CA . GLU B 1 349 ? 8.023 30.984 -14.469 1 90.94 349 GLU B CA 1
ATOM 6220 C C . GLU B 1 349 ? 7.145 32.219 -14.562 1 90.94 349 GLU B C 1
ATOM 6222 O O . GLU B 1 349 ? 7.41 33.125 -15.375 1 90.94 349 GLU B O 1
ATOM 6227 N N . LEU B 1 350 ? 6.125 32.344 -13.688 1 92.69 350 LEU B N 1
ATOM 6228 C CA . LEU B 1 350 ? 5.105 33.375 -13.828 1 92.69 350 LEU B CA 1
ATOM 6229 C C . LEU B 1 350 ? 5.293 34.469 -12.781 1 92.69 350 LEU B C 1
ATOM 6231 O O . LEU B 1 350 ? 4.684 35.531 -12.875 1 92.69 350 LEU B O 1
ATOM 6235 N N . GLY B 1 351 ? 6.145 34.25 -11.852 1 92.19 351 GLY B N 1
ATOM 6236 C CA . GLY B 1 351 ? 6.203 35.156 -10.711 1 92.19 351 GLY B CA 1
ATOM 6237 C C . GLY B 1 351 ? 5.074 34.938 -9.719 1 92.19 351 GLY B C 1
ATOM 6238 O O . GLY B 1 351 ? 4.66 33.781 -9.484 1 92.19 351 GLY B O 1
ATOM 6239 N N . TRP B 1 352 ? 4.645 35.969 -9.07 1 94.81 352 TRP B N 1
ATOM 6240 C CA . TRP B 1 352 ? 3.566 35.875 -8.094 1 94.81 352 TRP B CA 1
ATOM 6241 C C . TRP B 1 352 ? 2.219 35.688 -8.781 1 94.81 352 TRP B C 1
ATOM 6243 O O . TRP B 1 352 ? 1.868 36.438 -9.688 1 94.81 352 TRP B O 1
ATOM 6253 N N . VAL B 1 353 ? 1.497 34.719 -8.383 1 97.5 353 VAL B N 1
ATOM 6254 C CA . VAL B 1 353 ? 0.131 34.469 -8.828 1 97.5 353 VAL B CA 1
ATOM 6255 C C . VAL B 1 353 ? -0.842 34.688 -7.676 1 97.5 353 VAL B C 1
ATOM 6257 O O . VAL B 1 353 ? -0.67 34.125 -6.59 1 97.5 353 VAL B O 1
ATOM 6260 N N . VAL B 1 354 ? -1.835 35.469 -7.945 1 97.31 354 VAL B N 1
ATOM 6261 C CA . VAL B 1 354 ? -2.775 35.875 -6.898 1 97.31 354 VAL B CA 1
ATOM 6262 C C . VAL B 1 354 ? -4.055 35.031 -7.023 1 97.31 354 VAL B C 1
ATOM 6264 O O . VAL B 1 354 ? -4.562 34.844 -8.133 1 97.31 354 VAL B O 1
ATOM 6267 N N . GLY B 1 355 ? -4.453 34.469 -5.902 1 97.19 355 GLY B N 1
ATOM 6268 C CA . GLY B 1 355 ? -5.73 33.781 -5.812 1 97.19 355 GLY B CA 1
ATOM 6269 C C . GLY B 1 355 ? -6.57 34.25 -4.633 1 97.19 355 GLY B C 1
ATOM 6270 O O . GLY B 1 355 ? -6.188 35.156 -3.91 1 97.19 355 GLY B O 1
ATOM 6271 N N . ARG B 1 356 ? -7.77 33.719 -4.605 1 97.19 356 ARG B N 1
ATOM 6272 C CA . ARG B 1 356 ? -8.664 33.938 -3.473 1 97.19 356 ARG B CA 1
ATOM 6273 C C . ARG B 1 356 ? -9.141 32.625 -2.881 1 97.19 356 ARG B C 1
ATOM 6275 O O . ARG B 1 356 ? -9.344 31.656 -3.607 1 97.19 356 ARG B O 1
ATOM 6282 N N . ARG B 1 357 ? -9.25 32.625 -1.567 1 96.38 357 ARG B N 1
ATOM 6283 C CA . ARG B 1 357 ? -9.742 31.422 -0.904 1 96.38 357 ARG B CA 1
ATOM 6284 C C . ARG B 1 357 ? -10.445 31.766 0.404 1 96.38 357 ARG B C 1
ATOM 6286 O O . ARG B 1 357 ? -10.312 32.875 0.913 1 96.38 357 ARG B O 1
ATOM 6293 N N . GLN B 1 358 ? -11.203 30.844 0.833 1 95.19 358 GLN B N 1
ATOM 6294 C CA . GLN B 1 358 ? -11.883 31.016 2.113 1 95.19 358 GLN B CA 1
ATOM 6295 C C . GLN B 1 358 ? -10.883 31.062 3.266 1 95.19 358 GLN B C 1
ATOM 6297 O O . GLN B 1 358 ? -9.906 30.312 3.27 1 95.19 358 GLN B O 1
ATOM 6302 N N . SER B 1 359 ? -11.117 31.969 4.227 1 95.12 359 SER B N 1
ATOM 6303 C CA . SER B 1 359 ? -10.281 32.094 5.418 1 95.12 359 SER B CA 1
ATOM 6304 C C . SER B 1 359 ? -10.812 31.219 6.559 1 95.12 359 SER B C 1
ATOM 6306 O O . SER B 1 359 ? -11.734 31.641 7.273 1 95.12 359 SER B O 1
ATOM 6308 N N . PHE B 1 360 ? -10.156 30.156 6.797 1 92.44 360 PHE B N 1
ATOM 6309 C CA . PHE B 1 360 ? -10.633 29.219 7.801 1 92.44 360 PHE B CA 1
ATOM 6310 C C . PHE B 1 360 ? -10.062 29.547 9.172 1 92.44 360 PHE B C 1
ATOM 6312 O O . PHE B 1 360 ? -8.875 29.859 9.297 1 92.44 360 PHE B O 1
ATOM 6319 N N . THR B 1 361 ? -10.898 29.438 10.156 1 92.69 361 THR B N 1
ATOM 6320 C CA . THR B 1 361 ? -10.492 29.766 11.516 1 92.69 361 THR B CA 1
ATOM 6321 C C . THR B 1 361 ? -9.57 28.688 12.086 1 92.69 361 THR B C 1
ATOM 6323 O O . THR B 1 361 ? -8.719 28.969 12.922 1 92.69 361 THR B O 1
ATOM 6326 N N . HIS B 1 362 ? -9.75 27.469 11.617 1 91.88 362 HIS B N 1
ATOM 6327 C CA . HIS B 1 362 ? -8.883 26.375 12.055 1 91.88 362 HIS B CA 1
ATOM 6328 C C . HIS B 1 362 ? -7.43 26.641 11.688 1 91.88 362 HIS B C 1
ATOM 6330 O O . HIS B 1 362 ? -6.52 26.281 12.438 1 91.88 362 HIS B O 1
ATOM 6336 N N . THR B 1 363 ? -7.191 27.281 10.586 1 94.88 363 THR B N 1
ATOM 6337 C CA . THR B 1 363 ? -5.84 27.641 10.172 1 94.88 363 THR B CA 1
ATOM 6338 C C . THR B 1 363 ? -5.188 28.562 11.195 1 94.88 363 THR B C 1
ATOM 6340 O O . THR B 1 363 ? -4.012 28.406 11.531 1 94.88 363 THR B O 1
ATOM 6343 N N . VAL B 1 364 ? -5.957 29.484 11.641 1 94.56 364 VAL B N 1
ATOM 6344 C CA . VAL B 1 364 ? -5.453 30.438 12.633 1 94.56 364 VAL B CA 1
ATOM 6345 C C . VAL B 1 364 ? -5.191 29.719 13.953 1 94.56 364 VAL B C 1
ATOM 6347 O O . VAL B 1 364 ? -4.203 30 14.633 1 94.56 364 VAL B O 1
ATOM 6350 N N . TRP B 1 365 ? -6.055 28.812 14.258 1 92.56 365 TRP B N 1
ATOM 6351 C CA . TRP B 1 365 ? -5.852 28.016 15.461 1 92.56 365 TRP B CA 1
ATOM 6352 C C . TRP B 1 365 ? -4.555 27.203 15.367 1 92.56 365 TRP B C 1
ATOM 6354 O O . TRP B 1 365 ? -3.799 27.125 16.344 1 92.56 365 TRP B O 1
ATOM 6364 N N . MET B 1 366 ? -4.297 26.641 14.289 1 94.75 366 MET B N 1
ATOM 6365 C CA . MET B 1 366 ? -3.064 25.875 14.078 1 94.75 366 MET B CA 1
ATOM 6366 C C . MET B 1 366 ? -1.847 26.797 14.188 1 94.75 366 MET B C 1
ATOM 6368 O O . MET B 1 366 ? -0.807 26.391 14.711 1 94.75 366 MET B O 1
ATOM 6372 N N . ALA B 1 367 ? -1.985 27.969 13.648 1 96.38 367 ALA B N 1
ATOM 6373 C CA . ALA B 1 367 ? -0.901 28.938 13.766 1 96.38 367 ALA B CA 1
ATOM 6374 C C . ALA B 1 367 ? -0.657 29.328 15.219 1 96.38 367 ALA B C 1
ATOM 6376 O O . ALA B 1 367 ? 0.487 29.531 15.633 1 96.38 367 ALA B O 1
ATOM 6377 N N . LYS B 1 368 ? -1.716 29.438 15.938 1 94.25 368 LYS B N 1
ATOM 6378 C CA . LYS B 1 368 ? -1.588 29.734 17.359 1 94.25 368 LYS B CA 1
ATOM 6379 C C . LYS B 1 368 ? -0.828 28.625 18.094 1 94.25 368 LYS B C 1
ATOM 6381 O O . LYS B 1 368 ? -0.033 28.906 18.984 1 94.25 368 LYS B O 1
ATOM 6386 N N . ARG B 1 369 ? -1.096 27.422 17.734 1 93.69 369 ARG B N 1
ATOM 6387 C CA . ARG B 1 369 ? -0.359 26.297 18.297 1 93.69 369 ARG B CA 1
ATOM 6388 C C . ARG B 1 369 ? 1.139 26.453 18.047 1 93.69 369 ARG B C 1
ATOM 6390 O O . ARG B 1 369 ? 1.946 26.219 18.953 1 93.69 369 ARG B O 1
ATOM 6397 N N . LEU B 1 370 ? 1.518 26.828 16.844 1 97.19 370 LEU B N 1
ATOM 6398 C CA . LEU B 1 370 ? 2.92 27.047 16.5 1 97.19 370 LEU B CA 1
ATOM 6399 C C . LEU B 1 370 ? 3.52 28.172 17.328 1 97.19 370 LEU B C 1
ATOM 6401 O O . LEU B 1 370 ? 4.621 28.031 17.875 1 97.19 370 LEU B O 1
ATOM 6405 N N . VAL B 1 371 ? 2.789 29.25 17.422 1 96.94 371 VAL B N 1
ATOM 6406 C CA . VAL B 1 371 ? 3.246 30.406 18.188 1 96.94 371 VAL B CA 1
ATOM 6407 C C . VAL B 1 371 ? 3.387 30.016 19.672 1 96.94 371 VAL B C 1
ATOM 6409 O O . VAL B 1 371 ? 4.348 30.422 20.328 1 96.94 371 VAL B O 1
ATOM 6412 N N . ASN B 1 372 ? 2.42 29.234 20.156 1 95 372 ASN B N 1
ATOM 6413 C CA . ASN B 1 372 ? 2.482 28.766 21.547 1 95 372 ASN B CA 1
ATOM 6414 C C . ASN B 1 372 ? 3.705 27.891 21.781 1 95 372 ASN B C 1
ATOM 6416 O O . ASN B 1 372 ? 4.281 27.891 22.875 1 95 372 ASN B O 1
ATOM 6420 N N . THR B 1 373 ? 4.074 27.125 20.812 1 96.75 373 THR B N 1
ATOM 6421 C CA . THR B 1 373 ? 5.293 26.328 20.906 1 96.75 373 THR B CA 1
ATOM 6422 C C . THR B 1 373 ? 6.508 27.219 21.125 1 96.75 373 THR B C 1
ATOM 6424 O O . THR B 1 373 ? 7.309 26.984 22.031 1 96.75 373 THR B O 1
ATOM 6427 N N . PHE B 1 374 ? 6.629 28.25 20.344 1 98 374 PHE B N 1
ATOM 6428 C CA . PHE B 1 374 ? 7.73 29.203 20.484 1 98 374 PHE B CA 1
ATOM 6429 C C . PHE B 1 374 ? 7.672 29.906 21.844 1 98 374 PHE B C 1
ATOM 6431 O O . PHE B 1 374 ? 8.688 30.016 22.531 1 98 374 PHE B O 1
ATOM 6438 N N . ASN B 1 375 ? 6.469 30.281 22.234 1 96.19 375 ASN B N 1
ATOM 6439 C CA . ASN B 1 375 ? 6.293 31.047 23.469 1 96.19 375 ASN B CA 1
ATOM 6440 C C . ASN B 1 375 ? 6.602 30.203 24.703 1 96.19 375 ASN B C 1
ATOM 6442 O O . ASN B 1 375 ? 6.98 30.75 25.75 1 96.19 375 ASN B O 1
ATOM 6446 N N . SER B 1 376 ? 6.422 28.969 24.625 1 95.5 376 SER B N 1
ATOM 6447 C CA . SER B 1 376 ? 6.621 28.078 25.766 1 95.5 376 SER B CA 1
ATOM 6448 C C . SER B 1 376 ? 8.102 27.766 25.969 1 95.5 376 SER B C 1
ATOM 6450 O O . SER B 1 376 ? 8.484 27.234 27.016 1 95.5 376 SER B O 1
ATOM 6452 N N . LEU B 1 377 ? 8.953 28.156 25.031 1 97.19 377 LEU B N 1
ATOM 6453 C CA . LEU B 1 377 ? 10.383 27.906 25.125 1 97.19 377 LEU B CA 1
ATOM 6454 C C . LEU B 1 377 ? 11.047 28.859 26.109 1 97.19 377 LEU B C 1
ATOM 6456 O O . LEU B 1 377 ? 10.555 29.969 26.328 1 97.19 377 LEU B O 1
ATOM 6460 N N . ASN B 1 378 ? 12.148 28.391 26.766 1 96.81 378 ASN B N 1
ATOM 6461 C CA . ASN B 1 378 ? 12.961 29.328 27.547 1 96.81 378 ASN B CA 1
ATOM 6462 C C . ASN B 1 378 ? 13.734 30.281 26.625 1 96.81 378 ASN B C 1
ATOM 6464 O O . ASN B 1 378 ? 13.672 30.172 25.406 1 96.81 378 ASN B O 1
ATOM 6468 N N . GLN B 1 379 ? 14.414 31.172 27.203 1 97.56 379 GLN B N 1
ATOM 6469 C CA . GLN B 1 379 ? 15.062 32.219 26.406 1 97.56 379 GLN B CA 1
ATOM 6470 C C . GLN B 1 379 ? 16.125 31.625 25.484 1 97.56 379 GLN B C 1
ATOM 6472 O O . GLN B 1 379 ? 16.25 32.062 24.328 1 97.56 379 GLN B O 1
ATOM 6477 N N . GLU B 1 380 ? 16.844 30.672 25.922 1 97.44 380 GLU B N 1
ATOM 6478 C CA . GLU B 1 380 ? 17.844 30 25.094 1 97.44 380 GLU B CA 1
ATOM 6479 C C . GLU B 1 380 ? 17.188 29.312 23.891 1 97.44 380 GLU B C 1
ATOM 6481 O O . GLU B 1 380 ? 17.688 29.391 22.766 1 97.44 380 GLU B O 1
ATOM 6486 N N . GLY B 1 381 ? 16.125 28.609 24.172 1 97.88 381 GLY B N 1
ATOM 6487 C CA . GLY B 1 381 ? 15.375 27.953 23.109 1 97.88 381 GLY B CA 1
ATOM 6488 C C . GLY B 1 381 ? 14.836 28.906 22.078 1 97.88 381 GLY B C 1
ATOM 6489 O O . GLY B 1 381 ? 14.883 28.625 20.875 1 97.88 381 GLY B O 1
ATOM 6490 N N . LYS B 1 382 ? 14.312 30.031 22.531 1 98.19 382 LYS B N 1
ATOM 6491 C CA . LYS B 1 382 ? 13.82 31.062 21.609 1 98.19 382 LYS B CA 1
ATOM 6492 C C . LYS B 1 382 ? 14.938 31.594 20.719 1 98.19 382 LYS B C 1
ATOM 6494 O O . LYS B 1 382 ? 14.734 31.812 19.531 1 98.19 382 LYS B O 1
ATOM 6499 N N . ASN B 1 383 ? 16.047 31.781 21.312 1 98.12 383 ASN B N 1
ATOM 6500 C CA . ASN B 1 383 ? 17.188 32.25 20.547 1 98.12 383 ASN B CA 1
ATOM 6501 C C . ASN B 1 383 ? 17.609 31.234 19.5 1 98.12 383 ASN B C 1
ATOM 6503 O O . ASN B 1 383 ? 17.984 31.594 18.375 1 98.12 383 ASN B O 1
ATOM 6507 N N . ASP B 1 384 ? 17.594 29.969 19.859 1 98.06 384 ASP B N 1
ATOM 6508 C CA . ASP B 1 384 ? 17.938 28.891 18.922 1 98.06 384 ASP B CA 1
ATOM 6509 C C . ASP B 1 384 ? 17 28.906 17.703 1 98.06 384 ASP B C 1
ATOM 6511 O O . ASP B 1 384 ? 17.469 28.781 16.562 1 98.06 384 ASP B O 1
ATOM 6515 N N . VAL B 1 385 ? 15.734 29.078 17.938 1 98.56 385 VAL B N 1
ATOM 6516 C CA . VAL B 1 385 ? 14.75 29.094 16.859 1 98.56 385 VAL B CA 1
ATOM 6517 C C . VAL B 1 385 ? 14.969 30.328 15.984 1 98.56 385 VAL B C 1
ATOM 6519 O O . VAL B 1 385 ? 14.922 30.234 14.758 1 98.56 385 VAL B O 1
ATOM 6522 N N . ARG B 1 386 ? 15.242 31.484 16.609 1 98.19 386 ARG B N 1
ATOM 6523 C CA . ARG B 1 386 ? 15.508 32.688 15.844 1 98.19 386 ARG B CA 1
ATOM 6524 C C . ARG B 1 386 ? 16.766 32.531 14.984 1 98.19 386 ARG B C 1
ATOM 6526 O O . ARG B 1 386 ? 16.797 33 13.844 1 98.19 386 ARG B O 1
ATOM 6533 N N . GLU B 1 387 ? 17.734 31.922 15.547 1 97 387 GLU B N 1
ATOM 6534 C CA . GLU B 1 387 ? 18.969 31.672 14.797 1 97 387 GLU B CA 1
ATOM 6535 C C . GLU B 1 387 ? 18.719 30.75 13.609 1 97 387 GLU B C 1
ATOM 6537 O O . GLU B 1 387 ? 19.234 30.984 12.516 1 97 387 GLU B O 1
ATOM 6542 N N . PHE B 1 388 ? 18.031 29.75 13.852 1 97.31 388 PHE B N 1
ATOM 6543 C CA . PHE B 1 388 ? 17.656 28.828 12.781 1 97.31 388 PHE B CA 1
ATOM 6544 C C . PHE B 1 388 ? 16.938 29.578 11.664 1 97.31 388 PHE B C 1
ATOM 6546 O O . PHE B 1 388 ? 17.234 29.391 10.484 1 97.31 388 PHE B O 1
ATOM 6553 N N . LEU B 1 389 ? 15.938 30.422 12.008 1 97.12 389 LEU B N 1
ATOM 6554 C CA . LEU B 1 389 ? 15.18 31.188 11.023 1 97.12 389 LEU B CA 1
ATOM 6555 C C . LEU B 1 389 ? 16.094 32.156 10.258 1 97.12 389 LEU B C 1
ATOM 6557 O O . LEU B 1 389 ? 15.891 32.375 9.062 1 97.12 389 LEU B O 1
ATOM 6561 N N . ARG B 1 390 ? 17.109 32.688 10.898 1 95.12 390 ARG B N 1
ATOM 6562 C CA . ARG B 1 390 ? 18.094 33.5 10.227 1 95.12 390 ARG B CA 1
ATOM 6563 C C . ARG B 1 390 ? 18.922 32.688 9.242 1 95.12 390 ARG B C 1
ATOM 6565 O O . ARG B 1 390 ? 19.25 33.188 8.156 1 95.12 390 ARG B O 1
ATOM 6572 N N . ASP B 1 391 ? 19.25 31.516 9.672 1 93.69 391 ASP B N 1
ATOM 6573 C CA . ASP B 1 391 ? 19.984 30.625 8.781 1 93.69 391 ASP B CA 1
ATOM 6574 C C . ASP B 1 391 ? 19.156 30.281 7.539 1 93.69 391 ASP B C 1
ATOM 6576 O O . ASP B 1 391 ? 19.703 30.203 6.434 1 93.69 391 ASP B O 1
ATOM 6580 N N . LEU B 1 392 ? 17.922 30.078 7.773 1 93.12 392 LEU B N 1
ATOM 6581 C CA . LEU B 1 392 ? 17.016 29.766 6.676 1 93.12 392 LEU B CA 1
ATOM 6582 C C . LEU B 1 392 ? 16.938 30.922 5.68 1 93.12 392 LEU B C 1
ATOM 6584 O O . LEU B 1 392 ? 16.875 30.703 4.469 1 93.12 392 LEU B O 1
ATOM 6588 N N . GLU B 1 393 ? 17.031 32.094 6.16 1 89.69 393 GLU B N 1
ATOM 6589 C CA . GLU B 1 393 ? 17.016 33.281 5.328 1 89.69 393 GLU B CA 1
ATOM 6590 C C . GLU B 1 393 ? 18.234 33.344 4.418 1 89.69 393 GLU B C 1
ATOM 6592 O O . GLU B 1 393 ? 18.156 33.906 3.316 1 89.69 393 GLU B O 1
ATOM 6597 N N . GLN B 1 394 ? 19.25 32.844 4.863 1 85.94 394 GLN B N 1
ATOM 6598 C CA . GLN B 1 394 ? 20.5 32.938 4.125 1 85.94 394 GLN B CA 1
ATOM 6599 C C . GLN B 1 394 ? 20.547 31.875 3.025 1 85.94 394 GLN B C 1
ATOM 6601 O O . GLN B 1 394 ? 21.359 31.969 2.096 1 85.94 394 GLN B O 1
ATOM 6606 N N . PHE B 1 395 ? 19.703 30.844 3.193 1 82.5 395 PHE B N 1
ATOM 6607 C CA . PHE B 1 395 ? 19.688 29.781 2.189 1 82.5 395 PHE B CA 1
ATOM 6608 C C . PHE B 1 395 ? 19 30.266 0.916 1 82.5 395 PHE B C 1
ATOM 6610 O O . PHE B 1 395 ? 17.875 30.766 0.959 1 82.5 395 PHE B O 1
ATOM 6617 N N . THR B 1 396 ? 19.375 31.375 0.219 1 63.59 396 THR B N 1
ATOM 6618 C CA . THR B 1 396 ? 18.703 31.938 -0.943 1 63.59 396 THR B CA 1
ATOM 6619 C C . THR B 1 396 ? 18.906 31.062 -2.176 1 63.59 396 THR B C 1
ATOM 6621 O O . THR B 1 396 ? 20.047 30.719 -2.51 1 63.59 396 THR B O 1
ATOM 6624 N N . SER B 1 397 ? 18.031 30.094 -2.447 1 55.47 397 SER B N 1
ATOM 6625 C CA . SER B 1 397 ? 18.078 29.375 -3.711 1 55.47 397 SER B CA 1
ATOM 6626 C C . SER B 1 397 ? 17.5 30.203 -4.852 1 55.47 397 SER B C 1
ATOM 6628 O O . SER B 1 397 ? 16.281 30.266 -5.031 1 55.47 397 SER B O 1
ATOM 6630 N N . GLY B 1 398 ? 18.266 30.844 -5.609 1 54.62 398 GLY B N 1
ATOM 6631 C CA . GLY B 1 398 ? 18.109 31.5 -6.898 1 54.62 398 GLY B CA 1
ATOM 6632 C C . GLY B 1 398 ? 17.016 32.562 -6.895 1 54.62 398 GLY B C 1
ATOM 6633 O O . GLY B 1 398 ? 16.906 33.344 -7.848 1 54.62 398 GLY B O 1
ATOM 6634 N N . GLY B 1 399 ? 16.109 32.625 -5.902 1 56.81 399 GLY B N 1
ATOM 6635 C CA . GLY B 1 399 ? 14.969 33.5 -6.086 1 56.81 399 GLY B CA 1
ATOM 6636 C C . GLY B 1 399 ? 14.828 34.531 -4.988 1 56.81 399 GLY B C 1
ATOM 66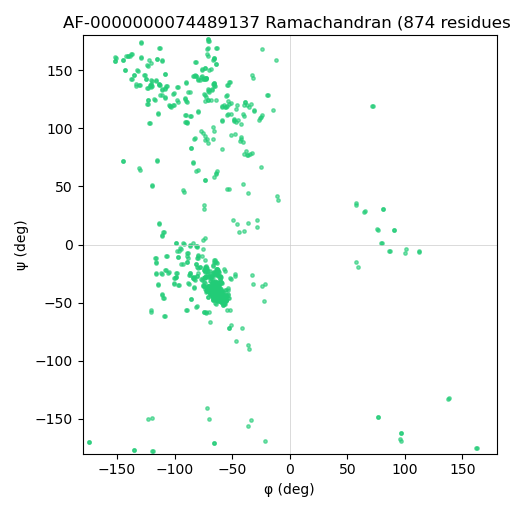37 O O . GLY B 1 399 ? 15.828 35 -4.426 1 56.81 399 GLY B O 1
ATOM 6638 N N . GLU B 1 400 ? 13.531 34.938 -4.715 1 62.75 400 GLU B N 1
ATOM 6639 C CA . GLU B 1 400 ? 13.07 36 -3.83 1 62.75 400 GLU B CA 1
ATOM 6640 C C . GLU B 1 400 ? 13.539 35.781 -2.396 1 62.75 400 GLU B C 1
ATOM 6642 O O . GLU B 1 400 ? 13.469 34.656 -1.889 1 62.75 400 GLU B O 1
ATOM 6647 N N . LYS B 1 401 ? 14.258 36.688 -2.004 1 75.81 401 LYS B N 1
ATOM 6648 C CA . LYS B 1 401 ? 14.703 36.688 -0.613 1 75.81 401 LYS B CA 1
ATOM 6649 C C . LYS B 1 401 ? 13.516 36.594 0.343 1 75.81 401 LYS B C 1
ATOM 6651 O O . LYS B 1 401 ? 12.547 37.344 0.199 1 75.81 401 LYS B O 1
ATOM 6656 N N . VAL B 1 402 ? 13.445 35.562 1.148 1 86.75 402 VAL B N 1
ATOM 6657 C CA . VAL B 1 402 ? 12.391 35.375 2.135 1 86.75 402 VAL B CA 1
ATOM 6658 C C . VAL B 1 402 ? 12.922 35.719 3.527 1 86.75 402 VAL B C 1
ATOM 6660 O O . VAL B 1 402 ? 13.938 35.188 3.959 1 86.75 402 VAL B O 1
ATOM 6663 N N . LYS B 1 403 ? 12.352 36.688 4.156 1 91.94 403 LYS B N 1
ATOM 6664 C CA . LYS B 1 403 ? 12.703 37.062 5.527 1 91.94 403 LYS B CA 1
ATOM 6665 C C . LYS B 1 403 ? 11.922 36.219 6.535 1 91.94 403 LYS B C 1
ATOM 6667 O O . LYS B 1 403 ? 10.953 36.688 7.133 1 91.94 403 LYS B O 1
ATOM 6672 N N . ALA B 1 404 ? 12.422 35.062 6.789 1 95.5 404 ALA B N 1
ATOM 6673 C CA . ALA B 1 404 ? 11.703 34.062 7.578 1 95.5 404 ALA B CA 1
ATOM 6674 C C . ALA B 1 404 ? 11.469 34.562 9.008 1 95.5 404 ALA B C 1
ATOM 6676 O O . ALA B 1 404 ? 10.375 34.406 9.547 1 95.5 404 ALA B O 1
ATOM 6677 N N . LEU B 1 405 ? 12.516 35.156 9.602 1 96.12 405 LEU B N 1
ATOM 6678 C CA . LEU B 1 405 ? 12.391 35.625 10.984 1 96.12 405 LEU B CA 1
ATOM 6679 C C . LEU B 1 405 ? 11.352 36.719 11.094 1 96.12 405 LEU B C 1
ATOM 6681 O O . LEU B 1 405 ? 10.484 36.688 11.969 1 96.12 405 LEU B O 1
ATOM 6685 N N . ASP B 1 406 ? 11.43 37.656 10.227 1 95.88 406 ASP B N 1
ATOM 6686 C CA . ASP B 1 406 ? 10.469 38.75 10.227 1 95.88 406 ASP B CA 1
ATOM 6687 C C . ASP B 1 406 ? 9.047 38.25 9.984 1 95.88 406 ASP B C 1
ATOM 6689 O O . ASP B 1 406 ? 8.102 38.688 10.633 1 95.88 406 ASP B O 1
ATOM 6693 N N . CYS B 1 407 ? 8.961 37.406 9.062 1 96.56 407 CYS B N 1
ATOM 6694 C CA . CYS B 1 407 ? 7.664 36.812 8.742 1 96.56 407 CYS B CA 1
ATOM 6695 C C . CYS B 1 407 ? 7.066 36.094 9.953 1 96.56 407 CYS B C 1
ATOM 6697 O O . CYS B 1 407 ? 5.871 36.25 10.227 1 96.56 407 CYS B O 1
ATOM 6699 N N . PHE B 1 408 ? 7.891 35.375 10.664 1 98 408 PHE B N 1
ATOM 6700 C CA . PHE B 1 408 ? 7.41 34.656 11.844 1 98 408 PHE B CA 1
ATOM 6701 C C . PHE B 1 408 ? 6.992 35.625 12.938 1 98 408 PHE B C 1
ATOM 6703 O O . PHE B 1 408 ? 5.988 35.438 13.617 1 98 408 PHE B O 1
ATOM 6710 N N . GLU B 1 409 ? 7.766 36.688 13.125 1 97.56 409 GLU B N 1
ATOM 6711 C CA . GLU B 1 409 ? 7.41 37.688 14.125 1 97.56 409 GLU B CA 1
ATOM 6712 C C . GLU B 1 409 ? 6.082 38.375 13.781 1 97.56 409 GLU B C 1
ATOM 6714 O O . GLU B 1 409 ? 5.281 38.656 14.672 1 97.56 409 GLU B O 1
ATOM 6719 N N . HIS B 1 410 ? 5.875 38.594 12.547 1 97.75 410 HIS B N 1
ATOM 6720 C CA . HIS B 1 410 ? 4.594 39.156 12.125 1 97.75 410 HIS B CA 1
ATOM 6721 C C . HIS B 1 410 ? 3.455 38.156 12.383 1 97.75 410 HIS B C 1
ATOM 6723 O O . HIS B 1 410 ? 2.352 38.562 12.75 1 97.75 410 HIS B O 1
ATOM 6729 N N . LEU B 1 411 ? 3.742 36.906 12.117 1 98.19 411 LEU B N 1
ATOM 6730 C CA . LEU B 1 411 ? 2.748 35.875 12.422 1 98.19 411 LEU B CA 1
ATOM 6731 C C . LEU B 1 411 ? 2.391 35.875 13.906 1 98.19 411 LEU B C 1
ATOM 6733 O O . LEU B 1 411 ? 1.214 35.812 14.266 1 98.19 411 LEU B O 1
ATOM 6737 N N . ARG B 1 412 ? 3.398 35.906 14.719 1 97.31 412 ARG B N 1
ATOM 6738 C CA . ARG B 1 412 ? 3.195 35.938 16.172 1 97.31 412 ARG B CA 1
ATOM 6739 C C . ARG B 1 412 ? 2.307 37.094 16.578 1 97.31 412 ARG B C 1
ATOM 6741 O O . ARG B 1 412 ? 1.359 36.938 17.359 1 97.31 412 ARG B O 1
ATOM 6748 N N . GLU B 1 413 ? 2.557 38.219 16.031 1 96.69 413 GLU B N 1
ATOM 6749 C CA . GLU B 1 413 ? 1.778 39.406 16.344 1 96.69 413 GLU B CA 1
ATOM 6750 C C . GLU B 1 413 ? 0.327 39.25 15.906 1 96.69 413 GLU B C 1
ATOM 6752 O O . GLU B 1 413 ? -0.596 39.594 16.656 1 96.69 413 GLU B O 1
ATOM 6757 N N . ALA B 1 414 ? 0.169 38.812 14.711 1 96.56 414 ALA B N 1
ATOM 6758 C CA . ALA B 1 414 ? -1.168 38.656 14.141 1 96.56 414 ALA B CA 1
ATOM 6759 C C . ALA B 1 414 ? -2.006 37.688 14.945 1 96.56 414 ALA B C 1
ATOM 6761 O O . ALA B 1 414 ? -3.182 37.938 15.219 1 96.56 414 ALA B O 1
ATOM 6762 N N . VAL B 1 415 ? -1.402 36.594 15.289 1 94.69 415 VAL B N 1
ATOM 6763 C CA . VAL B 1 415 ? -2.107 35.5 15.977 1 94.69 415 VAL B CA 1
ATOM 6764 C C . VAL B 1 415 ? -2.418 35.906 17.406 1 94.69 415 VAL B C 1
ATOM 6766 O O . VAL B 1 415 ? -3.475 35.562 17.953 1 94.69 415 VAL B O 1
ATOM 6769 N N . GLU B 1 416 ? -1.562 36.594 18.047 1 92 416 GLU B N 1
ATOM 6770 C CA . GLU B 1 416 ? -1.738 37.031 19.438 1 92 416 GLU B CA 1
ATOM 6771 C C . GLU B 1 416 ? -2.865 38.031 19.562 1 92 416 GLU B C 1
ATOM 6773 O O . GLU B 1 416 ? -3.51 38.125 20.609 1 92 416 GLU B O 1
ATOM 6778 N N . ARG B 1 417 ? -3.096 38.719 18.547 1 90.19 417 ARG B N 1
ATOM 6779 C CA . ARG B 1 417 ? -4.188 39.688 18.562 1 90.19 417 ARG B CA 1
ATOM 6780 C C . ARG B 1 417 ? -5.539 39 18.484 1 90.19 417 ARG B C 1
ATOM 6782 O O . ARG B 1 417 ? -6.566 39.562 18.844 1 90.19 417 ARG B O 1
ATOM 6789 N N . CYS B 1 418 ? -5.457 37.812 17.953 1 85.88 418 CYS B N 1
ATOM 6790 C CA . CYS B 1 418 ? -6.691 37.062 17.859 1 85.88 418 CYS B CA 1
ATOM 6791 C C . CYS B 1 418 ? -7.004 36.344 19.172 1 85.88 418 CYS B C 1
ATOM 6793 O O . CYS B 1 418 ? -6.18 35.594 19.703 1 85.88 418 CYS B O 1
ATOM 6795 N N . ASP B 1 419 ? -7.734 36.969 20.062 1 69.81 419 ASP B N 1
ATOM 6796 C CA . ASP B 1 419 ? -8.102 36.312 21.328 1 69.81 419 ASP B CA 1
ATOM 6797 C C . ASP B 1 419 ? -8.961 35.094 21.094 1 69.81 419 ASP B C 1
ATOM 6799 O O . ASP B 1 419 ? -10.188 35.125 21.203 1 69.81 419 ASP B O 1
ATOM 6803 N N . ILE B 1 420 ? -8.406 34.219 20.469 1 63.16 420 ILE B N 1
ATOM 6804 C CA . ILE B 1 420 ? -9.195 33.031 20.172 1 63.16 420 ILE B CA 1
ATOM 6805 C C . ILE B 1 420 ? -9.344 32.156 21.438 1 63.16 420 ILE B C 1
ATOM 6807 O O . ILE B 1 420 ? -9.859 31.047 21.375 1 63.16 420 ILE B O 1
ATOM 6811 N N . THR B 1 421 ? -8.602 32.625 22.672 1 51.59 421 THR B N 1
ATOM 6812 C CA . THR B 1 421 ? -8.688 31.781 23.859 1 51.59 421 THR B CA 1
ATOM 6813 C C . THR B 1 421 ? -10.141 31.469 24.203 1 51.59 421 THR B C 1
ATOM 6815 O O . THR B 1 421 ? -10.438 30.422 24.781 1 51.59 421 THR B O 1
ATOM 6818 N N . ALA B 1 422 ? -10.859 32.625 24.375 1 41.78 422 ALA B N 1
ATOM 6819 C CA . ALA B 1 422 ? -12.172 32.438 24.969 1 41.78 422 ALA B CA 1
ATOM 6820 C C . ALA B 1 422 ? -12.922 31.281 24.297 1 41.78 422 ALA B C 1
ATOM 6822 O O . ALA B 1 422 ? -13.539 30.453 24.969 1 41.78 422 ALA B O 1
ATOM 6823 N N . LYS B 1 423 ? -13.562 31.734 23.094 1 38.5 423 LYS B N 1
ATOM 6824 C CA . LYS B 1 423 ? -14.633 30.922 22.5 1 38.5 423 LYS B CA 1
ATOM 6825 C C . LYS B 1 423 ? -14.086 29.594 21.969 1 38.5 423 LYS B C 1
ATOM 6827 O O . LYS B 1 423 ? -13 29.562 21.391 1 38.5 423 LYS B O 1
ATOM 6832 N N . GLY B 1 424 ? -14.086 28.531 22.812 1 40.69 424 GLY B N 1
ATOM 6833 C CA . GLY B 1 424 ? -13.883 27.172 22.344 1 40.69 424 GLY B CA 1
ATOM 6834 C C . GLY B 1 424 ? -13.938 27.047 20.828 1 40.69 424 GLY B C 1
ATOM 6835 O O . GLY B 1 424 ? -15.016 26.984 20.234 1 40.69 424 GLY B O 1
ATOM 6836 N N . ALA B 1 425 ? -13.352 27.969 20.188 1 39.84 425 ALA B N 1
ATOM 6837 C CA . ALA B 1 425 ? -13.367 27.625 18.766 1 39.84 425 ALA B CA 1
ATOM 6838 C C . ALA B 1 425 ? -13.734 26.172 18.547 1 39.84 425 ALA B C 1
ATOM 6840 O O . ALA B 1 425 ? -13.375 25.312 19.359 1 39.84 425 ALA B O 1
ATOM 6841 N N . LEU B 1 426 ? -14.844 25.906 17.906 1 40.53 426 LEU B N 1
ATOM 6842 C CA . LEU B 1 426 ? -15.367 24.609 17.5 1 40.53 426 LEU B CA 1
ATOM 6843 C C . LEU B 1 426 ? -14.227 23.625 17.266 1 40.53 426 LEU B C 1
ATOM 6845 O O . LEU B 1 426 ? -13.867 23.344 16.109 1 40.53 426 LEU B O 1
ATOM 6849 N N . VAL B 1 427 ? -13.109 23.906 17.688 1 38.38 427 VAL B N 1
ATOM 6850 C CA . VAL B 1 427 ? -12.266 22.719 17.547 1 38.38 427 VAL B CA 1
ATOM 6851 C C . VAL B 1 427 ? -12.945 21.516 18.203 1 38.38 427 VAL B C 1
ATOM 6853 O O . VAL B 1 427 ? -13.562 21.641 19.266 1 38.38 427 VAL B O 1
ATOM 6856 N N . ILE B 1 428 ? -13.164 20.531 17.422 1 39.47 428 ILE B N 1
ATOM 6857 C CA . ILE B 1 428 ? -13.859 19.25 17.5 1 39.47 428 ILE B CA 1
ATOM 6858 C C . ILE B 1 428 ? -13.508 18.562 18.828 1 39.47 428 ILE B C 1
ATOM 6860 O O . ILE B 1 428 ? -13.688 17.359 18.984 1 39.47 428 ILE B O 1
ATOM 6864 N N . MET B 1 429 ? -12.875 19.297 19.719 1 34.69 429 MET B N 1
ATOM 6865 C CA . MET B 1 429 ? -12.555 18.5 20.891 1 34.69 429 MET B CA 1
ATOM 6866 C C . MET B 1 429 ? -13.797 18.266 21.734 1 34.69 429 MET B C 1
ATOM 6868 O O . MET B 1 429 ? -13.695 18.047 22.953 1 34.69 429 MET B O 1
ATOM 6872 N N . LYS B 1 430 ? -14.953 18.641 21.422 1 35.22 430 LYS B N 1
ATOM 6873 C CA . LYS B 1 430 ? -15.914 18.297 22.469 1 35.22 430 LYS B CA 1
ATOM 6874 C C . LYS B 1 430 ? -15.859 16.812 22.797 1 35.22 430 LYS B C 1
ATOM 6876 O O . LYS B 1 430 ? -16.391 15.984 22.047 1 35.22 430 LYS B O 1
ATOM 6881 N N . GLY B 1 431 ? -14.82 16.172 23 1 31.12 431 GLY B N 1
ATOM 6882 C CA . GLY B 1 431 ? -15.18 14.938 23.672 1 31.12 431 GLY B CA 1
ATOM 6883 C C . GLY B 1 431 ? -16.141 15.148 24.828 1 31.12 431 GLY B C 1
ATOM 6884 O O . GLY B 1 431 ? -15.969 16.078 25.609 1 31.12 431 GLY B O 1
ATOM 6885 N N . VAL B 1 432 ? -17.469 14.789 24.672 1 28.44 432 VAL B N 1
ATOM 6886 C CA . VAL B 1 432 ? -18.516 14.727 25.688 1 28.44 432 VAL B CA 1
ATOM 6887 C C . VAL B 1 432 ? -17.922 14.227 27.016 1 28.44 432 VAL B C 1
ATOM 6889 O O . VAL B 1 432 ? -17.484 13.078 27.109 1 28.44 432 VAL B O 1
ATOM 6892 N N . SER B 1 433 ? -17.234 14.961 27.766 1 27.47 433 SER B N 1
ATOM 6893 C CA . SER B 1 433 ? -17.391 14.539 29.156 1 27.47 433 SER B CA 1
ATOM 6894 C C . SER B 1 433 ? -18.859 14.477 29.547 1 27.47 433 SER B C 1
ATOM 6896 O O . SER B 1 433 ? -19.688 15.234 29.016 1 27.47 433 SER B O 1
ATOM 6898 N N . GLY B 1 434 ? -19.562 13.477 30.031 1 27.12 434 GLY B N 1
ATOM 6899 C CA . GLY B 1 434 ? -20.875 13.359 30.641 1 27.12 434 GLY B CA 1
ATOM 6900 C C . GLY B 1 434 ? -21.281 14.586 31.422 1 27.12 434 GLY B C 1
ATOM 6901 O O . GLY B 1 434 ? -22.375 14.633 32 1 27.12 434 GLY B O 1
ATOM 6902 N N . GLY B 1 435 ? -20.516 15.445 32.156 1 25.66 435 GLY B N 1
ATOM 6903 C CA . GLY B 1 435 ? -21.312 16.219 33.094 1 25.66 435 GLY B CA 1
ATOM 6904 C C . GLY B 1 435 ? -22.172 17.266 32.406 1 25.66 435 GLY B C 1
ATOM 6905 O O . GLY B 1 435 ? -22.25 17.328 31.188 1 25.66 435 GLY B O 1
ATOM 6906 N N . THR B 1 436 ? -22.328 18.656 33.062 1 23.97 436 THR B N 1
ATOM 6907 C CA . THR B 1 436 ? -23.422 19.609 33.156 1 23.97 436 THR B CA 1
ATOM 6908 C C . THR B 1 436 ? -23.656 20.312 31.828 1 23.97 436 THR B C 1
ATOM 6910 O O . THR B 1 436 ? -22.703 20.766 31.188 1 23.97 436 THR B O 1
ATOM 6913 N N . PRO B 1 437 ? -24.922 20.266 31.219 1 23.19 437 PRO B N 1
ATOM 6914 C CA . PRO B 1 437 ? -25.625 21.109 30.234 1 23.19 437 PRO B CA 1
ATOM 6915 C C . PRO B 1 437 ? -25.25 22.578 30.359 1 23.19 437 PRO B C 1
ATOM 6917 O O . PRO B 1 437 ? -25.297 23.156 31.453 1 23.19 437 PRO B O 1
ATOM 6920 N N . ARG B 1 438 ? -24.172 23.141 29.922 1 23.34 438 ARG B N 1
ATOM 6921 C CA . ARG B 1 438 ? -24.484 24.547 30.094 1 23.34 438 ARG B CA 1
ATOM 6922 C C . ARG B 1 438 ? -25.891 24.875 29.594 1 23.34 438 ARG B C 1
ATOM 6924 O O . ARG B 1 438 ? -26.297 24.406 28.531 1 23.34 438 ARG B O 1
ATOM 6931 N N . LEU B 1 439 ? -26.828 25.406 30.484 1 18.91 439 LEU B N 1
ATOM 6932 C CA . LEU B 1 439 ? -28.016 26.219 30.25 1 18.91 439 LEU B CA 1
ATOM 6933 C C . LEU B 1 439 ? -27.734 27.297 29.203 1 18.91 439 LEU B C 1
ATOM 6935 O O . LEU B 1 439 ? -26.703 27.969 29.266 1 18.91 439 LEU B O 1
#